Protein 2CQX (pdb70)

CATH classification: 1.10.10.60

Foldseek 3Di:
DPDDDDDDDDDDDPDDPDPLCVVVCCCVPVHLDDDPVVLVVSCVVVVHDSVVVNVVSVVSVVVCDDDDSDDD

Organism: Mus musculus (NCBI:txid10090)

Radius of gyration: 16.2 Å; Cα contacts (8 Å, |Δi|>4): 37; chains: 1; bounding box: 59×30×16 Å

Solvent-accessible surface area: 6325 Å² total; per-residue (Å²): 133,120,114,70,120,123,75,63,176,168,146,89,92,144,98,139,35,76,105,2,59,52,0,44,136,22,26,120,89,74,53,109,114,20,89,114,159,104,1,144,43,13,35,171,129,34,128,37,62,65,197,114,0,94,90,12,13,180,90,14,98,73,54,106,134,135,76,54,132,108,108,108

Sequence (72 aa):
GSSGSSGGIKDSPVNKVEPNDTLEKVFVSVTKYPDEKRLKGLSKQLDWSVRKIQCWFRHRRNQDKPSGPSSGGSSGSSGGIKDSPVNKVEPNDTLEKVFVSVTKYPDEKRLKGLSKQLDWSVRKIQCWFRHRRNQDKPSGPSSGGSSGSSGGIKDSPVNKVEPNDTLEKVFVSVTKYPDEKRLKGLSKQLDWSVRKIQCWFRHRRNQDKPSGPSSGGSSGSSGGIKDSPVNKVEPNDTLEKVFVSVTKYPDEKRLKGLSKQLDWSVRKIQCWFRHRRNQDKPSGPSSGGSSGSSGGIKDSPVNKVEPNDTLEKVFVSVTKYPDEKRLKGLSKQLDWSVRKIQCWFRHRRNQDKPSGPSSGGSSGSSGGIKDSPVNKVEPNDTLEKVFVSVTKYPDEKRLKGLSKQLDWSVRKIQCWFRHRRNQDKPSGPSSGGSSGSSGGIKDSPVNKVEPNDTLEKVFVSVTKYPDEKRLKGLSKQLDWSVRKIQCWFRHRRNQDKPSGPSSGGSSGSSGGIKDSPVNKVEPNDTLEKVFVSVTKYPDEKRLKGLSKQLDWSVRKIQCWFRHRRNQDKPSGPSSGGSSGSSGGIKDSPVNKVEPNDTLEKVFVSVTKYPDEKRLKGLSKQLDWSVRKIQCWFRHRRNQDKPSGPSSGGSSGSSGGIKDSPVNKVEPNDTLEKVFVSVTKYPDEKRLKGLSKQLDWSVRKIQCWFRHRRNQDKPSGPSSGGSSGSSGGIKDSPVNKVEPNDTLEKVFVSVTKYPDEKRLKGLSKQLDWSVRKIQCWFRHRRNQDKPSGPSSGGSSGSSGGIKDSPVNKVEPNDTLEKVFVSVTKYPDEKRLKGLSKQLDWSVRKIQCWFRHRRNQDKPSGPSSGGSSGSSGGIKDSPVNKVEPNDTLEKVFVSVTKYPDEKRLKGLSKQLDWSVRKIQCWFRHRRNQDKPSGPSSGGSSGSSGGIKDSPVNKVEPNDTLEKVFVSVTKYPDEKRLKGLSKQLDWSVRKIQCWFRHRRNQDKPSGPSSGGSSGSSGGIKDSPVNKVEPNDTLEKVFVSVTKYPDEKRLKGLSKQLDWSVRKIQCWFRHRRNQDKPSGPSSGGSSGSSGGIKDSPVNKVEPNDTLEKVFVSVTKYPDEKRLKGLSKQLDWSVRKIQCWFRHRRNQDKPSGPSSGGSSGSSGGIKDSPVNKVEPNDTLEKVFVSVTKYPDEKRLKGLSKQLDWSVRKIQCWFRHRRNQDKPSGPSSGGSSGSSGGIKDSPVNKVEPNDTLEKVFVSVTKYPDEKRLKGLSKQLDWSVRKIQCWFRHRRNQDKPSGPSSGGSSGSSGGIKDSPVNKVEPNDTLEKVFVSVTKYPDEKRLKGLSKQLDWSVRKIQCWFRHRRNQDKPSGPSSGGSSGSSGGIKDSPVNKVEPNDTLEKVFVSVTKYPDEKRLKGLSKQLDWSVRKIQCWFRHRRNQDKPSGPSSG

InterPro domains:
  IPR001356 Homeodomain [PF00046] (91-134)
  IPR001356 Homeodomain [PS50071] (92-136)
  IPR001356 Homeodomain [cd00086] (87-136)
  IPR006634 TRAM/LAG1/CLN8 homology domain [PF03798] (140-333)
  IPR006634 TRAM/LAG1/CLN8 homology domain [PS50922] (139-340)
  IPR006634 TRAM/LAG1/CLN8 homology domain [SM00724] (139-340)
  IPR009057 Homedomain-like superfamily [SSF46689] (84-134)
  IPR016439 Sphingosine N-acyltransferase Lag1/Lac1-like [PIRSF005225] (8-377)
  IPR016439 Sphingosine N-acyltransferase Lag1/Lac1-like [PTHR12560] (16-361)

Nearest PDB structures (foldseek):
  2cqx-assembly1_A  TM=7.408E-01  e=4.006E-10  Mus musculus
  2da2-assembly1_A  TM=5.456E-01  e=1.417E-03  Homo sapiens
  2e1o-assembly1_A  TM=5.573E-01  e=1.673E-02  Homo sapiens
  2da1-assembly1_A  TM=5.795E-01  e=2.669E-02  Homo sapiens
  5zjr-assembly1_A  TM=6.931E-01  e=1.848E-01  Drosophila melanogaster

Secondary structure (DSSP, 8-state):
--------------S-S-STTHHHHHHHHT-SS--HHHHHHHHHHTT--HHHHHHHHHHHHHHHSS------

GO terms:
  GO:0046513 ceramide biosynthetic process (P, IDA)
  GO:0050291 sphingosine N-acyltransferase activity (F, IDA)
  GO:0005789 endoplasmic reticulum membrane (C, EXP)
  GO:0050291 sphingosine N-acyltransferase activity (F, EXP)
  GO:0005783 endoplasmic reticulum (C, IDA)
  GO:0030148 sphingolipid biosynthetic process (P, IDA)

Structure (mmCIF, N/CA/C/O backbone):
data_2CQX
#
_entry.id   2CQX
#
loop_
_atom_site.group_PDB
_atom_site.id
_atom_site.type_symbol
_atom_site.label_atom_id
_atom_site.label_alt_id
_atom_site.label_comp_id
_atom_site.label_asym_id
_atom_site.label_entity_id
_atom_site.label_seq_id
_atom_site.pdbx_PDB_ins_code
_atom_site.Cartn_x
_atom_site.Cartn_y
_atom_site.Cartn_z
_atom_site.occupancy
_atom_site.B_iso_or_equiv
_atom_site.auth_seq_id
_atom_site.auth_comp_id
_atom_site.auth_asym_id
_atom_site.auth_atom_id
_atom_site.pdbx_PDB_model_num
ATOM 1 N N . GLY A 1 1 ? -43.475 11.442 6.924 1.00 0.00 1 GLY A N 1
ATOM 2 C CA . GLY A 1 1 ? -42.733 11.443 5.676 1.00 0.00 1 GLY A CA 1
ATOM 3 C C . GLY A 1 1 ? -41.497 10.568 5.737 1.00 0.00 1 GLY A C 1
ATOM 4 O O . GLY A 1 1 ? -41.450 9.598 6.493 1.00 0.00 1 GLY A O 1
ATOM 8 N N . SER A 1 2 ? -40.492 10.911 4.937 1.00 0.00 2 SER A N 1
ATOM 9 C CA . SER A 1 2 ? -39.251 10.147 4.898 1.00 0.00 2 SER A CA 1
ATOM 10 C C . SER A 1 2 ? -38.218 10.832 4.008 1.00 0.00 2 SER A C 1
ATOM 11 O O . SER A 1 2 ? -38.494 11.868 3.403 1.00 0.00 2 SER A O 1
ATOM 19 N N . SER A 1 3 ? -37.027 10.246 3.935 1.00 0.00 3 SER A N 1
ATOM 20 C CA . SER A 1 3 ? -35.951 10.802 3.123 1.00 0.00 3 SER A CA 1
ATOM 21 C C . SER A 1 3 ? -34.784 9.823 3.024 1.00 0.00 3 SER A C 1
ATOM 22 O O . SER A 1 3 ? -34.780 8.778 3.673 1.00 0.00 3 SER A O 1
ATOM 30 N N . GLY A 1 4 ? -33.795 10.171 2.207 1.00 0.00 4 GLY A N 1
ATOM 31 C CA . GLY A 1 4 ? -32.637 9.314 2.037 1.00 0.00 4 GLY A CA 1
ATOM 32 C C . GLY A 1 4 ? -31.363 10.101 1.802 1.00 0.00 4 GLY A C 1
ATOM 33 O O . GLY A 1 4 ? -31.291 11.289 2.120 1.00 0.00 4 GLY A O 1
ATOM 37 N N . SER A 1 5 ? -30.353 9.439 1.246 1.00 0.00 5 SER A N 1
ATOM 38 C CA . SER A 1 5 ? -29.074 10.082 0.975 1.00 0.00 5 SER A CA 1
ATOM 39 C C . SER A 1 5 ? -28.383 9.436 -0.222 1.00 0.00 5 SER A C 1
ATOM 40 O O . SER A 1 5 ? -28.594 8.258 -0.513 1.00 0.00 5 SER A O 1
ATOM 48 N N . SER A 1 6 ? -27.558 10.215 -0.914 1.00 0.00 6 SER A N 1
ATOM 49 C CA . SER A 1 6 ? -26.839 9.721 -2.082 1.00 0.00 6 SER A CA 1
ATOM 50 C C . SER A 1 6 ? -25.468 10.381 -2.196 1.00 0.00 6 SER A C 1
ATOM 51 O O . SER A 1 6 ? -25.225 11.437 -1.613 1.00 0.00 6 SER A O 1
ATOM 59 N N . GLY A 1 7 ? -24.575 9.751 -2.953 1.00 0.00 7 GLY A N 1
ATOM 60 C CA . GLY A 1 7 ? -23.240 10.291 -3.131 1.00 0.00 7 GLY A CA 1
ATOM 61 C C . GLY A 1 7 ? -22.716 10.090 -4.539 1.00 0.00 7 GLY A C 1
ATOM 62 O O . GLY A 1 7 ? -23.464 10.202 -5.509 1.00 0.00 7 GLY A O 1
ATOM 66 N N . GLY A 1 8 ? -21.425 9.794 -4.652 1.00 0.00 8 GLY A N 1
ATOM 67 C CA . GLY A 1 8 ? -20.823 9.583 -5.956 1.00 0.00 8 GLY A CA 1
ATOM 68 C C . GLY A 1 8 ? -19.393 10.083 -6.022 1.00 0.00 8 GLY A C 1
ATOM 69 O O . GLY A 1 8 ? -18.457 9.348 -5.708 1.00 0.00 8 GLY A O 1
ATOM 73 N N . ILE A 1 9 ? -19.225 11.336 -6.433 1.00 0.00 9 ILE A N 1
ATOM 74 C CA . ILE A 1 9 ? -17.899 11.932 -6.540 1.00 0.00 9 ILE A CA 1
ATOM 75 C C . ILE A 1 9 ? -17.292 12.172 -5.162 1.00 0.00 9 ILE A C 1
ATOM 76 O O . ILE A 1 9 ? -17.929 12.752 -4.282 1.00 0.00 9 ILE A O 1
ATOM 92 N N . LYS A 1 10 ? -16.054 11.724 -4.980 1.00 0.00 10 LYS A N 1
ATOM 93 C CA . LYS A 1 10 ? -15.357 11.892 -3.711 1.00 0.00 10 LYS A CA 1
ATOM 94 C C . LYS A 1 10 ? -13.957 12.457 -3.929 1.00 0.00 10 LYS A C 1
ATOM 95 O O . LYS A 1 10 ? -13.479 12.536 -5.061 1.00 0.00 10 LYS A O 1
ATOM 114 N N . ASP A 1 11 ? -13.305 12.848 -2.840 1.00 0.00 11 ASP A N 1
ATOM 115 C CA . ASP A 1 11 ? -11.959 13.404 -2.912 1.00 0.00 11 ASP A CA 1
ATOM 116 C C . ASP A 1 11 ? -10.941 12.318 -3.248 1.00 0.00 11 ASP A C 1
ATOM 117 O O . ASP A 1 11 ? -11.240 11.127 -3.169 1.00 0.00 11 ASP A O 1
ATOM 126 N N . SER A 1 12 ? -9.737 12.739 -3.622 1.00 0.00 12 SER A N 1
ATOM 127 C CA . SER A 1 12 ? -8.675 11.803 -3.974 1.00 0.00 12 SER A CA 1
ATOM 128 C C . SER A 1 12 ? -7.338 12.256 -3.397 1.00 0.00 12 SER A C 1
ATOM 129 O O . SER A 1 12 ? -7.064 13.449 -3.260 1.00 0.00 12 SER A O 1
ATOM 137 N N . PRO A 1 13 ? -6.484 11.282 -3.049 1.00 0.00 13 PRO A N 1
ATOM 138 C CA . PRO A 1 13 ? -5.161 11.555 -2.481 1.00 0.00 13 PRO A CA 1
ATOM 139 C C . PRO A 1 13 ? -4.205 12.162 -3.502 1.00 0.00 13 PRO A C 1
ATOM 140 O O . PRO A 1 13 ? -3.952 11.576 -4.555 1.00 0.00 13 PRO A O 1
ATOM 151 N N . VAL A 1 14 ? -3.676 13.339 -3.185 1.00 0.00 14 VAL A N 1
ATOM 152 C CA . VAL A 1 14 ? -2.747 14.025 -4.074 1.00 0.00 14 VAL A CA 1
ATOM 153 C C . VAL A 1 14 ? -1.316 13.554 -3.843 1.00 0.00 14 VAL A C 1
ATOM 154 O O . VAL A 1 14 ? -0.688 12.984 -4.734 1.00 0.00 14 VAL A O 1
ATOM 167 N N . ASN A 1 15 ? -0.806 13.795 -2.640 1.00 0.00 15 ASN A N 1
ATOM 168 C CA . ASN A 1 15 ? 0.552 13.396 -2.290 1.00 0.00 15 ASN A CA 1
ATOM 169 C C . ASN A 1 15 ? 0.664 11.877 -2.192 1.00 0.00 15 ASN A C 1
ATOM 170 O O . ASN A 1 15 ? -0.244 11.207 -1.698 1.00 0.00 15 ASN A O 1
ATOM 181 N N . LYS A 1 16 ? 1.784 11.340 -2.664 1.00 0.00 16 LYS A N 1
ATOM 182 C CA . LYS A 1 16 ? 2.017 9.901 -2.628 1.00 0.00 16 LYS A CA 1
ATOM 183 C C . LYS A 1 16 ? 2.720 9.496 -1.336 1.00 0.00 16 LYS A C 1
ATOM 184 O O . LYS A 1 16 ? 3.671 10.148 -0.904 1.00 0.00 16 LYS A O 1
ATOM 203 N N . VAL A 1 17 ? 2.248 8.414 -0.724 1.00 0.00 17 VAL A N 1
ATOM 204 C CA . VAL A 1 17 ? 2.833 7.921 0.516 1.00 0.00 17 VAL A CA 1
ATOM 205 C C . VAL A 1 17 ? 4.342 7.753 0.383 1.00 0.00 17 VAL A C 1
ATOM 206 O O . VAL A 1 17 ? 5.107 8.243 1.213 1.00 0.00 17 VAL A O 1
ATOM 219 N N . GLU A 1 18 ? 4.764 7.056 -0.668 1.00 0.00 18 GLU A N 1
ATOM 220 C CA . GLU A 1 18 ? 6.183 6.823 -0.910 1.00 0.00 18 GLU A CA 1
ATOM 221 C C . GLU A 1 18 ? 6.425 6.390 -2.353 1.00 0.00 18 GLU A C 1
ATOM 222 O O . GLU A 1 18 ? 5.516 5.951 -3.057 1.00 0.00 18 GLU A O 1
ATOM 234 N N . PRO A 1 19 ? 7.682 6.516 -2.805 1.00 0.00 19 PRO A N 1
ATOM 235 C CA . PRO A 1 19 ? 8.074 6.144 -4.167 1.00 0.00 19 PRO A CA 1
ATOM 236 C C . PRO A 1 19 ? 8.043 4.635 -4.388 1.00 0.00 19 PRO A C 1
ATOM 237 O O . PRO A 1 19 ? 8.401 4.147 -5.459 1.00 0.00 19 PRO A O 1
ATOM 248 N N . ASN A 1 20 ? 7.612 3.902 -3.366 1.00 0.00 20 ASN A N 1
ATOM 249 C CA . ASN A 1 20 ? 7.533 2.448 -3.449 1.00 0.00 20 ASN A CA 1
ATOM 250 C C . ASN A 1 20 ? 6.229 2.009 -4.108 1.00 0.00 20 ASN A C 1
ATOM 251 O O . ASN A 1 20 ? 5.759 0.892 -3.894 1.00 0.00 20 ASN A O 1
ATOM 262 N N . ASP A 1 21 ? 5.650 2.897 -4.909 1.00 0.00 21 ASP A N 1
ATOM 263 C CA . ASP A 1 21 ? 4.401 2.602 -5.601 1.00 0.00 21 ASP A CA 1
ATOM 264 C C . ASP A 1 21 ? 4.418 1.188 -6.174 1.00 0.00 21 ASP A C 1
ATOM 265 O O . ASP A 1 21 ? 3.398 0.499 -6.187 1.00 0.00 21 ASP A O 1
ATOM 274 N N . THR A 1 22 ? 5.584 0.762 -6.650 1.00 0.00 22 THR A N 1
ATOM 275 C CA . THR A 1 22 ? 5.734 -0.568 -7.227 1.00 0.00 22 THR A CA 1
ATOM 276 C C . THR A 1 22 ? 4.916 -1.597 -6.456 1.00 0.00 22 THR A C 1
ATOM 277 O O . THR A 1 22 ? 4.501 -2.617 -7.009 1.00 0.00 22 THR A O 1
ATOM 288 N N . LEU A 1 23 ? 4.685 -1.325 -5.177 1.00 0.00 23 LEU A N 1
ATOM 289 C CA . LEU A 1 23 ? 3.915 -2.228 -4.329 1.00 0.00 23 LEU A CA 1
ATOM 290 C C . LEU A 1 23 ? 2.424 -2.122 -4.634 1.00 0.00 23 LEU A C 1
ATOM 291 O O . LEU A 1 23 ? 1.749 -3.132 -4.834 1.00 0.00 23 LEU A O 1
ATOM 307 N N . GLU A 1 24 ? 1.918 -0.894 -4.670 1.00 0.00 24 GLU A N 1
ATOM 308 C CA . GLU A 1 24 ? 0.507 -0.657 -4.953 1.00 0.00 24 GLU A CA 1
ATOM 309 C C . GLU A 1 24 ? -0.014 -1.650 -5.988 1.00 0.00 24 GLU A C 1
ATOM 310 O O . GLU A 1 24 ? -1.171 -2.069 -5.936 1.00 0.00 24 GLU A O 1
ATOM 322 N N . LYS A 1 25 ? 0.847 -2.023 -6.928 1.00 0.00 25 LYS A N 1
ATOM 323 C CA . LYS A 1 25 ? 0.477 -2.966 -7.976 1.00 0.00 25 LYS A CA 1
ATOM 324 C C . LYS A 1 25 ? 0.383 -4.385 -7.422 1.00 0.00 25 LYS A C 1
ATOM 325 O O . LYS A 1 25 ? -0.702 -4.961 -7.345 1.00 0.00 25 LYS A O 1
ATOM 344 N N . VAL A 1 26 ? 1.527 -4.941 -7.036 1.00 0.00 26 VAL A N 1
ATOM 345 C CA . VAL A 1 26 ? 1.573 -6.291 -6.487 1.00 0.00 26 VAL A CA 1
ATOM 346 C C . VAL A 1 26 ? 0.456 -6.511 -5.473 1.00 0.00 26 VAL A C 1
ATOM 347 O O . VAL A 1 26 ? -0.127 -7.593 -5.400 1.00 0.00 26 VAL A O 1
ATOM 360 N N . PHE A 1 27 ? 0.161 -5.476 -4.693 1.00 0.00 27 PHE A N 1
ATOM 361 C CA . PHE A 1 27 ? -0.887 -5.556 -3.682 1.00 0.00 27 PHE A CA 1
ATOM 362 C C . PHE A 1 27 ? -2.187 -6.077 -4.286 1.00 0.00 27 PHE A C 1
ATOM 363 O O . PHE A 1 27 ? -2.839 -6.957 -3.722 1.00 0.00 27 PHE A O 1
ATOM 380 N N . VAL A 1 28 ? -2.560 -5.528 -5.438 1.00 0.00 28 VAL A N 1
ATOM 381 C CA . VAL A 1 28 ? -3.782 -5.936 -6.120 1.00 0.00 28 VAL A CA 1
ATOM 382 C C . VAL A 1 28 ? -3.468 -6.774 -7.355 1.00 0.00 28 VAL A C 1
ATOM 383 O O . VAL A 1 28 ? -4.360 -7.111 -8.133 1.00 0.00 28 VAL A O 1
ATOM 396 N N . SER A 1 29 ? -2.193 -7.108 -7.528 1.00 0.00 29 SER A N 1
ATOM 397 C CA . SER A 1 29 ? -1.759 -7.904 -8.670 1.00 0.00 29 SER A CA 1
ATOM 398 C C . SER A 1 29 ? -1.520 -9.354 -8.262 1.00 0.00 29 SER A C 1
ATOM 399 O O . SER A 1 29 ? -1.995 -10.282 -8.917 1.00 0.00 29 SER A O 1
ATOM 407 N N . VAL A 1 30 ? -0.780 -9.542 -7.174 1.00 0.00 30 VAL A N 1
ATOM 408 C CA . VAL A 1 30 ? -0.478 -10.879 -6.677 1.00 0.00 30 VAL A CA 1
ATOM 409 C C . VAL A 1 30 ? -1.230 -11.166 -5.382 1.00 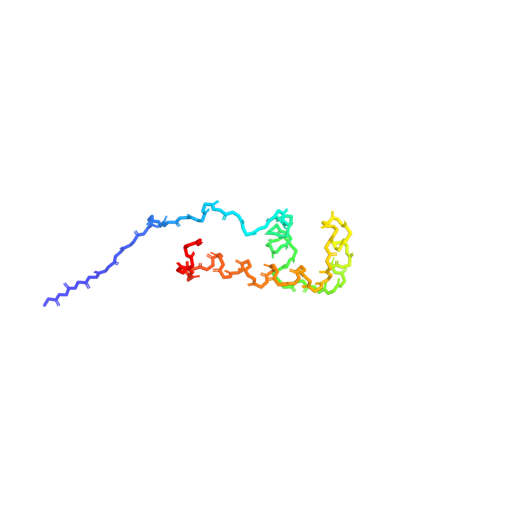0.00 30 VAL A C 1
ATOM 410 O O . VAL A 1 30 ? -1.811 -12.239 -5.213 1.00 0.00 30 VAL A O 1
ATOM 423 N N . THR A 1 31 ? -1.216 -10.201 -4.469 1.00 0.00 31 THR A N 1
ATOM 424 C CA . THR A 1 31 ? -1.896 -10.349 -3.188 1.00 0.00 31 THR A CA 1
ATOM 425 C C . THR A 1 31 ? -1.826 -9.061 -2.376 1.00 0.00 31 THR A C 1
ATOM 426 O O . THR A 1 31 ? -0.817 -8.357 -2.395 1.00 0.00 31 THR A O 1
ATOM 437 N N . LYS A 1 32 ? -2.905 -8.759 -1.661 1.00 0.00 32 LYS A N 1
ATOM 438 C CA . LYS A 1 32 ? -2.967 -7.556 -0.840 1.00 0.00 32 LYS A CA 1
ATOM 439 C C . LYS A 1 32 ? -2.080 -7.694 0.394 1.00 0.00 32 LYS A C 1
ATOM 440 O O . LYS A 1 32 ? -1.617 -6.699 0.952 1.00 0.00 32 LYS A O 1
ATOM 459 N N . TYR A 1 33 ? -1.848 -8.933 0.814 1.00 0.00 33 TYR A N 1
ATOM 460 C CA . TYR A 1 33 ? -1.018 -9.200 1.983 1.00 0.00 33 TYR A CA 1
ATOM 461 C C . TYR A 1 33 ? 0.054 -10.239 1.663 1.00 0.00 33 TYR A C 1
ATOM 462 O O . TYR A 1 33 ? -0.087 -11.425 1.961 1.00 0.00 33 TYR A O 1
ATOM 480 N N . PRO A 1 34 ? 1.152 -9.783 1.043 1.00 0.00 34 PRO A N 1
ATOM 481 C CA . PRO A 1 34 ? 2.270 -10.654 0.670 1.00 0.00 34 PRO A CA 1
ATOM 482 C C . PRO A 1 34 ? 3.045 -11.155 1.885 1.00 0.00 34 PRO A C 1
ATOM 483 O O . PRO A 1 34 ? 2.747 -10.782 3.020 1.00 0.00 34 PRO A O 1
ATOM 494 N N . ASP A 1 35 ? 4.039 -12.000 1.639 1.00 0.00 35 ASP A N 1
ATOM 495 C CA . ASP A 1 35 ? 4.858 -12.551 2.713 1.00 0.00 35 ASP A CA 1
ATOM 496 C C . ASP A 1 35 ? 6.337 -12.273 2.465 1.00 0.00 35 ASP A C 1
ATOM 497 O O . ASP A 1 35 ? 6.733 -11.912 1.358 1.00 0.00 35 ASP A O 1
ATOM 506 N N . GLU A 1 36 ? 7.148 -12.443 3.505 1.00 0.00 36 GLU A N 1
ATOM 507 C CA . GLU A 1 36 ? 8.584 -12.209 3.400 1.00 0.00 36 GLU A CA 1
ATOM 508 C C . GLU A 1 36 ? 9.103 -12.621 2.025 1.00 0.00 36 GLU A C 1
ATOM 509 O O . GLU A 1 36 ? 9.757 -11.839 1.335 1.00 0.00 36 GLU A O 1
ATOM 521 N N . LYS A 1 37 ? 8.808 -13.856 1.634 1.00 0.00 37 LYS A N 1
ATOM 522 C CA . LYS A 1 37 ? 9.243 -14.375 0.343 1.00 0.00 37 LYS A CA 1
ATOM 523 C C . LYS A 1 37 ? 9.251 -13.273 -0.711 1.00 0.00 37 LYS A C 1
ATOM 524 O O . LYS A 1 37 ? 10.211 -13.134 -1.470 1.00 0.00 37 LYS A O 1
ATOM 543 N N . ARG A 1 38 ? 8.177 -12.492 -0.752 1.00 0.00 38 ARG A N 1
ATOM 544 C CA . ARG A 1 38 ? 8.061 -11.402 -1.714 1.00 0.00 38 ARG A CA 1
ATOM 545 C C . ARG A 1 38 ? 8.935 -10.220 -1.304 1.00 0.00 38 ARG A C 1
ATOM 546 O O . ARG A 1 38 ? 9.671 -9.666 -2.121 1.00 0.00 38 ARG A O 1
ATOM 567 N N . LEU A 1 39 ? 8.848 -9.839 -0.034 1.00 0.00 39 LEU A N 1
ATOM 568 C CA . LEU A 1 39 ? 9.631 -8.723 0.485 1.00 0.00 39 LEU A CA 1
ATOM 569 C C . LEU A 1 39 ? 11.108 -8.887 0.141 1.00 0.00 39 LEU A C 1
ATOM 570 O O . LEU A 1 39 ? 11.821 -7.905 -0.066 1.00 0.00 39 LEU A O 1
ATOM 586 N N . LYS A 1 40 ? 11.561 -10.134 0.079 1.00 0.00 40 LYS A N 1
ATOM 587 C CA . LYS A 1 40 ? 12.952 -10.429 -0.244 1.00 0.00 40 LYS A CA 1
ATOM 588 C C . LYS A 1 40 ? 13.394 -9.669 -1.490 1.00 0.00 40 LYS A C 1
ATOM 589 O O . LYS A 1 40 ? 14.465 -9.063 -1.513 1.00 0.00 40 LYS A O 1
ATOM 608 N N . GLY A 1 41 ? 12.561 -9.703 -2.526 1.00 0.00 41 GLY A N 1
ATOM 609 C CA . GLY A 1 41 ? 12.883 -9.013 -3.761 1.00 0.00 41 GLY A CA 1
ATOM 610 C C . GLY A 1 41 ? 12.846 -7.505 -3.609 1.00 0.00 41 GLY A C 1
ATOM 611 O O . GLY A 1 41 ? 13.876 -6.837 -3.717 1.00 0.00 41 GLY A O 1
ATOM 615 N N . LEU A 1 42 ? 11.658 -6.966 -3.359 1.00 0.00 42 LEU A N 1
ATOM 616 C CA . LEU A 1 42 ? 11.490 -5.526 -3.194 1.00 0.00 42 LEU A CA 1
ATOM 617 C C . LEU A 1 42 ? 12.625 -4.938 -2.362 1.00 0.00 42 LEU A C 1
ATOM 618 O O . LEU A 1 42 ? 13.157 -3.875 -2.682 1.00 0.00 42 LEU A O 1
ATOM 634 N N . SER A 1 43 ? 12.993 -5.638 -1.293 1.00 0.00 43 SER A N 1
ATOM 635 C CA . SER A 1 43 ? 14.064 -5.184 -0.414 1.00 0.00 43 SER A CA 1
ATOM 636 C C . SER A 1 43 ? 15.204 -4.569 -1.220 1.00 0.00 43 SER A C 1
ATOM 637 O O . SER A 1 43 ? 15.738 -3.519 -0.861 1.00 0.00 43 SER A O 1
ATOM 645 N N . LYS A 1 44 ? 15.573 -5.230 -2.312 1.00 0.00 44 LYS A N 1
ATOM 646 C CA . LYS A 1 44 ? 16.648 -4.750 -3.171 1.00 0.00 44 LYS A CA 1
ATOM 647 C C . LYS A 1 44 ? 16.110 -3.804 -4.240 1.00 0.00 44 LYS A C 1
ATOM 648 O O . LYS A 1 44 ? 16.666 -2.731 -4.468 1.00 0.00 44 LYS A O 1
ATOM 667 N N . GLN A 1 45 ? 15.023 -4.210 -4.890 1.00 0.00 45 GLN A N 1
ATOM 668 C CA . GLN A 1 45 ? 14.410 -3.397 -5.933 1.00 0.00 45 GLN A CA 1
ATOM 669 C C . GLN A 1 45 ? 14.302 -1.940 -5.496 1.00 0.00 45 GLN A C 1
ATOM 670 O O . GLN A 1 45 ? 14.804 -1.039 -6.169 1.00 0.00 45 GLN A O 1
ATOM 684 N N . LEU A 1 46 ? 13.644 -1.715 -4.364 1.00 0.00 46 LEU A N 1
ATOM 685 C CA . LEU A 1 46 ? 13.469 -0.366 -3.836 1.00 0.00 46 LEU A CA 1
ATOM 686 C C . LEU A 1 46 ? 14.472 -0.083 -2.722 1.00 0.00 46 LEU A C 1
ATOM 687 O O . LEU A 1 46 ? 14.260 0.800 -1.891 1.00 0.00 46 LEU A O 1
ATOM 703 N N . ASP A 1 47 ? 15.566 -0.837 -2.713 1.00 0.00 47 ASP A N 1
ATOM 704 C CA . ASP A 1 47 ? 16.605 -0.665 -1.704 1.00 0.00 47 ASP A CA 1
ATOM 705 C C . ASP A 1 47 ? 15.992 -0.435 -0.327 1.00 0.00 47 ASP A C 1
ATOM 706 O O . ASP A 1 47 ? 16.494 0.366 0.461 1.00 0.00 47 ASP A O 1
ATOM 715 N N . TRP A 1 48 ? 14.903 -1.141 -0.044 1.00 0.00 48 TRP A N 1
ATOM 716 C CA . TRP A 1 48 ? 14.220 -1.013 1.238 1.00 0.00 48 TRP A CA 1
ATOM 717 C C . TRP A 1 48 ? 14.442 -2.251 2.099 1.00 0.00 48 TRP A C 1
ATOM 718 O O . TRP A 1 48 ? 15.145 -3.179 1.699 1.00 0.00 48 TRP A O 1
ATOM 739 N N . SER A 1 49 ? 13.839 -2.259 3.284 1.00 0.00 49 SER A N 1
ATOM 740 C CA . SER A 1 49 ? 13.975 -3.382 4.204 1.00 0.00 49 SER A CA 1
ATOM 741 C C . SER A 1 49 ? 12.652 -4.129 4.348 1.00 0.00 49 SER A C 1
ATOM 742 O O . SER A 1 49 ? 11.585 -3.518 4.413 1.00 0.00 49 SER A O 1
ATOM 750 N N . VAL A 1 50 ? 12.731 -5.455 4.397 1.00 0.00 50 VAL A N 1
ATOM 751 C CA . VAL A 1 50 ? 11.541 -6.286 4.535 1.00 0.00 50 VAL A CA 1
ATOM 752 C C . VAL A 1 50 ? 10.538 -5.656 5.494 1.00 0.00 50 VAL A C 1
ATOM 753 O O . VAL A 1 50 ? 9.336 -5.636 5.228 1.00 0.00 50 VAL A O 1
ATOM 766 N N . ARG A 1 51 ? 11.039 -5.141 6.612 1.00 0.00 51 ARG A N 1
ATOM 767 C CA . ARG A 1 51 ? 10.187 -4.510 7.612 1.00 0.00 51 ARG A CA 1
ATOM 768 C C . ARG A 1 51 ? 9.659 -3.170 7.109 1.00 0.00 51 ARG A C 1
ATOM 769 O O . ARG A 1 51 ? 8.449 -2.949 7.050 1.00 0.00 51 ARG A O 1
ATOM 790 N N . LYS A 1 52 ? 10.575 -2.277 6.748 1.00 0.00 52 LYS A N 1
ATOM 791 C CA . LYS A 1 52 ? 10.203 -0.958 6.250 1.00 0.00 52 LYS A CA 1
ATOM 792 C C . LYS A 1 52 ? 9.091 -1.063 5.211 1.00 0.00 52 LYS A C 1
ATOM 793 O O . LYS A 1 52 ? 8.104 -0.328 5.269 1.00 0.00 52 LYS A O 1
ATOM 812 N N . ILE A 1 53 ? 9.257 -1.980 4.264 1.00 0.00 53 ILE A N 1
ATOM 813 C CA . ILE A 1 53 ? 8.265 -2.181 3.214 1.00 0.00 53 ILE A CA 1
ATOM 814 C C . ILE A 1 53 ? 6.910 -2.555 3.804 1.00 0.00 53 ILE A C 1
ATOM 815 O O . ILE A 1 53 ? 5.911 -1.877 3.565 1.00 0.00 53 ILE A O 1
ATOM 831 N N . GLN A 1 54 ? 6.884 -3.637 4.575 1.00 0.00 54 GLN A N 1
ATOM 832 C CA . GLN A 1 54 ? 5.650 -4.099 5.200 1.00 0.00 54 GLN A CA 1
ATOM 833 C C . GLN A 1 54 ? 4.765 -2.922 5.596 1.00 0.00 54 GLN A C 1
ATOM 834 O O . GLN A 1 54 ? 3.602 -2.847 5.200 1.00 0.00 54 GLN A O 1
ATOM 848 N N . CYS A 1 55 ? 5.324 -2.006 6.379 1.00 0.00 55 CYS A N 1
ATOM 849 C CA . CYS A 1 55 ? 4.585 -0.832 6.830 1.00 0.00 55 CYS A CA 1
ATOM 850 C C . CYS A 1 55 ? 3.847 -0.175 5.669 1.00 0.00 55 CYS A C 1
ATOM 851 O O . CYS A 1 55 ? 2.671 0.171 5.784 1.00 0.00 55 CYS A O 1
ATOM 859 N N . TRP A 1 56 ? 4.545 -0.005 4.552 1.00 0.00 56 TRP A N 1
ATOM 860 C CA . TRP A 1 56 ? 3.955 0.613 3.369 1.00 0.00 56 TRP A CA 1
ATOM 861 C C . TRP A 1 56 ? 2.683 -0.116 2.951 1.00 0.00 56 TRP A C 1
ATOM 862 O O . TRP A 1 56 ? 1.657 0.510 2.685 1.00 0.00 56 TRP A O 1
ATOM 883 N N . PHE A 1 57 ? 2.756 -1.442 2.896 1.00 0.00 57 PHE A N 1
ATOM 884 C CA . PHE A 1 57 ? 1.610 -2.256 2.510 1.00 0.00 57 PHE A CA 1
ATOM 885 C C . PHE A 1 57 ? 0.421 -1.991 3.429 1.00 0.00 57 PHE A C 1
ATOM 886 O O . PHE A 1 57 ? -0.675 -1.672 2.967 1.00 0.00 57 PHE A O 1
ATOM 903 N N . ARG A 1 58 ? 0.646 -2.126 4.732 1.00 0.00 58 ARG A N 1
ATOM 904 C CA . ARG A 1 58 ? -0.406 -1.904 5.716 1.00 0.00 58 ARG A CA 1
ATOM 905 C C . ARG A 1 58 ? -1.057 -0.538 5.518 1.00 0.00 58 ARG A C 1
ATOM 906 O O . ARG A 1 58 ? -2.277 -0.399 5.612 1.00 0.00 58 ARG A O 1
ATOM 927 N N . HIS A 1 59 ? -0.234 0.469 5.242 1.00 0.00 59 HIS A N 1
ATOM 928 C CA . HIS A 1 59 ? -0.728 1.825 5.030 1.00 0.00 59 HIS A CA 1
ATOM 929 C C . HIS A 1 59 ? -1.546 1.910 3.745 1.00 0.00 59 HIS A C 1
ATOM 930 O O . HIS A 1 59 ? -2.565 2.599 3.691 1.00 0.00 59 HIS A O 1
ATOM 945 N N . ARG A 1 60 ? -1.092 1.207 2.713 1.00 0.00 60 ARG A N 1
ATOM 946 C CA . ARG A 1 60 ? -1.780 1.205 1.427 1.00 0.00 60 ARG A CA 1
ATOM 947 C C . ARG A 1 60 ? -3.289 1.085 1.619 1.00 0.00 60 ARG A C 1
ATOM 948 O O . ARG A 1 60 ? -4.046 1.979 1.240 1.00 0.00 60 ARG A O 1
ATOM 969 N N . ARG A 1 61 ? -3.718 -0.026 2.208 1.00 0.00 61 ARG A N 1
ATOM 970 C CA . ARG A 1 61 ? -5.136 -0.264 2.448 1.00 0.00 61 ARG A CA 1
ATOM 971 C C . ARG A 1 61 ? -5.807 0.979 3.025 1.00 0.00 61 ARG A C 1
ATOM 972 O O . ARG A 1 61 ? -6.810 1.457 2.497 1.00 0.00 61 ARG A O 1
ATOM 993 N N . ASN A 1 62 ? -5.245 1.497 4.113 1.00 0.00 62 ASN A N 1
ATOM 994 C CA . ASN A 1 62 ? -5.789 2.684 4.762 1.00 0.00 62 ASN A CA 1
ATOM 995 C C . ASN A 1 62 ? -6.121 3.762 3.735 1.00 0.00 62 ASN A C 1
ATOM 996 O O . ASN A 1 62 ? -7.236 4.282 3.706 1.00 0.00 62 ASN A O 1
ATOM 1007 N N . GLN A 1 63 ? -5.145 4.092 2.896 1.00 0.00 63 GLN A N 1
ATOM 1008 C CA . GLN A 1 63 ? -5.334 5.109 1.867 1.00 0.00 63 GLN A CA 1
ATOM 1009 C C . GLN A 1 63 ? -6.471 4.726 0.926 1.00 0.00 63 GLN A C 1
ATOM 1010 O O . GLN A 1 63 ? -7.330 5.548 0.607 1.00 0.00 63 GLN A O 1
ATOM 1024 N N . ASP A 1 64 ? -6.470 3.473 0.484 1.00 0.00 64 ASP A N 1
ATOM 1025 C CA . ASP A 1 64 ? -7.502 2.980 -0.421 1.00 0.00 64 ASP A CA 1
ATOM 1026 C C . ASP A 1 64 ? -8.889 3.154 0.191 1.00 0.00 64 ASP A C 1
ATOM 1027 O O . ASP A 1 64 ? -9.752 3.822 -0.379 1.00 0.00 64 ASP A O 1
ATOM 1036 N N . LYS A 1 65 ? -9.097 2.548 1.354 1.00 0.00 65 LYS A N 1
ATOM 1037 C CA . LYS A 1 65 ? -10.379 2.635 2.045 1.00 0.00 65 LYS A CA 1
ATOM 1038 C C . LYS A 1 65 ? -10.869 4.078 2.101 1.00 0.00 65 LYS A C 1
ATOM 1039 O O . LYS A 1 65 ? -10.096 5.027 1.972 1.00 0.00 65 LYS A O 1
ATOM 1058 N N . PRO A 1 66 ? -12.185 4.249 2.300 1.00 0.00 66 PRO A N 1
ATOM 1059 C CA . PRO A 1 66 ? -12.807 5.574 2.380 1.00 0.00 66 PRO A CA 1
ATOM 1060 C C . PRO A 1 66 ? -12.418 6.321 3.651 1.00 0.00 66 PRO A C 1
ATOM 1061 O O . PRO A 1 66 ? -12.711 7.508 3.799 1.00 0.00 66 PRO A O 1
ATOM 1072 N N . SER A 1 67 ? -11.756 5.620 4.566 1.00 0.00 67 SER A N 1
ATOM 1073 C CA . SER A 1 67 ? -11.330 6.217 5.826 1.00 0.00 67 SER A CA 1
ATOM 1074 C C . SER A 1 67 ? -9.884 6.695 5.739 1.00 0.00 67 SER A C 1
ATOM 1075 O O . SER A 1 67 ? -8.984 5.929 5.396 1.00 0.00 67 SER A O 1
ATOM 1083 N N . GLY A 1 68 ? -9.669 7.970 6.051 1.00 0.00 68 GLY A N 1
ATOM 1084 C CA . GLY A 1 68 ? -8.331 8.530 6.002 1.00 0.00 68 GLY A CA 1
ATOM 1085 C C . GLY A 1 68 ? -8.337 10.046 5.999 1.00 0.00 68 GLY A C 1
ATOM 1086 O O . GLY A 1 68 ? -8.058 10.686 4.985 1.00 0.00 68 GLY A O 1
ATOM 1090 N N . PRO A 1 69 ? -8.663 10.643 7.155 1.00 0.00 69 PRO A N 1
ATOM 1091 C CA . PRO A 1 69 ? -8.714 12.100 7.306 1.00 0.00 69 PRO A CA 1
ATOM 1092 C C . PRO A 1 69 ? -7.329 12.736 7.255 1.00 0.00 69 PRO A C 1
ATOM 1093 O O . PRO A 1 69 ? -7.198 13.947 7.076 1.00 0.00 69 PRO A O 1
ATOM 1104 N N . SER A 1 70 ? -6.298 11.912 7.413 1.00 0.00 70 SER A N 1
ATOM 1105 C CA . SER A 1 70 ? -4.922 12.396 7.388 1.00 0.00 70 SER A CA 1
ATOM 1106 C C . SER A 1 70 ? -4.701 13.343 6.213 1.00 0.00 70 SER A C 1
ATOM 1107 O O . SER A 1 70 ? -4.626 12.915 5.061 1.00 0.00 70 SER A O 1
ATOM 1115 N N . SER A 1 71 ? -4.596 14.634 6.513 1.00 0.00 71 SER A N 1
ATOM 1116 C CA . SER A 1 71 ? -4.387 15.644 5.482 1.00 0.00 71 SER A CA 1
ATOM 1117 C C . SER A 1 71 ? -2.992 16.252 5.592 1.00 0.00 71 SER A C 1
ATOM 1118 O O . SER A 1 71 ? -2.809 17.309 6.194 1.00 0.00 71 SER A O 1
ATOM 1126 N N . GLY A 1 72 ? -2.010 15.574 5.006 1.00 0.00 72 GLY A N 1
ATOM 1127 C CA . GLY A 1 72 ? -0.644 16.061 5.049 1.00 0.00 72 GLY A CA 1
ATOM 1128 C C . GLY A 1 72 ? -0.309 16.734 6.365 1.00 0.00 72 GLY A C 1
ATOM 1129 O O . GLY A 1 72 ? 0.834 17.128 6.596 1.00 0.00 72 GLY A O 1
ATOM 1133 N N . GLY A 1 1 ? -7.526 5.205 21.598 1.00 0.00 1 GLY A N 2
ATOM 1134 C CA . GLY A 1 1 ? -6.232 5.821 21.825 1.00 0.00 1 GLY A CA 2
ATOM 1135 C C . GLY A 1 1 ? -5.967 6.089 23.293 1.00 0.00 1 GLY A C 2
ATOM 1136 O O . GLY A 1 1 ? -6.878 6.443 24.041 1.00 0.00 1 GLY A O 2
ATOM 1140 N N . SER A 1 2 ? -4.716 5.919 23.707 1.00 0.00 2 SER A N 2
ATOM 1141 C CA . SER A 1 2 ? -4.334 6.141 25.097 1.00 0.00 2 SER A CA 2
ATOM 1142 C C . SER A 1 2 ? -4.130 7.627 25.374 1.00 0.00 2 SER A C 2
ATOM 1143 O O . SER A 1 2 ? -4.715 8.182 26.305 1.00 0.00 2 SER A O 2
ATOM 1151 N N . SER A 1 3 ? -3.296 8.266 24.560 1.00 0.00 3 SER A N 2
ATOM 1152 C CA . SER A 1 3 ? -3.011 9.687 24.719 1.00 0.00 3 SER A CA 2
ATOM 1153 C C . SER A 1 3 ? -3.941 10.528 23.850 1.00 0.00 3 SER A C 2
ATOM 1154 O O . SER A 1 3 ? -4.507 10.039 22.873 1.00 0.00 3 SER A O 2
ATOM 1162 N N . GLY A 1 4 ? -4.093 11.798 24.214 1.00 0.00 4 GLY A N 2
ATOM 1163 C CA . GLY A 1 4 ? -4.955 12.688 23.459 1.00 0.00 4 GLY A CA 2
ATOM 1164 C C . GLY A 1 4 ? -5.376 13.905 24.258 1.00 0.00 4 GLY A C 2
ATOM 1165 O O . GLY A 1 4 ? -5.648 13.806 25.455 1.00 0.00 4 GLY A O 2
ATOM 1169 N N . SER A 1 5 ? -5.428 15.056 23.597 1.00 0.00 5 SER A N 2
ATOM 1170 C CA . SER A 1 5 ? -5.813 16.299 24.256 1.00 0.00 5 SER A CA 2
ATOM 1171 C C . SER A 1 5 ? -6.901 17.019 23.464 1.00 0.00 5 SER A C 2
ATOM 1172 O O . SER A 1 5 ? -7.974 17.315 23.990 1.00 0.00 5 SER A O 2
ATOM 1180 N N . SER A 1 6 ? -6.615 17.298 22.196 1.00 0.00 6 SER A N 2
ATOM 1181 C CA . SER A 1 6 ? -7.566 17.986 21.332 1.00 0.00 6 SER A CA 2
ATOM 1182 C C . SER A 1 6 ? -8.774 17.101 21.040 1.00 0.00 6 SER A C 2
ATOM 1183 O O . SER A 1 6 ? -8.660 16.078 20.366 1.00 0.00 6 SER A O 2
ATOM 1191 N N . GLY A 1 7 ? -9.933 17.504 21.554 1.00 0.00 7 GLY A N 2
ATOM 1192 C CA . GLY A 1 7 ? -11.146 16.737 21.338 1.00 0.00 7 GLY A CA 2
ATOM 1193 C C . GLY A 1 7 ? -11.465 16.557 19.867 1.00 0.00 7 GLY A C 2
ATOM 1194 O O . GLY A 1 7 ? -11.627 17.534 19.136 1.00 0.00 7 GLY A O 2
ATOM 1198 N N . GLY A 1 8 ? -11.553 15.304 19.431 1.00 0.00 8 GLY A N 2
ATOM 1199 C CA . GLY A 1 8 ? -11.852 15.023 18.039 1.00 0.00 8 GLY A CA 2
ATOM 1200 C C . GLY A 1 8 ? -10.789 15.555 17.098 1.00 0.00 8 GLY A C 2
ATOM 1201 O O . GLY A 1 8 ? -10.768 16.746 16.785 1.00 0.00 8 GLY A O 2
ATOM 1205 N N . ILE A 1 9 ? -9.905 14.672 16.648 1.00 0.00 9 ILE A N 2
ATOM 1206 C CA . ILE A 1 9 ? -8.834 15.060 15.739 1.00 0.00 9 ILE A CA 2
ATOM 1207 C C . ILE A 1 9 ? -8.798 14.154 14.513 1.00 0.00 9 ILE A C 2
ATOM 1208 O O . ILE A 1 9 ? -9.178 12.985 14.580 1.00 0.00 9 ILE A O 2
ATOM 1224 N N . LYS A 1 10 ? -8.338 14.701 13.392 1.00 0.00 10 LYS A N 2
ATOM 1225 C CA . LYS A 1 10 ? -8.250 13.943 12.150 1.00 0.00 10 LYS A CA 2
ATOM 1226 C C . LYS A 1 10 ? -7.032 14.371 11.337 1.00 0.00 10 LYS A C 2
ATOM 1227 O O . LYS A 1 10 ? -6.837 15.558 11.073 1.00 0.00 10 LYS A O 2
ATOM 1246 N N . ASP A 1 11 ? -6.218 13.399 10.942 1.00 0.00 11 ASP A N 2
ATOM 1247 C CA . ASP A 1 11 ? -5.022 13.676 10.156 1.00 0.00 11 ASP A CA 2
ATOM 1248 C C . ASP A 1 11 ? -4.851 12.645 9.044 1.00 0.00 11 ASP A C 2
ATOM 1249 O O . ASP A 1 11 ? -5.179 11.472 9.216 1.00 0.00 11 ASP A O 2
ATOM 1258 N N . SER A 1 12 ? -4.337 13.093 7.903 1.00 0.00 12 SER A N 2
ATOM 1259 C CA . SER A 1 12 ? -4.128 12.211 6.760 1.00 0.00 12 SER A CA 2
ATOM 1260 C C . SER A 1 12 ? -3.008 12.735 5.867 1.00 0.00 12 SER A C 2
ATOM 1261 O O . SER A 1 12 ? -2.766 13.939 5.773 1.00 0.00 12 SER A O 2
ATOM 1269 N N . PRO A 1 13 ? -2.306 11.811 5.196 1.00 0.00 13 PRO A N 2
ATOM 1270 C CA . PRO A 1 13 ? -1.199 12.154 4.298 1.00 0.00 13 PRO A CA 2
ATOM 1271 C C . PRO A 1 13 ? -1.678 12.854 3.030 1.00 0.00 13 PRO A C 2
ATOM 1272 O O . PRO A 1 13 ? -2.423 12.279 2.236 1.00 0.00 13 PRO A O 2
ATOM 1283 N N . VAL A 1 14 ? -1.244 14.097 2.845 1.00 0.00 14 VAL A N 2
ATOM 1284 C CA . VAL A 1 14 ? -1.627 14.874 1.673 1.00 0.00 14 VAL A CA 2
ATOM 1285 C C . VAL A 1 14 ? -0.937 14.351 0.418 1.00 0.00 14 VAL A C 2
ATOM 1286 O O . VAL A 1 14 ? -1.592 14.005 -0.564 1.00 0.00 14 VAL A O 2
ATOM 1299 N N . ASN A 1 15 ? 0.390 14.296 0.458 1.00 0.00 15 ASN A N 2
ATOM 1300 C CA . ASN A 1 15 ? 1.170 13.815 -0.676 1.00 0.00 15 ASN A CA 2
ATOM 1301 C C . ASN A 1 15 ? 1.351 12.302 -0.610 1.00 0.00 15 ASN A C 2
ATOM 1302 O O . ASN A 1 15 ? 1.195 11.692 0.448 1.00 0.00 15 ASN A O 2
ATOM 1313 N N . LYS A 1 16 ? 1.680 11.700 -1.748 1.00 0.00 16 LYS A N 2
ATOM 1314 C CA . LYS A 1 16 ? 1.884 10.258 -1.821 1.00 0.00 16 LYS A CA 2
ATOM 1315 C C . LYS A 1 16 ? 2.580 9.743 -0.565 1.00 0.00 16 LYS A C 2
ATOM 1316 O O . LYS A 1 16 ? 3.465 10.401 -0.019 1.00 0.00 16 LYS A O 2
ATOM 1335 N N . VAL A 1 17 ? 2.174 8.561 -0.113 1.00 0.00 17 VAL A N 2
ATOM 1336 C CA . VAL A 1 17 ? 2.760 7.956 1.077 1.00 0.00 17 VAL A CA 2
ATOM 1337 C C . VAL A 1 17 ? 4.263 7.762 0.912 1.00 0.00 17 VAL A C 2
ATOM 1338 O O . VAL A 1 17 ? 5.049 8.171 1.766 1.00 0.00 17 VAL A O 2
ATOM 1351 N N . GLU A 1 18 ? 4.656 7.136 -0.193 1.00 0.00 18 GLU A N 2
ATOM 1352 C CA . GLU A 1 18 ? 6.066 6.888 -0.470 1.00 0.00 18 GLU A CA 2
ATOM 1353 C C . GLU A 1 18 ? 6.276 6.519 -1.935 1.00 0.00 18 GLU A C 2
ATOM 1354 O O . GLU A 1 18 ? 5.346 6.133 -2.644 1.00 0.00 18 GLU A O 2
ATOM 1366 N N . PRO A 1 19 ? 7.528 6.640 -2.402 1.00 0.00 19 PRO A N 2
ATOM 1367 C CA . PRO A 1 19 ? 7.890 6.325 -3.787 1.00 0.00 19 PRO A CA 2
ATOM 1368 C C . PRO A 1 19 ? 7.823 4.830 -4.077 1.00 0.00 19 PRO A C 2
ATOM 1369 O O . PRO A 1 19 ? 8.160 4.385 -5.174 1.00 0.00 19 PRO A O 2
ATOM 1380 N N . ASN A 1 20 ? 7.384 4.058 -3.088 1.00 0.00 20 ASN A N 2
ATOM 1381 C CA . ASN A 1 20 ? 7.273 2.612 -3.238 1.00 0.00 20 ASN A CA 2
ATOM 1382 C C . ASN A 1 20 ? 5.955 2.235 -3.909 1.00 0.00 20 ASN A C 2
ATOM 1383 O O . ASN A 1 20 ? 5.456 1.123 -3.737 1.00 0.00 20 ASN A O 2
ATOM 1394 N N . ASP A 1 21 ? 5.398 3.168 -4.672 1.00 0.00 21 ASP A N 2
ATOM 1395 C CA . ASP A 1 21 ? 4.139 2.934 -5.371 1.00 0.00 21 ASP A CA 2
ATOM 1396 C C . ASP A 1 21 ? 4.144 1.571 -6.057 1.00 0.00 21 ASP A C 2
ATOM 1397 O O . ASP A 1 21 ? 3.120 0.890 -6.117 1.00 0.00 21 ASP A O 2
ATOM 1406 N N . THR A 1 22 ? 5.304 1.180 -6.577 1.00 0.00 22 THR A N 2
ATOM 1407 C CA . THR A 1 22 ? 5.442 -0.099 -7.261 1.00 0.00 22 THR A CA 2
ATOM 1408 C C . THR A 1 22 ? 4.669 -1.196 -6.538 1.00 0.00 22 THR A C 2
ATOM 1409 O O . THR A 1 22 ? 4.131 -2.108 -7.167 1.00 0.00 22 THR A O 2
ATOM 1420 N N . LEU A 1 23 ? 4.616 -1.101 -5.214 1.00 0.00 23 LEU A N 2
ATOM 1421 C CA . LEU A 1 23 ? 3.907 -2.086 -4.405 1.00 0.00 23 LEU A CA 2
ATOM 1422 C C . LEU A 1 23 ? 2.405 -2.027 -4.667 1.00 0.00 23 LEU A C 2
ATOM 1423 O O . LEU A 1 23 ? 1.744 -3.059 -4.776 1.00 0.00 23 LEU A O 2
ATOM 1439 N N . GLU A 1 24 ? 1.875 -0.812 -4.768 1.00 0.00 24 GLU A N 2
ATOM 1440 C CA . GLU A 1 24 ? 0.451 -0.619 -5.019 1.00 0.00 24 GLU A CA 2
ATOM 1441 C C . GLU A 1 24 ? -0.055 -1.606 -6.068 1.00 0.00 24 GLU A C 2
ATOM 1442 O O . GLU A 1 24 ? -1.203 -2.048 -6.018 1.00 0.00 24 GLU A O 2
ATOM 1454 N N . LYS A 1 25 ? 0.810 -1.946 -7.017 1.00 0.00 25 LYS A N 2
ATOM 1455 C CA . LYS A 1 25 ? 0.453 -2.881 -8.078 1.00 0.00 25 LYS A CA 2
ATOM 1456 C C . LYS A 1 25 ? 0.452 -4.316 -7.562 1.00 0.00 25 LYS A C 2
ATOM 1457 O O . LYS A 1 25 ? -0.599 -4.949 -7.461 1.00 0.00 25 LYS A O 2
ATOM 1476 N N . VAL A 1 26 ? 1.636 -4.823 -7.235 1.00 0.00 26 VAL A N 2
ATOM 1477 C CA . VAL A 1 26 ? 1.771 -6.183 -6.726 1.00 0.00 26 VAL A CA 2
ATOM 1478 C C . VAL A 1 26 ? 0.720 -6.478 -5.662 1.00 0.00 26 VAL A C 2
ATOM 1479 O O . VAL A 1 26 ? 0.199 -7.591 -5.580 1.00 0.00 26 VAL A O 2
ATOM 1492 N N . PHE A 1 27 ? 0.413 -5.474 -4.847 1.00 0.00 27 PHE A N 2
ATOM 1493 C CA . PHE A 1 27 ? -0.577 -5.626 -3.786 1.00 0.00 27 PHE A CA 2
ATOM 1494 C C . PHE A 1 27 ? -1.906 -6.122 -4.349 1.00 0.00 27 PHE A C 2
ATOM 1495 O O . PHE A 1 27 ? -2.525 -7.032 -3.798 1.00 0.00 27 PHE A O 2
ATOM 1512 N N . VAL A 1 28 ? -2.339 -5.516 -5.450 1.00 0.00 28 VAL A N 2
ATOM 1513 C CA . VAL A 1 28 ? -3.593 -5.895 -6.088 1.00 0.00 28 VAL A CA 2
ATOM 1514 C C . VAL A 1 28 ? -3.342 -6.678 -7.372 1.00 0.00 28 VAL A C 2
ATOM 1515 O O . VAL A 1 28 ? -4.275 -6.998 -8.109 1.00 0.00 28 VAL A O 2
ATOM 1528 N N . SER A 1 29 ? -2.076 -6.986 -7.632 1.00 0.00 29 SER A N 2
ATOM 1529 C CA . SER A 1 29 ? -1.701 -7.730 -8.829 1.00 0.00 29 SER A CA 2
ATOM 1530 C C . SER A 1 29 ? -1.394 -9.186 -8.490 1.00 0.00 29 SER A C 2
ATOM 1531 O O . SER A 1 29 ? -1.879 -10.105 -9.149 1.00 0.00 29 SER A O 2
ATOM 1539 N N . VAL A 1 30 ? -0.584 -9.388 -7.455 1.00 0.00 30 VAL A N 2
ATOM 1540 C CA . VAL A 1 30 ? -0.212 -10.731 -7.026 1.00 0.00 30 VAL A CA 2
ATOM 1541 C C . VAL A 1 30 ? -0.952 -11.125 -5.753 1.00 0.00 30 VAL A C 2
ATOM 1542 O O . VAL A 1 30 ? -1.476 -12.235 -5.644 1.00 0.00 30 VAL A O 2
ATOM 1555 N N . THR A 1 31 ? -0.992 -10.209 -4.790 1.00 0.00 31 THR A N 2
ATOM 1556 C CA . THR A 1 31 ? -1.668 -10.461 -3.523 1.00 0.00 31 THR A CA 2
ATOM 1557 C C . THR A 1 31 ? -1.671 -9.216 -2.645 1.00 0.00 31 THR A C 2
ATOM 1558 O O . THR A 1 31 ? -0.706 -8.451 -2.630 1.00 0.00 31 THR A O 2
ATOM 1569 N N . LYS A 1 32 ? -2.761 -9.017 -1.912 1.00 0.00 32 LYS A N 2
ATOM 1570 C CA . LYS A 1 32 ? -2.890 -7.865 -1.028 1.00 0.00 32 LYS A CA 2
ATOM 1571 C C . LYS A 1 32 ? -2.092 -8.071 0.255 1.00 0.00 32 LYS A C 2
ATOM 1572 O O . LYS A 1 32 ? -1.534 -7.124 0.810 1.00 0.00 32 LYS A O 2
ATOM 1591 N N . TYR A 1 33 ? -2.041 -9.314 0.721 1.00 0.00 33 TYR A N 2
ATOM 1592 C CA . TYR A 1 33 ? -1.311 -9.644 1.939 1.00 0.00 33 TYR A CA 2
ATOM 1593 C C . TYR A 1 33 ? -0.077 -10.485 1.625 1.00 0.00 33 TYR A C 2
ATOM 1594 O O . TYR A 1 33 ? -0.085 -11.711 1.736 1.00 0.00 33 TYR A O 2
ATOM 1612 N N . PRO A 1 34 ? 1.010 -9.811 1.223 1.00 0.00 34 PRO A N 2
ATOM 1613 C CA . PRO A 1 34 ? 2.273 -10.474 0.884 1.00 0.00 34 PRO A CA 2
ATOM 1614 C C . PRO A 1 34 ? 2.967 -11.058 2.110 1.00 0.00 34 PRO A C 2
ATOM 1615 O O . PRO A 1 34 ? 2.547 -10.825 3.243 1.00 0.00 34 PRO A O 2
ATOM 1626 N N . ASP A 1 35 ? 4.033 -11.816 1.876 1.00 0.00 35 ASP A N 2
ATOM 1627 C CA . ASP A 1 35 ? 4.787 -12.432 2.961 1.00 0.00 35 ASP A CA 2
ATOM 1628 C C . ASP A 1 35 ? 6.273 -12.108 2.842 1.00 0.00 35 ASP A C 2
ATOM 1629 O O . ASP A 1 35 ? 6.766 -11.805 1.757 1.00 0.00 35 ASP A O 2
ATOM 1638 N N . GLU A 1 36 ? 6.979 -12.174 3.967 1.00 0.00 36 GLU A N 2
ATOM 1639 C CA . GLU A 1 36 ? 8.409 -11.886 3.988 1.00 0.00 36 GLU A CA 2
ATOM 1640 C C . GLU A 1 36 ? 9.080 -12.367 2.704 1.00 0.00 36 GLU A C 2
ATOM 1641 O O . GLU A 1 36 ? 9.924 -11.676 2.134 1.00 0.00 36 GLU A O 2
ATOM 1653 N N . LYS A 1 37 ? 8.698 -13.558 2.255 1.00 0.00 37 LYS A N 2
ATOM 1654 C CA . LYS A 1 37 ? 9.261 -14.133 1.039 1.00 0.00 37 LYS A CA 2
ATOM 1655 C C . LYS A 1 37 ? 9.278 -13.109 -0.091 1.00 0.00 37 LYS A C 2
ATOM 1656 O O . LYS A 1 37 ? 10.328 -12.819 -0.663 1.00 0.00 37 LYS A O 2
ATOM 1675 N N . ARG A 1 38 ? 8.108 -12.562 -0.406 1.00 0.00 38 ARG A N 2
ATOM 1676 C CA . ARG A 1 38 ? 7.989 -11.570 -1.467 1.00 0.00 38 ARG A CA 2
ATOM 1677 C C . ARG A 1 38 ? 8.753 -10.298 -1.110 1.00 0.00 38 ARG A C 2
ATOM 1678 O O . ARG A 1 38 ? 9.334 -9.645 -1.978 1.00 0.00 38 ARG A O 2
ATOM 1699 N N . LEU A 1 39 ? 8.749 -9.952 0.173 1.00 0.00 39 LEU A N 2
ATOM 1700 C CA . LEU A 1 39 ? 9.442 -8.758 0.645 1.00 0.00 39 LEU A CA 2
ATOM 1701 C C . LEU A 1 39 ? 10.918 -8.799 0.265 1.00 0.00 39 LEU A C 2
ATOM 1702 O O . LEU A 1 39 ? 11.494 -7.789 -0.142 1.00 0.00 39 LEU A O 2
ATOM 1718 N N . LYS A 1 40 ? 11.526 -9.973 0.397 1.00 0.00 40 LYS A N 2
ATOM 1719 C CA . LYS A 1 40 ? 12.935 -10.148 0.064 1.00 0.00 40 LYS A CA 2
ATOM 1720 C C . LYS A 1 40 ? 13.242 -9.581 -1.318 1.00 0.00 40 LYS A C 2
ATOM 1721 O O . LYS A 1 40 ? 14.316 -9.026 -1.548 1.00 0.00 40 LYS A O 2
ATOM 1740 N N . GLY A 1 41 ? 12.290 -9.723 -2.236 1.00 0.00 41 GLY A N 2
ATOM 1741 C CA . GLY A 1 41 ? 12.478 -9.218 -3.584 1.00 0.00 41 GLY A CA 2
ATOM 1742 C C . GLY A 1 41 ? 12.438 -7.704 -3.647 1.00 0.00 41 GLY A C 2
ATOM 1743 O O . GLY A 1 41 ? 13.374 -7.071 -4.136 1.00 0.00 41 GLY A O 2
ATOM 1747 N N . LEU A 1 42 ? 11.351 -7.122 -3.153 1.00 0.00 42 LEU A N 2
ATOM 1748 C CA . LEU A 1 42 ? 11.191 -5.672 -3.157 1.00 0.00 42 LEU A CA 2
ATOM 1749 C C . LEU A 1 42 ? 12.339 -4.996 -2.414 1.00 0.00 42 LEU A C 2
ATOM 1750 O O . LEU A 1 42 ? 12.937 -4.042 -2.911 1.00 0.00 42 LEU A O 2
ATOM 1766 N N . SER A 1 43 ? 12.642 -5.498 -1.221 1.00 0.00 43 SER A N 2
ATOM 1767 C CA . SER A 1 43 ? 13.718 -4.941 -0.408 1.00 0.00 43 SER A CA 2
ATOM 1768 C C . SER A 1 43 ? 14.876 -4.476 -1.285 1.00 0.00 43 SER A C 2
ATOM 1769 O O . SER A 1 43 ? 15.369 -3.357 -1.141 1.00 0.00 43 SER A O 2
ATOM 1777 N N . LYS A 1 44 ? 15.306 -5.342 -2.196 1.00 0.00 44 LYS A N 2
ATOM 1778 C CA . LYS A 1 44 ? 16.405 -5.022 -3.098 1.00 0.00 44 LYS A CA 2
ATOM 1779 C C . LYS A 1 44 ? 15.928 -4.136 -4.245 1.00 0.00 44 LYS A C 2
ATOM 1780 O O . LYS A 1 44 ? 16.655 -3.257 -4.705 1.00 0.00 44 LYS A O 2
ATOM 1799 N N . GLN A 1 45 ? 14.701 -4.373 -4.699 1.00 0.00 45 GLN A N 2
ATOM 1800 C CA . GLN A 1 45 ? 14.127 -3.596 -5.790 1.00 0.00 45 GLN A CA 2
ATOM 1801 C C . GLN A 1 45 ? 14.124 -2.108 -5.455 1.00 0.00 45 GLN A C 2
ATOM 1802 O O . GLN A 1 45 ? 14.724 -1.299 -6.165 1.00 0.00 45 GLN A O 2
ATOM 1816 N N . LEU A 1 46 ? 13.444 -1.753 -4.371 1.00 0.00 46 LEU A N 2
ATOM 1817 C CA . LEU A 1 46 ? 13.361 -0.361 -3.942 1.00 0.00 46 LEU A CA 2
ATOM 1818 C C . LEU A 1 46 ? 14.409 -0.057 -2.875 1.00 0.00 46 LEU A C 2
ATOM 1819 O O . LEU A 1 46 ? 14.226 0.836 -2.048 1.00 0.00 46 LEU A O 2
ATOM 1835 N N . ASP A 1 47 ? 15.507 -0.804 -2.902 1.00 0.00 47 ASP A N 2
ATOM 1836 C CA . ASP A 1 47 ? 16.586 -0.613 -1.940 1.00 0.00 47 ASP A CA 2
ATOM 1837 C C . ASP A 1 47 ? 16.029 -0.363 -0.542 1.00 0.00 47 ASP A C 2
ATOM 1838 O O . ASP A 1 47 ? 16.579 0.429 0.224 1.00 0.00 47 ASP A O 2
ATOM 1847 N N . TRP A 1 48 ? 14.935 -1.042 -0.216 1.00 0.00 48 TRP A N 2
ATOM 1848 C CA . TRP A 1 48 ? 14.303 -0.892 1.090 1.00 0.00 48 TRP A CA 2
ATOM 1849 C C . TRP A 1 48 ? 14.571 -2.110 1.967 1.00 0.00 48 TRP A C 2
ATOM 1850 O O . TRP A 1 48 ? 15.314 -3.013 1.581 1.00 0.00 48 TRP A O 2
ATOM 1871 N N . SER A 1 49 ? 13.961 -2.129 3.148 1.00 0.00 49 SER A N 2
ATOM 1872 C CA . SER A 1 49 ? 14.138 -3.236 4.081 1.00 0.00 49 SER A CA 2
ATOM 1873 C C . SER A 1 49 ? 12.881 -4.099 4.145 1.00 0.00 49 SER A C 2
ATOM 1874 O O . SER A 1 49 ? 11.762 -3.593 4.056 1.00 0.00 49 SER A O 2
ATOM 1882 N N . VAL A 1 50 ? 13.074 -5.405 4.300 1.00 0.00 50 VAL A N 2
ATOM 1883 C CA . VAL A 1 50 ? 11.958 -6.339 4.376 1.00 0.00 50 VAL A CA 2
ATOM 1884 C C . VAL A 1 50 ? 10.898 -5.850 5.357 1.00 0.00 50 VAL A C 2
ATOM 1885 O O . VAL A 1 50 ? 9.704 -6.080 5.163 1.00 0.00 50 VAL A O 2
ATOM 1898 N N . ARG A 1 51 ? 11.342 -5.172 6.410 1.00 0.00 51 ARG A N 2
ATOM 1899 C CA . ARG A 1 51 ? 10.432 -4.650 7.423 1.00 0.00 51 ARG A CA 2
ATOM 1900 C C . ARG A 1 51 ? 9.840 -3.314 6.984 1.00 0.00 51 ARG A C 2
ATOM 1901 O O . ARG A 1 51 ? 8.632 -3.097 7.077 1.00 0.00 51 ARG A O 2
ATOM 1922 N N . LYS A 1 52 ? 10.700 -2.420 6.507 1.00 0.00 52 LYS A N 2
ATOM 1923 C CA . LYS A 1 52 ? 10.264 -1.105 6.053 1.00 0.00 52 LYS A CA 2
ATOM 1924 C C . LYS A 1 52 ? 9.134 -1.227 5.035 1.00 0.00 52 LYS A C 2
ATOM 1925 O O . LYS A 1 52 ? 8.120 -0.536 5.134 1.00 0.00 52 LYS A O 2
ATOM 1944 N N . ILE A 1 53 ? 9.316 -2.111 4.060 1.00 0.00 53 ILE A N 2
ATOM 1945 C CA . ILE A 1 53 ? 8.311 -2.325 3.026 1.00 0.00 53 ILE A CA 2
ATOM 1946 C C . ILE A 1 53 ? 6.981 -2.757 3.634 1.00 0.00 53 ILE A C 2
ATOM 1947 O O . ILE A 1 53 ? 5.957 -2.105 3.436 1.00 0.00 53 ILE A O 2
ATOM 1963 N N . GLN A 1 54 ? 7.006 -3.861 4.374 1.00 0.00 54 GLN A N 2
ATOM 1964 C CA . GLN A 1 54 ? 5.802 -4.379 5.012 1.00 0.00 54 GLN A CA 2
ATOM 1965 C C . GLN A 1 54 ? 4.923 -3.242 5.522 1.00 0.00 54 GLN A C 2
ATOM 1966 O O . GLN A 1 54 ? 3.719 -3.213 5.267 1.00 0.00 54 GLN A O 2
ATOM 1980 N N . CYS A 1 55 ? 5.532 -2.308 6.244 1.00 0.00 55 CYS A N 2
ATOM 1981 C CA . CYS A 1 55 ? 4.805 -1.169 6.791 1.00 0.00 55 CYS A CA 2
ATOM 1982 C C . CYS A 1 55 ? 4.003 -0.462 5.703 1.00 0.00 55 CYS A C 2
ATOM 1983 O O . CYS A 1 55 ? 2.824 -0.160 5.885 1.00 0.00 55 CYS A O 2
ATOM 1991 N N . TRP A 1 56 ? 4.651 -0.200 4.574 1.00 0.00 56 TRP A N 2
ATOM 1992 C CA . TRP A 1 56 ? 3.999 0.473 3.457 1.00 0.00 56 TRP A CA 2
ATOM 1993 C C . TRP A 1 56 ? 2.720 -0.254 3.055 1.00 0.00 56 TRP A C 2
ATOM 1994 O O . TRP A 1 56 ? 1.649 0.348 2.984 1.00 0.00 56 TRP A O 2
ATOM 2015 N N . PHE A 1 57 ? 2.840 -1.551 2.792 1.00 0.00 57 PHE A N 2
ATOM 2016 C CA . PHE A 1 57 ? 1.693 -2.360 2.396 1.00 0.00 57 PHE A CA 2
ATOM 2017 C C . PHE A 1 57 ? 0.512 -2.124 3.333 1.00 0.00 57 PHE A C 2
ATOM 2018 O O . PHE A 1 57 ? -0.573 -1.739 2.896 1.00 0.00 57 PHE A O 2
ATOM 2035 N N . ARG A 1 58 ? 0.731 -2.358 4.623 1.00 0.00 58 ARG A N 2
ATOM 2036 C CA . ARG A 1 58 ? -0.314 -2.173 5.621 1.00 0.00 58 ARG A CA 2
ATOM 2037 C C . ARG A 1 58 ? -0.876 -0.756 5.564 1.00 0.00 58 ARG A C 2
ATOM 2038 O O . ARG A 1 58 ? -2.039 -0.524 5.896 1.00 0.00 58 ARG A O 2
ATOM 2059 N N . HIS A 1 59 ? -0.043 0.189 5.141 1.00 0.00 59 HIS A N 2
ATOM 2060 C CA . HIS A 1 59 ? -0.456 1.584 5.041 1.00 0.00 59 HIS A CA 2
ATOM 2061 C C . HIS A 1 59 ? -1.383 1.791 3.846 1.00 0.00 59 HIS A C 2
ATOM 2062 O O . HIS A 1 59 ? -2.561 2.110 4.010 1.00 0.00 59 HIS A O 2
ATOM 2077 N N . ARG A 1 60 ? -0.843 1.608 2.646 1.00 0.00 60 ARG A N 2
ATOM 2078 C CA . ARG A 1 60 ? -1.621 1.777 1.424 1.00 0.00 60 ARG A CA 2
ATOM 2079 C C . ARG A 1 60 ? -3.060 1.312 1.628 1.00 0.00 60 ARG A C 2
ATOM 2080 O O . ARG A 1 60 ? -4.006 2.039 1.324 1.00 0.00 60 ARG A O 2
ATOM 2101 N N . ARG A 1 61 ? -3.216 0.097 2.143 1.00 0.00 61 ARG A N 2
ATOM 2102 C CA . ARG A 1 61 ? -4.539 -0.465 2.385 1.00 0.00 61 ARG A CA 2
ATOM 2103 C C . ARG A 1 61 ? -5.519 0.619 2.824 1.00 0.00 61 ARG A C 2
ATOM 2104 O O . ARG A 1 61 ? -6.577 0.794 2.222 1.00 0.00 61 ARG A O 2
ATOM 2125 N N . ASN A 1 62 ? -5.158 1.343 3.879 1.00 0.00 62 ASN A N 2
ATOM 2126 C CA . ASN A 1 62 ? -6.006 2.409 4.400 1.00 0.00 62 ASN A CA 2
ATOM 2127 C C . ASN A 1 62 ? -6.324 3.431 3.312 1.00 0.00 62 ASN A C 2
ATOM 2128 O O . ASN A 1 62 ? -7.489 3.729 3.049 1.00 0.00 62 ASN A O 2
ATOM 2139 N N . GLN A 1 63 ? -5.281 3.964 2.685 1.00 0.00 63 GLN A N 2
ATOM 2140 C CA . GLN A 1 63 ? -5.450 4.953 1.626 1.00 0.00 63 GLN A CA 2
ATOM 2141 C C . GLN A 1 63 ? -6.464 4.475 0.592 1.00 0.00 63 GLN A C 2
ATOM 2142 O O . GLN A 1 63 ? -7.358 5.221 0.194 1.00 0.00 63 GLN A O 2
ATOM 2156 N N . ASP A 1 64 ? -6.318 3.227 0.160 1.00 0.00 64 ASP A N 2
ATOM 2157 C CA . ASP A 1 64 ? -7.222 2.649 -0.827 1.00 0.00 64 ASP A CA 2
ATOM 2158 C C . ASP A 1 64 ? -8.675 2.796 -0.387 1.00 0.00 64 ASP A C 2
ATOM 2159 O O . ASP A 1 64 ? -9.504 3.339 -1.117 1.00 0.00 64 ASP A O 2
ATOM 2168 N N . LYS A 1 65 ? -8.977 2.308 0.812 1.00 0.00 65 LYS A N 2
ATOM 2169 C CA . LYS A 1 65 ? -10.329 2.385 1.351 1.00 0.00 65 LYS A CA 2
ATOM 2170 C C . LYS A 1 65 ? -10.683 3.820 1.729 1.00 0.00 65 LYS A C 2
ATOM 2171 O O . LYS A 1 65 ? -9.827 4.615 2.117 1.00 0.00 65 LYS A O 2
ATOM 2190 N N . PRO A 1 66 ? -11.975 4.161 1.614 1.00 0.00 66 PRO A N 2
ATOM 2191 C CA . PRO A 1 66 ? -12.472 5.501 1.941 1.00 0.00 66 PRO A CA 2
ATOM 2192 C C . PRO A 1 66 ? -12.429 5.787 3.438 1.00 0.00 66 PRO A C 2
ATOM 2193 O O . PRO A 1 66 ? -13.287 5.328 4.192 1.00 0.00 66 PRO A O 2
ATOM 2204 N N . SER A 1 67 ? -11.424 6.547 3.862 1.00 0.00 67 SER A N 2
ATOM 2205 C CA . SER A 1 67 ? -11.267 6.891 5.270 1.00 0.00 67 SER A CA 2
ATOM 2206 C C . SER A 1 67 ? -11.758 8.310 5.541 1.00 0.00 67 SER A C 2
ATOM 2207 O O . SER A 1 67 ? -11.579 9.208 4.719 1.00 0.00 67 SER A O 2
ATOM 2215 N N . GLY A 1 68 ? -12.379 8.503 6.701 1.00 0.00 68 GLY A N 2
ATOM 2216 C CA . GLY A 1 68 ? -12.887 9.814 7.060 1.00 0.00 68 GLY A CA 2
ATOM 2217 C C . GLY A 1 68 ? -14.003 9.742 8.085 1.00 0.00 68 GLY A C 2
ATOM 2218 O O . GLY A 1 68 ? -14.498 8.666 8.420 1.00 0.00 68 GLY A O 2
ATOM 2222 N N . PRO A 1 69 ? -14.413 10.910 8.601 1.00 0.00 69 PRO A N 2
ATOM 2223 C CA . PRO A 1 69 ? -15.481 11.002 9.601 1.00 0.00 69 PRO A CA 2
ATOM 2224 C C . PRO A 1 69 ? -16.850 10.664 9.021 1.00 0.00 69 PRO A C 2
ATOM 2225 O O . PRO A 1 69 ? -17.651 9.978 9.654 1.00 0.00 69 PRO A O 2
ATOM 2236 N N . SER A 1 70 ? -17.112 11.152 7.812 1.00 0.00 70 SER A N 2
ATOM 2237 C CA . SER A 1 70 ? -18.386 10.904 7.147 1.00 0.00 70 SER A CA 2
ATOM 2238 C C . SER A 1 70 ? -18.175 10.177 5.823 1.00 0.00 70 SER A C 2
ATOM 2239 O O . SER A 1 70 ? -17.882 10.797 4.801 1.00 0.00 70 SER A O 2
ATOM 2247 N N . SER A 1 71 ? -18.327 8.857 5.849 1.00 0.00 71 SER A N 2
ATOM 2248 C CA . SER A 1 71 ? -18.150 8.043 4.652 1.00 0.00 71 SER A CA 2
ATOM 2249 C C . SER A 1 71 ? -19.499 7.646 4.061 1.00 0.00 71 SER A C 2
ATOM 2250 O O . SER A 1 71 ? -20.492 7.524 4.777 1.00 0.00 71 SER A O 2
ATOM 2258 N N . GLY A 1 72 ? -19.527 7.447 2.746 1.00 0.00 72 GLY A N 2
ATOM 2259 C CA . GLY A 1 72 ? -20.758 7.067 2.079 1.00 0.00 72 GLY A CA 2
ATOM 2260 C C . GLY A 1 72 ? -21.437 5.886 2.744 1.00 0.00 72 GLY A C 2
ATOM 2261 O O . GLY A 1 72 ? -22.665 5.806 2.778 1.00 0.00 72 GLY A O 2
ATOM 2265 N N . GLY A 1 1 ? 16.198 -11.566 16.881 1.00 0.00 1 GLY A N 3
ATOM 2266 C CA . GLY A 1 1 ? 15.730 -10.373 16.200 1.00 0.00 1 GLY A CA 3
ATOM 2267 C C . GLY A 1 1 ? 15.926 -10.449 14.698 1.00 0.00 1 GLY A C 3
ATOM 2268 O O . GLY A 1 1 ? 14.968 -10.641 13.950 1.00 0.00 1 GLY A O 3
ATOM 2272 N N . SER A 1 2 ? 17.170 -10.297 14.257 1.00 0.00 2 SER A N 3
ATOM 2273 C CA . SER A 1 2 ? 17.488 -10.344 12.834 1.00 0.00 2 SER A CA 3
ATOM 2274 C C . SER A 1 2 ? 16.439 -9.593 12.019 1.00 0.00 2 SER A C 3
ATOM 2275 O O . SER A 1 2 ? 16.015 -10.053 10.959 1.00 0.00 2 SER A O 3
ATOM 2283 N N . SER A 1 3 ? 16.025 -8.434 12.522 1.00 0.00 3 SER A N 3
ATOM 2284 C CA . SER A 1 3 ? 15.024 -7.621 11.843 1.00 0.00 3 SER A CA 3
ATOM 2285 C C . SER A 1 3 ? 15.684 -6.632 10.887 1.00 0.00 3 SER A C 3
ATOM 2286 O O . SER A 1 3 ? 15.352 -6.580 9.703 1.00 0.00 3 SER A O 3
ATOM 2294 N N . GLY A 1 4 ? 16.622 -5.848 11.410 1.00 0.00 4 GLY A N 3
ATOM 2295 C CA . GLY A 1 4 ? 17.314 -4.871 10.591 1.00 0.00 4 GLY A CA 3
ATOM 2296 C C . GLY A 1 4 ? 16.361 -3.939 9.869 1.00 0.00 4 GLY A C 3
ATOM 2297 O O . GLY A 1 4 ? 16.364 -3.868 8.640 1.00 0.00 4 GLY A O 3
ATOM 2301 N N . SER A 1 5 ? 15.541 -3.225 10.634 1.00 0.00 5 SER A N 3
ATOM 2302 C CA . SER A 1 5 ? 14.574 -2.298 10.059 1.00 0.00 5 SER A CA 3
ATOM 2303 C C . SER A 1 5 ? 15.090 -0.864 10.125 1.00 0.00 5 SER A C 3
ATOM 2304 O O . SER A 1 5 ? 14.969 -0.195 11.152 1.00 0.00 5 SER A O 3
ATOM 2312 N N . SER A 1 6 ? 15.668 -0.398 9.022 1.00 0.00 6 SER A N 3
ATOM 2313 C CA . SER A 1 6 ? 16.207 0.955 8.955 1.00 0.00 6 SER A CA 3
ATOM 2314 C C . SER A 1 6 ? 15.195 1.913 8.332 1.00 0.00 6 SER A C 3
ATOM 2315 O O . SER A 1 6 ? 14.979 1.904 7.121 1.00 0.00 6 SER A O 3
ATOM 2323 N N . GLY A 1 7 ? 14.578 2.739 9.172 1.00 0.00 7 GLY A N 3
ATOM 2324 C CA . GLY A 1 7 ? 13.596 3.691 8.687 1.00 0.00 7 GLY A CA 3
ATOM 2325 C C . GLY A 1 7 ? 14.013 5.128 8.929 1.00 0.00 7 GLY A C 3
ATOM 2326 O O . GLY A 1 7 ? 14.879 5.399 9.761 1.00 0.00 7 GLY A O 3
ATOM 2330 N N . GLY A 1 8 ? 13.397 6.053 8.200 1.00 0.00 8 GLY A N 3
ATOM 2331 C CA . GLY A 1 8 ? 13.724 7.459 8.354 1.00 0.00 8 GLY A CA 3
ATOM 2332 C C . GLY A 1 8 ? 13.038 8.330 7.320 1.00 0.00 8 GLY A C 3
ATOM 2333 O O . GLY A 1 8 ? 13.140 8.077 6.120 1.00 0.00 8 GLY A O 3
ATOM 2337 N N . ILE A 1 9 ? 12.337 9.358 7.787 1.00 0.00 9 ILE A N 3
ATOM 2338 C CA . ILE A 1 9 ? 11.632 10.269 6.894 1.00 0.00 9 ILE A CA 3
ATOM 2339 C C . ILE A 1 9 ? 11.641 11.692 7.441 1.00 0.00 9 ILE A C 3
ATOM 2340 O O . ILE A 1 9 ? 11.892 11.912 8.626 1.00 0.00 9 ILE A O 3
ATOM 2356 N N . LYS A 1 10 ? 11.365 12.657 6.570 1.00 0.00 10 LYS A N 3
ATOM 2357 C CA . LYS A 1 10 ? 11.338 14.060 6.964 1.00 0.00 10 LYS A CA 3
ATOM 2358 C C . LYS A 1 10 ? 9.981 14.686 6.658 1.00 0.00 10 LYS A C 3
ATOM 2359 O O . LYS A 1 10 ? 9.342 15.266 7.536 1.00 0.00 10 LYS A O 3
ATOM 2378 N N . ASP A 1 11 ? 9.547 14.563 5.409 1.00 0.00 11 ASP A N 3
ATOM 2379 C CA . ASP A 1 11 ? 8.265 15.114 4.987 1.00 0.00 11 ASP A CA 3
ATOM 2380 C C . ASP A 1 11 ? 7.737 14.384 3.756 1.00 0.00 11 ASP A C 3
ATOM 2381 O O . ASP A 1 11 ? 8.468 14.168 2.790 1.00 0.00 11 ASP A O 3
ATOM 2390 N N . SER A 1 12 ? 6.464 14.005 3.799 1.00 0.00 12 SER A N 3
ATOM 2391 C CA . SER A 1 12 ? 5.840 13.295 2.689 1.00 0.00 12 SER A CA 3
ATOM 2392 C C . SER A 1 12 ? 4.338 13.558 2.651 1.00 0.00 12 SER A C 3
ATOM 2393 O O . SER A 1 12 ? 3.654 13.552 3.675 1.00 0.00 12 SER A O 3
ATOM 2401 N N . PRO A 1 13 ? 3.810 13.796 1.441 1.00 0.00 13 PRO A N 3
ATOM 2402 C CA . PRO A 1 13 ? 2.383 14.066 1.239 1.00 0.00 13 PRO A CA 3
ATOM 2403 C C . PRO A 1 13 ? 1.520 12.833 1.482 1.00 0.00 13 PRO A C 3
ATOM 2404 O O . PRO A 1 13 ? 2.024 11.711 1.541 1.00 0.00 13 PRO A O 3
ATOM 2415 N N . VAL A 1 14 ? 0.215 13.048 1.622 1.00 0.00 14 VAL A N 3
ATOM 2416 C CA . VAL A 1 14 ? -0.719 11.953 1.857 1.00 0.00 14 VAL A CA 3
ATOM 2417 C C . VAL A 1 14 ? -1.036 11.214 0.562 1.00 0.00 14 VAL A C 3
ATOM 2418 O O . VAL A 1 14 ? -1.345 10.023 0.575 1.00 0.00 14 VAL A O 3
ATOM 2431 N N . ASN A 1 15 ? -0.957 11.929 -0.556 1.00 0.00 15 ASN A N 3
ATOM 2432 C CA . ASN A 1 15 ? -1.236 11.341 -1.861 1.00 0.00 15 ASN A CA 3
ATOM 2433 C C . ASN A 1 15 ? -0.124 10.381 -2.274 1.00 0.00 15 ASN A C 3
ATOM 2434 O O . ASN A 1 15 ? -0.387 9.273 -2.743 1.00 0.00 15 ASN A O 3
ATOM 2445 N N . LYS A 1 16 ? 1.119 10.813 -2.096 1.00 0.00 16 LYS A N 3
ATOM 2446 C CA . LYS A 1 16 ? 2.273 9.993 -2.447 1.00 0.00 16 LYS A CA 3
ATOM 2447 C C . LYS A 1 16 ? 2.984 9.490 -1.196 1.00 0.00 16 LYS A C 3
ATOM 2448 O O . LYS A 1 16 ? 4.085 9.936 -0.873 1.00 0.00 16 LYS A O 3
ATOM 2467 N N . VAL A 1 17 ? 2.348 8.557 -0.494 1.00 0.00 17 VAL A N 3
ATOM 2468 C CA . VAL A 1 17 ? 2.922 7.991 0.721 1.00 0.00 17 VAL A CA 3
ATOM 2469 C C . VAL A 1 17 ? 4.424 7.775 0.571 1.00 0.00 17 VAL A C 3
ATOM 2470 O O . VAL A 1 17 ? 5.210 8.215 1.409 1.00 0.00 17 VAL A O 3
ATOM 2483 N N . GLU A 1 18 ? 4.814 7.095 -0.502 1.00 0.00 18 GLU A N 3
ATOM 2484 C CA . GLU A 1 18 ? 6.222 6.820 -0.761 1.00 0.00 18 GLU A CA 3
ATOM 2485 C C . GLU A 1 18 ? 6.439 6.416 -2.217 1.00 0.00 18 GLU A C 3
ATOM 2486 O O . GLU A 1 18 ? 5.510 6.027 -2.924 1.00 0.00 18 GLU A O 3
ATOM 2498 N N . PRO A 1 19 ? 7.696 6.511 -2.676 1.00 0.00 19 PRO A N 3
ATOM 2499 C CA . PRO A 1 19 ? 8.065 6.160 -4.051 1.00 0.00 19 PRO A CA 3
ATOM 2500 C C . PRO A 1 19 ? 7.980 4.660 -4.309 1.00 0.00 19 PRO A C 3
ATOM 2501 O O . PRO A 1 19 ? 8.311 4.188 -5.396 1.00 0.00 19 PRO A O 3
ATOM 2512 N N . ASN A 1 20 ? 7.533 3.915 -3.303 1.00 0.00 20 ASN A N 3
ATOM 2513 C CA . ASN A 1 20 ? 7.405 2.468 -3.422 1.00 0.00 20 ASN A CA 3
ATOM 2514 C C . ASN A 1 20 ? 6.078 2.091 -4.074 1.00 0.00 20 ASN A C 3
ATOM 2515 O O . ASN A 1 20 ? 5.562 0.992 -3.867 1.00 0.00 20 ASN A O 3
ATOM 2526 N N . ASP A 1 21 ? 5.530 3.010 -4.862 1.00 0.00 21 ASP A N 3
ATOM 2527 C CA . ASP A 1 21 ? 4.264 2.774 -5.546 1.00 0.00 21 ASP A CA 3
ATOM 2528 C C . ASP A 1 21 ? 4.236 1.384 -6.174 1.00 0.00 21 ASP A C 3
ATOM 2529 O O . ASP A 1 21 ? 3.217 0.694 -6.136 1.00 0.00 21 ASP A O 3
ATOM 2538 N N . THR A 1 22 ? 5.362 0.980 -6.754 1.00 0.00 22 THR A N 3
ATOM 2539 C CA . THR A 1 22 ? 5.467 -0.326 -7.392 1.00 0.00 22 THR A CA 3
ATOM 2540 C C . THR A 1 22 ? 4.653 -1.373 -6.639 1.00 0.00 22 THR A C 3
ATOM 2541 O O . THR A 1 22 ? 4.117 -2.306 -7.238 1.00 0.00 22 THR A O 3
ATOM 2552 N N . LEU A 1 23 ? 4.565 -1.213 -5.324 1.00 0.00 23 LEU A N 3
ATOM 2553 C CA . LEU A 1 23 ? 3.815 -2.144 -4.488 1.00 0.00 23 LEU A CA 3
ATOM 2554 C C . LEU A 1 23 ? 2.317 -2.025 -4.748 1.00 0.00 23 LEU A C 3
ATOM 2555 O O . LEU A 1 23 ? 1.627 -3.028 -4.926 1.00 0.00 23 LEU A O 3
ATOM 2571 N N . GLU A 1 24 ? 1.822 -0.792 -4.772 1.00 0.00 24 GLU A N 3
ATOM 2572 C CA . GLU A 1 24 ? 0.405 -0.542 -5.012 1.00 0.00 24 GLU A CA 3
ATOM 2573 C C . GLU A 1 24 ? -0.148 -1.509 -6.056 1.00 0.00 24 GLU A C 3
ATOM 2574 O O . GLU A 1 24 ? -1.318 -1.890 -6.008 1.00 0.00 24 GLU A O 3
ATOM 2586 N N . LYS A 1 25 ? 0.702 -1.902 -6.999 1.00 0.00 25 LYS A N 3
ATOM 2587 C CA . LYS A 1 25 ? 0.301 -2.824 -8.055 1.00 0.00 25 LYS A CA 3
ATOM 2588 C C . LYS A 1 25 ? 0.296 -4.262 -7.547 1.00 0.00 25 LYS A C 3
ATOM 2589 O O . LYS A 1 25 ? -0.760 -4.883 -7.422 1.00 0.00 25 LYS A O 3
ATOM 2608 N N . VAL A 1 26 ? 1.482 -4.787 -7.255 1.00 0.00 26 VAL A N 3
ATOM 2609 C CA . VAL A 1 26 ? 1.613 -6.151 -6.759 1.00 0.00 26 VAL A CA 3
ATOM 2610 C C . VAL A 1 26 ? 0.568 -6.450 -5.690 1.00 0.00 26 VAL A C 3
ATOM 2611 O O . VAL A 1 26 ? 0.026 -7.554 -5.628 1.00 0.00 26 VAL A O 3
ATOM 2624 N N . PHE A 1 27 ? 0.291 -5.460 -4.849 1.00 0.00 27 PHE A N 3
ATOM 2625 C CA . PHE A 1 27 ? -0.690 -5.616 -3.780 1.00 0.00 27 PHE A CA 3
ATOM 2626 C C . PHE A 1 27 ? -1.999 -6.182 -4.322 1.00 0.00 27 PHE A C 3
ATOM 2627 O O . PHE A 1 27 ? -2.571 -7.111 -3.752 1.00 0.00 27 PHE A O 3
ATOM 2644 N N . VAL A 1 28 ? -2.470 -5.614 -5.428 1.00 0.00 28 VAL A N 3
ATOM 2645 C CA . VAL A 1 28 ? -3.711 -6.060 -6.049 1.00 0.00 28 VAL A CA 3
ATOM 2646 C C . VAL A 1 28 ? -3.436 -6.840 -7.329 1.00 0.00 28 VAL A C 3
ATOM 2647 O O . VAL A 1 28 ? -4.358 -7.189 -8.066 1.00 0.00 28 VAL A O 3
ATOM 2660 N N . SER A 1 29 ? -2.160 -7.110 -7.589 1.00 0.00 29 SER A N 3
ATOM 2661 C CA . SER A 1 29 ? -1.763 -7.846 -8.783 1.00 0.00 29 SER A CA 3
ATOM 2662 C C . SER A 1 29 ? -1.448 -9.300 -8.446 1.00 0.00 29 SER A C 3
ATOM 2663 O O . SER A 1 29 ? -1.924 -10.221 -9.110 1.00 0.00 29 SER A O 3
ATOM 2671 N N . VAL A 1 30 ? -0.641 -9.498 -7.408 1.00 0.00 30 VAL A N 3
ATOM 2672 C CA . VAL A 1 30 ? -0.262 -10.840 -6.980 1.00 0.00 30 VAL A CA 3
ATOM 2673 C C . VAL A 1 30 ? -0.943 -11.211 -5.668 1.00 0.00 30 VAL A C 3
ATOM 2674 O O . VAL A 1 30 ? -1.464 -12.316 -5.516 1.00 0.00 30 VAL A O 3
ATOM 2687 N N . THR A 1 31 ? -0.937 -10.279 -4.719 1.00 0.00 31 THR A N 3
ATOM 2688 C CA . THR A 1 31 ? -1.553 -10.508 -3.419 1.00 0.00 31 THR A CA 3
ATOM 2689 C C . THR A 1 31 ? -1.574 -9.230 -2.588 1.00 0.00 31 THR A C 3
ATOM 2690 O O . THR A 1 31 ? -0.640 -8.429 -2.638 1.00 0.00 31 THR A O 3
ATOM 2701 N N . LYS A 1 32 ? -2.643 -9.045 -1.822 1.00 0.00 32 LYS A N 3
ATOM 2702 C CA . LYS A 1 32 ? -2.785 -7.865 -0.977 1.00 0.00 32 LYS A CA 3
ATOM 2703 C C . LYS A 1 32 ? -1.950 -8.001 0.292 1.00 0.00 32 LYS A C 3
ATOM 2704 O O . LYS A 1 32 ? -1.430 -7.014 0.814 1.00 0.00 32 LYS A O 3
ATOM 2723 N N . TYR A 1 33 ? -1.825 -9.228 0.784 1.00 0.00 33 TYR A N 3
ATOM 2724 C CA . TYR A 1 33 ? -1.053 -9.493 1.992 1.00 0.00 33 TYR A CA 3
ATOM 2725 C C . TYR A 1 33 ? 0.160 -10.365 1.684 1.00 0.00 33 TYR A C 3
ATOM 2726 O O . TYR A 1 33 ? 0.156 -11.577 1.896 1.00 0.00 33 TYR A O 3
ATOM 2744 N N . PRO A 1 34 ? 1.227 -9.732 1.173 1.00 0.00 34 PRO A N 3
ATOM 2745 C CA . PRO A 1 34 ? 2.469 -10.429 0.825 1.00 0.00 34 PRO A CA 3
ATOM 2746 C C . PRO A 1 34 ? 3.225 -10.915 2.057 1.00 0.00 34 PRO A C 3
ATOM 2747 O O . PRO A 1 34 ? 2.983 -10.447 3.170 1.00 0.00 34 PRO A O 3
ATOM 2758 N N . ASP A 1 35 ? 4.141 -11.855 1.850 1.00 0.00 35 ASP A N 3
ATOM 2759 C CA . ASP A 1 35 ? 4.934 -12.403 2.945 1.00 0.00 35 ASP A CA 3
ATOM 2760 C C . ASP A 1 35 ? 6.422 -12.166 2.709 1.00 0.00 35 ASP A C 3
ATOM 2761 O O . ASP A 1 35 ? 6.835 -11.802 1.608 1.00 0.00 35 ASP A O 3
ATOM 2770 N N . GLU A 1 36 ? 7.222 -12.373 3.751 1.00 0.00 36 GLU A N 3
ATOM 2771 C CA . GLU A 1 36 ? 8.664 -12.179 3.657 1.00 0.00 36 GLU A CA 3
ATOM 2772 C C . GLU A 1 36 ? 9.176 -12.571 2.274 1.00 0.00 36 GLU A C 3
ATOM 2773 O O . GLU A 1 36 ? 9.996 -11.869 1.680 1.00 0.00 36 GLU A O 3
ATOM 2785 N N . LYS A 1 37 ? 8.688 -13.698 1.766 1.00 0.00 37 LYS A N 3
ATOM 2786 C CA . LYS A 1 37 ? 9.095 -14.185 0.453 1.00 0.00 37 LYS A CA 3
ATOM 2787 C C . LYS A 1 37 ? 9.125 -13.048 -0.564 1.00 0.00 37 LYS A C 3
ATOM 2788 O O . LYS A 1 37 ? 10.176 -12.728 -1.119 1.00 0.00 37 LYS A O 3
ATOM 2807 N N . ARG A 1 38 ? 7.966 -12.442 -0.801 1.00 0.00 38 ARG A N 3
ATOM 2808 C CA . ARG A 1 38 ? 7.861 -11.341 -1.751 1.00 0.00 38 ARG A CA 3
ATOM 2809 C C . ARG A 1 38 ? 8.710 -10.155 -1.305 1.00 0.00 38 ARG A C 3
ATOM 2810 O O . ARG A 1 38 ? 9.363 -9.503 -2.121 1.00 0.00 38 ARG A O 3
ATOM 2831 N N . LEU A 1 39 ? 8.697 -9.881 -0.005 1.00 0.00 39 LEU A N 3
ATOM 2832 C CA . LEU A 1 39 ? 9.466 -8.772 0.551 1.00 0.00 39 LEU A CA 3
ATOM 2833 C C . LEU A 1 39 ? 10.928 -8.855 0.122 1.00 0.00 39 LEU A C 3
ATOM 2834 O O . LEU A 1 39 ? 11.554 -7.840 -0.188 1.00 0.00 39 LEU A O 3
ATOM 2850 N N . LYS A 1 40 ? 11.466 -10.069 0.104 1.00 0.00 40 LYS A N 3
ATOM 2851 C CA . LYS A 1 40 ? 12.853 -10.286 -0.290 1.00 0.00 40 LYS A CA 3
ATOM 2852 C C . LYS A 1 40 ? 13.190 -9.496 -1.551 1.00 0.00 40 LYS A C 3
ATOM 2853 O O . LYS A 1 40 ? 14.211 -8.812 -1.612 1.00 0.00 40 LYS A O 3
ATOM 2872 N N . GLY A 1 41 ? 12.325 -9.595 -2.555 1.00 0.00 41 GLY A N 3
ATOM 2873 C CA . GLY A 1 41 ? 12.549 -8.884 -3.800 1.00 0.00 41 GLY A CA 3
ATOM 2874 C C . GLY A 1 41 ? 12.486 -7.379 -3.627 1.00 0.00 41 GLY A C 3
ATOM 2875 O O . GLY A 1 41 ? 13.486 -6.684 -3.808 1.00 0.00 41 GLY A O 3
ATOM 2879 N N . LEU A 1 42 ? 11.308 -6.874 -3.278 1.00 0.00 42 LEU A N 3
ATOM 2880 C CA . LEU A 1 42 ? 11.117 -5.441 -3.083 1.00 0.00 42 LEU A CA 3
ATOM 2881 C C . LEU A 1 42 ? 12.261 -4.846 -2.267 1.00 0.00 42 LEU A C 3
ATOM 2882 O O . LEU A 1 42 ? 12.702 -3.726 -2.525 1.00 0.00 42 LEU A O 3
ATOM 2898 N N . SER A 1 43 ? 12.737 -5.604 -1.285 1.00 0.00 43 SER A N 3
ATOM 2899 C CA . SER A 1 43 ? 13.829 -5.151 -0.431 1.00 0.00 43 SER A CA 3
ATOM 2900 C C . SER A 1 43 ? 15.009 -4.668 -1.268 1.00 0.00 43 SER A C 3
ATOM 2901 O O . SER A 1 43 ? 15.622 -3.644 -0.967 1.00 0.00 43 SER A O 3
ATOM 2909 N N . LYS A 1 44 ? 15.323 -5.413 -2.323 1.00 0.00 44 LYS A N 3
ATOM 2910 C CA . LYS A 1 44 ? 16.428 -5.063 -3.207 1.00 0.00 44 LYS A CA 3
ATOM 2911 C C . LYS A 1 44 ? 15.976 -4.077 -4.279 1.00 0.00 44 LYS A C 3
ATOM 2912 O O . LYS A 1 44 ? 16.633 -3.065 -4.521 1.00 0.00 44 LYS A O 3
ATOM 2931 N N . GLN A 1 45 ? 14.849 -4.379 -4.917 1.00 0.00 45 GLN A N 3
ATOM 2932 C CA . GLN A 1 45 ? 14.310 -3.519 -5.963 1.00 0.00 45 GLN A CA 3
ATOM 2933 C C . GLN A 1 45 ? 14.303 -2.060 -5.518 1.00 0.00 45 GLN A C 3
ATOM 2934 O O . GLN A 1 45 ? 14.873 -1.194 -6.184 1.00 0.00 45 GLN A O 3
ATOM 2948 N N . LEU A 1 46 ? 13.655 -1.794 -4.390 1.00 0.00 46 LEU A N 3
ATOM 2949 C CA . LEU A 1 46 ? 13.573 -0.439 -3.856 1.00 0.00 46 LEU A CA 3
ATOM 2950 C C . LEU A 1 46 ? 14.587 -0.233 -2.735 1.00 0.00 46 LEU A C 3
ATOM 2951 O O . LEU A 1 46 ? 14.435 0.660 -1.902 1.00 0.00 46 LEU A O 3
ATOM 2967 N N . ASP A 1 47 ? 15.623 -1.065 -2.722 1.00 0.00 47 ASP A N 3
ATOM 2968 C CA . ASP A 1 47 ? 16.665 -0.973 -1.706 1.00 0.00 47 ASP A CA 3
ATOM 2969 C C . ASP A 1 47 ? 16.063 -0.674 -0.337 1.00 0.00 47 ASP A C 3
ATOM 2970 O O . ASP A 1 47 ? 16.574 0.164 0.407 1.00 0.00 47 ASP A O 3
ATOM 2979 N N . TRP A 1 48 ? 14.976 -1.364 -0.011 1.00 0.00 48 TRP A N 3
ATOM 2980 C CA . TRP A 1 48 ? 14.304 -1.171 1.269 1.00 0.00 48 TRP A CA 3
ATOM 2981 C C . TRP A 1 48 ? 14.522 -2.371 2.184 1.00 0.00 48 TRP A C 3
ATOM 2982 O O . TRP A 1 48 ? 15.224 -3.317 1.826 1.00 0.00 48 TRP A O 3
ATOM 3003 N N . SER A 1 49 ? 13.916 -2.326 3.367 1.00 0.00 49 SER A N 3
ATOM 3004 C CA . SER A 1 49 ? 14.047 -3.409 4.334 1.00 0.00 49 SER A CA 3
ATOM 3005 C C . SER A 1 49 ? 12.735 -4.173 4.476 1.00 0.00 49 SER A C 3
ATOM 3006 O O . SER A 1 49 ? 11.656 -3.580 4.485 1.00 0.00 49 SER A O 3
ATOM 3014 N N . VAL A 1 50 ? 12.835 -5.494 4.588 1.00 0.00 50 VAL A N 3
ATOM 3015 C CA . VAL A 1 50 ? 11.656 -6.341 4.730 1.00 0.00 50 VAL A CA 3
ATOM 3016 C C . VAL A 1 50 ? 10.676 -5.752 5.738 1.00 0.00 50 VAL A C 3
ATOM 3017 O O . VAL A 1 50 ? 9.465 -5.947 5.628 1.00 0.00 50 VAL A O 3
ATOM 3030 N N . ARG A 1 51 ? 11.207 -5.032 6.721 1.00 0.00 51 ARG A N 3
ATOM 3031 C CA . ARG A 1 51 ? 10.378 -4.415 7.750 1.00 0.00 51 ARG A CA 3
ATOM 3032 C C . ARG A 1 51 ? 9.819 -3.079 7.269 1.00 0.00 51 ARG A C 3
ATOM 3033 O O . ARG A 1 51 ? 8.620 -2.820 7.378 1.00 0.00 51 ARG A O 3
ATOM 3054 N N . LYS A 1 52 ? 10.696 -2.233 6.738 1.00 0.00 52 LYS A N 3
ATOM 3055 C CA . LYS A 1 52 ? 10.291 -0.924 6.240 1.00 0.00 52 LYS A CA 3
ATOM 3056 C C . LYS A 1 52 ? 9.141 -1.052 5.246 1.00 0.00 52 LYS A C 3
ATOM 3057 O O . LYS A 1 52 ? 8.148 -0.329 5.337 1.00 0.00 52 LYS A O 3
ATOM 3076 N N . ILE A 1 53 ? 9.281 -1.975 4.301 1.00 0.00 53 ILE A N 3
ATOM 3077 C CA . ILE A 1 53 ? 8.251 -2.198 3.294 1.00 0.00 53 ILE A CA 3
ATOM 3078 C C . ILE A 1 53 ? 6.926 -2.588 3.939 1.00 0.00 53 ILE A C 3
ATOM 3079 O O . ILE A 1 53 ? 5.895 -1.963 3.688 1.00 0.00 53 ILE A O 3
ATOM 3095 N N . GLN A 1 54 ? 6.961 -3.624 4.771 1.00 0.00 54 GLN A N 3
ATOM 3096 C CA . GLN A 1 54 ? 5.762 -4.096 5.454 1.00 0.00 54 GLN A CA 3
ATOM 3097 C C . GLN A 1 54 ? 4.872 -2.927 5.863 1.00 0.00 54 GLN A C 3
ATOM 3098 O O . GLN A 1 54 ? 3.655 -2.966 5.677 1.00 0.00 54 GLN A O 3
ATOM 3112 N N . CYS A 1 55 ? 5.486 -1.889 6.419 1.00 0.00 55 CYS A N 3
ATOM 3113 C CA . CYS A 1 55 ? 4.749 -0.708 6.856 1.00 0.00 55 CYS A CA 3
ATOM 3114 C C . CYS A 1 55 ? 3.972 -0.093 5.697 1.00 0.00 55 CYS A C 3
ATOM 3115 O O . CYS A 1 55 ? 2.805 0.271 5.843 1.00 0.00 55 CYS A O 3
ATOM 3123 N N . TRP A 1 56 ? 4.627 0.021 4.547 1.00 0.00 56 TRP A N 3
ATOM 3124 C CA . TRP A 1 56 ? 3.998 0.595 3.363 1.00 0.00 56 TRP A CA 3
ATOM 3125 C C . TRP A 1 56 ? 2.731 -0.169 2.996 1.00 0.00 56 TRP A C 3
ATOM 3126 O O . TRP A 1 56 ? 1.649 0.411 2.903 1.00 0.00 56 TRP A O 3
ATOM 3147 N N . PHE A 1 57 ? 2.871 -1.475 2.789 1.00 0.00 57 PHE A N 3
ATOM 3148 C CA . PHE A 1 57 ? 1.736 -2.318 2.431 1.00 0.00 57 PHE A CA 3
ATOM 3149 C C . PHE A 1 57 ? 0.570 -2.095 3.389 1.00 0.00 57 PHE A C 3
ATOM 3150 O O . PHE A 1 57 ? -0.575 -1.937 2.964 1.00 0.00 57 PHE A O 3
ATOM 3167 N N . ARG A 1 58 ? 0.869 -2.085 4.684 1.00 0.00 58 ARG A N 3
ATOM 3168 C CA . ARG A 1 58 ? -0.155 -1.884 5.703 1.00 0.00 58 ARG A CA 3
ATOM 3169 C C . ARG A 1 58 ? -0.850 -0.538 5.517 1.00 0.00 58 ARG A C 3
ATOM 3170 O O . ARG A 1 58 ? -2.062 -0.423 5.700 1.00 0.00 58 ARG A O 3
ATOM 3191 N N . HIS A 1 59 ? -0.073 0.477 5.153 1.00 0.00 59 HIS A N 3
ATOM 3192 C CA . HIS A 1 59 ? -0.614 1.816 4.942 1.00 0.00 59 HIS A CA 3
ATOM 3193 C C . HIS A 1 59 ? -1.546 1.841 3.735 1.00 0.00 59 HIS A C 3
ATOM 3194 O O . HIS A 1 59 ? -2.624 2.434 3.783 1.00 0.00 59 HIS A O 3
ATOM 3209 N N . ARG A 1 60 ? -1.124 1.194 2.653 1.00 0.00 60 ARG A N 3
ATOM 3210 C CA . ARG A 1 60 ? -1.920 1.145 1.433 1.00 0.00 60 ARG A CA 3
ATOM 3211 C C . ARG A 1 60 ? -3.352 0.713 1.735 1.00 0.00 60 ARG A C 3
ATOM 3212 O O . ARG A 1 60 ? -4.308 1.394 1.364 1.00 0.00 60 ARG A O 3
ATOM 3233 N N . ARG A 1 61 ? -3.492 -0.423 2.411 1.00 0.00 61 ARG A N 3
ATOM 3234 C CA . ARG A 1 61 ? -4.807 -0.947 2.762 1.00 0.00 61 ARG A CA 3
ATOM 3235 C C . ARG A 1 61 ? -5.705 0.160 3.306 1.00 0.00 61 ARG A C 3
ATOM 3236 O O . ARG A 1 61 ? -6.777 0.426 2.763 1.00 0.00 61 ARG A O 3
ATOM 3257 N N . ASN A 1 62 ? -5.260 0.801 4.382 1.00 0.00 62 ASN A N 3
ATOM 3258 C CA . ASN A 1 62 ? -6.024 1.878 5.001 1.00 0.00 62 ASN A CA 3
ATOM 3259 C C . ASN A 1 62 ? -6.499 2.880 3.952 1.00 0.00 62 ASN A C 3
ATOM 3260 O O . ASN A 1 62 ? -7.661 3.284 3.948 1.00 0.00 62 ASN A O 3
ATOM 3271 N N . GLN A 1 63 ? -5.591 3.275 3.066 1.00 0.00 63 GLN A N 3
ATOM 3272 C CA . GLN A 1 63 ? -5.917 4.230 2.013 1.00 0.00 63 GLN A CA 3
ATOM 3273 C C . GLN A 1 63 ? -7.149 3.781 1.234 1.00 0.00 63 GLN A C 3
ATOM 3274 O O . GLN A 1 63 ? -8.012 4.592 0.897 1.00 0.00 63 GLN A O 3
ATOM 3288 N N . ASP A 1 64 ? -7.224 2.485 0.950 1.00 0.00 64 ASP A N 3
ATOM 3289 C CA . ASP A 1 64 ? -8.351 1.928 0.211 1.00 0.00 64 ASP A CA 3
ATOM 3290 C C . ASP A 1 64 ? -9.657 2.596 0.628 1.00 0.00 64 ASP A C 3
ATOM 3291 O O . ASP A 1 64 ? -10.574 2.748 -0.179 1.00 0.00 64 ASP A O 3
ATOM 3300 N N . LYS A 1 65 ? -9.736 2.993 1.894 1.00 0.00 65 LYS A N 3
ATOM 3301 C CA . LYS A 1 65 ? -10.930 3.645 2.419 1.00 0.00 65 LYS A CA 3
ATOM 3302 C C . LYS A 1 65 ? -10.597 5.030 2.963 1.00 0.00 65 LYS A C 3
ATOM 3303 O O . LYS A 1 65 ? -10.396 5.220 4.163 1.00 0.00 65 LYS A O 3
ATOM 3322 N N . PRO A 1 66 ? -10.540 6.023 2.063 1.00 0.00 66 PRO A N 3
ATOM 3323 C CA . PRO A 1 66 ? -10.235 7.409 2.431 1.00 0.00 66 PRO A CA 3
ATOM 3324 C C . PRO A 1 66 ? -11.363 8.060 3.223 1.00 0.00 66 PRO A C 3
ATOM 3325 O O . PRO A 1 66 ? -12.540 7.868 2.917 1.00 0.00 66 PRO A O 3
ATOM 3336 N N . SER A 1 67 ? -10.997 8.832 4.241 1.00 0.00 67 SER A N 3
ATOM 3337 C CA . SER A 1 67 ? -11.979 9.510 5.079 1.00 0.00 67 SER A CA 3
ATOM 3338 C C . SER A 1 67 ? -11.748 11.018 5.076 1.00 0.00 67 SER A C 3
ATOM 3339 O O . SER A 1 67 ? -10.620 11.484 4.921 1.00 0.00 67 SER A O 3
ATOM 3347 N N . GLY A 1 68 ? -12.826 11.776 5.249 1.00 0.00 68 GLY A N 3
ATOM 3348 C CA . GLY A 1 68 ? -12.721 13.224 5.263 1.00 0.00 68 GLY A CA 3
ATOM 3349 C C . GLY A 1 68 ? -13.354 13.839 6.495 1.00 0.00 68 GLY A C 3
ATOM 3350 O O . GLY A 1 68 ? -14.401 14.482 6.425 1.00 0.00 68 GLY A O 3
ATOM 3354 N N . PRO A 1 69 ? -12.712 13.641 7.656 1.00 0.00 69 PRO A N 3
ATOM 3355 C CA . PRO A 1 69 ? -13.202 14.173 8.932 1.00 0.00 69 PRO A CA 3
ATOM 3356 C C . PRO A 1 69 ? -13.083 15.691 9.011 1.00 0.00 69 PRO A C 3
ATOM 3357 O O . PRO A 1 69 ? -13.447 16.300 10.017 1.00 0.00 69 PRO A O 3
ATOM 3368 N N . SER A 1 70 ? -12.571 16.297 7.944 1.00 0.00 70 SER A N 3
ATOM 3369 C CA . SER A 1 70 ? -12.400 17.744 7.895 1.00 0.00 70 SER A CA 3
ATOM 3370 C C . SER A 1 70 ? -13.603 18.454 8.509 1.00 0.00 70 SER A C 3
ATOM 3371 O O . SER A 1 70 ? -14.739 18.265 8.073 1.00 0.00 70 SER A O 3
ATOM 3379 N N . SER A 1 71 ? -13.344 19.271 9.525 1.00 0.00 71 SER A N 3
ATOM 3380 C CA . SER A 1 71 ? -14.405 20.007 10.203 1.00 0.00 71 SER A CA 3
ATOM 3381 C C . SER A 1 71 ? -15.493 20.422 9.218 1.00 0.00 71 SER A C 3
ATOM 3382 O O . SER A 1 71 ? -15.232 20.614 8.031 1.00 0.00 71 SER A O 3
ATOM 3390 N N . GLY A 1 72 ? -16.717 20.560 9.721 1.00 0.00 72 GLY A N 3
ATOM 3391 C CA . GLY A 1 72 ? -17.828 20.951 8.873 1.00 0.00 72 GLY A CA 3
ATOM 3392 C C . GLY A 1 72 ? -18.868 21.763 9.618 1.00 0.00 72 GLY A C 3
ATOM 3393 O O . GLY A 1 72 ? -19.688 21.210 10.352 1.00 0.00 72 GLY A O 3
ATOM 3397 N N . GLY A 1 1 ? 14.991 12.939 15.579 1.00 0.00 1 GLY A N 4
ATOM 3398 C CA . GLY A 1 1 ? 15.142 14.368 15.382 1.00 0.00 1 GLY A CA 4
ATOM 3399 C C . GLY A 1 1 ? 14.138 15.173 16.184 1.00 0.00 1 GLY A C 4
ATOM 3400 O O . GLY A 1 1 ? 13.475 14.641 17.074 1.00 0.00 1 GLY A O 4
ATOM 3404 N N . SER A 1 2 ? 14.027 16.460 15.869 1.00 0.00 2 SER A N 4
ATOM 3405 C CA . SER A 1 2 ? 13.101 17.341 16.571 1.00 0.00 2 SER A CA 4
ATOM 3406 C C . SER A 1 2 ? 11.889 17.659 15.701 1.00 0.00 2 SER A C 4
ATOM 3407 O O . SER A 1 2 ? 11.965 18.481 14.788 1.00 0.00 2 SER A O 4
ATOM 3415 N N . SER A 1 3 ? 10.771 17.001 15.991 1.00 0.00 3 SER A N 4
ATOM 3416 C CA . SER A 1 3 ? 9.542 17.210 15.234 1.00 0.00 3 SER A CA 4
ATOM 3417 C C . SER A 1 3 ? 8.783 18.427 15.755 1.00 0.00 3 SER A C 4
ATOM 3418 O O . SER A 1 3 ? 9.119 18.982 16.800 1.00 0.00 3 SER A O 4
ATOM 3426 N N . GLY A 1 4 ? 7.755 18.836 15.017 1.00 0.00 4 GLY A N 4
ATOM 3427 C CA . GLY A 1 4 ? 6.963 19.984 15.419 1.00 0.00 4 GLY A CA 4
ATOM 3428 C C . GLY A 1 4 ? 5.473 19.714 15.348 1.00 0.00 4 GLY A C 4
ATOM 3429 O O . GLY A 1 4 ? 4.823 19.510 16.373 1.00 0.00 4 GLY A O 4
ATOM 3433 N N . SER A 1 5 ? 4.931 19.715 14.135 1.00 0.00 5 SER A N 4
ATOM 3434 C CA . SER A 1 5 ? 3.507 19.474 13.934 1.00 0.00 5 SER A CA 4
ATOM 3435 C C . SER A 1 5 ? 3.221 17.981 13.807 1.00 0.00 5 SER A C 4
ATOM 3436 O O . SER A 1 5 ? 3.647 17.335 12.850 1.00 0.00 5 SER A O 4
ATOM 3444 N N . SER A 1 6 ? 2.496 17.438 14.781 1.00 0.00 6 SER A N 4
ATOM 3445 C CA . SER A 1 6 ? 2.156 16.021 14.781 1.00 0.00 6 SER A CA 4
ATOM 3446 C C . SER A 1 6 ? 0.661 15.821 14.551 1.00 0.00 6 SER A C 4
ATOM 3447 O O . SER A 1 6 ? -0.169 16.469 15.187 1.00 0.00 6 SER A O 4
ATOM 3455 N N . GLY A 1 7 ? 0.325 14.917 13.636 1.00 0.00 7 GLY A N 4
ATOM 3456 C CA . GLY A 1 7 ? -1.069 14.646 13.337 1.00 0.00 7 GLY A CA 4
ATOM 3457 C C . GLY A 1 7 ? -1.546 15.369 12.092 1.00 0.00 7 GLY A C 4
ATOM 3458 O O . GLY A 1 7 ? -0.742 15.908 11.333 1.00 0.00 7 GLY A O 4
ATOM 3462 N N . GLY A 1 8 ? -2.859 15.379 11.882 1.00 0.00 8 GLY A N 4
ATOM 3463 C CA . GLY A 1 8 ? -3.418 16.042 10.718 1.00 0.00 8 GLY A CA 4
ATOM 3464 C C . GLY A 1 8 ? -4.591 16.936 11.069 1.00 0.00 8 GLY A C 4
ATOM 3465 O O . GLY A 1 8 ? -5.745 16.511 11.007 1.00 0.00 8 GLY A O 4
ATOM 3469 N N . ILE A 1 9 ? -4.296 18.178 11.439 1.00 0.00 9 ILE A N 4
ATOM 3470 C CA . ILE A 1 9 ? -5.335 19.134 11.801 1.00 0.00 9 ILE A CA 4
ATOM 3471 C C . ILE A 1 9 ? -6.061 19.651 10.564 1.00 0.00 9 ILE A C 4
ATOM 3472 O O . ILE A 1 9 ? -7.141 20.234 10.662 1.00 0.00 9 ILE A O 4
ATOM 3488 N N . LYS A 1 10 ? -5.461 19.434 9.398 1.00 0.00 10 LYS A N 4
ATOM 3489 C CA . LYS A 1 10 ? -6.051 19.874 8.140 1.00 0.00 10 LYS A CA 4
ATOM 3490 C C . LYS A 1 10 ? -6.017 18.757 7.102 1.00 0.00 10 LYS A C 4
ATOM 3491 O O . LYS A 1 10 ? -5.069 17.974 7.050 1.00 0.00 10 LYS A O 4
ATOM 3510 N N . ASP A 1 11 ? -7.056 18.690 6.277 1.00 0.00 11 ASP A N 4
ATOM 3511 C CA . ASP A 1 11 ? -7.144 17.670 5.239 1.00 0.00 11 ASP A CA 4
ATOM 3512 C C . ASP A 1 11 ? -5.964 17.771 4.277 1.00 0.00 11 ASP A C 4
ATOM 3513 O O . ASP A 1 11 ? -6.027 18.480 3.273 1.00 0.00 11 ASP A O 4
ATOM 3522 N N . SER A 1 12 ? -4.887 17.057 4.593 1.00 0.00 12 SER A N 4
ATOM 3523 C CA . SER A 1 12 ? -3.691 17.070 3.760 1.00 0.00 12 SER A CA 4
ATOM 3524 C C . SER A 1 12 ? -4.049 16.863 2.291 1.00 0.00 12 SER A C 4
ATOM 3525 O O . SER A 1 12 ? -4.968 16.119 1.948 1.00 0.00 12 SER A O 4
ATOM 3533 N N . PRO A 1 13 ? -3.307 17.539 1.401 1.00 0.00 13 PRO A N 4
ATOM 3534 C CA . PRO A 1 13 ? -3.526 17.446 -0.045 1.00 0.00 13 PRO A CA 4
ATOM 3535 C C . PRO A 1 13 ? -3.133 16.083 -0.605 1.00 0.00 13 PRO A C 4
ATOM 3536 O O . PRO A 1 13 ? -2.468 15.293 0.066 1.00 0.00 13 PRO A O 4
ATOM 3547 N N . VAL A 1 14 ? -3.548 15.813 -1.839 1.00 0.00 14 VAL A N 4
ATOM 3548 C CA . VAL A 1 14 ? -3.238 14.546 -2.489 1.00 0.00 14 VAL A CA 4
ATOM 3549 C C . VAL A 1 14 ? -1.733 14.368 -2.657 1.00 0.00 14 VAL A C 4
ATOM 3550 O O . VAL A 1 14 ? -1.080 15.143 -3.354 1.00 0.00 14 VAL A O 4
ATOM 3563 N N . ASN A 1 15 ? -1.189 13.340 -2.014 1.00 0.00 15 ASN A N 4
ATOM 3564 C CA . ASN A 1 15 ? 0.240 13.059 -2.092 1.00 0.00 15 ASN A CA 4
ATOM 3565 C C . ASN A 1 15 ? 0.493 11.562 -2.243 1.00 0.00 15 ASN A C 4
ATOM 3566 O O . ASN A 1 15 ? -0.443 10.763 -2.271 1.00 0.00 15 ASN A O 4
ATOM 3577 N N . LYS A 1 16 ? 1.764 11.189 -2.340 1.00 0.00 16 LYS A N 4
ATOM 3578 C CA . LYS A 1 16 ? 2.143 9.789 -2.487 1.00 0.00 16 LYS A CA 4
ATOM 3579 C C . LYS A 1 16 ? 2.825 9.275 -1.224 1.00 0.00 16 LYS A C 4
ATOM 3580 O O . LYS A 1 16 ? 3.927 9.705 -0.882 1.00 0.00 16 LYS A O 4
ATOM 3599 N N . VAL A 1 17 ? 2.164 8.351 -0.533 1.00 0.00 17 VAL A N 4
ATOM 3600 C CA . VAL A 1 17 ? 2.709 7.776 0.691 1.00 0.00 17 VAL A CA 4
ATOM 3601 C C . VAL A 1 17 ? 4.221 7.607 0.593 1.00 0.00 17 VAL A C 4
ATOM 3602 O O . VAL A 1 17 ? 4.962 8.051 1.469 1.00 0.00 17 VAL A O 4
ATOM 3615 N N . GLU A 1 18 ? 4.671 6.961 -0.478 1.00 0.00 18 GLU A N 4
ATOM 3616 C CA . GLU A 1 18 ? 6.096 6.734 -0.690 1.00 0.00 18 GLU A CA 4
ATOM 3617 C C . GLU A 1 18 ? 6.378 6.365 -2.143 1.00 0.00 18 GLU A C 4
ATOM 3618 O O . GLU A 1 18 ? 5.488 5.960 -2.892 1.00 0.00 18 GLU A O 4
ATOM 3630 N N . PRO A 1 19 ? 7.647 6.509 -2.554 1.00 0.00 19 PRO A N 4
ATOM 3631 C CA . PRO A 1 19 ? 8.077 6.197 -3.920 1.00 0.00 19 PRO A CA 4
ATOM 3632 C C . PRO A 1 19 ? 8.050 4.700 -4.209 1.00 0.00 19 PRO A C 4
ATOM 3633 O O . PRO A 1 19 ? 8.434 4.261 -5.292 1.00 0.00 19 PRO A O 4
ATOM 3644 N N . ASN A 1 20 ? 7.593 3.922 -3.233 1.00 0.00 20 ASN A N 4
ATOM 3645 C CA . ASN A 1 20 ? 7.516 2.473 -3.383 1.00 0.00 20 ASN A CA 4
ATOM 3646 C C . ASN A 1 20 ? 6.222 2.067 -4.082 1.00 0.00 20 ASN A C 4
ATOM 3647 O O . ASN A 1 20 ? 5.718 0.961 -3.883 1.00 0.00 20 ASN A O 4
ATOM 3658 N N . ASP A 1 21 ? 5.691 2.968 -4.901 1.00 0.00 21 ASP A N 4
ATOM 3659 C CA . ASP A 1 21 ? 4.457 2.703 -5.632 1.00 0.00 21 ASP A CA 4
ATOM 3660 C C . ASP A 1 21 ? 4.465 1.295 -6.219 1.00 0.00 21 ASP A C 4
ATOM 3661 O O . ASP A 1 21 ? 3.440 0.612 -6.239 1.00 0.00 21 ASP A O 4
ATOM 3670 N N . THR A 1 22 ? 5.628 0.865 -6.699 1.00 0.00 22 THR A N 4
ATOM 3671 C CA . THR A 1 22 ? 5.769 -0.460 -7.289 1.00 0.00 22 THR A CA 4
ATOM 3672 C C . THR A 1 22 ? 4.926 -1.487 -6.541 1.00 0.00 22 THR A C 4
ATOM 3673 O O . THR A 1 22 ? 4.424 -2.443 -7.134 1.00 0.00 22 THR A O 4
ATOM 3684 N N . LEU A 1 23 ? 4.774 -1.284 -5.238 1.00 0.00 23 LEU A N 4
ATOM 3685 C CA . LEU A 1 23 ? 3.990 -2.193 -4.408 1.00 0.00 23 LEU A CA 4
ATOM 3686 C C . LEU A 1 23 ? 2.506 -2.098 -4.748 1.00 0.00 23 LEU A C 4
ATOM 3687 O O . LEU A 1 23 ? 1.834 -3.113 -4.923 1.00 0.00 23 LEU A O 4
ATOM 3703 N N . GLU A 1 24 ? 2.003 -0.871 -4.842 1.00 0.00 24 GLU A N 4
ATOM 3704 C CA . GLU A 1 24 ? 0.599 -0.644 -5.163 1.00 0.00 24 GLU A CA 4
ATOM 3705 C C . GLU A 1 24 ? 0.098 -1.673 -6.173 1.00 0.00 24 GLU A C 4
ATOM 3706 O O . GLU A 1 24 ? -1.012 -2.189 -6.052 1.00 0.00 24 GLU A O 4
ATOM 3718 N N . LYS A 1 25 ? 0.926 -1.965 -7.170 1.00 0.00 25 LYS A N 4
ATOM 3719 C CA . LYS A 1 25 ? 0.571 -2.932 -8.202 1.00 0.00 25 LYS A CA 4
ATOM 3720 C C . LYS A 1 25 ? 0.492 -4.341 -7.623 1.00 0.00 25 LYS A C 4
ATOM 3721 O O . LYS A 1 25 ? -0.587 -4.928 -7.535 1.00 0.00 25 LYS A O 4
ATOM 3740 N N . VAL A 1 26 ? 1.642 -4.879 -7.228 1.00 0.00 26 VAL A N 4
ATOM 3741 C CA . VAL A 1 26 ? 1.703 -6.218 -6.655 1.00 0.00 26 VAL A CA 4
ATOM 3742 C C . VAL A 1 26 ? 0.583 -6.434 -5.643 1.00 0.00 26 VAL A C 4
ATOM 3743 O O . VAL A 1 26 ? 0.023 -7.526 -5.544 1.00 0.00 26 VAL A O 4
ATOM 3756 N N . PHE A 1 27 ? 0.261 -5.386 -4.893 1.00 0.00 27 PHE A N 4
ATOM 3757 C CA . PHE A 1 27 ? -0.793 -5.460 -3.887 1.00 0.00 27 PHE A CA 4
ATOM 3758 C C . PHE A 1 27 ? -2.082 -6.009 -4.490 1.00 0.00 27 PHE A C 4
ATOM 3759 O O . PHE A 1 27 ? -2.718 -6.898 -3.922 1.00 0.00 27 PHE A O 4
ATOM 3776 N N . VAL A 1 28 ? -2.464 -5.473 -5.645 1.00 0.00 28 VAL A N 4
ATOM 3777 C CA . VAL A 1 28 ? -3.677 -5.908 -6.326 1.00 0.00 28 VAL A CA 4
ATOM 3778 C C . VAL A 1 28 ? -3.347 -6.750 -7.553 1.00 0.00 28 VAL A C 4
ATOM 3779 O O . VAL A 1 28 ? -4.231 -7.102 -8.334 1.00 0.00 28 VAL A O 4
ATOM 3792 N N . SER A 1 29 ? -2.067 -7.068 -7.718 1.00 0.00 29 SER A N 4
ATOM 3793 C CA . SER A 1 29 ? -1.618 -7.866 -8.853 1.00 0.00 29 SER A CA 4
ATOM 3794 C C . SER A 1 29 ? -1.361 -9.311 -8.435 1.00 0.00 29 SER A C 4
ATOM 3795 O O . SER A 1 29 ? -1.817 -10.249 -9.088 1.00 0.00 29 SER A O 4
ATOM 3803 N N . VAL A 1 30 ? -0.628 -9.481 -7.339 1.00 0.00 30 VAL A N 4
ATOM 3804 C CA . VAL A 1 30 ? -0.311 -10.810 -6.831 1.00 0.00 30 VAL A CA 4
ATOM 3805 C C . VAL A 1 30 ? -1.059 -11.096 -5.534 1.00 0.00 30 VAL A C 4
ATOM 3806 O O . VAL A 1 30 ? -1.644 -12.166 -5.364 1.00 0.00 30 VAL A O 4
ATOM 3819 N N . THR A 1 31 ? -1.038 -10.131 -4.620 1.00 0.00 31 THR A N 4
ATOM 3820 C CA . THR A 1 31 ? -1.713 -10.278 -3.337 1.00 0.00 31 THR A CA 4
ATOM 3821 C C . THR A 1 31 ? -1.635 -8.992 -2.523 1.00 0.00 31 THR A C 4
ATOM 3822 O O . THR A 1 31 ? -0.648 -8.258 -2.595 1.00 0.00 31 THR A O 4
ATOM 3833 N N . LYS A 1 32 ? -2.679 -8.723 -1.747 1.00 0.00 32 LYS A N 4
ATOM 3834 C CA . LYS A 1 32 ? -2.728 -7.525 -0.917 1.00 0.00 32 LYS A CA 4
ATOM 3835 C C . LYS A 1 32 ? -1.832 -7.675 0.308 1.00 0.00 32 LYS A C 4
ATOM 3836 O O . LYS A 1 32 ? -1.248 -6.702 0.785 1.00 0.00 32 LYS A O 4
ATOM 3855 N N . TYR A 1 33 ? -1.726 -8.900 0.811 1.00 0.00 33 TYR A N 4
ATOM 3856 C CA . TYR A 1 33 ? -0.900 -9.177 1.981 1.00 0.00 33 TYR A CA 4
ATOM 3857 C C . TYR A 1 33 ? 0.191 -10.190 1.650 1.00 0.00 33 TYR A C 4
ATOM 3858 O O . TYR A 1 33 ? 0.056 -11.389 1.894 1.00 0.00 33 TYR A O 4
ATOM 3876 N N . PRO A 1 34 ? 1.302 -9.697 1.081 1.00 0.00 34 PRO A N 4
ATOM 3877 C CA . PRO A 1 34 ? 2.440 -10.541 0.705 1.00 0.00 34 PRO A CA 4
ATOM 3878 C C . PRO A 1 34 ? 3.185 -11.084 1.920 1.00 0.00 34 PRO A C 4
ATOM 3879 O O . PRO A 1 34 ? 2.934 -10.667 3.051 1.00 0.00 34 PRO A O 4
ATOM 3890 N N . ASP A 1 35 ? 4.101 -12.015 1.679 1.00 0.00 35 ASP A N 4
ATOM 3891 C CA . ASP A 1 35 ? 4.885 -12.614 2.753 1.00 0.00 35 ASP A CA 4
ATOM 3892 C C . ASP A 1 35 ? 6.374 -12.351 2.552 1.00 0.00 35 ASP A C 4
ATOM 3893 O O . ASP A 1 35 ? 6.813 -12.034 1.447 1.00 0.00 35 ASP A O 4
ATOM 3902 N N . GLU A 1 36 ? 7.143 -12.483 3.628 1.00 0.00 36 GLU A N 4
ATOM 3903 C CA . GLU A 1 36 ? 8.583 -12.258 3.568 1.00 0.00 36 GLU A CA 4
ATOM 3904 C C . GLU A 1 36 ? 9.155 -12.737 2.237 1.00 0.00 36 GLU A C 4
ATOM 3905 O O . GLU A 1 36 ? 9.804 -11.978 1.518 1.00 0.00 36 GLU A O 4
ATOM 3917 N N . LYS A 1 37 ? 8.908 -14.002 1.915 1.00 0.00 37 LYS A N 4
ATOM 3918 C CA . LYS A 1 37 ? 9.396 -14.585 0.671 1.00 0.00 37 LYS A CA 4
ATOM 3919 C C . LYS A 1 37 ? 9.407 -13.548 -0.448 1.00 0.00 37 LYS A C 4
ATOM 3920 O O . LYS A 1 37 ? 10.390 -13.418 -1.177 1.00 0.00 37 LYS A O 4
ATOM 3939 N N . ARG A 1 38 ? 8.307 -12.813 -0.577 1.00 0.00 38 ARG A N 4
ATOM 3940 C CA . ARG A 1 38 ? 8.191 -11.787 -1.607 1.00 0.00 38 ARG A CA 4
ATOM 3941 C C . ARG A 1 38 ? 8.992 -10.545 -1.230 1.00 0.00 38 ARG A C 4
ATOM 3942 O O . ARG A 1 38 ? 9.727 -9.994 -2.052 1.00 0.00 38 ARG A O 4
ATOM 3963 N N . LEU A 1 39 ? 8.847 -10.108 0.016 1.00 0.00 39 LEU A N 4
ATOM 3964 C CA . LEU A 1 39 ? 9.557 -8.930 0.501 1.00 0.00 39 LEU A CA 4
ATOM 3965 C C . LEU A 1 39 ? 11.033 -8.989 0.123 1.00 0.00 39 LEU A C 4
ATOM 3966 O O . LEU A 1 39 ? 11.645 -7.970 -0.198 1.00 0.00 39 LEU A O 4
ATOM 3982 N N . LYS A 1 40 ? 11.600 -10.190 0.159 1.00 0.00 40 LYS A N 4
ATOM 3983 C CA . LYS A 1 40 ? 13.004 -10.385 -0.183 1.00 0.00 40 LYS A CA 4
ATOM 3984 C C . LYS A 1 40 ? 13.352 -9.663 -1.481 1.00 0.00 40 LYS A C 4
ATOM 3985 O O . LYS A 1 40 ? 14.404 -9.034 -1.590 1.00 0.00 40 LYS A O 4
ATOM 4004 N N . GLY A 1 41 ? 12.461 -9.757 -2.463 1.00 0.00 41 GLY A N 4
ATOM 4005 C CA . GLY A 1 41 ? 12.692 -9.106 -3.740 1.00 0.00 41 GLY A CA 4
ATOM 4006 C C . GLY A 1 41 ? 12.618 -7.595 -3.643 1.00 0.00 41 GLY A C 4
ATOM 4007 O O . GLY A 1 41 ? 13.617 -6.903 -3.842 1.00 0.00 41 GLY A O 4
ATOM 4011 N N . LEU A 1 42 ? 11.432 -7.081 -3.337 1.00 0.00 42 LEU A N 4
ATOM 4012 C CA . LEU A 1 42 ? 11.230 -5.642 -3.215 1.00 0.00 42 LEU A CA 4
ATOM 4013 C C . LEU A 1 42 ? 12.347 -5.003 -2.396 1.00 0.00 42 LEU A C 4
ATOM 4014 O O . LEU A 1 42 ? 12.865 -3.945 -2.754 1.00 0.00 42 LEU A O 4
ATOM 4030 N N . SER A 1 43 ? 12.715 -5.653 -1.297 1.00 0.00 43 SER A N 4
ATO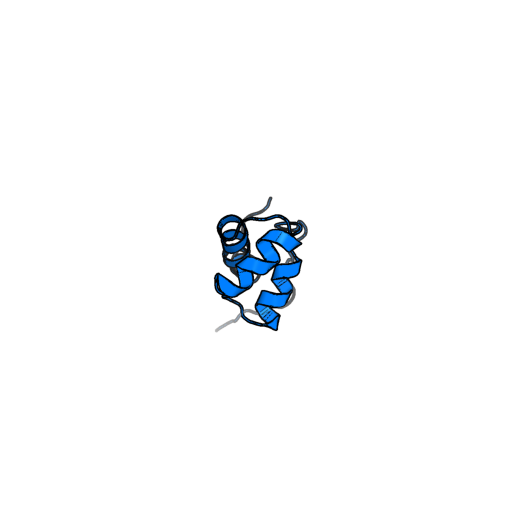M 4031 C CA . SER A 1 43 ? 13.770 -5.148 -0.426 1.00 0.00 43 SER A CA 4
ATOM 4032 C C . SER A 1 43 ? 14.934 -4.599 -1.246 1.00 0.00 43 SER A C 4
ATOM 4033 O O . SER A 1 43 ? 15.467 -3.529 -0.950 1.00 0.00 43 SER A O 4
ATOM 4041 N N . LYS A 1 44 ? 15.324 -5.339 -2.277 1.00 0.00 44 LYS A N 4
ATOM 4042 C CA . LYS A 1 44 ? 16.424 -4.929 -3.142 1.00 0.00 44 LYS A CA 4
ATOM 4043 C C . LYS A 1 44 ? 15.937 -3.970 -4.224 1.00 0.00 44 LYS A C 4
ATOM 4044 O O . LYS A 1 44 ? 16.545 -2.927 -4.460 1.00 0.00 44 LYS A O 4
ATOM 4063 N N . GLN A 1 45 ? 14.836 -4.332 -4.876 1.00 0.00 45 GLN A N 4
ATOM 4064 C CA . GLN A 1 45 ? 14.268 -3.502 -5.933 1.00 0.00 45 GLN A CA 4
ATOM 4065 C C . GLN A 1 45 ? 14.257 -2.033 -5.525 1.00 0.00 45 GLN A C 4
ATOM 4066 O O . GLN A 1 45 ? 14.867 -1.190 -6.184 1.00 0.00 45 GLN A O 4
ATOM 4080 N N . LEU A 1 46 ? 13.560 -1.732 -4.434 1.00 0.00 46 LEU A N 4
ATOM 4081 C CA . LEU A 1 46 ? 13.470 -0.363 -3.938 1.00 0.00 46 LEU A CA 4
ATOM 4082 C C . LEU A 1 46 ? 14.462 -0.128 -2.804 1.00 0.00 46 LEU A C 4
ATOM 4083 O O . LEU A 1 46 ? 14.231 0.703 -1.925 1.00 0.00 46 LEU A O 4
ATOM 4099 N N . ASP A 1 47 ? 15.568 -0.864 -2.831 1.00 0.00 47 ASP A N 4
ATOM 4100 C CA . ASP A 1 47 ? 16.598 -0.734 -1.806 1.00 0.00 47 ASP A CA 4
ATOM 4101 C C . ASP A 1 47 ? 15.975 -0.475 -0.438 1.00 0.00 47 ASP A C 4
ATOM 4102 O O . ASP A 1 47 ? 16.467 0.348 0.333 1.00 0.00 47 ASP A O 4
ATOM 4111 N N . TRP A 1 48 ? 14.889 -1.183 -0.146 1.00 0.00 48 TRP A N 4
ATOM 4112 C CA . TRP A 1 48 ? 14.198 -1.029 1.129 1.00 0.00 48 TRP A CA 4
ATOM 4113 C C . TRP A 1 48 ? 14.425 -2.244 2.022 1.00 0.00 48 TRP A C 4
ATOM 4114 O O . TRP A 1 48 ? 15.174 -3.155 1.668 1.00 0.00 48 TRP A O 4
ATOM 4135 N N . SER A 1 49 ? 13.775 -2.251 3.181 1.00 0.00 49 SER A N 4
ATOM 4136 C CA . SER A 1 49 ? 13.909 -3.354 4.126 1.00 0.00 49 SER A CA 4
ATOM 4137 C C . SER A 1 49 ? 12.572 -4.060 4.331 1.00 0.00 49 SER A C 4
ATOM 4138 O O . SER A 1 49 ? 11.525 -3.419 4.414 1.00 0.00 49 SER A O 4
ATOM 4146 N N . VAL A 1 50 ? 12.617 -5.386 4.413 1.00 0.00 50 VAL A N 4
ATOM 4147 C CA . VAL A 1 50 ? 11.411 -6.181 4.610 1.00 0.00 50 VAL A CA 4
ATOM 4148 C C . VAL A 1 50 ? 10.461 -5.504 5.592 1.00 0.00 50 VAL A C 4
ATOM 4149 O O . VAL A 1 50 ? 9.241 -5.588 5.449 1.00 0.00 50 VAL A O 4
ATOM 4162 N N . ARG A 1 51 ? 11.029 -4.834 6.589 1.00 0.00 51 ARG A N 4
ATOM 4163 C CA . ARG A 1 51 ? 10.232 -4.143 7.596 1.00 0.00 51 ARG A CA 4
ATOM 4164 C C . ARG A 1 51 ? 9.592 -2.886 7.015 1.00 0.00 51 ARG A C 4
ATOM 4165 O O . ARG A 1 51 ? 8.372 -2.725 7.048 1.00 0.00 51 ARG A O 4
ATOM 4186 N N . LYS A 1 52 ? 10.423 -1.997 6.482 1.00 0.00 52 LYS A N 4
ATOM 4187 C CA . LYS A 1 52 ? 9.940 -0.754 5.892 1.00 0.00 52 LYS A CA 4
ATOM 4188 C C . LYS A 1 52 ? 8.844 -1.029 4.867 1.00 0.00 52 LYS A C 4
ATOM 4189 O O . LYS A 1 52 ? 7.781 -0.408 4.899 1.00 0.00 52 LYS A O 4
ATOM 4208 N N . ILE A 1 53 ? 9.109 -1.963 3.960 1.00 0.00 53 ILE A N 4
ATOM 4209 C CA . ILE A 1 53 ? 8.144 -2.321 2.928 1.00 0.00 53 ILE A CA 4
ATOM 4210 C C . ILE A 1 53 ? 6.811 -2.733 3.541 1.00 0.00 53 ILE A C 4
ATOM 4211 O O . ILE A 1 53 ? 5.753 -2.267 3.120 1.00 0.00 53 ILE A O 4
ATOM 4227 N N . GLN A 1 54 ? 6.870 -3.609 4.539 1.00 0.00 54 GLN A N 4
ATOM 4228 C CA . GLN A 1 54 ? 5.666 -4.083 5.212 1.00 0.00 54 GLN A CA 4
ATOM 4229 C C . GLN A 1 54 ? 4.809 -2.912 5.683 1.00 0.00 54 GLN A C 4
ATOM 4230 O O . GLN A 1 54 ? 3.589 -2.917 5.516 1.00 0.00 54 GLN A O 4
ATOM 4244 N N . CYS A 1 55 ? 5.455 -1.912 6.271 1.00 0.00 55 CYS A N 4
ATOM 4245 C CA . CYS A 1 55 ? 4.751 -0.734 6.767 1.00 0.00 55 CYS A CA 4
ATOM 4246 C C . CYS A 1 55 ? 4.037 -0.009 5.632 1.00 0.00 55 CYS A C 4
ATOM 4247 O O . CYS A 1 55 ? 3.082 0.733 5.860 1.00 0.00 55 CYS A O 4
ATOM 4255 N N . TRP A 1 56 ? 4.508 -0.227 4.409 1.00 0.00 56 TRP A N 4
ATOM 4256 C CA . TRP A 1 56 ? 3.915 0.408 3.238 1.00 0.00 56 TRP A CA 4
ATOM 4257 C C . TRP A 1 56 ? 2.628 -0.298 2.828 1.00 0.00 56 TRP A C 4
ATOM 4258 O O . TRP A 1 56 ? 1.717 0.320 2.278 1.00 0.00 56 TRP A O 4
ATOM 4279 N N . PHE A 1 57 ? 2.559 -1.598 3.099 1.00 0.00 57 PHE A N 4
ATOM 4280 C CA . PHE A 1 57 ? 1.383 -2.389 2.758 1.00 0.00 57 PHE A CA 4
ATOM 4281 C C . PHE A 1 57 ? 0.255 -2.145 3.756 1.00 0.00 57 PHE A C 4
ATOM 4282 O O . PHE A 1 57 ? -0.915 -2.067 3.381 1.00 0.00 57 PHE A O 4
ATOM 4299 N N . ARG A 1 58 ? 0.616 -2.026 5.030 1.00 0.00 58 ARG A N 4
ATOM 4300 C CA . ARG A 1 58 ? -0.365 -1.793 6.083 1.00 0.00 58 ARG A CA 4
ATOM 4301 C C . ARG A 1 58 ? -0.993 -0.409 5.944 1.00 0.00 58 ARG A C 4
ATOM 4302 O O . ARG A 1 58 ? -2.215 -0.263 5.990 1.00 0.00 58 ARG A O 4
ATOM 4323 N N . HIS A 1 59 ? -0.149 0.604 5.776 1.00 0.00 59 HIS A N 4
ATOM 4324 C CA . HIS A 1 59 ? -0.622 1.977 5.630 1.00 0.00 59 HIS A CA 4
ATOM 4325 C C . HIS A 1 59 ? -1.528 2.113 4.410 1.00 0.00 59 HIS A C 4
ATOM 4326 O O . HIS A 1 59 ? -2.356 3.021 4.339 1.00 0.00 59 HIS A O 4
ATOM 4341 N N . ARG A 1 60 ? -1.364 1.206 3.453 1.00 0.00 60 ARG A N 4
ATOM 4342 C CA . ARG A 1 60 ? -2.165 1.226 2.235 1.00 0.00 60 ARG A CA 4
ATOM 4343 C C . ARG A 1 60 ? -3.629 0.923 2.543 1.00 0.00 60 ARG A C 4
ATOM 4344 O O . ARG A 1 60 ? -4.493 1.790 2.414 1.00 0.00 60 ARG A O 4
ATOM 4365 N N . ARG A 1 61 ? -3.898 -0.314 2.949 1.00 0.00 61 ARG A N 4
ATOM 4366 C CA . ARG A 1 61 ? -5.257 -0.732 3.273 1.00 0.00 61 ARG A CA 4
ATOM 4367 C C . ARG A 1 61 ? -6.030 0.400 3.942 1.00 0.00 61 ARG A C 4
ATOM 4368 O O . ARG A 1 61 ? -7.212 0.604 3.669 1.00 0.00 61 ARG A O 4
ATOM 4389 N N . ASN A 1 62 ? -5.353 1.135 4.819 1.00 0.00 62 ASN A N 4
ATOM 4390 C CA . ASN A 1 62 ? -5.977 2.246 5.528 1.00 0.00 62 ASN A CA 4
ATOM 4391 C C . ASN A 1 62 ? -6.195 3.433 4.594 1.00 0.00 62 ASN A C 4
ATOM 4392 O O . ASN A 1 62 ? -7.250 4.067 4.617 1.00 0.00 62 ASN A O 4
ATOM 4403 N N . GLN A 1 63 ? -5.192 3.726 3.773 1.00 0.00 63 GLN A N 4
ATOM 4404 C CA . GLN A 1 63 ? -5.274 4.836 2.832 1.00 0.00 63 GLN A CA 4
ATOM 4405 C C . GLN A 1 63 ? -6.314 4.557 1.751 1.00 0.00 63 GLN A C 4
ATOM 4406 O O . GLN A 1 63 ? -7.247 5.337 1.558 1.00 0.00 63 GLN A O 4
ATOM 4420 N N . ASP A 1 64 ? -6.147 3.441 1.050 1.00 0.00 64 ASP A N 4
ATOM 4421 C CA . ASP A 1 64 ? -7.071 3.059 -0.011 1.00 0.00 64 ASP A CA 4
ATOM 4422 C C . ASP A 1 64 ? -8.502 3.448 0.349 1.00 0.00 64 ASP A C 4
ATOM 4423 O O . ASP A 1 64 ? -9.243 3.971 -0.484 1.00 0.00 64 ASP A O 4
ATOM 4432 N N . LYS A 1 65 ? -8.885 3.189 1.594 1.00 0.00 65 LYS A N 4
ATOM 4433 C CA . LYS A 1 65 ? -10.226 3.512 2.066 1.00 0.00 65 LYS A CA 4
ATOM 4434 C C . LYS A 1 65 ? -10.294 4.949 2.573 1.00 0.00 65 LYS A C 4
ATOM 4435 O O . LYS A 1 65 ? -9.360 5.457 3.194 1.00 0.00 65 LYS A O 4
ATOM 4454 N N . PRO A 1 66 ? -11.424 5.619 2.305 1.00 0.00 66 PRO A N 4
ATOM 4455 C CA . PRO A 1 66 ? -11.640 7.006 2.728 1.00 0.00 66 PRO A CA 4
ATOM 4456 C C . PRO A 1 66 ? -11.808 7.132 4.239 1.00 0.00 66 PRO A C 4
ATOM 4457 O O . PRO A 1 66 ? -12.228 6.188 4.907 1.00 0.00 66 PRO A O 4
ATOM 4468 N N . SER A 1 67 ? -11.476 8.305 4.770 1.00 0.00 67 SER A N 4
ATOM 4469 C CA . SER A 1 67 ? -11.586 8.553 6.203 1.00 0.00 67 SER A CA 4
ATOM 4470 C C . SER A 1 67 ? -12.971 9.086 6.557 1.00 0.00 67 SER A C 4
ATOM 4471 O O . SER A 1 67 ? -13.669 9.643 5.711 1.00 0.00 67 SER A O 4
ATOM 4479 N N . GLY A 1 68 ? -13.362 8.910 7.815 1.00 0.00 68 GLY A N 4
ATOM 4480 C CA . GLY A 1 68 ? -14.662 9.378 8.261 1.00 0.00 68 GLY A CA 4
ATOM 4481 C C . GLY A 1 68 ? -14.923 9.062 9.720 1.00 0.00 68 GLY A C 4
ATOM 4482 O O . GLY A 1 68 ? -14.786 9.916 10.596 1.00 0.00 68 GLY A O 4
ATOM 4486 N N . PRO A 1 69 ? -15.312 7.808 9.997 1.00 0.00 69 PRO A N 4
ATOM 4487 C CA . PRO A 1 69 ? -15.603 7.353 11.360 1.00 0.00 69 PRO A CA 4
ATOM 4488 C C . PRO A 1 69 ? -14.347 7.259 12.220 1.00 0.00 69 PRO A C 4
ATOM 4489 O O . PRO A 1 69 ? -13.229 7.365 11.716 1.00 0.00 69 PRO A O 4
ATOM 4500 N N . SER A 1 70 ? -14.540 7.060 13.520 1.00 0.00 70 SER A N 4
ATOM 4501 C CA . SER A 1 70 ? -13.422 6.955 14.451 1.00 0.00 70 SER A CA 4
ATOM 4502 C C . SER A 1 70 ? -13.349 5.556 15.056 1.00 0.00 70 SER A C 4
ATOM 4503 O O . SER A 1 70 ? -14.358 5.005 15.498 1.00 0.00 70 SER A O 4
ATOM 4511 N N . SER A 1 71 ? -12.148 4.988 15.074 1.00 0.00 71 SER A N 4
ATOM 4512 C CA . SER A 1 71 ? -11.942 3.652 15.621 1.00 0.00 71 SER A CA 4
ATOM 4513 C C . SER A 1 71 ? -11.734 3.710 17.132 1.00 0.00 71 SER A C 4
ATOM 4514 O O . SER A 1 71 ? -10.929 4.496 17.629 1.00 0.00 71 SER A O 4
ATOM 4522 N N . GLY A 1 72 ? -12.467 2.870 17.857 1.00 0.00 72 GLY A N 4
ATOM 4523 C CA . GLY A 1 72 ? -12.349 2.841 19.303 1.00 0.00 72 GLY A CA 4
ATOM 4524 C C . GLY A 1 72 ? -12.033 1.456 19.831 1.00 0.00 72 GLY A C 4
ATOM 4525 O O . GLY A 1 72 ? -11.428 1.313 20.893 1.00 0.00 72 GLY A O 4
ATOM 4529 N N . GLY A 1 1 ? -32.608 13.653 7.847 1.00 0.00 1 GLY A N 5
ATOM 4530 C CA . GLY A 1 1 ? -32.397 15.083 7.721 1.00 0.00 1 GLY A CA 5
ATOM 4531 C C . GLY A 1 1 ? -31.491 15.435 6.558 1.00 0.00 1 GLY A C 5
ATOM 4532 O O . GLY A 1 1 ? -31.959 15.880 5.510 1.00 0.00 1 GLY A O 5
ATOM 4536 N N . SER A 1 2 ? -30.189 15.238 6.743 1.00 0.00 2 SER A N 5
ATOM 4537 C CA . SER A 1 2 ? -29.214 15.543 5.703 1.00 0.00 2 SER A CA 5
ATOM 4538 C C . SER A 1 2 ? -28.782 14.275 4.975 1.00 0.00 2 SER A C 5
ATOM 4539 O O . SER A 1 2 ? -28.420 13.279 5.602 1.00 0.00 2 SER A O 5
ATOM 4547 N N . SER A 1 3 ? -28.822 14.319 3.647 1.00 0.00 3 SER A N 5
ATOM 4548 C CA . SER A 1 3 ? -28.438 13.172 2.832 1.00 0.00 3 SER A CA 5
ATOM 4549 C C . SER A 1 3 ? -27.319 13.544 1.864 1.00 0.00 3 SER A C 5
ATOM 4550 O O . SER A 1 3 ? -27.562 14.150 0.821 1.00 0.00 3 SER A O 5
ATOM 4558 N N . GLY A 1 4 ? -26.091 13.177 2.217 1.00 0.00 4 GLY A N 5
ATOM 4559 C CA . GLY A 1 4 ? -24.953 13.480 1.370 1.00 0.00 4 GLY A CA 5
ATOM 4560 C C . GLY A 1 4 ? -24.600 14.954 1.380 1.00 0.00 4 GLY A C 5
ATOM 4561 O O . GLY A 1 4 ? -25.477 15.809 1.496 1.00 0.00 4 GLY A O 5
ATOM 4565 N N . SER A 1 5 ? -23.310 15.253 1.258 1.00 0.00 5 SER A N 5
ATOM 4566 C CA . SER A 1 5 ? -22.842 16.634 1.259 1.00 0.00 5 SER A CA 5
ATOM 4567 C C . SER A 1 5 ? -22.136 16.968 -0.052 1.00 0.00 5 SER A C 5
ATOM 4568 O O . SER A 1 5 ? -22.518 17.905 -0.754 1.00 0.00 5 SER A O 5
ATOM 4576 N N . SER A 1 6 ? -21.103 16.196 -0.375 1.00 0.00 6 SER A N 5
ATOM 4577 C CA . SER A 1 6 ? -20.341 16.412 -1.599 1.00 0.00 6 SER A CA 5
ATOM 4578 C C . SER A 1 6 ? -19.895 15.084 -2.202 1.00 0.00 6 SER A C 5
ATOM 4579 O O . SER A 1 6 ? -19.236 14.280 -1.544 1.00 0.00 6 SER A O 5
ATOM 4587 N N . GLY A 1 7 ? -20.259 14.861 -3.461 1.00 0.00 7 GLY A N 5
ATOM 4588 C CA . GLY A 1 7 ? -19.889 13.629 -4.134 1.00 0.00 7 GLY A CA 5
ATOM 4589 C C . GLY A 1 7 ? -18.398 13.534 -4.389 1.00 0.00 7 GLY A C 5
ATOM 4590 O O . GLY A 1 7 ? -17.698 12.756 -3.742 1.00 0.00 7 GLY A O 5
ATOM 4594 N N . GLY A 1 8 ? -17.909 14.328 -5.337 1.00 0.00 8 GLY A N 5
ATOM 4595 C CA . GLY A 1 8 ? -16.494 14.313 -5.661 1.00 0.00 8 GLY A CA 5
ATOM 4596 C C . GLY A 1 8 ? -16.171 13.369 -6.802 1.00 0.00 8 GLY A C 5
ATOM 4597 O O . GLY A 1 8 ? -17.039 12.634 -7.273 1.00 0.00 8 GLY A O 5
ATOM 4601 N N . ILE A 1 9 ? -14.920 13.389 -7.249 1.00 0.00 9 ILE A N 5
ATOM 4602 C CA . ILE A 1 9 ? -14.485 12.529 -8.342 1.00 0.00 9 ILE A CA 5
ATOM 4603 C C . ILE A 1 9 ? -13.437 11.526 -7.869 1.00 0.00 9 ILE A C 5
ATOM 4604 O O . ILE A 1 9 ? -13.370 10.402 -8.365 1.00 0.00 9 ILE A O 5
ATOM 4620 N N . LYS A 1 10 ? -12.622 11.941 -6.905 1.00 0.00 10 LYS A N 5
ATOM 4621 C CA . LYS A 1 10 ? -11.579 11.080 -6.362 1.00 0.00 10 LYS A CA 5
ATOM 4622 C C . LYS A 1 10 ? -10.905 10.276 -7.469 1.00 0.00 10 LYS A C 5
ATOM 4623 O O . LYS A 1 10 ? -10.554 9.111 -7.278 1.00 0.00 10 LYS A O 5
ATOM 4642 N N . ASP A 1 11 ? -10.727 10.904 -8.626 1.00 0.00 11 ASP A N 5
ATOM 4643 C CA . ASP A 1 11 ? -10.093 10.248 -9.763 1.00 0.00 11 ASP A CA 5
ATOM 4644 C C . ASP A 1 11 ? -8.755 9.635 -9.360 1.00 0.00 11 ASP A C 5
ATOM 4645 O O . ASP A 1 11 ? -8.537 8.435 -9.524 1.00 0.00 11 ASP A O 5
ATOM 4654 N N . SER A 1 12 ? -7.863 10.467 -8.832 1.00 0.00 12 SER A N 5
ATOM 4655 C CA . SER A 1 12 ? -6.545 10.008 -8.411 1.00 0.00 12 SER A CA 5
ATOM 4656 C C . SER A 1 12 ? -6.032 10.835 -7.236 1.00 0.00 12 SER A C 5
ATOM 4657 O O . SER A 1 12 ? -6.262 12.041 -7.145 1.00 0.00 12 SER A O 5
ATOM 4665 N N . PRO A 1 13 ? -5.320 10.172 -6.313 1.00 0.00 13 PRO A N 5
ATOM 4666 C CA . PRO A 1 13 ? -4.758 10.825 -5.126 1.00 0.00 13 PRO A CA 5
ATOM 4667 C C . PRO A 1 13 ? -3.613 11.771 -5.473 1.00 0.00 13 PRO A C 5
ATOM 4668 O O . PRO A 1 13 ? -2.621 11.365 -6.077 1.00 0.00 13 PRO A O 5
ATOM 4679 N N . VAL A 1 14 ? -3.758 13.035 -5.085 1.00 0.00 14 VAL A N 5
ATOM 4680 C CA . VAL A 1 14 ? -2.735 14.038 -5.353 1.00 0.00 14 VAL A CA 5
ATOM 4681 C C . VAL A 1 14 ? -1.494 13.799 -4.501 1.00 0.00 14 VAL A C 5
ATOM 4682 O O . VAL A 1 14 ? -0.367 13.944 -4.973 1.00 0.00 14 VAL A O 5
ATOM 4695 N N . ASN A 1 15 ? -1.709 13.430 -3.242 1.00 0.00 15 ASN A N 5
ATOM 4696 C CA . ASN A 1 15 ? -0.607 13.170 -2.323 1.00 0.00 15 ASN A CA 5
ATOM 4697 C C . ASN A 1 15 ? 0.015 11.803 -2.592 1.00 0.00 15 ASN A C 5
ATOM 4698 O O . ASN A 1 15 ? -0.533 10.996 -3.344 1.00 0.00 15 ASN A O 5
ATOM 4709 N N . LYS A 1 16 ? 1.162 11.549 -1.972 1.00 0.00 16 LYS A N 5
ATOM 4710 C CA . LYS A 1 16 ? 1.859 10.279 -2.141 1.00 0.00 16 LYS A CA 5
ATOM 4711 C C . LYS A 1 16 ? 2.539 9.855 -0.844 1.00 0.00 16 LYS A C 5
ATOM 4712 O O . LYS A 1 16 ? 3.116 10.679 -0.135 1.00 0.00 16 LYS A O 5
ATOM 4731 N N . VAL A 1 17 ? 2.469 8.562 -0.539 1.00 0.00 17 VAL A N 5
ATOM 4732 C CA . VAL A 1 17 ? 3.081 8.028 0.672 1.00 0.00 17 VAL A CA 5
ATOM 4733 C C . VAL A 1 17 ? 4.578 7.811 0.482 1.00 0.00 17 VAL A C 5
ATOM 4734 O O . VAL A 1 17 ? 5.387 8.260 1.292 1.00 0.00 17 VAL A O 5
ATOM 4747 N N . GLU A 1 18 ? 4.938 7.119 -0.595 1.00 0.00 18 GLU A N 5
ATOM 4748 C CA . GLU A 1 18 ? 6.338 6.842 -0.891 1.00 0.00 18 GLU A CA 5
ATOM 4749 C C . GLU A 1 18 ? 6.515 6.426 -2.348 1.00 0.00 18 GLU A C 5
ATOM 4750 O O . GLU A 1 18 ? 5.566 6.031 -3.026 1.00 0.00 18 GLU A O 5
ATOM 4762 N N . PRO A 1 19 ? 7.758 6.519 -2.843 1.00 0.00 19 PRO A N 5
ATOM 4763 C CA . PRO A 1 19 ? 8.089 6.157 -4.225 1.00 0.00 19 PRO A CA 5
ATOM 4764 C C . PRO A 1 19 ? 7.998 4.655 -4.469 1.00 0.00 19 PRO A C 5
ATOM 4765 O O . PRO A 1 19 ? 8.299 4.175 -5.561 1.00 0.00 19 PRO A O 5
ATOM 4776 N N . ASN A 1 20 ? 7.580 3.918 -3.445 1.00 0.00 20 ASN A N 5
ATOM 4777 C CA . ASN A 1 20 ? 7.450 2.469 -3.548 1.00 0.00 20 ASN A CA 5
ATOM 4778 C C . ASN A 1 20 ? 6.105 2.086 -4.159 1.00 0.00 20 ASN A C 5
ATOM 4779 O O . ASN A 1 20 ? 5.597 0.989 -3.928 1.00 0.00 20 ASN A O 5
ATOM 4790 N N . ASP A 1 21 ? 5.534 2.998 -4.938 1.00 0.00 21 ASP A N 5
ATOM 4791 C CA . ASP A 1 21 ? 4.249 2.756 -5.583 1.00 0.00 21 ASP A CA 5
ATOM 4792 C C . ASP A 1 21 ? 4.209 1.365 -6.209 1.00 0.00 21 ASP A C 5
ATOM 4793 O O . ASP A 1 21 ? 3.166 0.711 -6.229 1.00 0.00 21 ASP A O 5
ATOM 4802 N N . THR A 1 22 ? 5.352 0.919 -6.722 1.00 0.00 22 THR A N 5
ATOM 4803 C CA . THR A 1 22 ? 5.447 -0.392 -7.350 1.00 0.00 22 THR A CA 5
ATOM 4804 C C . THR A 1 22 ? 4.639 -1.431 -6.581 1.00 0.00 22 THR A C 5
ATOM 4805 O O . THR A 1 22 ? 4.049 -2.336 -7.172 1.00 0.00 22 THR A O 5
ATOM 4816 N N . LEU A 1 23 ? 4.616 -1.295 -5.259 1.00 0.00 23 LEU A N 5
ATOM 4817 C CA . LEU A 1 23 ? 3.879 -2.222 -4.408 1.00 0.00 23 LEU A CA 5
ATOM 4818 C C . LEU A 1 23 ? 2.379 -2.126 -4.668 1.00 0.00 23 LEU A C 5
ATOM 4819 O O . LEU A 1 23 ? 1.682 -3.139 -4.717 1.00 0.00 23 LEU A O 5
ATOM 4835 N N . GLU A 1 24 ? 1.890 -0.901 -4.837 1.00 0.00 24 GLU A N 5
ATOM 4836 C CA . GLU A 1 24 ? 0.473 -0.674 -5.094 1.00 0.00 24 GLU A CA 5
ATOM 4837 C C . GLU A 1 24 ? -0.070 -1.694 -6.090 1.00 0.00 24 GLU A C 5
ATOM 4838 O O . GLU A 1 24 ? -1.187 -2.189 -5.943 1.00 0.00 24 GLU A O 5
ATOM 4850 N N . LYS A 1 25 ? 0.730 -2.004 -7.105 1.00 0.00 25 LYS A N 5
ATOM 4851 C CA . LYS A 1 25 ? 0.332 -2.965 -8.127 1.00 0.00 25 LYS A CA 5
ATOM 4852 C C . LYS A 1 25 ? 0.286 -4.378 -7.556 1.00 0.00 25 LYS A C 5
ATOM 4853 O O . LYS A 1 25 ? -0.786 -4.971 -7.426 1.00 0.00 25 LYS A O 5
ATOM 4872 N N . VAL A 1 26 ? 1.454 -4.913 -7.214 1.00 0.00 26 VAL A N 5
ATOM 4873 C CA . VAL A 1 26 ? 1.546 -6.256 -6.654 1.00 0.00 26 VAL A CA 5
ATOM 4874 C C . VAL A 1 26 ? 0.469 -6.486 -5.601 1.00 0.00 26 VAL A C 5
ATOM 4875 O O . VAL A 1 26 ? -0.102 -7.573 -5.508 1.00 0.00 26 VAL A O 5
ATOM 4888 N N . PHE A 1 27 ? 0.194 -5.456 -4.807 1.00 0.00 27 PHE A N 5
ATOM 4889 C CA . PHE A 1 27 ? -0.815 -5.546 -3.758 1.00 0.00 27 PHE A CA 5
ATOM 4890 C C . PHE A 1 27 ? -2.122 -6.110 -4.308 1.00 0.00 27 PHE A C 5
ATOM 4891 O O . PHE A 1 27 ? -2.726 -7.001 -3.711 1.00 0.00 27 PHE A O 5
ATOM 4908 N N . VAL A 1 28 ? -2.552 -5.584 -5.450 1.00 0.00 28 VAL A N 5
ATOM 4909 C CA . VAL A 1 28 ? -3.787 -6.034 -6.082 1.00 0.00 28 VAL A CA 5
ATOM 4910 C C . VAL A 1 28 ? -3.496 -6.868 -7.324 1.00 0.00 28 VAL A C 5
ATOM 4911 O O . VAL A 1 28 ? -4.408 -7.236 -8.065 1.00 0.00 28 VAL A O 5
ATOM 4924 N N . SER A 1 29 ? -2.220 -7.165 -7.546 1.00 0.00 29 SER A N 5
ATOM 4925 C CA . SER A 1 29 ? -1.807 -7.954 -8.701 1.00 0.00 29 SER A CA 5
ATOM 4926 C C . SER A 1 29 ? -1.526 -9.398 -8.299 1.00 0.00 29 SER A C 5
ATOM 4927 O O . SER A 1 29 ? -2.005 -10.337 -8.936 1.00 0.00 29 SER A O 5
ATOM 4935 N N . VAL A 1 30 ? -0.744 -9.569 -7.238 1.00 0.00 30 VAL A N 5
ATOM 4936 C CA . VAL A 1 30 ? -0.398 -10.899 -6.749 1.00 0.00 30 VAL A CA 5
ATOM 4937 C C . VAL A 1 30 ? -1.114 -11.206 -5.438 1.00 0.00 30 VAL A C 5
ATOM 4938 O O . VAL A 1 30 ? -1.655 -12.297 -5.254 1.00 0.00 30 VAL A O 5
ATOM 4951 N N . THR A 1 31 ? -1.113 -10.237 -4.529 1.00 0.00 31 THR A N 5
ATOM 4952 C CA . THR A 1 31 ? -1.761 -10.403 -3.234 1.00 0.00 31 THR A CA 5
ATOM 4953 C C . THR A 1 31 ? -1.743 -9.102 -2.439 1.00 0.00 31 THR A C 5
ATOM 4954 O O . THR A 1 31 ? -0.792 -8.325 -2.522 1.00 0.00 31 THR A O 5
ATOM 4965 N N . LYS A 1 32 ? -2.800 -8.871 -1.667 1.00 0.00 32 LYS A N 5
ATOM 4966 C CA . LYS A 1 32 ? -2.905 -7.665 -0.854 1.00 0.00 32 LYS A CA 5
ATOM 4967 C C . LYS A 1 32 ? -1.888 -7.685 0.282 1.00 0.00 32 LYS A C 5
ATOM 4968 O O . LYS A 1 32 ? -1.420 -6.637 0.728 1.00 0.00 32 LYS A O 5
ATOM 4987 N N . TYR A 1 33 ? -1.549 -8.883 0.746 1.00 0.00 33 TYR A N 5
ATOM 4988 C CA . TYR A 1 33 ? -0.588 -9.038 1.831 1.00 0.00 33 TYR A CA 5
ATOM 4989 C C . TYR A 1 33 ? 0.449 -10.105 1.492 1.00 0.00 33 TYR A C 5
ATOM 4990 O O . TYR A 1 33 ? 0.296 -11.282 1.820 1.00 0.00 33 TYR A O 5
ATOM 5008 N N . PRO A 1 34 ? 1.531 -9.685 0.820 1.00 0.00 34 PRO A N 5
ATOM 5009 C CA . PRO A 1 34 ? 2.616 -10.587 0.423 1.00 0.00 34 PRO A CA 5
ATOM 5010 C C . PRO A 1 34 ? 3.427 -11.079 1.616 1.00 0.00 34 PRO A C 5
ATOM 5011 O O . PRO A 1 34 ? 3.554 -10.381 2.622 1.00 0.00 34 PRO A O 5
ATOM 5022 N N . ASP A 1 35 ? 3.974 -12.284 1.497 1.00 0.00 35 ASP A N 5
ATOM 5023 C CA . ASP A 1 35 ? 4.775 -12.869 2.566 1.00 0.00 35 ASP A CA 5
ATOM 5024 C C . ASP A 1 35 ? 6.243 -12.481 2.419 1.00 0.00 35 ASP A C 5
ATOM 5025 O O . ASP A 1 35 ? 6.681 -12.067 1.346 1.00 0.00 35 ASP A O 5
ATOM 5034 N N . GLU A 1 36 ? 6.998 -12.618 3.505 1.00 0.00 36 GLU A N 5
ATOM 5035 C CA . GLU A 1 36 ? 8.416 -12.281 3.497 1.00 0.00 36 GLU A CA 5
ATOM 5036 C C . GLU A 1 36 ? 9.073 -12.723 2.192 1.00 0.00 36 GLU A C 5
ATOM 5037 O O . GLU A 1 36 ? 9.971 -12.056 1.678 1.00 0.00 36 GLU A O 5
ATOM 5049 N N . LYS A 1 37 ? 8.619 -13.853 1.662 1.00 0.00 37 LYS A N 5
ATOM 5050 C CA . LYS A 1 37 ? 9.160 -14.387 0.417 1.00 0.00 37 LYS A CA 5
ATOM 5051 C C . LYS A 1 37 ? 9.331 -13.281 -0.620 1.00 0.00 37 LYS A C 5
ATOM 5052 O O . LYS A 1 37 ? 10.426 -13.070 -1.142 1.00 0.00 37 LYS A O 5
ATOM 5071 N N . ARG A 1 38 ? 8.242 -12.577 -0.913 1.00 0.00 38 ARG A N 5
ATOM 5072 C CA . ARG A 1 38 ? 8.272 -11.493 -1.887 1.00 0.00 38 ARG A CA 5
ATOM 5073 C C . ARG A 1 38 ? 9.125 -10.332 -1.382 1.00 0.00 38 ARG A C 5
ATOM 5074 O O . ARG A 1 38 ? 9.926 -9.767 -2.127 1.00 0.00 38 ARG A O 5
ATOM 5095 N N . LEU A 1 39 ? 8.946 -9.982 -0.113 1.00 0.00 39 LEU A N 5
ATOM 5096 C CA . LEU A 1 39 ? 9.698 -8.888 0.492 1.00 0.00 39 LEU A CA 5
ATOM 5097 C C . LEU A 1 39 ? 11.168 -8.951 0.090 1.00 0.00 39 LEU A C 5
ATOM 5098 O O . LEU A 1 39 ? 11.752 -7.951 -0.327 1.00 0.00 39 LEU A O 5
ATOM 5114 N N . LYS A 1 40 ? 11.761 -10.133 0.218 1.00 0.00 40 LYS A N 5
ATOM 5115 C CA . LYS A 1 40 ? 13.162 -10.329 -0.135 1.00 0.00 40 LYS A CA 5
ATOM 5116 C C . LYS A 1 40 ? 13.507 -9.591 -1.425 1.00 0.00 40 LYS A C 5
ATOM 5117 O O . LYS A 1 40 ? 14.568 -8.978 -1.536 1.00 0.00 40 LYS A O 5
ATOM 5136 N N . GLY A 1 41 ? 12.603 -9.655 -2.398 1.00 0.00 41 GLY A N 5
ATOM 5137 C CA . GLY A 1 41 ? 12.829 -8.988 -3.666 1.00 0.00 41 GLY A CA 5
ATOM 5138 C C . GLY A 1 41 ? 12.684 -7.482 -3.564 1.00 0.00 41 GLY A C 5
ATOM 5139 O O . GLY A 1 41 ? 13.657 -6.745 -3.729 1.00 0.00 41 GLY A O 5
ATOM 5143 N N . LEU A 1 42 ? 11.467 -7.024 -3.292 1.00 0.00 42 LEU A N 5
ATOM 5144 C CA . LEU A 1 42 ? 11.197 -5.596 -3.170 1.00 0.00 42 LEU A CA 5
ATOM 5145 C C . LEU A 1 42 ? 12.265 -4.910 -2.324 1.00 0.00 42 LEU A C 5
ATOM 5146 O O . LEU A 1 42 ? 12.611 -3.753 -2.562 1.00 0.00 42 LEU A O 5
ATOM 5162 N N . SER A 1 43 ? 12.786 -5.633 -1.338 1.00 0.00 43 SER A N 5
ATOM 5163 C CA . SER A 1 43 ? 13.814 -5.094 -0.456 1.00 0.00 43 SER A CA 5
ATOM 5164 C C . SER A 1 43 ? 15.015 -4.601 -1.258 1.00 0.00 43 SER A C 5
ATOM 5165 O O . SER A 1 43 ? 15.596 -3.560 -0.952 1.00 0.00 43 SER A O 5
ATOM 5173 N N . LYS A 1 44 ? 15.381 -5.358 -2.287 1.00 0.00 44 LYS A N 5
ATOM 5174 C CA . LYS A 1 44 ? 16.511 -5.000 -3.136 1.00 0.00 44 LYS A CA 5
ATOM 5175 C C . LYS A 1 44 ? 16.091 -3.998 -4.207 1.00 0.00 44 LYS A C 5
ATOM 5176 O O . LYS A 1 44 ? 16.760 -2.987 -4.420 1.00 0.00 44 LYS A O 5
ATOM 5195 N N . GLN A 1 45 ? 14.980 -4.285 -4.876 1.00 0.00 45 GLN A N 5
ATOM 5196 C CA . GLN A 1 45 ? 14.471 -3.408 -5.924 1.00 0.00 45 GLN A CA 5
ATOM 5197 C C . GLN A 1 45 ? 14.430 -1.959 -5.449 1.00 0.00 45 GLN A C 5
ATOM 5198 O O . GLN A 1 45 ? 14.995 -1.069 -6.086 1.00 0.00 45 GLN A O 5
ATOM 5212 N N . LEU A 1 46 ? 13.758 -1.729 -4.326 1.00 0.00 46 LEU A N 5
ATOM 5213 C CA . LEU A 1 46 ? 13.642 -0.388 -3.765 1.00 0.00 46 LEU A CA 5
ATOM 5214 C C . LEU A 1 46 ? 14.628 -0.190 -2.618 1.00 0.00 46 LEU A C 5
ATOM 5215 O O . LEU A 1 46 ? 14.427 0.662 -1.753 1.00 0.00 46 LEU A O 5
ATOM 5231 N N . ASP A 1 47 ? 15.695 -0.982 -2.620 1.00 0.00 47 ASP A N 5
ATOM 5232 C CA . ASP A 1 47 ? 16.715 -0.892 -1.581 1.00 0.00 47 ASP A CA 5
ATOM 5233 C C . ASP A 1 47 ? 16.083 -0.612 -0.221 1.00 0.00 47 ASP A C 5
ATOM 5234 O O . ASP A 1 47 ? 16.561 0.235 0.533 1.00 0.00 47 ASP A O 5
ATOM 5243 N N . TRP A 1 48 ? 15.006 -1.327 0.083 1.00 0.00 48 TRP A N 5
ATOM 5244 C CA . TRP A 1 48 ? 14.308 -1.153 1.352 1.00 0.00 48 TRP A CA 5
ATOM 5245 C C . TRP A 1 48 ? 14.509 -2.366 2.254 1.00 0.00 48 TRP A C 5
ATOM 5246 O O . TRP A 1 48 ? 15.247 -3.290 1.912 1.00 0.00 48 TRP A O 5
ATOM 5267 N N . SER A 1 49 ? 13.847 -2.357 3.406 1.00 0.00 49 SER A N 5
ATOM 5268 C CA . SER A 1 49 ? 13.956 -3.456 4.359 1.00 0.00 49 SER A CA 5
ATOM 5269 C C . SER A 1 49 ? 12.637 -4.215 4.467 1.00 0.00 49 SER A C 5
ATOM 5270 O O . SER A 1 49 ? 11.561 -3.637 4.311 1.00 0.00 49 SER A O 5
ATOM 5278 N N . VAL A 1 50 ? 12.729 -5.513 4.735 1.00 0.00 50 VAL A N 5
ATOM 5279 C CA . VAL A 1 50 ? 11.543 -6.353 4.865 1.00 0.00 50 VAL A CA 5
ATOM 5280 C C . VAL A 1 50 ? 10.537 -5.737 5.831 1.00 0.00 50 VAL A C 5
ATOM 5281 O O . VAL A 1 50 ? 9.336 -5.989 5.736 1.00 0.00 50 VAL A O 5
ATOM 5294 N N . ARG A 1 51 ? 11.036 -4.928 6.760 1.00 0.00 51 ARG A N 5
ATOM 5295 C CA . ARG A 1 51 ? 10.181 -4.276 7.744 1.00 0.00 51 ARG A CA 5
ATOM 5296 C C . ARG A 1 51 ? 9.675 -2.935 7.222 1.00 0.00 51 ARG A C 5
ATOM 5297 O O . ARG A 1 51 ? 8.536 -2.545 7.479 1.00 0.00 51 ARG A O 5
ATOM 5318 N N . LYS A 1 52 ? 10.530 -2.232 6.486 1.00 0.00 52 LYS A N 5
ATOM 5319 C CA . LYS A 1 52 ? 10.171 -0.934 5.926 1.00 0.00 52 LYS A CA 5
ATOM 5320 C C . LYS A 1 52 ? 9.090 -1.082 4.860 1.00 0.00 52 LYS A C 5
ATOM 5321 O O . LYS A 1 52 ? 8.163 -0.275 4.788 1.00 0.00 52 LYS A O 5
ATOM 5340 N N . ILE A 1 53 ? 9.215 -2.117 4.037 1.00 0.00 53 ILE A N 5
ATOM 5341 C CA . ILE A 1 53 ? 8.247 -2.371 2.977 1.00 0.00 53 ILE A CA 5
ATOM 5342 C C . ILE A 1 53 ? 6.863 -2.652 3.553 1.00 0.00 53 ILE A C 5
ATOM 5343 O O . ILE A 1 53 ? 5.865 -2.096 3.095 1.00 0.00 53 ILE A O 5
ATOM 5359 N N . GLN A 1 54 ? 6.812 -3.517 4.560 1.00 0.00 54 GLN A N 5
ATOM 5360 C CA . GLN A 1 54 ? 5.550 -3.871 5.199 1.00 0.00 54 GLN A CA 5
ATOM 5361 C C . GLN A 1 54 ? 4.786 -2.622 5.624 1.00 0.00 54 GLN A C 5
ATOM 5362 O O . GLN A 1 54 ? 3.596 -2.483 5.338 1.00 0.00 54 GLN A O 5
ATOM 5376 N N . CYS A 1 55 ? 5.476 -1.716 6.308 1.00 0.00 55 CYS A N 5
ATOM 5377 C CA . CYS A 1 55 ? 4.861 -0.478 6.774 1.00 0.00 55 CYS A CA 5
ATOM 5378 C C . CYS A 1 55 ? 4.162 0.246 5.628 1.00 0.00 55 CYS A C 5
ATOM 5379 O O . CYS A 1 55 ? 3.264 1.059 5.851 1.00 0.00 55 CYS A O 5
ATOM 5387 N N . TRP A 1 56 ? 4.580 -0.053 4.404 1.00 0.00 56 TRP A N 5
ATOM 5388 C CA . TRP A 1 56 ? 3.994 0.571 3.223 1.00 0.00 56 TRP A CA 5
ATOM 5389 C C . TRP A 1 56 ? 2.671 -0.092 2.856 1.00 0.00 56 TRP A C 5
ATOM 5390 O O . TRP A 1 56 ? 1.692 0.586 2.543 1.00 0.00 56 TRP A O 5
ATOM 5411 N N . PHE A 1 57 ? 2.647 -1.420 2.898 1.00 0.00 57 PHE A N 5
ATOM 5412 C CA . PHE A 1 57 ? 1.443 -2.174 2.569 1.00 0.00 57 PHE A CA 5
ATOM 5413 C C . PHE A 1 57 ? 0.349 -1.930 3.604 1.00 0.00 57 PHE A C 5
ATOM 5414 O O . PHE A 1 57 ? -0.809 -1.701 3.257 1.00 0.00 57 PHE A O 5
ATOM 5431 N N . ARG A 1 58 ? 0.726 -1.981 4.878 1.00 0.00 58 ARG A N 5
ATOM 5432 C CA . ARG A 1 58 ? -0.222 -1.767 5.964 1.00 0.00 58 ARG A CA 5
ATOM 5433 C C . ARG A 1 58 ? -0.956 -0.440 5.793 1.00 0.00 58 ARG A C 5
ATOM 5434 O O . ARG A 1 58 ? -2.180 -0.376 5.909 1.00 0.00 58 ARG A O 5
ATOM 5455 N N . HIS A 1 59 ? -0.199 0.617 5.515 1.00 0.00 59 HIS A N 5
ATOM 5456 C CA . HIS A 1 59 ? -0.778 1.943 5.327 1.00 0.00 59 HIS A CA 5
ATOM 5457 C C . HIS A 1 59 ? -1.737 1.954 4.141 1.00 0.00 59 HIS A C 5
ATOM 5458 O O . HIS A 1 59 ? -2.847 2.478 4.234 1.00 0.00 59 HIS A O 5
ATOM 5473 N N . ARG A 1 60 ? -1.301 1.373 3.028 1.00 0.00 60 ARG A N 5
ATOM 5474 C CA . ARG A 1 60 ? -2.121 1.319 1.824 1.00 0.00 60 ARG A CA 5
ATOM 5475 C C . ARG A 1 60 ? -3.571 0.989 2.167 1.00 0.00 60 ARG A C 5
ATOM 5476 O O . ARG A 1 60 ? -4.470 1.803 1.953 1.00 0.00 60 ARG A O 5
ATOM 5497 N N . ARG A 1 61 ? -3.790 -0.208 2.700 1.00 0.00 61 ARG A N 5
ATOM 5498 C CA . ARG A 1 61 ? -5.130 -0.646 3.071 1.00 0.00 61 ARG A CA 5
ATOM 5499 C C . ARG A 1 61 ? -5.956 0.522 3.603 1.00 0.00 61 ARG A C 5
ATOM 5500 O O . ARG A 1 61 ? -7.051 0.795 3.113 1.00 0.00 61 ARG A O 5
ATOM 5521 N N . ASN A 1 62 ? -5.422 1.208 4.608 1.00 0.00 62 ASN A N 5
ATOM 5522 C CA . ASN A 1 62 ? -6.109 2.346 5.207 1.00 0.00 62 ASN A CA 5
ATOM 5523 C C . ASN A 1 62 ? -6.336 3.449 4.178 1.00 0.00 62 ASN A C 5
ATOM 5524 O O . ASN A 1 62 ? -7.458 3.920 3.996 1.00 0.00 62 ASN A O 5
ATOM 5535 N N . GLN A 1 63 ? -5.262 3.853 3.506 1.00 0.00 63 GLN A N 5
ATOM 5536 C CA . GLN A 1 63 ? -5.344 4.900 2.495 1.00 0.00 63 GLN A CA 5
ATOM 5537 C C . GLN A 1 63 ? -6.495 4.636 1.530 1.00 0.00 63 GLN A C 5
ATOM 5538 O O . GLN A 1 63 ? -7.243 5.547 1.175 1.00 0.00 63 GLN A O 5
ATOM 5552 N N . ASP A 1 64 ? -6.630 3.383 1.107 1.00 0.00 64 ASP A N 5
ATOM 5553 C CA . ASP A 1 64 ? -7.690 2.999 0.183 1.00 0.00 64 ASP A CA 5
ATOM 5554 C C . ASP A 1 64 ? -9.064 3.222 0.808 1.00 0.00 64 ASP A C 5
ATOM 5555 O O . ASP A 1 64 ? -9.941 3.838 0.202 1.00 0.00 64 ASP A O 5
ATOM 5564 N N . LYS A 1 65 ? -9.244 2.717 2.024 1.00 0.00 65 LYS A N 5
ATOM 5565 C CA . LYS A 1 65 ? -10.510 2.860 2.732 1.00 0.00 65 LYS A CA 5
ATOM 5566 C C . LYS A 1 65 ? -10.294 3.467 4.115 1.00 0.00 65 LYS A C 5
ATOM 5567 O O . LYS A 1 65 ? -10.242 2.766 5.126 1.00 0.00 65 LYS A O 5
ATOM 5586 N N . PRO A 1 66 ? -10.166 4.801 4.163 1.00 0.00 66 PRO A N 5
ATOM 5587 C CA . PRO A 1 66 ? -9.956 5.531 5.417 1.00 0.00 66 PRO A CA 5
ATOM 5588 C C . PRO A 1 66 ? -11.192 5.520 6.309 1.00 0.00 66 PRO A C 5
ATOM 5589 O O . PRO A 1 66 ? -11.085 5.432 7.532 1.00 0.00 66 PRO A O 5
ATOM 5600 N N . SER A 1 67 ? -12.364 5.608 5.689 1.00 0.00 67 SER A N 5
ATOM 5601 C CA . SER A 1 67 ? -13.621 5.611 6.428 1.00 0.00 67 SER A CA 5
ATOM 5602 C C . SER A 1 67 ? -13.468 6.342 7.758 1.00 0.00 67 SER A C 5
ATOM 5603 O O . SER A 1 67 ? -13.938 5.875 8.795 1.00 0.00 67 SER A O 5
ATOM 5611 N N . GLY A 1 68 ? -12.806 7.495 7.720 1.00 0.00 68 GLY A N 5
ATOM 5612 C CA . GLY A 1 68 ? -12.601 8.273 8.927 1.00 0.00 68 GLY A CA 5
ATOM 5613 C C . GLY A 1 68 ? -12.425 9.751 8.641 1.00 0.00 68 GLY A C 5
ATOM 5614 O O . GLY A 1 68 ? -11.307 10.255 8.530 1.00 0.00 68 GLY A O 5
ATOM 5618 N N . PRO A 1 69 ? -13.549 10.472 8.515 1.00 0.00 69 PRO A N 5
ATOM 5619 C CA . PRO A 1 69 ? -13.540 11.911 8.236 1.00 0.00 69 PRO A CA 5
ATOM 5620 C C . PRO A 1 69 ? -13.034 12.727 9.420 1.00 0.00 69 PRO A C 5
ATOM 5621 O O . PRO A 1 69 ? -13.799 13.074 10.320 1.00 0.00 69 PRO A O 5
ATOM 5632 N N . SER A 1 70 ? -11.740 13.031 9.413 1.00 0.00 70 SER A N 5
ATOM 5633 C CA . SER A 1 70 ? -11.131 13.805 10.489 1.00 0.00 70 SER A CA 5
ATOM 5634 C C . SER A 1 70 ? -10.873 15.242 10.047 1.00 0.00 70 SER A C 5
ATOM 5635 O O . SER A 1 70 ? -9.958 15.509 9.269 1.00 0.00 70 SER A O 5
ATOM 5643 N N . SER A 1 71 ? -11.688 16.164 10.549 1.00 0.00 71 SER A N 5
ATOM 5644 C CA . SER A 1 71 ? -11.553 17.574 10.204 1.00 0.00 71 SER A CA 5
ATOM 5645 C C . SER A 1 71 ? -10.263 18.152 10.778 1.00 0.00 71 SER A C 5
ATOM 5646 O O . SER A 1 71 ? -10.067 18.176 11.992 1.00 0.00 71 SER A O 5
ATOM 5654 N N . GLY A 1 72 ? -9.385 18.618 9.894 1.00 0.00 72 GLY A N 5
ATOM 5655 C CA . GLY A 1 72 ? -8.125 19.190 10.331 1.00 0.00 72 GLY A CA 5
ATOM 5656 C C . GLY A 1 72 ? -8.076 20.694 10.147 1.00 0.00 72 GLY A C 5
ATOM 5657 O O . GLY A 1 72 ? -8.931 21.416 10.658 1.00 0.00 72 GLY A O 5
ATOM 5661 N N . GLY A 1 1 ? -26.785 1.927 -3.850 1.00 0.00 1 GLY A N 6
ATOM 5662 C CA . GLY A 1 1 ? -25.360 2.164 -3.984 1.00 0.00 1 GLY A CA 6
ATOM 5663 C C . GLY A 1 1 ? -25.045 3.234 -5.011 1.00 0.00 1 GLY A C 6
ATOM 5664 O O . GLY A 1 1 ? -25.185 3.010 -6.213 1.00 0.00 1 GLY A O 6
ATOM 5668 N N . SER A 1 2 ? -24.619 4.400 -4.537 1.00 0.00 2 SER A N 6
ATOM 5669 C CA . SER A 1 2 ? -24.289 5.510 -5.423 1.00 0.00 2 SER A CA 6
ATOM 5670 C C . SER A 1 2 ? -23.528 5.018 -6.650 1.00 0.00 2 SER A C 6
ATOM 5671 O O . SER A 1 2 ? -22.605 4.211 -6.539 1.00 0.00 2 SER A O 6
ATOM 5679 N N . SER A 1 3 ? -23.922 5.511 -7.820 1.00 0.00 3 SER A N 6
ATOM 5680 C CA . SER A 1 3 ? -23.281 5.119 -9.069 1.00 0.00 3 SER A CA 6
ATOM 5681 C C . SER A 1 3 ? -21.897 5.750 -9.191 1.00 0.00 3 SER A C 6
ATOM 5682 O O . SER A 1 3 ? -20.892 5.051 -9.307 1.00 0.00 3 SER A O 6
ATOM 5690 N N . GLY A 1 4 ? -21.855 7.078 -9.163 1.00 0.00 4 GLY A N 6
ATOM 5691 C CA . GLY A 1 4 ? -20.591 7.783 -9.272 1.00 0.00 4 GLY A CA 6
ATOM 5692 C C . GLY A 1 4 ? -19.977 7.664 -10.653 1.00 0.00 4 GLY A C 6
ATOM 5693 O O . GLY A 1 4 ? -19.295 6.685 -10.954 1.00 0.00 4 GLY A O 6
ATOM 5697 N N . SER A 1 5 ? -20.222 8.663 -11.495 1.00 0.00 5 SER A N 6
ATOM 5698 C CA . SER A 1 5 ? -19.693 8.664 -12.854 1.00 0.00 5 SER A CA 6
ATOM 5699 C C . SER A 1 5 ? -18.267 9.207 -12.882 1.00 0.00 5 SER A C 6
ATOM 5700 O O . SER A 1 5 ? -17.906 9.989 -13.761 1.00 0.00 5 SER A O 6
ATOM 5708 N N . SER A 1 6 ? -17.461 8.787 -11.912 1.00 0.00 6 SER A N 6
ATOM 5709 C CA . SER A 1 6 ? -16.076 9.233 -11.822 1.00 0.00 6 SER A CA 6
ATOM 5710 C C . SER A 1 6 ? -15.115 8.059 -11.985 1.00 0.00 6 SER A C 6
ATOM 5711 O O . SER A 1 6 ? -15.424 6.932 -11.601 1.00 0.00 6 SER A O 6
ATOM 5719 N N . GLY A 1 7 ? -13.947 8.334 -12.558 1.00 0.00 7 GLY A N 6
ATOM 5720 C CA . GLY A 1 7 ? -12.959 7.291 -12.763 1.00 0.00 7 GLY A CA 6
ATOM 5721 C C . GLY A 1 7 ? -11.654 7.830 -13.314 1.00 0.00 7 GLY A C 6
ATOM 5722 O O . GLY A 1 7 ? -11.574 8.989 -13.719 1.00 0.00 7 GLY A O 6
ATOM 5726 N N . GLY A 1 8 ? -10.626 6.987 -13.329 1.00 0.00 8 GLY A N 6
ATOM 5727 C CA . GLY A 1 8 ? -9.331 7.404 -13.835 1.00 0.00 8 GLY A CA 6
ATOM 5728 C C . GLY A 1 8 ? -8.239 6.396 -13.535 1.00 0.00 8 GLY A C 6
ATOM 5729 O O . GLY A 1 8 ? -8.520 5.224 -13.283 1.00 0.00 8 GLY A O 6
ATOM 5733 N N . ILE A 1 9 ? -6.991 6.852 -13.565 1.00 0.00 9 ILE A N 6
ATOM 5734 C CA . ILE A 1 9 ? -5.854 5.981 -13.295 1.00 0.00 9 ILE A CA 6
ATOM 5735 C C . ILE A 1 9 ? -5.605 5.851 -11.796 1.00 0.00 9 ILE A C 6
ATOM 5736 O O . ILE A 1 9 ? -5.565 4.746 -11.255 1.00 0.00 9 ILE A O 6
ATOM 5752 N N . LYS A 1 10 ? -5.439 6.988 -11.129 1.00 0.00 10 LYS A N 6
ATOM 5753 C CA . LYS A 1 10 ? -5.197 7.003 -9.691 1.00 0.00 10 LYS A CA 6
ATOM 5754 C C . LYS A 1 10 ? -6.450 7.428 -8.932 1.00 0.00 10 LYS A C 6
ATOM 5755 O O . LYS A 1 10 ? -7.050 8.460 -9.234 1.00 0.00 10 LYS A O 6
ATOM 5774 N N . ASP A 1 11 ? -6.839 6.627 -7.946 1.00 0.00 11 ASP A N 6
ATOM 5775 C CA . ASP A 1 11 ? -8.020 6.922 -7.143 1.00 0.00 11 ASP A CA 6
ATOM 5776 C C . ASP A 1 11 ? -7.626 7.533 -5.802 1.00 0.00 11 ASP A C 6
ATOM 5777 O O . ASP A 1 11 ? -8.153 7.153 -4.756 1.00 0.00 11 ASP A O 6
ATOM 5786 N N . SER A 1 12 ? -6.695 8.482 -5.840 1.00 0.00 12 SER A N 6
ATOM 5787 C CA . SER A 1 12 ? -6.227 9.142 -4.628 1.00 0.00 12 SER A CA 6
ATOM 5788 C C . SER A 1 12 ? -5.876 10.601 -4.905 1.00 0.00 12 SER A C 6
ATOM 5789 O O . SER A 1 12 ? -5.263 10.937 -5.919 1.00 0.00 12 SER A O 6
ATOM 5797 N N . PRO A 1 13 ? -6.273 11.490 -3.982 1.00 0.00 13 PRO A N 6
ATOM 5798 C CA . PRO A 1 13 ? -6.012 12.927 -4.104 1.00 0.00 13 PRO A CA 6
ATOM 5799 C C . PRO A 1 13 ? -4.534 13.264 -3.934 1.00 0.00 13 PRO A C 6
ATOM 5800 O O . PRO A 1 13 ? -4.091 13.623 -2.843 1.00 0.00 13 PRO A O 6
ATOM 5811 N N . VAL A 1 14 ? -3.777 13.147 -5.020 1.00 0.00 14 VAL A N 6
ATOM 5812 C CA . VAL A 1 14 ? -2.349 13.441 -4.991 1.00 0.00 14 VAL A CA 6
ATOM 5813 C C . VAL A 1 14 ? -1.704 12.907 -3.717 1.00 0.00 14 VAL A C 6
ATOM 5814 O O . VAL A 1 14 ? -0.765 13.501 -3.189 1.00 0.00 14 VAL A O 6
ATOM 5827 N N . ASN A 1 15 ? -2.214 11.781 -3.229 1.00 0.00 15 ASN A N 6
ATOM 5828 C CA . ASN A 1 15 ? -1.687 11.166 -2.016 1.00 0.00 15 ASN A CA 6
ATOM 5829 C C . ASN A 1 15 ? -0.577 10.173 -2.347 1.00 0.00 15 ASN A C 6
ATOM 5830 O O . ASN A 1 15 ? -0.841 9.019 -2.684 1.00 0.00 15 ASN A O 6
ATOM 5841 N N . LYS A 1 16 ? 0.667 10.630 -2.248 1.00 0.00 16 LYS A N 6
ATOM 5842 C CA . LYS A 1 16 ? 1.818 9.783 -2.535 1.00 0.00 16 LYS A CA 6
ATOM 5843 C C . LYS A 1 16 ? 2.485 9.316 -1.245 1.00 0.00 16 LYS A C 6
ATOM 5844 O O . LYS A 1 16 ? 3.507 9.864 -0.829 1.00 0.00 16 LYS A O 6
ATOM 5863 N N . VAL A 1 17 ? 1.902 8.301 -0.616 1.00 0.00 17 VAL A N 6
ATOM 5864 C CA . VAL A 1 17 ? 2.442 7.759 0.626 1.00 0.00 17 VAL A CA 6
ATOM 5865 C C . VAL A 1 17 ? 3.958 7.618 0.551 1.00 0.00 17 VAL A C 6
ATOM 5866 O O . VAL A 1 17 ? 4.678 8.078 1.436 1.00 0.00 17 VAL A O 6
ATOM 5879 N N . GLU A 1 18 ? 4.435 6.979 -0.513 1.00 0.00 18 GLU A N 6
ATOM 5880 C CA . GLU A 1 18 ? 5.867 6.777 -0.703 1.00 0.00 18 GLU A CA 6
ATOM 5881 C C . GLU A 1 18 ? 6.177 6.409 -2.151 1.00 0.00 18 GLU A C 6
ATOM 5882 O O . GLU A 1 18 ? 5.305 5.989 -2.912 1.00 0.00 18 GLU A O 6
ATOM 5894 N N . PRO A 1 19 ? 7.450 6.570 -2.542 1.00 0.00 19 PRO A N 6
ATOM 5895 C CA . PRO A 1 19 ? 7.906 6.261 -3.901 1.00 0.00 19 PRO A CA 6
ATOM 5896 C C . PRO A 1 19 ? 7.905 4.763 -4.186 1.00 0.00 19 PRO A C 6
ATOM 5897 O O . PRO A 1 19 ? 8.315 4.326 -5.260 1.00 0.00 19 PRO A O 6
ATOM 5908 N N . ASN A 1 20 ? 7.441 3.981 -3.216 1.00 0.00 20 ASN A N 6
ATOM 5909 C CA . ASN A 1 20 ? 7.387 2.531 -3.364 1.00 0.00 20 ASN A CA 6
ATOM 5910 C C . ASN A 1 20 ? 6.117 2.106 -4.094 1.00 0.00 20 ASN A C 6
ATOM 5911 O O . ASN A 1 20 ? 5.650 0.977 -3.942 1.00 0.00 20 ASN A O 6
ATOM 5922 N N . ASP A 1 21 ? 5.564 3.016 -4.888 1.00 0.00 21 ASP A N 6
ATOM 5923 C CA . ASP A 1 21 ? 4.349 2.735 -5.644 1.00 0.00 21 ASP A CA 6
ATOM 5924 C C . ASP A 1 21 ? 4.391 1.330 -6.236 1.00 0.00 21 ASP A C 6
ATOM 5925 O O . ASP A 1 21 ? 3.397 0.603 -6.209 1.00 0.00 21 ASP A O 6
ATOM 5934 N N . THR A 1 22 ? 5.547 0.954 -6.773 1.00 0.00 22 THR A N 6
ATOM 5935 C CA . THR A 1 22 ? 5.718 -0.363 -7.375 1.00 0.00 22 THR A CA 6
ATOM 5936 C C . THR A 1 22 ? 4.895 -1.414 -6.639 1.00 0.00 22 THR A C 6
ATOM 5937 O O . THR A 1 22 ? 4.382 -2.354 -7.249 1.00 0.00 22 THR A O 6
ATOM 5948 N N . LEU A 1 23 ? 4.773 -1.251 -5.327 1.00 0.00 23 LEU A N 6
ATOM 5949 C CA . LEU A 1 23 ? 4.010 -2.187 -4.507 1.00 0.00 23 LEU A CA 6
ATOM 5950 C C . LEU A 1 23 ? 2.524 -2.120 -4.844 1.00 0.00 23 LEU A C 6
ATOM 5951 O O . LEU A 1 23 ? 1.884 -3.145 -5.074 1.00 0.00 23 LEU A O 6
ATOM 5967 N N . GLU A 1 24 ? 1.983 -0.906 -4.874 1.00 0.00 24 GLU A N 6
ATOM 5968 C CA . GLU A 1 24 ? 0.572 -0.707 -5.184 1.00 0.00 24 GLU A CA 6
ATOM 5969 C C . GLU A 1 24 ? 0.090 -1.733 -6.205 1.00 0.00 24 GLU A C 6
ATOM 5970 O O . GLU A 1 24 ? -1.015 -2.266 -6.092 1.00 0.00 24 GLU A O 6
ATOM 5982 N N . LYS A 1 25 ? 0.925 -2.005 -7.202 1.00 0.00 25 LYS A N 6
ATOM 5983 C CA . LYS A 1 25 ? 0.586 -2.968 -8.243 1.00 0.00 25 LYS A CA 6
ATOM 5984 C C . LYS A 1 25 ? 0.565 -4.388 -7.686 1.00 0.00 25 LYS A C 6
ATOM 5985 O O . LYS A 1 25 ? -0.491 -5.013 -7.592 1.00 0.00 25 LYS A O 6
ATOM 6004 N N . VAL A 1 26 ? 1.739 -4.891 -7.317 1.00 0.00 26 VAL A N 6
ATOM 6005 C CA . VAL A 1 26 ? 1.855 -6.236 -6.766 1.00 0.00 26 VAL A CA 6
ATOM 6006 C C . VAL A 1 26 ? 0.758 -6.507 -5.742 1.00 0.00 26 VAL A C 6
ATOM 6007 O O . VAL A 1 26 ? 0.239 -7.619 -5.652 1.00 0.00 26 VAL A O 6
ATOM 6020 N N . PHE A 1 27 ? 0.410 -5.482 -4.971 1.00 0.00 27 PHE A N 6
ATOM 6021 C CA . PHE A 1 27 ? -0.625 -5.609 -3.952 1.00 0.00 27 PHE A CA 6
ATOM 6022 C C . PHE A 1 27 ? -1.916 -6.157 -4.553 1.00 0.00 27 PHE A C 6
ATOM 6023 O O . PHE A 1 27 ? -2.527 -7.076 -4.007 1.00 0.00 27 PHE A O 6
ATOM 6040 N N . VAL A 1 28 ? -2.325 -5.586 -5.681 1.00 0.00 28 VAL A N 6
ATOM 6041 C CA . VAL A 1 28 ? -3.543 -6.017 -6.358 1.00 0.00 28 VAL A CA 6
ATOM 6042 C C . VAL A 1 28 ? -3.219 -6.816 -7.615 1.00 0.00 28 VAL A C 6
ATOM 6043 O O . VAL A 1 28 ? -4.111 -7.158 -8.392 1.00 0.00 28 VAL A O 6
ATOM 6056 N N . SER A 1 29 ? -1.938 -7.110 -7.809 1.00 0.00 29 SER A N 6
ATOM 6057 C CA . SER A 1 29 ? -1.495 -7.867 -8.975 1.00 0.00 29 SER A CA 6
ATOM 6058 C C . SER A 1 29 ? -1.190 -9.313 -8.599 1.00 0.00 29 SER A C 6
ATOM 6059 O O . SER A 1 29 ? -1.628 -10.247 -9.271 1.00 0.00 29 SER A O 6
ATOM 6067 N N . VAL A 1 30 ? -0.434 -9.491 -7.520 1.00 0.00 30 VAL A N 6
ATOM 6068 C CA . VAL A 1 30 ? -0.070 -10.823 -7.053 1.00 0.00 30 VAL A CA 6
ATOM 6069 C C . VAL A 1 30 ? -0.861 -11.204 -5.807 1.00 0.00 30 VAL A C 6
ATOM 6070 O O . VAL A 1 30 ? -1.380 -12.316 -5.703 1.00 0.00 30 VAL A O 6
ATOM 6083 N N . THR A 1 31 ? -0.950 -10.274 -4.862 1.00 0.00 31 THR A N 6
ATOM 6084 C CA . THR A 1 31 ? -1.678 -10.512 -3.622 1.00 0.00 31 THR A CA 6
ATOM 6085 C C . THR A 1 31 ? -1.738 -9.250 -2.769 1.00 0.00 31 THR A C 6
ATOM 6086 O O . THR A 1 31 ? -0.864 -8.386 -2.856 1.00 0.00 31 THR A O 6
ATOM 6097 N N . LYS A 1 32 ? -2.774 -9.148 -1.943 1.00 0.00 32 LYS A N 6
ATOM 6098 C CA . LYS A 1 32 ? -2.947 -7.992 -1.071 1.00 0.00 32 LYS A CA 6
ATOM 6099 C C . LYS A 1 32 ? -2.108 -8.133 0.194 1.00 0.00 32 LYS A C 6
ATOM 6100 O O . LYS A 1 32 ? -1.549 -7.156 0.692 1.00 0.00 32 LYS A O 6
ATOM 6119 N N . TYR A 1 33 ? -2.022 -9.355 0.708 1.00 0.00 33 TYR A N 6
ATOM 6120 C CA . TYR A 1 33 ? -1.251 -9.624 1.916 1.00 0.00 33 TYR A CA 6
ATOM 6121 C C . TYR A 1 33 ? -0.043 -10.504 1.607 1.00 0.00 33 TYR A C 6
ATOM 6122 O O . TYR A 1 33 ? -0.066 -11.721 1.792 1.00 0.00 33 TYR A O 6
ATOM 6140 N N . PRO A 1 34 ? 1.038 -9.874 1.126 1.00 0.00 34 PRO A N 6
ATOM 6141 C CA . PRO A 1 34 ? 2.277 -10.578 0.781 1.00 0.00 34 PRO A CA 6
ATOM 6142 C C . PRO A 1 34 ? 3.008 -11.100 2.013 1.00 0.00 34 PRO A C 6
ATOM 6143 O O . PRO A 1 34 ? 2.663 -10.757 3.144 1.00 0.00 34 PRO A O 6
ATOM 6154 N N . ASP A 1 35 ? 4.020 -11.931 1.787 1.00 0.00 35 ASP A N 6
ATOM 6155 C CA . ASP A 1 35 ? 4.802 -12.499 2.879 1.00 0.00 35 ASP A CA 6
ATOM 6156 C C . ASP A 1 35 ? 6.292 -12.252 2.667 1.00 0.00 35 ASP A C 6
ATOM 6157 O O . ASP A 1 35 ? 6.708 -11.779 1.609 1.00 0.00 35 ASP A O 6
ATOM 6166 N N . GLU A 1 36 ? 7.091 -12.574 3.680 1.00 0.00 36 GLU A N 6
ATOM 6167 C CA . GLU A 1 36 ? 8.534 -12.385 3.604 1.00 0.00 36 GLU A CA 6
ATOM 6168 C C . GLU A 1 36 ? 9.056 -12.730 2.211 1.00 0.00 36 GLU A C 6
ATOM 6169 O O . GLU A 1 36 ? 9.872 -12.004 1.644 1.00 0.00 36 GLU A O 6
ATOM 6181 N N . LYS A 1 37 ? 8.579 -13.844 1.667 1.00 0.00 37 LYS A N 6
ATOM 6182 C CA . LYS A 1 37 ? 8.994 -14.287 0.342 1.00 0.00 37 LYS A CA 6
ATOM 6183 C C . LYS A 1 37 ? 9.033 -13.117 -0.636 1.00 0.00 37 LYS A C 6
ATOM 6184 O O . LYS A 1 37 ? 10.045 -12.881 -1.296 1.00 0.00 37 LYS A O 6
ATOM 6203 N N . ARG A 1 38 ? 7.925 -12.388 -0.723 1.00 0.00 38 ARG A N 6
ATOM 6204 C CA . ARG A 1 38 ? 7.833 -11.243 -1.620 1.00 0.00 38 ARG A CA 6
ATOM 6205 C C . ARG A 1 38 ? 8.679 -10.081 -1.108 1.00 0.00 38 ARG A C 6
ATOM 6206 O O . ARG A 1 38 ? 9.433 -9.468 -1.864 1.00 0.00 38 ARG A O 6
ATOM 6227 N N . LEU A 1 39 ? 8.549 -9.785 0.180 1.00 0.00 39 LEU A N 6
ATOM 6228 C CA . LEU A 1 39 ? 9.302 -8.696 0.795 1.00 0.00 39 LEU A CA 6
ATOM 6229 C C . LEU A 1 39 ? 10.775 -8.767 0.408 1.00 0.00 39 LEU A C 6
ATOM 6230 O O . LEU A 1 39 ? 11.434 -7.741 0.237 1.00 0.00 39 LEU A O 6
ATOM 6246 N N . LYS A 1 40 ? 11.287 -9.985 0.268 1.00 0.00 40 LYS A N 6
ATOM 6247 C CA . LYS A 1 40 ? 12.682 -10.191 -0.102 1.00 0.00 40 LYS A CA 6
ATOM 6248 C C . LYS A 1 40 ? 13.013 -9.466 -1.403 1.00 0.00 40 LYS A C 6
ATOM 6249 O O . LYS A 1 40 ? 13.934 -8.652 -1.454 1.00 0.00 40 LYS A O 6
ATOM 6268 N N . GLY A 1 41 ? 12.254 -9.767 -2.452 1.00 0.00 41 GLY A N 6
ATOM 6269 C CA . GLY A 1 41 ? 12.481 -9.134 -3.738 1.00 0.00 41 GLY A CA 6
ATOM 6270 C C . GLY A 1 41 ? 12.436 -7.621 -3.655 1.00 0.00 41 GLY A C 6
ATOM 6271 O O . GLY A 1 41 ? 13.455 -6.951 -3.831 1.00 0.00 41 GLY A O 6
ATOM 6275 N N . LEU A 1 42 ? 11.253 -7.079 -3.389 1.00 0.00 42 LEU A N 6
ATOM 6276 C CA . LEU A 1 42 ? 11.078 -5.635 -3.285 1.00 0.00 42 LEU A CA 6
ATOM 6277 C C . LEU A 1 42 ? 12.199 -5.009 -2.462 1.00 0.00 42 LEU A C 6
ATOM 6278 O O . LEU A 1 42 ? 12.807 -4.021 -2.873 1.00 0.00 42 LEU A O 6
ATOM 6294 N N . SER A 1 43 ? 12.469 -5.592 -1.298 1.00 0.00 43 SER A N 6
ATOM 6295 C CA . SER A 1 43 ? 13.516 -5.090 -0.416 1.00 0.00 43 SER A CA 6
ATOM 6296 C C . SER A 1 43 ? 14.744 -4.667 -1.217 1.00 0.00 43 SER A C 6
ATOM 6297 O O . SER A 1 43 ? 15.413 -3.690 -0.879 1.00 0.00 43 SER A O 6
ATOM 6305 N N . LYS A 1 44 ? 15.034 -5.409 -2.280 1.00 0.00 44 LYS A N 6
ATOM 6306 C CA . LYS A 1 44 ? 16.180 -5.112 -3.131 1.00 0.00 44 LYS A CA 6
ATOM 6307 C C . LYS A 1 44 ? 15.803 -4.116 -4.223 1.00 0.00 44 LYS A C 6
ATOM 6308 O O . LYS A 1 44 ? 16.521 -3.148 -4.467 1.00 0.00 44 LYS A O 6
ATOM 6327 N N . GLN A 1 45 ? 14.671 -4.361 -4.876 1.00 0.00 45 GLN A N 6
ATOM 6328 C CA . GLN A 1 45 ? 14.199 -3.485 -5.941 1.00 0.00 45 GLN A CA 6
ATOM 6329 C C . GLN A 1 45 ? 14.235 -2.025 -5.501 1.00 0.00 45 GLN A C 6
ATOM 6330 O O . GLN A 1 45 ? 14.936 -1.204 -6.095 1.00 0.00 45 GLN A O 6
ATOM 6344 N N . LEU A 1 46 ? 13.477 -1.708 -4.458 1.00 0.00 46 LEU A N 6
ATOM 6345 C CA . LEU A 1 46 ? 13.422 -0.346 -3.938 1.00 0.00 46 LEU A CA 6
ATOM 6346 C C . LEU A 1 46 ? 14.461 -0.139 -2.841 1.00 0.00 46 LEU A C 6
ATOM 6347 O O . LEU A 1 46 ? 14.292 0.707 -1.963 1.00 0.00 46 LEU A O 6
ATOM 6363 N N . ASP A 1 47 ? 15.536 -0.917 -2.897 1.00 0.00 47 ASP A N 6
ATOM 6364 C CA . ASP A 1 47 ? 16.605 -0.818 -1.910 1.00 0.00 47 ASP A CA 6
ATOM 6365 C C . ASP A 1 47 ? 16.038 -0.541 -0.521 1.00 0.00 47 ASP A C 6
ATOM 6366 O O . ASP A 1 47 ? 16.588 0.257 0.236 1.00 0.00 47 ASP A O 6
ATOM 6375 N N . TRP A 1 48 ? 14.935 -1.206 -0.196 1.00 0.00 48 TRP A N 6
ATOM 6376 C CA . TRP A 1 48 ? 14.293 -1.031 1.102 1.00 0.00 48 TRP A CA 6
ATOM 6377 C C . TRP A 1 48 ? 14.533 -2.242 1.997 1.00 0.00 48 TRP A C 6
ATOM 6378 O O . TRP A 1 48 ? 15.237 -3.177 1.615 1.00 0.00 48 TRP A O 6
ATOM 6399 N N . SER A 1 49 ? 13.944 -2.219 3.188 1.00 0.00 49 SER A N 6
ATOM 6400 C CA . SER A 1 49 ? 14.097 -3.314 4.138 1.00 0.00 49 SER A CA 6
ATOM 6401 C C . SER A 1 49 ? 12.777 -4.053 4.333 1.00 0.00 49 SER A C 6
ATOM 6402 O O . SER A 1 49 ? 11.701 -3.466 4.221 1.00 0.00 49 SER A O 6
ATOM 6410 N N . VAL A 1 50 ? 12.867 -5.346 4.627 1.00 0.00 50 VAL A N 6
ATOM 6411 C CA . VAL A 1 50 ? 11.681 -6.167 4.840 1.00 0.00 50 VAL A CA 6
ATOM 6412 C C . VAL A 1 50 ? 10.741 -5.522 5.852 1.00 0.00 50 VAL A C 6
ATOM 6413 O O . VAL A 1 50 ? 9.520 -5.625 5.734 1.00 0.00 50 VAL A O 6
ATOM 6426 N N . ARG A 1 51 ? 11.318 -4.856 6.847 1.00 0.00 51 ARG A N 6
ATOM 6427 C CA . ARG A 1 51 ? 10.532 -4.195 7.881 1.00 0.00 51 ARG A CA 6
ATOM 6428 C C . ARG A 1 51 ? 10.007 -2.849 7.388 1.00 0.00 51 ARG A C 6
ATOM 6429 O O . ARG A 1 51 ? 8.894 -2.444 7.722 1.00 0.00 51 ARG A O 6
ATOM 6450 N N . LYS A 1 52 ? 10.817 -2.161 6.591 1.00 0.00 52 LYS A N 6
ATOM 6451 C CA . LYS A 1 52 ? 10.436 -0.861 6.050 1.00 0.00 52 LYS A CA 6
ATOM 6452 C C . LYS A 1 52 ? 9.257 -0.996 5.091 1.00 0.00 52 LYS A C 6
ATOM 6453 O O . LYS A 1 52 ? 8.274 -0.261 5.195 1.00 0.00 52 LYS A O 6
ATOM 6472 N N . ILE A 1 53 ? 9.361 -1.938 4.161 1.00 0.00 53 ILE A N 6
ATOM 6473 C CA . ILE A 1 53 ? 8.302 -2.169 3.186 1.00 0.00 53 ILE A CA 6
ATOM 6474 C C . ILE A 1 53 ? 6.987 -2.515 3.875 1.00 0.00 53 ILE A C 6
ATOM 6475 O O . ILE A 1 53 ? 5.959 -1.888 3.621 1.00 0.00 53 ILE A O 6
ATOM 6491 N N . GLN A 1 54 ? 7.028 -3.514 4.750 1.00 0.00 54 GLN A N 6
ATOM 6492 C CA . GLN A 1 54 ? 5.839 -3.942 5.478 1.00 0.00 54 GLN A CA 6
ATOM 6493 C C . GLN A 1 54 ? 4.967 -2.746 5.846 1.00 0.00 54 GLN A C 6
ATOM 6494 O O . GLN A 1 54 ? 3.753 -2.762 5.635 1.00 0.00 54 GLN A O 6
ATOM 6508 N N . CYS A 1 55 ? 5.592 -1.712 6.397 1.00 0.00 55 CYS A N 6
ATOM 6509 C CA . CYS A 1 55 ? 4.872 -0.508 6.796 1.00 0.00 55 CYS A CA 6
ATOM 6510 C C . CYS A 1 55 ? 4.027 0.028 5.644 1.00 0.00 55 CYS A C 6
ATOM 6511 O O . CYS A 1 55 ? 2.869 0.399 5.832 1.00 0.00 55 CYS A O 6
ATOM 6519 N N . TRP A 1 56 ? 4.616 0.065 4.454 1.00 0.00 56 TRP A N 6
ATOM 6520 C CA . TRP A 1 56 ? 3.918 0.557 3.272 1.00 0.00 56 TRP A CA 6
ATOM 6521 C C . TRP A 1 56 ? 2.617 -0.207 3.050 1.00 0.00 56 TRP A C 6
ATOM 6522 O O . TRP A 1 56 ? 1.541 0.387 2.980 1.00 0.00 56 TRP A O 6
ATOM 6543 N N . PHE A 1 57 ? 2.723 -1.527 2.942 1.00 0.00 57 PHE A N 6
ATOM 6544 C CA . PHE A 1 57 ? 1.554 -2.372 2.727 1.00 0.00 57 PHE A CA 6
ATOM 6545 C C . PHE A 1 57 ? 0.521 -2.162 3.830 1.00 0.00 57 PHE A C 6
ATOM 6546 O O . PHE A 1 57 ? -0.685 -2.196 3.581 1.00 0.00 57 PHE A O 6
ATOM 6563 N N . ARG A 1 58 ? 1.002 -1.944 5.050 1.00 0.00 58 ARG A N 6
ATOM 6564 C CA . ARG A 1 58 ? 0.121 -1.730 6.192 1.00 0.00 58 ARG A CA 6
ATOM 6565 C C . ARG A 1 58 ? -0.597 -0.388 6.081 1.00 0.00 58 ARG A C 6
ATOM 6566 O O . ARG A 1 58 ? -1.767 -0.267 6.443 1.00 0.00 58 ARG A O 6
ATOM 6587 N N . HIS A 1 59 ? 0.113 0.617 5.578 1.00 0.00 59 HIS A N 6
ATOM 6588 C CA . HIS A 1 59 ? -0.456 1.950 5.419 1.00 0.00 59 HIS A CA 6
ATOM 6589 C C . HIS A 1 59 ? -1.492 1.969 4.298 1.00 0.00 59 HIS A C 6
ATOM 6590 O O . HIS A 1 59 ? -2.425 2.772 4.315 1.00 0.00 59 HIS A O 6
ATOM 6605 N N . ARG A 1 60 ? -1.319 1.080 3.325 1.00 0.00 60 ARG A N 6
ATOM 6606 C CA . ARG A 1 60 ? -2.238 0.996 2.196 1.00 0.00 60 ARG A CA 6
ATOM 6607 C C . ARG A 1 60 ? -3.615 0.520 2.649 1.00 0.00 60 ARG A C 6
ATOM 6608 O O . ARG A 1 60 ? -4.590 1.270 2.598 1.00 0.00 60 ARG A O 6
ATOM 6629 N N . ARG A 1 61 ? -3.686 -0.731 3.092 1.00 0.00 61 ARG A N 6
ATOM 6630 C CA . ARG A 1 61 ? -4.944 -1.308 3.552 1.00 0.00 61 ARG A CA 6
ATOM 6631 C C . ARG A 1 61 ? -5.765 -0.277 4.322 1.00 0.00 61 ARG A C 6
ATOM 6632 O O . ARG A 1 61 ? -6.981 -0.189 4.155 1.00 0.00 61 ARG A O 6
ATOM 6653 N N . ASN A 1 62 ? -5.092 0.499 5.164 1.00 0.00 62 ASN A N 6
ATOM 6654 C CA . ASN A 1 62 ? -5.759 1.523 5.960 1.00 0.00 62 ASN A CA 6
ATOM 6655 C C . ASN A 1 62 ? -6.212 2.685 5.082 1.00 0.00 62 ASN A C 6
ATOM 6656 O O . ASN A 1 62 ? -7.328 3.184 5.225 1.00 0.00 62 ASN A O 6
ATOM 6667 N N . GLN A 1 63 ? -5.339 3.109 4.174 1.00 0.00 63 GLN A N 6
ATOM 6668 C CA . GLN A 1 63 ? -5.651 4.212 3.273 1.00 0.00 63 GLN A CA 6
ATOM 6669 C C . GLN A 1 63 ? -6.835 3.865 2.377 1.00 0.00 63 GLN A C 6
ATOM 6670 O O . GLN A 1 63 ? -7.862 4.544 2.399 1.00 0.00 63 GLN A O 6
ATOM 6684 N N . ASP A 1 64 ? -6.684 2.806 1.589 1.00 0.00 64 ASP A N 6
ATOM 6685 C CA . ASP A 1 64 ? -7.742 2.369 0.685 1.00 0.00 64 ASP A CA 6
ATOM 6686 C C . ASP A 1 64 ? -9.114 2.546 1.328 1.00 0.00 64 ASP A C 6
ATOM 6687 O O . ASP A 1 64 ? -10.035 3.083 0.713 1.00 0.00 64 ASP A O 6
ATOM 6696 N N . LYS A 1 65 ? -9.243 2.089 2.569 1.00 0.00 65 LYS A N 6
ATOM 6697 C CA . LYS A 1 65 ? -10.502 2.196 3.297 1.00 0.00 65 LYS A CA 6
ATOM 6698 C C . LYS A 1 65 ? -10.928 3.654 3.437 1.00 0.00 65 LYS A C 6
ATOM 6699 O O . LYS A 1 65 ? -10.111 4.544 3.675 1.00 0.00 65 LYS A O 6
ATOM 6718 N N . PRO A 1 66 ? -12.236 3.906 3.286 1.00 0.00 66 PRO A N 6
ATOM 6719 C CA . PRO A 1 66 ? -12.800 5.255 3.393 1.00 0.00 66 PRO A CA 6
ATOM 6720 C C . PRO A 1 66 ? -12.762 5.787 4.822 1.00 0.00 66 PRO A C 6
ATOM 6721 O O . PRO A 1 66 ? -13.032 6.964 5.063 1.00 0.00 66 PRO A O 6
ATOM 6732 N N . SER A 1 67 ? -12.424 4.914 5.765 1.00 0.00 67 SER A N 6
ATOM 6733 C CA . SER A 1 67 ? -12.354 5.296 7.170 1.00 0.00 67 SER A CA 6
ATOM 6734 C C . SER A 1 67 ? -11.843 6.726 7.320 1.00 0.00 67 SER A C 6
ATOM 6735 O O . SER A 1 67 ? -10.757 7.061 6.851 1.00 0.00 67 SER A O 6
ATOM 6743 N N . GLY A 1 68 ? -12.637 7.566 7.977 1.00 0.00 68 GLY A N 6
ATOM 6744 C CA . GLY A 1 68 ? -12.250 8.950 8.178 1.00 0.00 68 GLY A CA 6
ATOM 6745 C C . GLY A 1 68 ? -13.439 9.853 8.437 1.00 0.00 68 GLY A C 6
ATOM 6746 O O . GLY A 1 68 ? -13.976 10.485 7.527 1.00 0.00 68 GLY A O 6
ATOM 6750 N N . PRO A 1 69 ? -13.869 9.922 9.705 1.00 0.00 69 PRO A N 6
ATOM 6751 C CA . PRO A 1 69 ? -15.008 10.751 10.111 1.00 0.00 69 PRO A CA 6
ATOM 6752 C C . PRO A 1 69 ? -14.697 12.242 10.032 1.00 0.00 69 PRO A C 6
ATOM 6753 O O . PRO A 1 69 ? -15.586 13.059 9.792 1.00 0.00 69 PRO A O 6
ATOM 6764 N N . SER A 1 70 ? -13.430 12.589 10.235 1.00 0.00 70 SER A N 6
ATOM 6765 C CA . SER A 1 70 ? -13.003 13.983 10.190 1.00 0.00 70 SER A CA 6
ATOM 6766 C C . SER A 1 70 ? -13.419 14.636 8.875 1.00 0.00 70 SER A C 6
ATOM 6767 O O . SER A 1 70 ? -13.794 13.954 7.922 1.00 0.00 70 SER A O 6
ATOM 6775 N N . SER A 1 71 ? -13.351 15.963 8.834 1.00 0.00 71 SER A N 6
ATOM 6776 C CA . SER A 1 71 ? -13.724 16.711 7.639 1.00 0.00 71 SER A CA 6
ATOM 6777 C C . SER A 1 71 ? -12.779 17.887 7.416 1.00 0.00 71 SER A C 6
ATOM 6778 O O . SER A 1 71 ? -11.838 18.095 8.181 1.00 0.00 71 SER A O 6
ATOM 6786 N N . GLY A 1 72 ? -13.037 18.655 6.362 1.00 0.00 72 GLY A N 6
ATOM 6787 C CA . GLY A 1 72 ? -12.201 19.801 6.056 1.00 0.00 72 GLY A CA 6
ATOM 6788 C C . GLY A 1 72 ? -12.314 20.232 4.607 1.00 0.00 72 GLY A C 6
ATOM 6789 O O . GLY A 1 72 ? -13.396 20.184 4.022 1.00 0.00 72 GLY A O 6
ATOM 6793 N N . GLY A 1 1 ? -28.243 5.772 16.335 1.00 0.00 1 GLY A N 7
ATOM 6794 C CA . GLY A 1 1 ? -27.539 6.821 15.620 1.00 0.00 1 GLY A CA 7
ATOM 6795 C C . GLY A 1 1 ? -27.268 6.455 14.174 1.00 0.00 1 GLY A C 7
ATOM 6796 O O . GLY A 1 1 ? -27.242 5.276 13.819 1.00 0.00 1 GLY A O 7
ATOM 6800 N N . SER A 1 2 ? -27.067 7.467 13.337 1.00 0.00 2 SER A N 7
ATOM 6801 C CA . SER A 1 2 ? -26.801 7.246 11.920 1.00 0.00 2 SER A CA 7
ATOM 6802 C C . SER A 1 2 ? -25.893 8.337 11.361 1.00 0.00 2 SER A C 7
ATOM 6803 O O . SER A 1 2 ? -26.299 9.492 11.232 1.00 0.00 2 SER A O 7
ATOM 6811 N N . SER A 1 3 ? -24.662 7.961 11.030 1.00 0.00 3 SER A N 7
ATOM 6812 C CA . SER A 1 3 ? -23.693 8.907 10.488 1.00 0.00 3 SER A CA 7
ATOM 6813 C C . SER A 1 3 ? -23.975 9.189 9.016 1.00 0.00 3 SER A C 7
ATOM 6814 O O . SER A 1 3 ? -24.765 8.494 8.379 1.00 0.00 3 SER A O 7
ATOM 6822 N N . GLY A 1 4 ? -23.323 10.218 8.481 1.00 0.00 4 GLY A N 7
ATOM 6823 C CA . GLY A 1 4 ? -23.517 10.575 7.088 1.00 0.00 4 GLY A CA 7
ATOM 6824 C C . GLY A 1 4 ? -22.525 11.620 6.615 1.00 0.00 4 GLY A C 7
ATOM 6825 O O . GLY A 1 4 ? -21.738 12.141 7.404 1.00 0.00 4 GLY A O 7
ATOM 6829 N N . SER A 1 5 ? -22.562 11.925 5.322 1.00 0.00 5 SER A N 7
ATOM 6830 C CA . SER A 1 5 ? -21.655 12.910 4.743 1.00 0.00 5 SER A CA 7
ATOM 6831 C C . SER A 1 5 ? -20.202 12.484 4.927 1.00 0.00 5 SER A C 7
ATOM 6832 O O . SER A 1 5 ? -19.343 13.299 5.265 1.00 0.00 5 SER A O 7
ATOM 6840 N N . SER A 1 6 ? -19.934 11.202 4.701 1.00 0.00 6 SER A N 7
ATOM 6841 C CA . SER A 1 6 ? -18.585 10.666 4.845 1.00 0.00 6 SER A CA 7
ATOM 6842 C C . SER A 1 6 ? -17.783 10.862 3.562 1.00 0.00 6 SER A C 7
ATOM 6843 O O . SER A 1 6 ? -16.631 11.292 3.597 1.00 0.00 6 SER A O 7
ATOM 6851 N N . GLY A 1 7 ? -18.402 10.541 2.430 1.00 0.00 7 GLY A N 7
ATOM 6852 C CA . GLY A 1 7 ? -17.732 10.688 1.151 1.00 0.00 7 GLY A CA 7
ATOM 6853 C C . GLY A 1 7 ? -18.198 11.912 0.389 1.00 0.00 7 GLY A C 7
ATOM 6854 O O . GLY A 1 7 ? -19.396 12.176 0.297 1.00 0.00 7 GLY A O 7
ATOM 6858 N N . GLY A 1 8 ? -17.248 12.664 -0.159 1.00 0.00 8 GLY A N 7
ATOM 6859 C CA . GLY A 1 8 ? -17.587 13.859 -0.908 1.00 0.00 8 GLY A CA 7
ATOM 6860 C C . GLY A 1 8 ? -16.607 14.138 -2.031 1.00 0.00 8 GLY A C 7
ATOM 6861 O O . GLY A 1 8 ? -15.544 13.521 -2.102 1.00 0.00 8 GLY A O 7
ATOM 6865 N N . ILE A 1 9 ? -16.966 15.068 -2.909 1.00 0.00 9 ILE A N 7
ATOM 6866 C CA . ILE A 1 9 ? -16.110 15.426 -4.034 1.00 0.00 9 ILE A CA 7
ATOM 6867 C C . ILE A 1 9 ? -14.684 15.703 -3.573 1.00 0.00 9 ILE A C 7
ATOM 6868 O O . ILE A 1 9 ? -14.460 16.471 -2.637 1.00 0.00 9 ILE A O 7
ATOM 6884 N N . LYS A 1 10 ? -13.720 15.074 -4.237 1.00 0.00 10 LYS A N 7
ATOM 6885 C CA . LYS A 1 10 ? -12.313 15.254 -3.898 1.00 0.00 10 LYS A CA 7
ATOM 6886 C C . LYS A 1 10 ? -11.856 16.676 -4.209 1.00 0.00 10 LYS A C 7
ATOM 6887 O O . LYS A 1 10 ? -12.134 17.205 -5.286 1.00 0.00 10 LYS A O 7
ATOM 6906 N N . ASP A 1 11 ? -11.154 17.287 -3.262 1.00 0.00 11 ASP A N 7
ATOM 6907 C CA . ASP A 1 11 ? -10.657 18.647 -3.437 1.00 0.00 11 ASP A CA 7
ATOM 6908 C C . ASP A 1 11 ? -9.139 18.655 -3.588 1.00 0.00 11 ASP A C 7
ATOM 6909 O O . ASP A 1 11 ? -8.611 19.066 -4.621 1.00 0.00 11 ASP A O 7
ATOM 6918 N N . SER A 1 12 ? -8.443 18.197 -2.552 1.00 0.00 12 SER A N 7
ATOM 6919 C CA . SER A 1 12 ? -6.986 18.156 -2.569 1.00 0.00 12 SER A CA 7
ATOM 6920 C C . SER A 1 12 ? -6.483 17.108 -3.556 1.00 0.00 12 SER A C 7
ATOM 6921 O O . SER A 1 12 ? -7.139 16.100 -3.819 1.00 0.00 12 SER A O 7
ATOM 6929 N N . PRO A 1 13 ? -5.289 17.350 -4.118 1.00 0.00 13 PRO A N 7
ATOM 6930 C CA . PRO A 1 13 ? -4.670 16.439 -5.085 1.00 0.00 13 PRO A CA 7
ATOM 6931 C C . PRO A 1 13 ? -4.212 15.134 -4.442 1.00 0.00 13 PRO A C 7
ATOM 6932 O O . PRO A 1 13 ? -4.064 15.050 -3.222 1.00 0.00 13 PRO A O 7
ATOM 6943 N N . VAL A 1 14 ? -3.990 14.117 -5.269 1.00 0.00 14 VAL A N 7
ATOM 6944 C CA . VAL A 1 14 ? -3.548 12.817 -4.781 1.00 0.00 14 VAL A CA 7
ATOM 6945 C C . VAL A 1 14 ? -2.248 12.938 -3.993 1.00 0.00 14 VAL A C 7
ATOM 6946 O O . VAL A 1 14 ? -1.378 13.739 -4.331 1.00 0.00 14 VAL A O 7
ATOM 6959 N N . ASN A 1 15 ? -2.124 12.138 -2.939 1.00 0.00 15 ASN A N 7
ATOM 6960 C CA . ASN A 1 15 ? -0.931 12.155 -2.102 1.00 0.00 15 ASN A CA 7
ATOM 6961 C C . ASN A 1 15 ? -0.093 10.899 -2.321 1.00 0.00 15 ASN A C 7
ATOM 6962 O O . ASN A 1 15 ? -0.629 9.799 -2.458 1.00 0.00 15 ASN A O 7
ATOM 6973 N N . LYS A 1 16 ? 1.224 11.070 -2.354 1.00 0.00 16 LYS A N 7
ATOM 6974 C CA . LYS A 1 16 ? 2.137 9.952 -2.554 1.00 0.00 16 LYS A CA 7
ATOM 6975 C C . LYS A 1 16 ? 2.849 9.591 -1.255 1.00 0.00 16 LYS A C 7
ATOM 6976 O O . LYS A 1 16 ? 3.820 10.240 -0.866 1.00 0.00 16 LYS A O 7
ATOM 6995 N N . VAL A 1 17 ? 2.362 8.549 -0.587 1.00 0.00 17 VAL A N 7
ATOM 6996 C CA . VAL A 1 17 ? 2.953 8.100 0.667 1.00 0.00 17 VAL A CA 7
ATOM 6997 C C . VAL A 1 17 ? 4.458 7.904 0.526 1.00 0.00 17 VAL A C 7
ATOM 6998 O O . VAL A 1 17 ? 5.241 8.448 1.304 1.00 0.00 17 VAL A O 7
ATOM 7011 N N . GLU A 1 18 ? 4.856 7.122 -0.474 1.00 0.00 18 GLU A N 7
ATOM 7012 C CA . GLU A 1 18 ? 6.269 6.854 -0.717 1.00 0.00 18 GLU A CA 7
ATOM 7013 C C . GLU A 1 18 ? 6.502 6.439 -2.167 1.00 0.00 18 GLU A C 7
ATOM 7014 O O . GLU A 1 18 ? 5.580 6.051 -2.884 1.00 0.00 18 GLU A O 7
ATOM 7026 N N . PRO A 1 19 ? 7.765 6.522 -2.610 1.00 0.00 19 PRO A N 7
ATOM 7027 C CA . PRO A 1 19 ? 8.150 6.160 -3.977 1.00 0.00 19 PRO A CA 7
ATOM 7028 C C . PRO A 1 19 ? 8.058 4.658 -4.226 1.00 0.00 19 PRO A C 7
ATOM 7029 O O . PRO A 1 19 ? 8.406 4.176 -5.303 1.00 0.00 19 PRO A O 7
ATOM 7040 N N . ASN A 1 20 ? 7.588 3.924 -3.223 1.00 0.00 20 ASN A N 7
ATOM 7041 C CA . ASN A 1 20 ? 7.450 2.477 -3.335 1.00 0.00 20 ASN A CA 7
ATOM 7042 C C . ASN A 1 20 ? 6.132 2.105 -4.007 1.00 0.00 20 ASN A C 7
ATOM 7043 O O . ASN A 1 20 ? 5.585 1.027 -3.772 1.00 0.00 20 ASN A O 7
ATOM 7054 N N . ASP A 1 21 ? 5.627 3.005 -4.844 1.00 0.00 21 ASP A N 7
ATOM 7055 C CA . ASP A 1 21 ? 4.374 2.772 -5.552 1.00 0.00 21 ASP A CA 7
ATOM 7056 C C . ASP A 1 21 ? 4.347 1.375 -6.164 1.00 0.00 21 ASP A C 7
ATOM 7057 O O . ASP A 1 21 ? 3.327 0.686 -6.122 1.00 0.00 21 ASP A O 7
ATOM 7066 N N . THR A 1 22 ? 5.475 0.962 -6.734 1.00 0.00 22 THR A N 7
ATOM 7067 C CA . THR A 1 22 ? 5.580 -0.351 -7.356 1.00 0.00 22 THR A CA 7
ATOM 7068 C C . THR A 1 22 ? 4.742 -1.383 -6.610 1.00 0.00 22 THR A C 7
ATOM 7069 O O . THR A 1 22 ? 4.201 -2.311 -7.211 1.00 0.00 22 THR A O 7
ATOM 7080 N N . LEU A 1 23 ? 4.637 -1.214 -5.296 1.00 0.00 23 LEU A N 7
ATOM 7081 C CA . LEU A 1 23 ? 3.863 -2.130 -4.467 1.00 0.00 23 LEU A CA 7
ATOM 7082 C C . LEU A 1 23 ? 2.370 -1.994 -4.751 1.00 0.00 23 LEU A C 7
ATOM 7083 O O . LEU A 1 23 ? 1.681 -2.986 -4.986 1.00 0.00 23 LEU A O 7
ATOM 7099 N N . GLU A 1 24 ? 1.879 -0.759 -4.731 1.00 0.00 24 GLU A N 7
ATOM 7100 C CA . GLU A 1 24 ? 0.469 -0.494 -4.989 1.00 0.00 24 GLU A CA 7
ATOM 7101 C C . GLU A 1 24 ? -0.087 -1.465 -6.027 1.00 0.00 24 GLU A C 7
ATOM 7102 O O . GLU A 1 24 ? -1.245 -1.877 -5.953 1.00 0.00 24 GLU A O 7
ATOM 7114 N N . LYS A 1 25 ? 0.748 -1.828 -6.995 1.00 0.00 25 LYS A N 7
ATOM 7115 C CA . LYS A 1 25 ? 0.343 -2.751 -8.049 1.00 0.00 25 LYS A CA 7
ATOM 7116 C C . LYS A 1 25 ? 0.333 -4.188 -7.538 1.00 0.00 25 LYS A C 7
ATOM 7117 O O . LYS A 1 25 ? -0.723 -4.813 -7.435 1.00 0.00 25 LYS A O 7
ATOM 7136 N N . VAL A 1 26 ? 1.514 -4.707 -7.219 1.00 0.00 26 VAL A N 7
ATOM 7137 C CA . VAL A 1 26 ? 1.640 -6.070 -6.717 1.00 0.00 26 VAL A CA 7
ATOM 7138 C C . VAL A 1 26 ? 0.573 -6.371 -5.671 1.00 0.00 26 VAL A C 7
ATOM 7139 O O . VAL A 1 26 ? 0.036 -7.478 -5.617 1.00 0.00 26 VAL A O 7
ATOM 7152 N N . PHE A 1 27 ? 0.269 -5.379 -4.841 1.00 0.00 27 PHE A N 7
ATOM 7153 C CA . PHE A 1 27 ? -0.734 -5.537 -3.795 1.00 0.00 27 PHE A CA 7
ATOM 7154 C C . PHE A 1 27 ? -2.028 -6.111 -4.365 1.00 0.00 27 PHE A C 7
ATOM 7155 O O . PHE A 1 27 ? -2.610 -7.038 -3.802 1.00 0.00 27 PHE A O 7
ATOM 7172 N N . VAL A 1 28 ? -2.474 -5.552 -5.485 1.00 0.00 28 VAL A N 7
ATOM 7173 C CA . VAL A 1 28 ? -3.698 -6.007 -6.133 1.00 0.00 28 VAL A CA 7
ATOM 7174 C C . VAL A 1 28 ? -3.389 -6.794 -7.402 1.00 0.00 28 VAL A C 7
ATOM 7175 O O . VAL A 1 28 ? -4.292 -7.152 -8.158 1.00 0.00 28 VAL A O 7
ATOM 7188 N N . SER A 1 29 ? -2.106 -7.060 -7.629 1.00 0.00 29 SER A N 7
ATOM 7189 C CA . SER A 1 29 ? -1.677 -7.801 -8.808 1.00 0.00 29 SER A CA 7
ATOM 7190 C C . SER A 1 29 ? -1.358 -9.250 -8.453 1.00 0.00 29 SER A C 7
ATOM 7191 O O . SER A 1 29 ? -1.813 -10.180 -9.119 1.00 0.00 29 SER A O 7
ATOM 7199 N N . VAL A 1 30 ? -0.572 -9.435 -7.397 1.00 0.00 30 VAL A N 7
ATOM 7200 C CA . VAL A 1 30 ? -0.192 -10.769 -6.950 1.00 0.00 30 VAL A CA 7
ATOM 7201 C C . VAL A 1 30 ? -0.893 -11.133 -5.646 1.00 0.00 30 VAL A C 7
ATOM 7202 O O . VAL A 1 30 ? -1.390 -12.249 -5.485 1.00 0.00 30 VAL A O 7
ATOM 7215 N N . THR A 1 31 ? -0.931 -10.184 -4.716 1.00 0.00 31 THR A N 7
ATOM 7216 C CA . THR A 1 31 ? -1.571 -10.404 -3.426 1.00 0.00 31 THR A CA 7
ATOM 7217 C C . THR A 1 31 ? -1.583 -9.128 -2.593 1.00 0.00 31 THR A C 7
ATOM 7218 O O . THR A 1 31 ? -0.627 -8.351 -2.614 1.00 0.00 31 THR A O 7
ATOM 7229 N N . LYS A 1 32 ? -2.670 -8.915 -1.859 1.00 0.00 32 LYS A N 7
ATOM 7230 C CA . LYS A 1 32 ? -2.806 -7.733 -1.016 1.00 0.00 32 LYS A CA 7
ATOM 7231 C C . LYS A 1 32 ? -1.963 -7.866 0.248 1.00 0.00 32 LYS A C 7
ATOM 7232 O O . LYS A 1 32 ? -1.382 -6.891 0.724 1.00 0.00 32 LYS A O 7
ATOM 7251 N N . TYR A 1 33 ? -1.900 -9.079 0.786 1.00 0.00 33 TYR A N 7
ATOM 7252 C CA . TYR A 1 33 ? -1.128 -9.339 1.996 1.00 0.00 33 TYR A CA 7
ATOM 7253 C C . TYR A 1 33 ? 0.024 -10.298 1.712 1.00 0.00 33 TYR A C 7
ATOM 7254 O O . TYR A 1 33 ? -0.053 -11.498 1.978 1.00 0.00 33 TYR A O 7
ATOM 7272 N N . PRO A 1 34 ? 1.119 -9.758 1.158 1.00 0.00 34 PRO A N 7
ATOM 7273 C CA . PRO A 1 34 ? 2.310 -10.546 0.826 1.00 0.00 34 PRO A CA 7
ATOM 7274 C C . PRO A 1 34 ? 3.054 -11.023 2.068 1.00 0.00 34 PRO A C 7
ATOM 7275 O O . PRO A 1 34 ? 2.741 -10.614 3.186 1.00 0.00 34 PRO A O 7
ATOM 7286 N N . ASP A 1 35 ? 4.040 -11.889 1.865 1.00 0.00 35 ASP A N 7
ATOM 7287 C CA . ASP A 1 35 ? 4.831 -12.421 2.969 1.00 0.00 35 ASP A CA 7
ATOM 7288 C C . ASP A 1 35 ? 6.318 -12.166 2.744 1.00 0.00 35 ASP A C 7
ATOM 7289 O O . ASP A 1 35 ? 6.738 -11.815 1.642 1.00 0.00 35 ASP A O 7
ATOM 7298 N N . GLU A 1 36 ? 7.110 -12.344 3.798 1.00 0.00 36 GLU A N 7
ATOM 7299 C CA . GLU A 1 36 ? 8.550 -12.131 3.715 1.00 0.00 36 GLU A CA 7
ATOM 7300 C C . GLU A 1 36 ? 9.091 -12.591 2.364 1.00 0.00 36 GLU A C 7
ATOM 7301 O O . GLU A 1 36 ? 9.859 -11.880 1.715 1.00 0.00 36 GLU A O 7
ATOM 7313 N N . LYS A 1 37 ? 8.685 -13.785 1.946 1.00 0.00 37 LYS A N 7
ATOM 7314 C CA . LYS A 1 37 ? 9.127 -14.341 0.673 1.00 0.00 37 LYS A CA 7
ATOM 7315 C C . LYS A 1 37 ? 9.154 -13.267 -0.410 1.00 0.00 37 LYS A C 7
ATOM 7316 O O . LYS A 1 37 ? 10.174 -13.059 -1.067 1.00 0.00 37 LYS A O 7
ATOM 7335 N N . ARG A 1 38 ? 8.026 -12.587 -0.591 1.00 0.00 38 ARG A N 7
ATOM 7336 C CA . ARG A 1 38 ? 7.921 -11.535 -1.594 1.00 0.00 38 ARG A CA 7
ATOM 7337 C C . ARG A 1 38 ? 8.798 -10.342 -1.225 1.00 0.00 38 ARG A C 7
ATOM 7338 O O . ARG A 1 38 ? 9.553 -9.833 -2.054 1.00 0.00 38 ARG A O 7
ATOM 7359 N N . LEU A 1 39 ? 8.693 -9.901 0.024 1.00 0.00 39 LEU A N 7
ATOM 7360 C CA . LEU A 1 39 ? 9.476 -8.768 0.504 1.00 0.00 39 LEU A CA 7
ATOM 7361 C C . LEU A 1 39 ? 10.942 -8.914 0.111 1.00 0.00 39 LEU A C 7
ATOM 7362 O O . LEU A 1 39 ? 11.617 -7.930 -0.193 1.00 0.00 39 LEU A O 7
ATOM 7378 N N . LYS A 1 40 ? 11.431 -10.150 0.117 1.00 0.00 40 LYS A N 7
ATOM 7379 C CA . LYS A 1 40 ? 12.816 -10.427 -0.242 1.00 0.00 40 LYS A CA 7
ATOM 7380 C C . LYS A 1 40 ? 13.192 -9.728 -1.544 1.00 0.00 40 LYS A C 7
ATOM 7381 O O . LYS A 1 40 ? 14.306 -9.229 -1.693 1.00 0.00 40 LYS A O 7
ATOM 7400 N N . GLY A 1 41 ? 12.253 -9.694 -2.485 1.00 0.00 41 GLY A N 7
ATOM 7401 C CA . GLY A 1 41 ? 12.504 -9.052 -3.762 1.00 0.00 41 GLY A CA 7
ATOM 7402 C C . GLY A 1 41 ? 12.467 -7.539 -3.667 1.00 0.00 41 GLY A C 7
ATOM 7403 O O . GLY A 1 41 ? 13.475 -6.870 -3.899 1.00 0.00 41 GLY A O 7
ATOM 7407 N N . LEU A 1 42 ? 11.302 -6.998 -3.328 1.00 0.00 42 LEU A N 7
ATOM 7408 C CA . LEU A 1 42 ? 11.136 -5.554 -3.205 1.00 0.00 42 LEU A CA 7
ATOM 7409 C C . LEU A 1 42 ? 12.282 -4.940 -2.407 1.00 0.00 42 LEU A C 7
ATOM 7410 O O . LEU A 1 42 ? 12.717 -3.823 -2.684 1.00 0.00 42 LEU A O 7
ATOM 7426 N N . SER A 1 43 ? 12.768 -5.680 -1.415 1.00 0.00 43 SER A N 7
ATOM 7427 C CA . SER A 1 43 ? 13.862 -5.208 -0.575 1.00 0.00 43 SER A CA 7
ATOM 7428 C C . SER A 1 43 ? 15.011 -4.676 -1.427 1.00 0.00 43 SER A C 7
ATOM 7429 O O . SER A 1 43 ? 15.555 -3.605 -1.157 1.00 0.00 43 SER A O 7
ATOM 7437 N N . LYS A 1 44 ? 15.374 -5.432 -2.457 1.00 0.00 44 LYS A N 7
ATOM 7438 C CA . LYS A 1 44 ? 16.456 -5.038 -3.352 1.00 0.00 44 LYS A CA 7
ATOM 7439 C C . LYS A 1 44 ? 15.967 -4.032 -4.388 1.00 0.00 44 LYS A C 7
ATOM 7440 O O . LYS A 1 44 ? 16.591 -2.993 -4.600 1.00 0.00 44 LYS A O 7
ATOM 7459 N N . GLN A 1 45 ? 14.846 -4.347 -5.029 1.00 0.00 45 GLN A N 7
ATOM 7460 C CA . GLN A 1 45 ? 14.274 -3.470 -6.043 1.00 0.00 45 GLN A CA 7
ATOM 7461 C C . GLN A 1 45 ? 14.280 -2.019 -5.573 1.00 0.00 45 GLN A C 7
ATOM 7462 O O . GLN A 1 45 ? 14.822 -1.140 -6.245 1.00 0.00 45 GLN A O 7
ATOM 7476 N N . LEU A 1 46 ? 13.674 -1.774 -4.416 1.00 0.00 46 LEU A N 7
ATOM 7477 C CA . LEU A 1 46 ? 13.609 -0.429 -3.856 1.00 0.00 46 LEU A CA 7
ATOM 7478 C C . LEU A 1 46 ? 14.627 -0.257 -2.733 1.00 0.00 46 LEU A C 7
ATOM 7479 O O . LEU A 1 46 ? 14.468 0.600 -1.864 1.00 0.00 46 LEU A O 7
ATOM 7495 N N . ASP A 1 47 ? 15.673 -1.076 -2.760 1.00 0.00 47 ASP A N 7
ATOM 7496 C CA . ASP A 1 47 ? 16.719 -1.012 -1.746 1.00 0.00 47 ASP A CA 7
ATOM 7497 C C . ASP A 1 47 ? 16.135 -0.652 -0.384 1.00 0.00 47 ASP A C 7
ATOM 7498 O O . ASP A 1 47 ? 16.650 0.225 0.311 1.00 0.00 47 ASP A O 7
ATOM 7507 N N . TRP A 1 48 ? 15.058 -1.332 -0.009 1.00 0.00 48 TRP A N 7
ATOM 7508 C CA . TRP A 1 48 ? 14.403 -1.082 1.270 1.00 0.00 48 TRP A CA 7
ATOM 7509 C C . TRP A 1 48 ? 14.591 -2.262 2.217 1.00 0.00 48 TRP A C 7
ATOM 7510 O O . TRP A 1 48 ? 15.238 -3.251 1.871 1.00 0.00 48 TRP A O 7
ATOM 7531 N N . SER A 1 49 ? 14.021 -2.152 3.413 1.00 0.00 49 SER A N 7
ATOM 7532 C CA . SER A 1 49 ? 14.129 -3.209 4.411 1.00 0.00 49 SER A CA 7
ATOM 7533 C C . SER A 1 49 ? 12.807 -3.956 4.557 1.00 0.00 49 SER A C 7
ATOM 7534 O O . SER A 1 49 ? 11.745 -3.344 4.680 1.00 0.00 49 SER A O 7
ATOM 7542 N N . VAL A 1 50 ? 12.879 -5.283 4.543 1.00 0.00 50 VAL A N 7
ATOM 7543 C CA . VAL A 1 50 ? 11.689 -6.115 4.674 1.00 0.00 50 VAL A CA 7
ATOM 7544 C C . VAL A 1 50 ? 10.689 -5.495 5.643 1.00 0.00 50 VAL A C 7
ATOM 7545 O O . VAL A 1 50 ? 9.477 -5.610 5.459 1.00 0.00 50 VAL A O 7
ATOM 7558 N N . ARG A 1 51 ? 11.205 -4.836 6.676 1.00 0.00 51 ARG A N 7
ATOM 7559 C CA . ARG A 1 51 ? 10.357 -4.197 7.676 1.00 0.00 51 ARG A CA 7
ATOM 7560 C C . ARG A 1 51 ? 9.775 -2.892 7.141 1.00 0.00 51 ARG A C 7
ATOM 7561 O O . ARG A 1 51 ? 8.558 -2.709 7.109 1.00 0.00 51 ARG A O 7
ATOM 7582 N N . LYS A 1 52 ? 10.653 -1.987 6.722 1.00 0.00 52 LYS A N 7
ATOM 7583 C CA . LYS A 1 52 ? 10.228 -0.699 6.187 1.00 0.00 52 LYS A CA 7
ATOM 7584 C C . LYS A 1 52 ? 9.105 -0.875 5.170 1.00 0.00 52 LYS A C 7
ATOM 7585 O O . LYS A 1 52 ? 8.094 -0.173 5.220 1.00 0.00 52 LYS A O 7
ATOM 7604 N N . ILE A 1 53 ? 9.288 -1.817 4.251 1.00 0.00 53 ILE A N 7
ATOM 7605 C CA . ILE A 1 53 ? 8.288 -2.086 3.225 1.00 0.00 53 ILE A CA 7
ATOM 7606 C C . ILE A 1 53 ? 6.974 -2.547 3.845 1.00 0.00 53 ILE A C 7
ATOM 7607 O O . ILE A 1 53 ? 5.929 -1.931 3.637 1.00 0.00 53 ILE A O 7
ATOM 7623 N N . GLN A 1 54 ? 7.035 -3.633 4.608 1.00 0.00 54 GLN A N 7
ATOM 7624 C CA . GLN A 1 54 ? 5.849 -4.176 5.260 1.00 0.00 54 GLN A CA 7
ATOM 7625 C C . GLN A 1 54 ? 4.925 -3.057 5.728 1.00 0.00 54 GLN A C 7
ATOM 7626 O O . GLN A 1 54 ? 3.704 -3.151 5.597 1.00 0.00 54 GLN A O 7
ATOM 7640 N N . CYS A 1 55 ? 5.514 -1.999 6.274 1.00 0.00 55 CYS A N 7
ATOM 7641 C CA . CYS A 1 55 ? 4.743 -0.861 6.762 1.00 0.00 55 CYS A CA 7
ATOM 7642 C C . CYS A 1 55 ? 3.969 -0.201 5.626 1.00 0.00 55 CYS A C 7
ATOM 7643 O O . CYS A 1 55 ? 2.796 0.141 5.777 1.00 0.00 55 CYS A O 7
ATOM 7651 N N . TRP A 1 56 ? 4.634 -0.022 4.490 1.00 0.00 56 TRP A N 7
ATOM 7652 C CA . TRP A 1 56 ? 4.009 0.600 3.329 1.00 0.00 56 TRP A CA 7
ATOM 7653 C C . TRP A 1 56 ? 2.742 -0.148 2.927 1.00 0.00 56 TRP A C 7
ATOM 7654 O O . TRP A 1 56 ? 1.704 0.463 2.672 1.00 0.00 56 TRP A O 7
ATOM 7675 N N . PHE A 1 57 ? 2.834 -1.472 2.872 1.00 0.00 57 PHE A N 7
ATOM 7676 C CA . PHE A 1 57 ? 1.694 -2.303 2.500 1.00 0.00 57 PHE A CA 7
ATOM 7677 C C . PHE A 1 57 ? 0.526 -2.083 3.457 1.00 0.00 57 PHE A C 7
ATOM 7678 O O . PHE A 1 57 ? -0.566 -1.696 3.041 1.00 0.00 57 PHE A O 7
ATOM 7695 N N . ARG A 1 58 ? 0.764 -2.333 4.740 1.00 0.00 58 ARG A N 7
ATOM 7696 C CA . ARG A 1 58 ? -0.268 -2.164 5.756 1.00 0.00 58 ARG A CA 7
ATOM 7697 C C . ARG A 1 58 ? -0.965 -0.815 5.604 1.00 0.00 58 ARG A C 7
ATOM 7698 O O . ARG A 1 58 ? -2.178 -0.707 5.785 1.00 0.00 58 ARG A O 7
ATOM 7719 N N . HIS A 1 59 ? -0.189 0.212 5.270 1.00 0.00 59 HIS A N 7
ATOM 7720 C CA . HIS A 1 59 ? -0.732 1.554 5.094 1.00 0.00 59 HIS A CA 7
ATOM 7721 C C . HIS A 1 59 ? -1.691 1.601 3.908 1.00 0.00 59 HIS A C 7
ATOM 7722 O O . HIS A 1 59 ? -2.741 2.241 3.971 1.00 0.00 59 HIS A O 7
ATOM 7737 N N . ARG A 1 60 ? -1.323 0.919 2.828 1.00 0.00 60 ARG A N 7
ATOM 7738 C CA . ARG A 1 60 ? -2.150 0.884 1.628 1.00 0.00 60 ARG A CA 7
ATOM 7739 C C . ARG A 1 60 ? -3.569 0.429 1.958 1.00 0.00 60 ARG A C 7
ATOM 7740 O O . ARG A 1 60 ? -4.544 1.047 1.531 1.00 0.00 60 ARG A O 7
ATOM 7761 N N . ARG A 1 61 ? -3.675 -0.655 2.719 1.00 0.00 61 ARG A N 7
ATOM 7762 C CA . ARG A 1 61 ? -4.973 -1.194 3.104 1.00 0.00 61 ARG A CA 7
ATOM 7763 C C . ARG A 1 61 ? -5.885 -0.091 3.633 1.00 0.00 61 ARG A C 7
ATOM 7764 O O . ARG A 1 61 ? -6.971 0.138 3.103 1.00 0.00 61 ARG A O 7
ATOM 7785 N N . ASN A 1 62 ? -5.434 0.589 4.683 1.00 0.00 62 ASN A N 7
ATOM 7786 C CA . ASN A 1 62 ? -6.209 1.668 5.285 1.00 0.00 62 ASN A CA 7
ATOM 7787 C C . ASN A 1 62 ? -6.544 2.740 4.251 1.00 0.00 62 ASN A C 7
ATOM 7788 O O . ASN A 1 62 ? -7.706 3.104 4.076 1.00 0.00 62 ASN A O 7
ATOM 7799 N N . GLN A 1 63 ? -5.517 3.239 3.571 1.00 0.00 63 GLN A N 7
ATOM 7800 C CA . GLN A 1 63 ? -5.702 4.269 2.556 1.00 0.00 63 GLN A CA 7
ATOM 7801 C C . GLN A 1 63 ? -6.814 3.883 1.586 1.00 0.00 63 GLN A C 7
ATOM 7802 O O . GLN A 1 63 ? -7.674 4.700 1.256 1.00 0.00 63 GLN A O 7
ATOM 7816 N N . ASP A 1 64 ? -6.791 2.634 1.133 1.00 0.00 64 ASP A N 7
ATOM 7817 C CA . ASP A 1 64 ? -7.798 2.140 0.201 1.00 0.00 64 ASP A CA 7
ATOM 7818 C C . ASP A 1 64 ? -9.172 2.090 0.862 1.00 0.00 64 ASP A C 7
ATOM 7819 O O . ASP A 1 64 ? -10.168 2.525 0.284 1.00 0.00 64 ASP A O 7
ATOM 7828 N N . LYS A 1 65 ? -9.219 1.556 2.078 1.00 0.00 65 LYS A N 7
ATOM 7829 C CA . LYS A 1 65 ? -10.469 1.448 2.819 1.00 0.00 65 LYS A CA 7
ATOM 7830 C C . LYS A 1 65 ? -10.394 2.225 4.130 1.00 0.00 65 LYS A C 7
ATOM 7831 O O . LYS A 1 65 ? -10.165 1.663 5.201 1.00 0.00 65 LYS A O 7
ATOM 7850 N N . PRO A 1 66 ? -10.592 3.549 4.046 1.00 0.00 66 PRO A N 7
ATOM 7851 C CA . PRO A 1 66 ? -10.553 4.431 5.216 1.00 0.00 66 PRO A CA 7
ATOM 7852 C C . PRO A 1 66 ? -11.742 4.214 6.145 1.00 0.00 66 PRO A C 7
ATOM 7853 O O . PRO A 1 66 ? -12.863 3.984 5.692 1.00 0.00 66 PRO A O 7
ATOM 7864 N N . SER A 1 67 ? -11.490 4.288 7.448 1.00 0.00 67 SER A N 7
ATOM 7865 C CA . SER A 1 67 ? -12.540 4.096 8.442 1.00 0.00 67 SER A CA 7
ATOM 7866 C C . SER A 1 67 ? -12.350 5.043 9.623 1.00 0.00 67 SER A C 7
ATOM 7867 O O . SER A 1 67 ? -11.248 5.181 10.151 1.00 0.00 67 SER A O 7
ATOM 7875 N N . GLY A 1 68 ? -13.435 5.694 10.032 1.00 0.00 68 GLY A N 7
ATOM 7876 C CA . GLY A 1 68 ? -13.368 6.620 11.147 1.00 0.00 68 GLY A CA 7
ATOM 7877 C C . GLY A 1 68 ? -14.249 7.837 10.944 1.00 0.00 68 GLY A C 7
ATOM 7878 O O . GLY A 1 68 ? -13.794 8.893 10.504 1.00 0.00 68 GLY A O 7
ATOM 7882 N N . PRO A 1 69 ? -15.543 7.696 11.268 1.00 0.00 69 PRO A N 7
ATOM 7883 C CA . PRO A 1 69 ? -16.518 8.782 11.126 1.00 0.00 69 PRO A CA 7
ATOM 7884 C C . PRO A 1 69 ? -16.287 9.903 12.133 1.00 0.00 69 PRO A C 7
ATOM 7885 O O . PRO A 1 69 ? -15.903 9.654 13.276 1.00 0.00 69 PRO A O 7
ATOM 7896 N N . SER A 1 70 ? -16.524 11.138 11.702 1.00 0.00 70 SER A N 7
ATOM 7897 C CA . SER A 1 70 ? -16.338 12.298 12.565 1.00 0.00 70 SER A CA 7
ATOM 7898 C C . SER A 1 70 ? -17.582 12.550 13.411 1.00 0.00 70 SER A C 7
ATOM 7899 O O . SER A 1 70 ? -18.707 12.489 12.915 1.00 0.00 70 SER A O 7
ATOM 7907 N N . SER A 1 71 ? -17.372 12.834 14.693 1.00 0.00 71 SER A N 7
ATOM 7908 C CA . SER A 1 71 ? -18.475 13.091 15.610 1.00 0.00 71 SER A CA 7
ATOM 7909 C C . SER A 1 71 ? -18.623 14.586 15.876 1.00 0.00 71 SER A C 7
ATOM 7910 O O . SER A 1 71 ? -18.848 15.008 17.009 1.00 0.00 71 SER A O 7
ATOM 7918 N N . GLY A 1 72 ? -18.495 15.384 14.820 1.00 0.00 72 GLY A N 7
ATOM 7919 C CA . GLY A 1 72 ? -18.617 16.824 14.958 1.00 0.00 72 GLY A CA 7
ATOM 7920 C C . GLY A 1 72 ? -19.995 17.247 15.428 1.00 0.00 72 GLY A C 7
ATOM 7921 O O . GLY A 1 72 ? -21.005 16.706 14.976 1.00 0.00 72 GLY A O 7
ATOM 7925 N N . GLY A 1 1 ? -35.879 21.574 -6.651 1.00 0.00 1 GLY A N 8
ATOM 7926 C CA . GLY A 1 1 ? -35.594 22.298 -5.426 1.00 0.00 1 GLY A CA 8
ATOM 7927 C C . GLY A 1 1 ? -34.431 23.258 -5.577 1.00 0.00 1 GLY A C 8
ATOM 7928 O O . GLY A 1 1 ? -34.536 24.432 -5.223 1.00 0.00 1 GLY A O 8
ATOM 7932 N N . SER A 1 2 ? -33.317 22.758 -6.104 1.00 0.00 2 SER A N 8
ATOM 7933 C CA . SER A 1 2 ? -32.128 23.579 -6.297 1.00 0.00 2 SER A CA 8
ATOM 7934 C C . SER A 1 2 ? -32.090 24.158 -7.708 1.00 0.00 2 SER A C 8
ATOM 7935 O O . SER A 1 2 ? -31.898 25.360 -7.892 1.00 0.00 2 SER A O 8
ATOM 7943 N N . SER A 1 3 ? -32.274 23.294 -8.701 1.00 0.00 3 SER A N 8
ATOM 7944 C CA . SER A 1 3 ? -32.257 23.718 -10.096 1.00 0.00 3 SER A CA 8
ATOM 7945 C C . SER A 1 3 ? -30.906 24.324 -10.463 1.00 0.00 3 SER A C 8
ATOM 7946 O O . SER A 1 3 ? -30.836 25.340 -11.153 1.00 0.00 3 SER A O 8
ATOM 7954 N N . GLY A 1 4 ? -29.834 23.692 -9.996 1.00 0.00 4 GLY A N 8
ATOM 7955 C CA . GLY A 1 4 ? -28.499 24.183 -10.285 1.00 0.00 4 GLY A CA 8
ATOM 7956 C C . GLY A 1 4 ? -27.418 23.330 -9.650 1.00 0.00 4 GLY A C 8
ATOM 7957 O O . GLY A 1 4 ? -27.369 23.185 -8.428 1.00 0.00 4 GLY A O 8
ATOM 7961 N N . SER A 1 5 ? -26.549 22.763 -10.481 1.00 0.00 5 SER A N 8
ATOM 7962 C CA . SER A 1 5 ? -25.467 21.916 -9.994 1.00 0.00 5 SER A CA 8
ATOM 7963 C C . SER A 1 5 ? -24.110 22.561 -10.260 1.00 0.00 5 SER A C 8
ATOM 7964 O O . SER A 1 5 ? -23.694 22.705 -11.410 1.00 0.00 5 SER A O 8
ATOM 7972 N N . SER A 1 6 ? -23.425 22.947 -9.189 1.00 0.00 6 SER A N 8
ATOM 7973 C CA . SER A 1 6 ? -22.117 23.581 -9.305 1.00 0.00 6 SER A CA 8
ATOM 7974 C C . SER A 1 6 ? -21.330 23.444 -8.006 1.00 0.00 6 SER A C 8
ATOM 7975 O O . SER A 1 6 ? -21.907 23.289 -6.930 1.00 0.00 6 SER A O 8
ATOM 7983 N N . GLY A 1 7 ? -20.006 23.503 -8.114 1.00 0.00 7 GLY A N 8
ATOM 7984 C CA . GLY A 1 7 ? -19.159 23.384 -6.941 1.00 0.00 7 GLY A CA 8
ATOM 7985 C C . GLY A 1 7 ? -17.694 23.610 -7.258 1.00 0.00 7 GLY A C 8
ATOM 7986 O O . GLY A 1 7 ? -17.005 22.702 -7.722 1.00 0.00 7 GLY A O 8
ATOM 7990 N N . GLY A 1 8 ? -17.217 24.826 -7.009 1.00 0.00 8 GLY A N 8
ATOM 7991 C CA . GLY A 1 8 ? -15.827 25.146 -7.279 1.00 0.00 8 GLY A CA 8
ATOM 7992 C C . GLY A 1 8 ? -14.928 24.875 -6.089 1.00 0.00 8 GLY A C 8
ATOM 7993 O O . GLY A 1 8 ? -14.225 25.769 -5.617 1.00 0.00 8 GLY A O 8
ATOM 7997 N N . ILE A 1 9 ? -14.951 23.639 -5.602 1.00 0.00 9 ILE A N 8
ATOM 7998 C CA . ILE A 1 9 ? -14.132 23.254 -4.459 1.00 0.00 9 ILE A CA 8
ATOM 7999 C C . ILE A 1 9 ? -13.539 21.862 -4.653 1.00 0.00 9 ILE A C 8
ATOM 8000 O O . ILE A 1 9 ? -14.116 21.018 -5.338 1.00 0.00 9 ILE A O 8
ATOM 8016 N N . LYS A 1 10 ? -12.382 21.629 -4.043 1.00 0.00 10 LYS A N 8
ATOM 8017 C CA . LYS A 1 10 ? -11.709 20.339 -4.144 1.00 0.00 10 LYS A CA 8
ATOM 8018 C C . LYS A 1 10 ? -11.761 19.592 -2.815 1.00 0.00 10 LYS A C 8
ATOM 8019 O O . LYS A 1 10 ? -12.223 20.130 -1.808 1.00 0.00 10 LYS A O 8
ATOM 8038 N N . ASP A 1 11 ? -11.284 18.353 -2.818 1.00 0.00 11 ASP A N 8
ATOM 8039 C CA . ASP A 1 11 ? -11.273 17.534 -1.612 1.00 0.00 11 ASP A CA 8
ATOM 8040 C C . ASP A 1 11 ? -9.958 17.696 -0.856 1.00 0.00 11 ASP A C 8
ATOM 8041 O O . ASP A 1 11 ? -9.949 18.016 0.332 1.00 0.00 11 ASP A O 8
ATOM 8050 N N . SER A 1 12 ? -8.849 17.471 -1.554 1.00 0.00 12 SER A N 8
ATOM 8051 C CA . SER A 1 12 ? -7.528 17.587 -0.948 1.00 0.00 12 SER A CA 8
ATOM 8052 C C . SER A 1 12 ? -6.433 17.467 -2.004 1.00 0.00 12 SER A C 8
ATOM 8053 O O . SER A 1 12 ? -6.612 16.847 -3.052 1.00 0.00 12 SER A O 8
ATOM 8061 N N . PRO A 1 13 ? -5.271 18.075 -1.722 1.00 0.00 13 PRO A N 8
ATOM 8062 C CA . PRO A 1 13 ? -4.124 18.051 -2.633 1.00 0.00 13 PRO A CA 8
ATOM 8063 C C . PRO A 1 13 ? -3.489 16.668 -2.731 1.00 0.00 13 PRO A C 8
ATOM 8064 O O . PRO A 1 13 ? -2.926 16.163 -1.760 1.00 0.00 13 PRO A O 8
ATOM 8075 N N . VAL A 1 14 ? -3.585 16.060 -3.909 1.00 0.00 14 VAL A N 8
ATOM 8076 C CA . VAL A 1 14 ? -3.018 14.735 -4.133 1.00 0.00 14 VAL A CA 8
ATOM 8077 C C . VAL A 1 14 ? -1.738 14.541 -3.329 1.00 0.00 14 VAL A C 8
ATOM 8078 O O . VAL A 1 14 ? -0.716 15.168 -3.609 1.00 0.00 14 VAL A O 8
ATOM 8091 N N . ASN A 1 15 ? -1.800 13.669 -2.329 1.00 0.00 15 ASN A N 8
ATOM 8092 C CA . ASN A 1 15 ? -0.645 13.392 -1.483 1.00 0.00 15 ASN A CA 8
ATOM 8093 C C . ASN A 1 15 ? -0.209 11.936 -1.617 1.00 0.00 15 ASN A C 8
ATOM 8094 O O . ASN A 1 15 ? -1.040 11.028 -1.656 1.00 0.00 15 ASN A O 8
ATOM 8105 N N . LYS A 1 16 ? 1.100 11.720 -1.686 1.00 0.00 16 LYS A N 8
ATOM 8106 C CA . LYS A 1 16 ? 1.649 10.375 -1.813 1.00 0.00 16 LYS A CA 8
ATOM 8107 C C . LYS A 1 16 ? 2.264 9.911 -0.497 1.00 0.00 16 LYS A C 8
ATOM 8108 O O . LYS A 1 16 ? 2.547 10.720 0.387 1.00 0.00 16 LYS A O 8
ATOM 8127 N N . VAL A 1 17 ? 2.469 8.604 -0.373 1.00 0.00 17 VAL A N 8
ATOM 8128 C CA . VAL A 1 17 ? 3.053 8.033 0.835 1.00 0.00 17 VAL A CA 8
ATOM 8129 C C . VAL A 1 17 ? 4.552 7.808 0.667 1.00 0.00 17 VAL A C 8
ATOM 8130 O O . VAL A 1 17 ? 5.350 8.236 1.500 1.00 0.00 17 VAL A O 8
ATOM 8143 N N . GLU A 1 18 ? 4.926 7.134 -0.416 1.00 0.00 18 GLU A N 8
ATOM 8144 C CA . GLU A 1 18 ? 6.330 6.852 -0.692 1.00 0.00 18 GLU A CA 8
ATOM 8145 C C . GLU A 1 18 ? 6.525 6.434 -2.146 1.00 0.00 18 GLU A C 8
ATOM 8146 O O . GLU A 1 18 ? 5.584 6.041 -2.837 1.00 0.00 18 GLU A O 8
ATOM 8158 N N . PRO A 1 19 ? 7.775 6.520 -2.624 1.00 0.00 19 PRO A N 8
ATOM 8159 C CA . PRO A 1 19 ? 8.124 6.155 -4.000 1.00 0.00 19 PRO A CA 8
ATOM 8160 C C . PRO A 1 19 ? 8.030 4.652 -4.243 1.00 0.00 19 PRO A C 8
ATOM 8161 O O . PRO A 1 19 ? 8.347 4.169 -5.329 1.00 0.00 19 PRO A O 8
ATOM 8172 N N . ASN A 1 20 ? 7.591 3.919 -3.225 1.00 0.00 20 ASN A N 8
ATOM 8173 C CA . ASN A 1 20 ? 7.455 2.471 -3.329 1.00 0.00 20 ASN A CA 8
ATOM 8174 C C . ASN A 1 20 ? 6.123 2.094 -3.969 1.00 0.00 20 ASN A C 8
ATOM 8175 O O . ASN A 1 20 ? 5.615 0.991 -3.766 1.00 0.00 20 ASN A O 8
ATOM 8186 N N . ASP A 1 21 ? 5.563 3.017 -4.743 1.00 0.00 21 ASP A N 8
ATOM 8187 C CA . ASP A 1 21 ? 4.290 2.781 -5.415 1.00 0.00 21 ASP A CA 8
ATOM 8188 C C . ASP A 1 21 ? 4.259 1.394 -6.048 1.00 0.00 21 ASP A C 8
ATOM 8189 O O . ASP A 1 21 ? 3.237 0.707 -6.016 1.00 0.00 21 ASP A O 8
ATOM 8198 N N . THR A 1 22 ? 5.385 0.986 -6.626 1.00 0.00 22 THR A N 8
ATOM 8199 C CA . THR A 1 22 ? 5.486 -0.318 -7.268 1.00 0.00 22 THR A CA 8
ATOM 8200 C C . THR A 1 22 ? 4.658 -1.362 -6.528 1.00 0.00 22 THR A C 8
ATOM 8201 O O . THR A 1 22 ? 4.066 -2.250 -7.142 1.00 0.00 22 THR A O 8
ATOM 8212 N N . LEU A 1 23 ? 4.620 -1.249 -5.204 1.00 0.00 23 LEU A N 8
ATOM 8213 C CA . LEU A 1 23 ? 3.863 -2.184 -4.379 1.00 0.00 23 LEU A CA 8
ATOM 8214 C C . LEU A 1 23 ? 2.367 -2.063 -4.652 1.00 0.00 23 LEU A C 8
ATOM 8215 O O . LEU A 1 23 ? 1.678 -3.066 -4.836 1.00 0.00 23 LEU A O 8
ATOM 8231 N N . GLU A 1 24 ? 1.873 -0.830 -4.678 1.00 0.00 24 GLU A N 8
ATOM 8232 C CA . GLU A 1 24 ? 0.459 -0.579 -4.930 1.00 0.00 24 GLU A CA 8
ATOM 8233 C C . GLU A 1 24 ? -0.088 -1.549 -5.973 1.00 0.00 24 GLU A C 8
ATOM 8234 O O . GLU A 1 24 ? -1.237 -1.985 -5.891 1.00 0.00 24 GLU A O 8
ATOM 8246 N N . LYS A 1 25 ? 0.743 -1.884 -6.954 1.00 0.00 25 LYS A N 8
ATOM 8247 C CA . LYS A 1 25 ? 0.345 -2.803 -8.014 1.00 0.00 25 LYS A CA 8
ATOM 8248 C C . LYS A 1 25 ? 0.306 -4.239 -7.502 1.00 0.00 25 LYS A C 8
ATOM 8249 O O . LYS A 1 25 ? -0.762 -4.841 -7.394 1.00 0.00 25 LYS A O 8
ATOM 8268 N N . VAL A 1 26 ? 1.477 -4.783 -7.187 1.00 0.00 26 VAL A N 8
ATOM 8269 C CA . VAL A 1 26 ? 1.576 -6.147 -6.684 1.00 0.00 26 VAL A CA 8
ATOM 8270 C C . VAL A 1 26 ? 0.503 -6.427 -5.639 1.00 0.00 26 VAL A C 8
ATOM 8271 O O . VAL A 1 26 ? -0.057 -7.522 -5.586 1.00 0.00 26 VAL A O 8
ATOM 8284 N N . PHE A 1 27 ? 0.220 -5.429 -4.808 1.00 0.00 27 PHE A N 8
ATOM 8285 C CA . PHE A 1 27 ? -0.787 -5.567 -3.762 1.00 0.00 27 PHE A CA 8
ATOM 8286 C C . PHE A 1 27 ? -2.093 -6.112 -4.333 1.00 0.00 27 PHE A C 8
ATOM 8287 O O . PHE A 1 27 ? -2.692 -7.031 -3.776 1.00 0.00 27 PHE A O 8
ATOM 8304 N N . VAL A 1 28 ? -2.529 -5.536 -5.449 1.00 0.00 28 VAL A N 8
ATOM 8305 C CA . VAL A 1 28 ? -3.764 -5.962 -6.097 1.00 0.00 28 VAL A CA 8
ATOM 8306 C C . VAL A 1 28 ? -3.473 -6.745 -7.373 1.00 0.00 28 VAL A C 8
ATOM 8307 O O . VAL A 1 28 ? -4.385 -7.080 -8.129 1.00 0.00 28 VAL A O 8
ATOM 8320 N N . SER A 1 29 ? -2.196 -7.032 -7.606 1.00 0.00 29 SER A N 8
ATOM 8321 C CA . SER A 1 29 ? -1.784 -7.772 -8.793 1.00 0.00 29 SER A CA 8
ATOM 8322 C C . SER A 1 29 ? -1.494 -9.230 -8.450 1.00 0.00 29 SER A C 8
ATOM 8323 O O . SER A 1 29 ? -1.969 -10.145 -9.123 1.00 0.00 29 SER A O 8
ATOM 8331 N N . VAL A 1 30 ? -0.710 -9.439 -7.397 1.00 0.00 30 VAL A N 8
ATOM 8332 C CA . VAL A 1 30 ? -0.356 -10.785 -6.962 1.00 0.00 30 VAL A CA 8
ATOM 8333 C C . VAL A 1 30 ? -1.068 -11.149 -5.664 1.00 0.00 30 VAL A C 8
ATOM 8334 O O . VAL A 1 30 ? -1.585 -12.256 -5.515 1.00 0.00 30 VAL A O 8
ATOM 8347 N N . THR A 1 31 ? -1.091 -10.208 -4.725 1.00 0.00 31 THR A N 8
ATOM 8348 C CA . THR A 1 31 ? -1.738 -10.428 -3.438 1.00 0.00 31 THR A CA 8
ATOM 8349 C C . THR A 1 31 ? -1.725 -9.161 -2.591 1.00 0.00 31 THR A C 8
ATOM 8350 O O . THR A 1 31 ? -0.765 -8.391 -2.622 1.00 0.00 31 THR A O 8
ATOM 8361 N N . LYS A 1 32 ? -2.797 -8.949 -1.835 1.00 0.00 32 LYS A N 8
ATOM 8362 C CA . LYS A 1 32 ? -2.909 -7.775 -0.978 1.00 0.00 32 LYS A CA 8
ATOM 8363 C C . LYS A 1 32 ? -2.128 -7.971 0.318 1.00 0.00 32 LYS A C 8
ATOM 8364 O O . LYS A 1 32 ? -1.815 -7.007 1.018 1.00 0.00 32 LYS A O 8
ATOM 8383 N N . TYR A 1 33 ? -1.816 -9.224 0.631 1.00 0.00 33 TYR A N 8
ATOM 8384 C CA . TYR A 1 33 ? -1.073 -9.546 1.844 1.00 0.00 33 TYR A CA 8
ATOM 8385 C C . TYR A 1 33 ? 0.124 -10.438 1.528 1.00 0.00 33 TYR A C 8
ATOM 8386 O O . TYR A 1 33 ? 0.078 -11.659 1.679 1.00 0.00 33 TYR A O 8
ATOM 8404 N N . PRO A 1 34 ? 1.223 -9.814 1.079 1.00 0.00 34 PRO A N 8
ATOM 8405 C CA . PRO A 1 34 ? 2.454 -10.530 0.733 1.00 0.00 34 PRO A CA 8
ATOM 8406 C C . PRO A 1 34 ? 3.159 -11.097 1.960 1.00 0.00 34 PRO A C 8
ATOM 8407 O O . PRO A 1 34 ? 2.871 -10.704 3.091 1.00 0.00 34 PRO A O 8
ATOM 8418 N N . ASP A 1 35 ? 4.084 -12.023 1.731 1.00 0.00 35 ASP A N 8
ATOM 8419 C CA . ASP A 1 35 ? 4.831 -12.644 2.818 1.00 0.00 35 ASP A CA 8
ATOM 8420 C C . ASP A 1 35 ? 6.319 -12.326 2.706 1.00 0.00 35 ASP A C 8
ATOM 8421 O O . ASP A 1 35 ? 6.824 -12.055 1.617 1.00 0.00 35 ASP A O 8
ATOM 8430 N N . GLU A 1 36 ? 7.014 -12.362 3.839 1.00 0.00 36 GLU A N 8
ATOM 8431 C CA . GLU A 1 36 ? 8.443 -12.076 3.866 1.00 0.00 36 GLU A CA 8
ATOM 8432 C C . GLU A 1 36 ? 9.135 -12.640 2.629 1.00 0.00 36 GLU A C 8
ATOM 8433 O O . GLU A 1 36 ? 10.158 -12.120 2.184 1.00 0.00 36 GLU A O 8
ATOM 8445 N N . LYS A 1 37 ? 8.570 -13.709 2.078 1.00 0.00 37 LYS A N 8
ATOM 8446 C CA . LYS A 1 37 ? 9.130 -14.345 0.892 1.00 0.00 37 LYS A CA 8
ATOM 8447 C C . LYS A 1 37 ? 9.304 -13.335 -0.237 1.00 0.00 37 LYS A C 8
ATOM 8448 O O . LYS A 1 37 ? 10.410 -13.136 -0.740 1.00 0.00 37 LYS A O 8
ATOM 8467 N N . ARG A 1 38 ? 8.205 -12.698 -0.629 1.00 0.00 38 ARG A N 8
ATOM 8468 C CA . ARG A 1 38 ? 8.237 -11.707 -1.699 1.00 0.00 38 ARG A CA 8
ATOM 8469 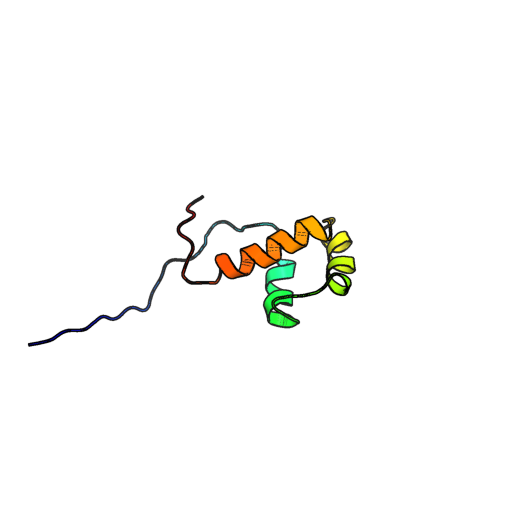C C . ARG A 1 38 ? 9.023 -10.471 -1.272 1.00 0.00 38 ARG A C 8
ATOM 8470 O O . ARG A 1 38 ? 9.715 -9.852 -2.081 1.00 0.00 38 ARG A O 8
ATOM 8491 N N . LEU A 1 39 ? 8.910 -10.117 0.004 1.00 0.00 39 LEU A N 8
ATOM 8492 C CA . LEU A 1 39 ? 9.610 -8.954 0.539 1.00 0.00 39 LEU A CA 8
ATOM 8493 C C . LEU A 1 39 ? 11.096 -9.010 0.202 1.00 0.00 39 LEU A C 8
ATOM 8494 O O . LEU A 1 39 ? 11.747 -7.977 0.044 1.00 0.00 39 LEU A O 8
ATOM 8510 N N . LYS A 1 40 ? 11.628 -10.222 0.092 1.00 0.00 40 LYS A N 8
ATOM 8511 C CA . LYS A 1 40 ? 13.037 -10.415 -0.231 1.00 0.00 40 LYS A CA 8
ATOM 8512 C C . LYS A 1 40 ? 13.416 -9.648 -1.493 1.00 0.00 40 LYS A C 8
ATOM 8513 O O . LYS A 1 40 ? 14.419 -8.937 -1.522 1.00 0.00 40 LYS A O 8
ATOM 8532 N N . GLY A 1 41 ? 12.604 -9.795 -2.536 1.00 0.00 41 GLY A N 8
ATOM 8533 C CA . GLY A 1 41 ? 12.871 -9.109 -3.787 1.00 0.00 41 GLY A CA 8
ATOM 8534 C C . GLY A 1 41 ? 12.777 -7.602 -3.653 1.00 0.00 41 GLY A C 8
ATOM 8535 O O . GLY A 1 41 ? 13.773 -6.895 -3.803 1.00 0.00 41 GLY A O 8
ATOM 8539 N N . LEU A 1 42 ? 11.576 -7.109 -3.372 1.00 0.00 42 LEU A N 8
ATOM 8540 C CA . LEU A 1 42 ? 11.354 -5.675 -3.220 1.00 0.00 42 LEU A CA 8
ATOM 8541 C C . LEU A 1 42 ? 12.476 -5.034 -2.410 1.00 0.00 42 LEU A C 8
ATOM 8542 O O . LEU A 1 42 ? 12.980 -3.969 -2.765 1.00 0.00 42 LEU A O 8
ATOM 8558 N N . SER A 1 43 ? 12.863 -5.691 -1.321 1.00 0.00 43 SER A N 8
ATOM 8559 C CA . SER A 1 43 ? 13.925 -5.184 -0.459 1.00 0.00 43 SER A CA 8
ATOM 8560 C C . SER A 1 43 ? 15.061 -4.592 -1.288 1.00 0.00 43 SER A C 8
ATOM 8561 O O . SER A 1 43 ? 15.615 -3.547 -0.947 1.00 0.00 43 SER A O 8
ATOM 8569 N N . LYS A 1 44 ? 15.403 -5.268 -2.379 1.00 0.00 44 LYS A N 8
ATOM 8570 C CA . LYS A 1 44 ? 16.472 -4.811 -3.260 1.00 0.00 44 LYS A CA 8
ATOM 8571 C C . LYS A 1 44 ? 15.928 -3.879 -4.337 1.00 0.00 44 LYS A C 8
ATOM 8572 O O . LYS A 1 44 ? 16.523 -2.843 -4.632 1.00 0.00 44 LYS A O 8
ATOM 8591 N N . GLN A 1 45 ? 14.794 -4.255 -4.921 1.00 0.00 45 GLN A N 8
ATOM 8592 C CA . GLN A 1 45 ? 14.170 -3.451 -5.965 1.00 0.00 45 GLN A CA 8
ATOM 8593 C C . GLN A 1 45 ? 14.119 -1.980 -5.563 1.00 0.00 45 GLN A C 8
ATOM 8594 O O . GLN A 1 45 ? 14.564 -1.106 -6.308 1.00 0.00 45 GLN A O 8
ATOM 8608 N N . LEU A 1 46 ? 13.574 -1.714 -4.381 1.00 0.00 46 LEU A N 8
ATOM 8609 C CA . LEU A 1 46 ? 13.464 -0.349 -3.880 1.00 0.00 46 LEU A CA 8
ATOM 8610 C C . LEU A 1 46 ? 14.469 -0.098 -2.760 1.00 0.00 46 LEU A C 8
ATOM 8611 O O . LEU A 1 46 ? 14.254 0.757 -1.900 1.00 0.00 46 LEU A O 8
ATOM 8627 N N . ASP A 1 47 ? 15.566 -0.846 -2.778 1.00 0.00 47 ASP A N 8
ATOM 8628 C CA . ASP A 1 47 ? 16.606 -0.703 -1.766 1.00 0.00 47 ASP A CA 8
ATOM 8629 C C . ASP A 1 47 ? 15.996 -0.426 -0.395 1.00 0.00 47 ASP A C 8
ATOM 8630 O O . ASP A 1 47 ? 16.467 0.441 0.341 1.00 0.00 47 ASP A O 8
ATOM 8639 N N . TRP A 1 48 ? 14.947 -1.168 -0.060 1.00 0.00 48 TRP A N 8
ATOM 8640 C CA . TRP A 1 48 ? 14.271 -1.002 1.222 1.00 0.00 48 TRP A CA 8
ATOM 8641 C C . TRP A 1 48 ? 14.497 -2.215 2.117 1.00 0.00 48 TRP A C 8
ATOM 8642 O O . TRP A 1 48 ? 15.186 -3.161 1.734 1.00 0.00 48 TRP A O 8
ATOM 8663 N N . SER A 1 49 ? 13.912 -2.182 3.310 1.00 0.00 49 SER A N 8
ATOM 8664 C CA . SER A 1 49 ? 14.052 -3.279 4.261 1.00 0.00 49 SER A CA 8
ATOM 8665 C C . SER A 1 49 ? 12.745 -4.053 4.394 1.00 0.00 49 SER A C 8
ATOM 8666 O O . SER A 1 49 ? 11.660 -3.471 4.376 1.00 0.00 49 SER A O 8
ATOM 8674 N N . VAL A 1 50 ? 12.856 -5.371 4.529 1.00 0.00 50 VAL A N 8
ATOM 8675 C CA . VAL A 1 50 ? 11.683 -6.227 4.667 1.00 0.00 50 VAL A CA 8
ATOM 8676 C C . VAL A 1 50 ? 10.659 -5.608 5.612 1.00 0.00 50 VAL A C 8
ATOM 8677 O O . VAL A 1 50 ? 9.455 -5.672 5.366 1.00 0.00 50 VAL A O 8
ATOM 8690 N N . ARG A 1 51 ? 11.147 -5.010 6.694 1.00 0.00 51 ARG A N 8
ATOM 8691 C CA . ARG A 1 51 ? 10.274 -4.380 7.677 1.00 0.00 51 ARG A CA 8
ATOM 8692 C C . ARG A 1 51 ? 9.680 -3.086 7.127 1.00 0.00 51 ARG A C 8
ATOM 8693 O O . ARG A 1 51 ? 8.461 -2.922 7.078 1.00 0.00 51 ARG A O 8
ATOM 8714 N N . LYS A 1 52 ? 10.550 -2.170 6.715 1.00 0.00 52 LYS A N 8
ATOM 8715 C CA . LYS A 1 52 ? 10.113 -0.891 6.168 1.00 0.00 52 LYS A CA 8
ATOM 8716 C C . LYS A 1 52 ? 9.019 -1.091 5.124 1.00 0.00 52 LYS A C 8
ATOM 8717 O O . LYS A 1 52 ? 7.958 -0.471 5.197 1.00 0.00 52 LYS A O 8
ATOM 8736 N N . ILE A 1 53 ? 9.284 -1.960 4.154 1.00 0.00 53 ILE A N 8
ATOM 8737 C CA . ILE A 1 53 ? 8.321 -2.243 3.098 1.00 0.00 53 ILE A CA 8
ATOM 8738 C C . ILE A 1 53 ? 6.971 -2.651 3.679 1.00 0.00 53 ILE A C 8
ATOM 8739 O O . ILE A 1 53 ? 5.960 -1.990 3.446 1.00 0.00 53 ILE A O 8
ATOM 8755 N N . GLN A 1 54 ? 6.965 -3.742 4.437 1.00 0.00 54 GLN A N 8
ATOM 8756 C CA . GLN A 1 54 ? 5.740 -4.237 5.053 1.00 0.00 54 GLN A CA 8
ATOM 8757 C C . GLN A 1 54 ? 4.867 -3.082 5.533 1.00 0.00 54 GLN A C 8
ATOM 8758 O O . GLN A 1 54 ? 3.670 -3.035 5.246 1.00 0.00 54 GLN A O 8
ATOM 8772 N N . CYS A 1 55 ? 5.473 -2.154 6.265 1.00 0.00 55 CYS A N 8
ATOM 8773 C CA . CYS A 1 55 ? 4.750 -0.999 6.786 1.00 0.00 55 CYS A CA 8
ATOM 8774 C C . CYS A 1 55 ? 3.997 -0.281 5.672 1.00 0.00 55 CYS A C 8
ATOM 8775 O O . CYS A 1 55 ? 2.835 0.092 5.835 1.00 0.00 55 CYS A O 8
ATOM 8783 N N . TRP A 1 56 ? 4.666 -0.089 4.541 1.00 0.00 56 TRP A N 8
ATOM 8784 C CA . TRP A 1 56 ? 4.060 0.587 3.400 1.00 0.00 56 TRP A CA 8
ATOM 8785 C C . TRP A 1 56 ? 2.775 -0.112 2.972 1.00 0.00 56 TRP A C 8
ATOM 8786 O O . TRP A 1 56 ? 1.764 0.536 2.703 1.00 0.00 56 TRP A O 8
ATOM 8807 N N . PHE A 1 57 ? 2.820 -1.439 2.912 1.00 0.00 57 PHE A N 8
ATOM 8808 C CA . PHE A 1 57 ? 1.658 -2.227 2.517 1.00 0.00 57 PHE A CA 8
ATOM 8809 C C . PHE A 1 57 ? 0.478 -1.958 3.445 1.00 0.00 57 PHE A C 8
ATOM 8810 O O . PHE A 1 57 ? -0.636 -1.696 2.991 1.00 0.00 57 PHE A O 8
ATOM 8827 N N . ARG A 1 58 ? 0.730 -2.026 4.748 1.00 0.00 58 ARG A N 8
ATOM 8828 C CA . ARG A 1 58 ? -0.311 -1.793 5.742 1.00 0.00 58 ARG A CA 8
ATOM 8829 C C . ARG A 1 58 ? -0.985 -0.443 5.515 1.00 0.00 58 ARG A C 8
ATOM 8830 O O . ARG A 1 58 ? -2.212 -0.338 5.537 1.00 0.00 58 ARG A O 8
ATOM 8851 N N . HIS A 1 59 ? -0.175 0.589 5.298 1.00 0.00 59 HIS A N 8
ATOM 8852 C CA . HIS A 1 59 ? -0.693 1.933 5.068 1.00 0.00 59 HIS A CA 8
ATOM 8853 C C . HIS A 1 59 ? -1.569 1.970 3.819 1.00 0.00 59 HIS A C 8
ATOM 8854 O O . HIS A 1 59 ? -2.666 2.529 3.835 1.00 0.00 59 HIS A O 8
ATOM 8869 N N . ARG A 1 60 ? -1.077 1.373 2.738 1.00 0.00 60 ARG A N 8
ATOM 8870 C CA . ARG A 1 60 ? -1.814 1.341 1.481 1.00 0.00 60 ARG A CA 8
ATOM 8871 C C . ARG A 1 60 ? -3.295 1.062 1.726 1.00 0.00 60 ARG A C 8
ATOM 8872 O O . ARG A 1 60 ? -4.147 1.914 1.471 1.00 0.00 60 ARG A O 8
ATOM 8893 N N . ARG A 1 61 ? -3.593 -0.135 2.220 1.00 0.00 61 ARG A N 8
ATOM 8894 C CA . ARG A 1 61 ? -4.969 -0.526 2.497 1.00 0.00 61 ARG A CA 8
ATOM 8895 C C . ARG A 1 61 ? -5.785 0.667 2.988 1.00 0.00 61 ARG A C 8
ATOM 8896 O O . ARG A 1 61 ? -6.740 1.088 2.338 1.00 0.00 61 ARG A O 8
ATOM 8917 N N . ASN A 1 62 ? -5.400 1.205 4.141 1.00 0.00 62 ASN A N 8
ATOM 8918 C CA . ASN A 1 62 ? -6.097 2.349 4.720 1.00 0.00 62 ASN A CA 8
ATOM 8919 C C . ASN A 1 62 ? -6.246 3.470 3.697 1.00 0.00 62 ASN A C 8
ATOM 8920 O O . ASN A 1 62 ? -7.300 4.097 3.600 1.00 0.00 62 ASN A O 8
ATOM 8931 N N . GLN A 1 63 ? -5.184 3.715 2.936 1.00 0.00 63 GLN A N 8
ATOM 8932 C CA . GLN A 1 63 ? -5.198 4.761 1.920 1.00 0.00 63 GLN A CA 8
ATOM 8933 C C . GLN A 1 63 ? -6.242 4.466 0.849 1.00 0.00 63 GLN A C 8
ATOM 8934 O O . GLN A 1 63 ? -6.973 5.358 0.418 1.00 0.00 63 GLN A O 8
ATOM 8948 N N . ASP A 1 64 ? -6.306 3.209 0.423 1.00 0.00 64 ASP A N 8
ATOM 8949 C CA . ASP A 1 64 ? -7.262 2.796 -0.598 1.00 0.00 64 ASP A CA 8
ATOM 8950 C C . ASP A 1 64 ? -8.674 3.240 -0.232 1.00 0.00 64 ASP A C 8
ATOM 8951 O O . ASP A 1 64 ? -9.437 3.689 -1.088 1.00 0.00 64 ASP A O 8
ATOM 8960 N N . LYS A 1 65 ? -9.017 3.111 1.045 1.00 0.00 65 LYS A N 8
ATOM 8961 C CA . LYS A 1 65 ? -10.338 3.500 1.526 1.00 0.00 65 LYS A CA 8
ATOM 8962 C C . LYS A 1 65 ? -10.868 4.701 0.750 1.00 0.00 65 LYS A C 8
ATOM 8963 O O . LYS A 1 65 ? -10.549 5.852 1.048 1.00 0.00 65 LYS A O 8
ATOM 8982 N N . PRO A 1 66 ? -11.698 4.430 -0.268 1.00 0.00 66 PRO A N 8
ATOM 8983 C CA . PRO A 1 66 ? -12.292 5.476 -1.106 1.00 0.00 66 PRO A CA 8
ATOM 8984 C C . PRO A 1 66 ? -13.328 6.304 -0.353 1.00 0.00 66 PRO A C 8
ATOM 8985 O O . PRO A 1 66 ? -13.960 7.192 -0.923 1.00 0.00 66 PRO A O 8
ATOM 8996 N N . SER A 1 67 ? -13.496 6.006 0.932 1.00 0.00 67 SER A N 8
ATOM 8997 C CA . SER A 1 67 ? -14.458 6.721 1.762 1.00 0.00 67 SER A CA 8
ATOM 8998 C C . SER A 1 67 ? -14.549 8.187 1.349 1.00 0.00 67 SER A C 8
ATOM 8999 O O . SER A 1 67 ? -13.590 8.944 1.488 1.00 0.00 67 SER A O 8
ATOM 9007 N N . GLY A 1 68 ? -15.713 8.580 0.839 1.00 0.00 68 GLY A N 8
ATOM 9008 C CA . GLY A 1 68 ? -15.909 9.953 0.412 1.00 0.00 68 GLY A CA 8
ATOM 9009 C C . GLY A 1 68 ? -17.367 10.368 0.447 1.00 0.00 68 GLY A C 8
ATOM 9010 O O . GLY A 1 68 ? -18.074 10.312 -0.559 1.00 0.00 68 GLY A O 8
ATOM 9014 N N . PRO A 1 69 ? -17.837 10.794 1.628 1.00 0.00 69 PRO A N 8
ATOM 9015 C CA . PRO A 1 69 ? -19.225 11.227 1.819 1.00 0.00 69 PRO A CA 8
ATOM 9016 C C . PRO A 1 69 ? -19.522 12.546 1.114 1.00 0.00 69 PRO A C 8
ATOM 9017 O O . PRO A 1 69 ? -19.401 13.618 1.706 1.00 0.00 69 PRO A O 8
ATOM 9028 N N . SER A 1 70 ? -19.913 12.459 -0.154 1.00 0.00 70 SER A N 8
ATOM 9029 C CA . SER A 1 70 ? -20.224 13.647 -0.941 1.00 0.00 70 SER A CA 8
ATOM 9030 C C . SER A 1 70 ? -21.699 13.668 -1.331 1.00 0.00 70 SER A C 8
ATOM 9031 O O . SER A 1 70 ? -22.156 12.840 -2.119 1.00 0.00 70 SER A O 8
ATOM 9039 N N . SER A 1 71 ? -22.439 14.621 -0.773 1.00 0.00 71 SER A N 8
ATOM 9040 C CA . SER A 1 71 ? -23.863 14.749 -1.059 1.00 0.00 71 SER A CA 8
ATOM 9041 C C . SER A 1 71 ? -24.094 15.090 -2.529 1.00 0.00 71 SER A C 8
ATOM 9042 O O . SER A 1 71 ? -24.917 14.469 -3.200 1.00 0.00 71 SER A O 8
ATOM 9050 N N . GLY A 1 72 ? -23.360 16.083 -3.022 1.00 0.00 72 GLY A N 8
ATOM 9051 C CA . GLY A 1 72 ? -23.498 16.490 -4.408 1.00 0.00 72 GLY A CA 8
ATOM 9052 C C . GLY A 1 72 ? -23.365 17.989 -4.587 1.00 0.00 72 GLY A C 8
ATOM 9053 O O . GLY A 1 72 ? -23.991 18.766 -3.866 1.00 0.00 72 GLY A O 8
ATOM 9057 N N . GLY A 1 1 ? -34.216 0.981 10.648 1.00 0.00 1 GLY A N 9
ATOM 9058 C CA . GLY A 1 1 ? -33.352 1.010 9.482 1.00 0.00 1 GLY A CA 9
ATOM 9059 C C . GLY A 1 1 ? -32.400 2.189 9.496 1.00 0.00 1 GLY A C 9
ATOM 9060 O O . GLY A 1 1 ? -32.362 2.954 10.460 1.00 0.00 1 GLY A O 9
ATOM 9064 N N . SER A 1 2 ? -31.627 2.336 8.424 1.00 0.00 2 SER A N 9
ATOM 9065 C CA . SER A 1 2 ? -30.666 3.428 8.319 1.00 0.00 2 SER A CA 9
ATOM 9066 C C . SER A 1 2 ? -30.166 3.575 6.885 1.00 0.00 2 SER A C 9
ATOM 9067 O O . SER A 1 2 ? -30.434 2.729 6.033 1.00 0.00 2 SER A O 9
ATOM 9075 N N . SER A 1 3 ? -29.437 4.656 6.628 1.00 0.00 3 SER A N 9
ATOM 9076 C CA . SER A 1 3 ? -28.902 4.918 5.297 1.00 0.00 3 SER A CA 9
ATOM 9077 C C . SER A 1 3 ? -27.939 6.101 5.321 1.00 0.00 3 SER A C 9
ATOM 9078 O O . SER A 1 3 ? -27.780 6.765 6.344 1.00 0.00 3 SER A O 9
ATOM 9086 N N . GLY A 1 4 ? -27.300 6.360 4.184 1.00 0.00 4 GLY A N 9
ATOM 9087 C CA . GLY A 1 4 ? -26.361 7.463 4.095 1.00 0.00 4 GLY A CA 9
ATOM 9088 C C . GLY A 1 4 ? -25.111 7.100 3.318 1.00 0.00 4 GLY A C 9
ATOM 9089 O O . GLY A 1 4 ? -25.030 7.339 2.114 1.00 0.00 4 GLY A O 9
ATOM 9093 N N . SER A 1 5 ? -24.134 6.521 4.009 1.00 0.00 5 SER A N 9
ATOM 9094 C CA . SER A 1 5 ? -22.880 6.129 3.377 1.00 0.00 5 SER A CA 9
ATOM 9095 C C . SER A 1 5 ? -22.491 7.118 2.282 1.00 0.00 5 SER A C 9
ATOM 9096 O O . SER A 1 5 ? -22.034 6.725 1.209 1.00 0.00 5 SER A O 9
ATOM 9104 N N . SER A 1 6 ? -22.676 8.404 2.562 1.00 0.00 6 SER A N 9
ATOM 9105 C CA . SER A 1 6 ? -22.349 9.450 1.600 1.00 0.00 6 SER A CA 9
ATOM 9106 C C . SER A 1 6 ? -21.579 10.584 2.272 1.00 0.00 6 SER A C 9
ATOM 9107 O O . SER A 1 6 ? -21.455 10.626 3.495 1.00 0.00 6 SER A O 9
ATOM 9115 N N . GLY A 1 7 ? -21.064 11.503 1.460 1.00 0.00 7 GLY A N 9
ATOM 9116 C CA . GLY A 1 7 ? -20.312 12.625 1.993 1.00 0.00 7 GLY A CA 9
ATOM 9117 C C . GLY A 1 7 ? -19.072 12.931 1.177 1.00 0.00 7 GLY A C 9
ATOM 9118 O O . GLY A 1 7 ? -18.737 12.200 0.246 1.00 0.00 7 GLY A O 9
ATOM 9122 N N . GLY A 1 8 ? -18.389 14.017 1.526 1.00 0.00 8 GLY A N 9
ATOM 9123 C CA . GLY A 1 8 ? -17.188 14.401 0.808 1.00 0.00 8 GLY A CA 9
ATOM 9124 C C . GLY A 1 8 ? -16.353 15.410 1.572 1.00 0.00 8 GLY A C 9
ATOM 9125 O O . GLY A 1 8 ? -15.318 15.063 2.143 1.00 0.00 8 GLY A O 9
ATOM 9129 N N . ILE A 1 9 ? -16.802 16.660 1.581 1.00 0.00 9 ILE A N 9
ATOM 9130 C CA . ILE A 1 9 ? -16.088 17.722 2.280 1.00 0.00 9 ILE A CA 9
ATOM 9131 C C . ILE A 1 9 ? -14.585 17.466 2.281 1.00 0.00 9 ILE A C 9
ATOM 9132 O O . ILE A 1 9 ? -13.916 17.630 3.301 1.00 0.00 9 ILE A O 9
ATOM 9148 N N . LYS A 1 10 ? -14.058 17.064 1.129 1.00 0.00 10 LYS A N 9
ATOM 9149 C CA . LYS A 1 10 ? -12.633 16.787 0.994 1.00 0.00 10 LYS A CA 9
ATOM 9150 C C . LYS A 1 10 ? -12.050 17.512 -0.215 1.00 0.00 10 LYS A C 9
ATOM 9151 O O . LYS A 1 10 ? -12.296 17.128 -1.359 1.00 0.00 10 LYS A O 9
ATOM 9170 N N . ASP A 1 11 ? -11.277 18.560 0.046 1.00 0.00 11 ASP A N 9
ATOM 9171 C CA . ASP A 1 11 ? -10.657 19.337 -1.021 1.00 0.00 11 ASP A CA 9
ATOM 9172 C C . ASP A 1 11 ? -9.151 19.452 -0.806 1.00 0.00 11 ASP A C 9
ATOM 9173 O O . ASP A 1 11 ? -8.692 20.230 0.030 1.00 0.00 11 ASP A O 9
ATOM 9182 N N . SER A 1 12 ? -8.388 18.672 -1.564 1.00 0.00 12 SER A N 9
ATOM 9183 C CA . SER A 1 12 ? -6.934 18.682 -1.453 1.00 0.00 12 SER A CA 9
ATOM 9184 C C . SER A 1 12 ? -6.295 17.931 -2.617 1.00 0.00 12 SER A C 9
ATOM 9185 O O . SER A 1 12 ? -6.891 17.034 -3.212 1.00 0.00 12 SER A O 9
ATOM 9193 N N . PRO A 1 13 ? -5.051 18.306 -2.949 1.00 0.00 13 PRO A N 9
ATOM 9194 C CA . PRO A 1 13 ? -4.302 17.682 -4.043 1.00 0.00 13 PRO A CA 9
ATOM 9195 C C . PRO A 1 13 ? -3.889 16.250 -3.720 1.00 0.00 13 PRO A C 9
ATOM 9196 O O . PRO A 1 13 ? -3.836 15.856 -2.555 1.00 0.00 13 PRO A O 9
ATOM 9207 N N . VAL A 1 14 ? -3.596 15.474 -4.759 1.00 0.00 14 VAL A N 9
ATOM 9208 C CA . VAL A 1 14 ? -3.186 14.086 -4.585 1.00 0.00 14 VAL A CA 9
ATOM 9209 C C . VAL A 1 14 ? -1.765 13.996 -4.039 1.00 0.00 14 VAL A C 9
ATOM 9210 O O . VAL A 1 14 ? -0.850 14.636 -4.556 1.00 0.00 14 VAL A O 9
ATOM 9223 N N . ASN A 1 15 ? -1.589 13.198 -2.991 1.00 0.00 15 ASN A N 9
ATOM 9224 C CA . ASN A 1 15 ? -0.278 13.025 -2.375 1.00 0.00 15 ASN A CA 9
ATOM 9225 C C . ASN A 1 15 ? 0.094 11.547 -2.295 1.00 0.00 15 ASN A C 9
ATOM 9226 O O . ASN A 1 15 ? -0.737 10.703 -1.961 1.00 0.00 15 ASN A O 9
ATOM 9237 N N . LYS A 1 16 ? 1.350 11.242 -2.604 1.00 0.00 16 LYS A N 9
ATOM 9238 C CA . LYS A 1 16 ? 1.836 9.868 -2.566 1.00 0.00 16 LYS A CA 9
ATOM 9239 C C . LYS A 1 16 ? 2.543 9.577 -1.247 1.00 0.00 16 LYS A C 9
ATOM 9240 O O . LYS A 1 16 ? 3.337 10.385 -0.765 1.00 0.00 16 LYS A O 9
ATOM 9259 N N . VAL A 1 17 ? 2.251 8.417 -0.667 1.00 0.00 17 VAL A N 9
ATOM 9260 C CA . VAL A 1 17 ? 2.861 8.018 0.596 1.00 0.00 17 VAL A CA 9
ATOM 9261 C C . VAL A 1 17 ? 4.369 7.848 0.448 1.00 0.00 17 VAL A C 9
ATOM 9262 O O . VAL A 1 17 ? 5.145 8.434 1.202 1.00 0.00 17 VAL A O 9
ATOM 9275 N N . GLU A 1 18 ? 4.775 7.043 -0.529 1.00 0.00 18 GLU A N 9
ATOM 9276 C CA . GLU A 1 18 ? 6.191 6.797 -0.774 1.00 0.00 18 GLU A CA 9
ATOM 9277 C C . GLU A 1 18 ? 6.425 6.361 -2.218 1.00 0.00 18 GLU A C 9
ATOM 9278 O O . GLU A 1 18 ? 5.504 5.959 -2.929 1.00 0.00 18 GLU A O 9
ATOM 9290 N N . PRO A 1 19 ? 7.688 6.443 -2.663 1.00 0.00 19 PRO A N 9
ATOM 9291 C CA . PRO A 1 19 ? 8.073 6.062 -4.025 1.00 0.00 19 PRO A CA 9
ATOM 9292 C C . PRO A 1 19 ? 7.987 4.557 -4.253 1.00 0.00 19 PRO A C 9
ATOM 9293 O O . PRO A 1 19 ? 8.333 4.061 -5.324 1.00 0.00 19 PRO A O 9
ATOM 9304 N N . ASN A 1 20 ? 7.523 3.835 -3.237 1.00 0.00 20 ASN A N 9
ATOM 9305 C CA . ASN A 1 20 ? 7.392 2.385 -3.327 1.00 0.00 20 ASN A CA 9
ATOM 9306 C C . ASN A 1 20 ? 6.077 1.999 -3.996 1.00 0.00 20 ASN A C 9
ATOM 9307 O O . ASN A 1 20 ? 5.568 0.896 -3.797 1.00 0.00 20 ASN A O 9
ATOM 9318 N N . ASP A 1 21 ? 5.533 2.914 -4.791 1.00 0.00 21 ASP A N 9
ATOM 9319 C CA . ASP A 1 21 ? 4.277 2.669 -5.492 1.00 0.00 21 ASP A CA 9
ATOM 9320 C C . ASP A 1 21 ? 4.267 1.277 -6.118 1.00 0.00 21 ASP A C 9
ATOM 9321 O O . ASP A 1 21 ? 3.254 0.578 -6.088 1.00 0.00 21 ASP A O 9
ATOM 9330 N N . THR A 1 22 ? 5.402 0.881 -6.686 1.00 0.00 22 THR A N 9
ATOM 9331 C CA . THR A 1 22 ? 5.523 -0.425 -7.321 1.00 0.00 22 THR A CA 9
ATOM 9332 C C . THR A 1 22 ? 4.692 -1.472 -6.589 1.00 0.00 22 THR A C 9
ATOM 9333 O O . THR A 1 22 ? 4.164 -2.401 -7.202 1.00 0.00 22 THR A O 9
ATOM 9344 N N . LEU A 1 23 ? 4.578 -1.316 -5.275 1.00 0.00 23 LEU A N 9
ATOM 9345 C CA . LEU A 1 23 ? 3.809 -2.249 -4.458 1.00 0.00 23 LEU A CA 9
ATOM 9346 C C . LEU A 1 23 ? 2.317 -2.128 -4.751 1.00 0.00 23 LEU A C 9
ATOM 9347 O O . LEU A 1 23 ? 1.639 -3.127 -4.988 1.00 0.00 23 LEU A O 9
ATOM 9363 N N . GLU A 1 24 ? 1.814 -0.897 -4.735 1.00 0.00 24 GLU A N 9
ATOM 9364 C CA . GLU A 1 24 ? 0.403 -0.646 -5.001 1.00 0.00 24 GLU A CA 9
ATOM 9365 C C . GLU A 1 24 ? -0.137 -1.623 -6.043 1.00 0.00 24 GLU A C 9
ATOM 9366 O O . GLU A 1 24 ? -1.296 -2.034 -5.984 1.00 0.00 24 GLU A O 9
ATOM 9378 N N . LYS A 1 25 ? 0.713 -1.990 -6.997 1.00 0.00 25 LYS A N 9
ATOM 9379 C CA . LYS A 1 25 ? 0.324 -2.918 -8.052 1.00 0.00 25 LYS A CA 9
ATOM 9380 C C . LYS A 1 25 ? 0.261 -4.347 -7.523 1.00 0.00 25 LYS A C 9
ATOM 9381 O O . LYS A 1 25 ? -0.815 -4.938 -7.428 1.00 0.00 25 LYS A O 9
ATOM 9400 N N . VAL A 1 26 ? 1.421 -4.898 -7.180 1.00 0.00 26 VAL A N 9
ATOM 9401 C CA . VAL A 1 26 ? 1.497 -6.257 -6.658 1.00 0.00 26 VAL A CA 9
ATOM 9402 C C . VAL A 1 26 ? 0.396 -6.516 -5.636 1.00 0.00 26 VAL A C 9
ATOM 9403 O O . VAL A 1 26 ? -0.177 -7.605 -5.587 1.00 0.00 26 VAL A O 9
ATOM 9416 N N . PHE A 1 27 ? 0.104 -5.508 -4.821 1.00 0.00 27 PHE A N 9
ATOM 9417 C CA . PHE A 1 27 ? -0.929 -5.626 -3.799 1.00 0.00 27 PHE A CA 9
ATOM 9418 C C . PHE A 1 27 ? -2.224 -6.173 -4.394 1.00 0.00 27 PHE A C 9
ATOM 9419 O O . PHE A 1 27 ? -2.838 -7.085 -3.841 1.00 0.00 27 PHE A O 9
ATOM 9436 N N . VAL A 1 28 ? -2.633 -5.607 -5.525 1.00 0.00 28 VAL A N 9
ATOM 9437 C CA . VAL A 1 28 ? -3.854 -6.037 -6.197 1.00 0.00 28 VAL A CA 9
ATOM 9438 C C . VAL A 1 28 ? -3.536 -6.832 -7.458 1.00 0.00 28 VAL A C 9
ATOM 9439 O O . VAL A 1 28 ? -4.432 -7.179 -8.229 1.00 0.00 28 VAL A O 9
ATOM 9452 N N . SER A 1 29 ? -2.254 -7.119 -7.663 1.00 0.00 29 SER A N 9
ATOM 9453 C CA . SER A 1 29 ? -1.817 -7.871 -8.834 1.00 0.00 29 SER A CA 9
ATOM 9454 C C . SER A 1 29 ? -1.545 -9.329 -8.473 1.00 0.00 29 SER A C 9
ATOM 9455 O O . SER A 1 29 ? -2.009 -10.245 -9.151 1.00 0.00 29 SER A O 9
ATOM 9463 N N . VAL A 1 30 ? -0.790 -9.535 -7.399 1.00 0.00 30 VAL A N 9
ATOM 9464 C CA . VAL A 1 30 ? -0.456 -10.880 -6.945 1.00 0.00 30 VAL A CA 9
ATOM 9465 C C . VAL A 1 30 ? -1.190 -11.222 -5.653 1.00 0.00 30 VAL A C 9
ATOM 9466 O O . VAL A 1 30 ? -1.737 -12.316 -5.507 1.00 0.00 30 VAL A O 9
ATOM 9479 N N . THR A 1 31 ? -1.199 -10.279 -4.716 1.00 0.00 31 THR A N 9
ATOM 9480 C CA . THR A 1 31 ? -1.866 -10.480 -3.436 1.00 0.00 31 THR A CA 9
ATOM 9481 C C . THR A 1 31 ? -1.845 -9.206 -2.600 1.00 0.00 31 THR A C 9
ATOM 9482 O O . THR A 1 31 ? -0.879 -8.444 -2.633 1.00 0.00 31 THR A O 9
ATOM 9493 N N . LYS A 1 32 ? -2.918 -8.980 -1.849 1.00 0.00 32 LYS A N 9
ATOM 9494 C CA . LYS A 1 32 ? -3.023 -7.798 -1.001 1.00 0.00 32 LYS A CA 9
ATOM 9495 C C . LYS A 1 32 ? -2.171 -7.952 0.255 1.00 0.00 32 LYS A C 9
ATOM 9496 O O . LYS A 1 32 ? -1.683 -6.967 0.810 1.00 0.00 32 LYS A O 9
ATOM 9515 N N . TYR A 1 33 ? -1.996 -9.192 0.697 1.00 0.00 33 TYR A N 9
ATOM 9516 C CA . TYR A 1 33 ? -1.204 -9.474 1.888 1.00 0.00 33 TYR A CA 9
ATOM 9517 C C . TYR A 1 33 ? -0.008 -10.360 1.550 1.00 0.00 33 TYR A C 9
ATOM 9518 O O . TYR A 1 33 ? -0.030 -11.576 1.743 1.00 0.00 33 TYR A O 9
ATOM 9536 N N . PRO A 1 34 ? 1.061 -9.737 1.033 1.00 0.00 34 PRO A N 9
ATOM 9537 C CA . PRO A 1 34 ? 2.287 -10.448 0.658 1.00 0.00 34 PRO A CA 9
ATOM 9538 C C . PRO A 1 34 ? 3.052 -10.965 1.872 1.00 0.00 34 PRO A C 9
ATOM 9539 O O . PRO A 1 34 ? 2.849 -10.495 2.992 1.00 0.00 34 PRO A O 9
ATOM 9550 N N . ASP A 1 35 ? 3.932 -11.933 1.642 1.00 0.00 35 ASP A N 9
ATOM 9551 C CA . ASP A 1 35 ? 4.729 -12.512 2.717 1.00 0.00 35 ASP A CA 9
ATOM 9552 C C . ASP A 1 35 ? 6.211 -12.209 2.519 1.00 0.00 35 ASP A C 9
ATOM 9553 O O . ASP A 1 35 ? 6.651 -11.918 1.408 1.00 0.00 35 ASP A O 9
ATOM 9562 N N . GLU A 1 36 ? 6.974 -12.279 3.605 1.00 0.00 36 GLU A N 9
ATOM 9563 C CA . GLU A 1 36 ? 8.406 -12.009 3.550 1.00 0.00 36 GLU A CA 9
ATOM 9564 C C . GLU A 1 36 ? 9.011 -12.546 2.256 1.00 0.00 36 GLU A C 9
ATOM 9565 O O . GLU A 1 36 ? 9.858 -11.900 1.638 1.00 0.00 36 GLU A O 9
ATOM 9577 N N . LYS A 1 37 ? 8.571 -13.732 1.851 1.00 0.00 37 LYS A N 9
ATOM 9578 C CA . LYS A 1 37 ? 9.066 -14.357 0.630 1.00 0.00 37 LYS A CA 9
ATOM 9579 C C . LYS A 1 37 ? 9.226 -13.326 -0.483 1.00 0.00 37 LYS A C 9
ATOM 9580 O O . LYS A 1 37 ? 10.263 -13.267 -1.142 1.00 0.00 37 LYS A O 9
ATOM 9599 N N . ARG A 1 38 ? 8.192 -12.516 -0.685 1.00 0.00 38 ARG A N 9
ATOM 9600 C CA . ARG A 1 38 ? 8.218 -11.487 -1.718 1.00 0.00 38 ARG A CA 9
ATOM 9601 C C . ARG A 1 38 ? 9.092 -10.311 -1.292 1.00 0.00 38 ARG A C 9
ATOM 9602 O O . ARG A 1 38 ? 9.897 -9.806 -2.076 1.00 0.00 38 ARG A O 9
ATOM 9623 N N . LEU A 1 39 ? 8.927 -9.879 -0.047 1.00 0.00 39 LEU A N 9
ATOM 9624 C CA . LEU A 1 39 ? 9.700 -8.762 0.484 1.00 0.00 39 LEU A CA 9
ATOM 9625 C C . LEU A 1 39 ? 11.178 -8.906 0.133 1.00 0.00 39 LEU A C 9
ATOM 9626 O O . LEU A 1 39 ? 11.864 -7.919 -0.134 1.00 0.00 39 LEU A O 9
ATOM 9642 N N . LYS A 1 40 ? 11.662 -10.144 0.133 1.00 0.00 40 LYS A N 9
ATOM 9643 C CA . LYS A 1 40 ? 13.057 -10.420 -0.189 1.00 0.00 40 LYS A CA 9
ATOM 9644 C C . LYS A 1 40 ? 13.474 -9.699 -1.467 1.00 0.00 40 LYS A C 9
ATOM 9645 O O . LYS A 1 40 ? 14.559 -9.124 -1.541 1.00 0.00 40 LYS A O 9
ATOM 9664 N N . GLY A 1 41 ? 12.603 -9.732 -2.471 1.00 0.00 41 GLY A N 9
ATOM 9665 C CA . GLY A 1 41 ? 12.899 -9.076 -3.731 1.00 0.00 41 GLY A CA 9
ATOM 9666 C C . GLY A 1 41 ? 12.815 -7.566 -3.633 1.00 0.00 41 GLY A C 9
ATOM 9667 O O . GLY A 1 41 ? 13.816 -6.868 -3.807 1.00 0.00 41 GLY A O 9
ATOM 9671 N N . LEU A 1 42 ? 11.620 -7.058 -3.355 1.00 0.00 42 LEU A N 9
ATOM 9672 C CA . LEU A 1 42 ? 11.408 -5.620 -3.236 1.00 0.00 42 LEU A CA 9
ATOM 9673 C C . LEU A 1 42 ? 12.521 -4.972 -2.418 1.00 0.00 42 LEU A C 9
ATOM 9674 O O . LEU A 1 42 ? 13.000 -3.888 -2.751 1.00 0.00 42 LEU A O 9
ATOM 9690 N N . SER A 1 43 ? 12.929 -5.644 -1.346 1.00 0.00 43 SER A N 9
ATOM 9691 C CA . SER A 1 43 ? 13.985 -5.134 -0.480 1.00 0.00 43 SER A CA 9
ATOM 9692 C C . SER A 1 43 ? 15.133 -4.558 -1.303 1.00 0.00 43 SER A C 9
ATOM 9693 O O . SER A 1 43 ? 15.649 -3.481 -1.003 1.00 0.00 43 SER A O 9
ATOM 9701 N N . LYS A 1 44 ? 15.528 -5.283 -2.343 1.00 0.00 44 LYS A N 9
ATOM 9702 C CA . LYS A 1 44 ? 16.614 -4.846 -3.213 1.00 0.00 44 LYS A CA 9
ATOM 9703 C C . LYS A 1 44 ? 16.105 -3.875 -4.273 1.00 0.00 44 LYS A C 9
ATOM 9704 O O . LYS A 1 44 ? 16.707 -2.828 -4.508 1.00 0.00 44 LYS A O 9
ATOM 9723 N N . GLN A 1 45 ? 14.993 -4.230 -4.909 1.00 0.00 45 GLN A N 9
ATOM 9724 C CA . GLN A 1 45 ? 14.404 -3.389 -5.944 1.00 0.00 45 GLN A CA 9
ATOM 9725 C C . GLN A 1 45 ? 14.324 -1.936 -5.484 1.00 0.00 45 GLN A C 9
ATOM 9726 O O . GLN A 1 45 ? 14.848 -1.036 -6.142 1.00 0.00 45 GLN A O 9
ATOM 9740 N N . LEU A 1 46 ? 13.666 -1.714 -4.352 1.00 0.00 46 LEU A N 9
ATOM 9741 C CA . LEU A 1 46 ? 13.517 -0.371 -3.804 1.00 0.00 46 LEU A CA 9
ATOM 9742 C C . LEU A 1 46 ? 14.526 -0.123 -2.688 1.00 0.00 46 LEU A C 9
ATOM 9743 O O . LEU A 1 46 ? 14.319 0.735 -1.829 1.00 0.00 46 LEU A O 9
ATOM 9759 N N . ASP A 1 47 ? 15.619 -0.878 -2.707 1.00 0.00 47 ASP A N 9
ATOM 9760 C CA . ASP A 1 47 ? 16.663 -0.739 -1.698 1.00 0.00 47 ASP A CA 9
ATOM 9761 C C . ASP A 1 47 ? 16.058 -0.459 -0.326 1.00 0.00 47 ASP A C 9
ATOM 9762 O O . ASP A 1 47 ? 16.541 0.399 0.413 1.00 0.00 47 ASP A O 9
ATOM 9771 N N . TRP A 1 48 ? 14.999 -1.188 0.008 1.00 0.00 48 TRP A N 9
ATOM 9772 C CA . TRP A 1 48 ? 14.328 -1.017 1.291 1.00 0.00 48 TRP A CA 9
ATOM 9773 C C . TRP A 1 48 ? 14.535 -2.238 2.181 1.00 0.00 48 TRP A C 9
ATOM 9774 O O . TRP A 1 48 ? 15.225 -3.184 1.801 1.00 0.00 48 TRP A O 9
ATOM 9795 N N . SER A 1 49 ? 13.934 -2.210 3.366 1.00 0.00 49 SER A N 9
ATOM 9796 C CA . SER A 1 49 ? 14.057 -3.314 4.311 1.00 0.00 49 SER A CA 9
ATOM 9797 C C . SER A 1 49 ? 12.737 -4.068 4.439 1.00 0.00 49 SER A C 9
ATOM 9798 O O . SER A 1 49 ? 11.661 -3.472 4.395 1.00 0.00 49 SER A O 9
ATOM 9806 N N . VAL A 1 50 ? 12.828 -5.385 4.599 1.00 0.00 50 VAL A N 9
ATOM 9807 C CA . VAL A 1 50 ? 11.643 -6.222 4.735 1.00 0.00 50 VAL A CA 9
ATOM 9808 C C . VAL A 1 50 ? 10.673 -5.640 5.758 1.00 0.00 50 VAL A C 9
ATOM 9809 O O . VAL A 1 50 ? 9.459 -5.802 5.639 1.00 0.00 50 VAL A O 9
ATOM 9822 N N . ARG A 1 51 ? 11.219 -4.963 6.763 1.00 0.00 51 ARG A N 9
ATOM 9823 C CA . ARG A 1 51 ? 10.402 -4.357 7.807 1.00 0.00 51 ARG A CA 9
ATOM 9824 C C . ARG A 1 51 ? 9.828 -3.022 7.343 1.00 0.00 51 ARG A C 9
ATOM 9825 O O . ARG A 1 51 ? 8.644 -2.741 7.536 1.00 0.00 51 ARG A O 9
ATOM 9846 N N . LYS A 1 52 ? 10.674 -2.201 6.730 1.00 0.00 52 LYS A N 9
ATOM 9847 C CA . LYS A 1 52 ? 10.252 -0.895 6.237 1.00 0.00 52 LYS A CA 9
ATOM 9848 C C . LYS A 1 52 ? 9.118 -1.035 5.227 1.00 0.00 52 LYS A C 9
ATOM 9849 O O . LYS A 1 52 ? 8.095 -0.358 5.330 1.00 0.00 52 LYS A O 9
ATOM 9868 N N . ILE A 1 53 ? 9.305 -1.919 4.253 1.00 0.00 53 ILE A N 9
ATOM 9869 C CA . ILE A 1 53 ? 8.296 -2.150 3.226 1.00 0.00 53 ILE A CA 9
ATOM 9870 C C . ILE A 1 53 ? 6.965 -2.560 3.846 1.00 0.00 53 ILE A C 9
ATOM 9871 O O . ILE A 1 53 ? 5.931 -1.947 3.581 1.00 0.00 53 ILE A O 9
ATOM 9887 N N . GLN A 1 54 ? 6.999 -3.599 4.674 1.00 0.00 54 GLN A N 9
ATOM 9888 C CA . GLN A 1 54 ? 5.795 -4.090 5.333 1.00 0.00 54 GLN A CA 9
ATOM 9889 C C . GLN A 1 54 ? 4.903 -2.933 5.769 1.00 0.00 54 GLN A C 9
ATOM 9890 O O . GLN A 1 54 ? 3.685 -2.971 5.585 1.00 0.00 54 GLN A O 9
ATOM 9904 N N . CYS A 1 55 ? 5.515 -1.907 6.349 1.00 0.00 55 CYS A N 9
ATOM 9905 C CA . CYS A 1 55 ? 4.776 -0.738 6.814 1.00 0.00 55 CYS A CA 9
ATOM 9906 C C . CYS A 1 55 ? 4.000 -0.095 5.669 1.00 0.00 55 CYS A C 9
ATOM 9907 O O . CYS A 1 55 ? 2.848 0.304 5.835 1.00 0.00 55 CYS A O 9
ATOM 9915 N N . TRP A 1 56 ? 4.639 0.002 4.509 1.00 0.00 56 TRP A N 9
ATOM 9916 C CA . TRP A 1 56 ? 4.009 0.598 3.337 1.00 0.00 56 TRP A CA 9
ATOM 9917 C C . TRP A 1 56 ? 2.732 -0.148 2.966 1.00 0.00 56 TRP A C 9
ATOM 9918 O O . TRP A 1 56 ? 1.677 0.460 2.783 1.00 0.00 56 TRP A O 9
ATOM 9939 N N . PHE A 1 57 ? 2.834 -1.469 2.858 1.00 0.00 57 PHE A N 9
ATOM 9940 C CA . PHE A 1 57 ? 1.686 -2.298 2.509 1.00 0.00 57 PHE A CA 9
ATOM 9941 C C . PHE A 1 57 ? 0.527 -2.055 3.471 1.00 0.00 57 PHE A C 9
ATOM 9942 O O . PHE A 1 57 ? -0.604 -1.814 3.049 1.00 0.00 57 PHE A O 9
ATOM 9959 N N . ARG A 1 58 ? 0.818 -2.121 4.766 1.00 0.00 58 ARG A N 9
ATOM 9960 C CA . ARG A 1 58 ? -0.200 -1.911 5.789 1.00 0.00 58 ARG A CA 9
ATOM 9961 C C . ARG A 1 58 ? -0.886 -0.561 5.604 1.00 0.00 58 ARG A C 9
ATOM 9962 O O . ARG A 1 58 ? -2.111 -0.461 5.667 1.00 0.00 58 ARG A O 9
ATOM 9983 N N . HIS A 1 59 ? -0.086 0.477 5.377 1.00 0.00 59 HIS A N 9
ATOM 9984 C CA . HIS A 1 59 ? -0.616 1.822 5.183 1.00 0.00 59 HIS A CA 9
ATOM 9985 C C . HIS A 1 59 ? -1.493 1.886 3.936 1.00 0.00 59 HIS A C 9
ATOM 9986 O O . HIS A 1 59 ? -2.624 2.370 3.985 1.00 0.00 59 HIS A O 9
ATOM 10001 N N . ARG A 1 60 ? -0.963 1.395 2.820 1.00 0.00 60 ARG A N 9
ATOM 10002 C CA . ARG A 1 60 ? -1.697 1.399 1.561 1.00 0.00 60 ARG A CA 9
ATOM 10003 C C . ARG A 1 60 ? -3.164 1.044 1.785 1.00 0.00 60 ARG A C 9
ATOM 10004 O O . ARG A 1 60 ? -4.058 1.828 1.466 1.00 0.00 60 ARG A O 9
ATOM 10025 N N . ARG A 1 61 ? -3.403 -0.142 2.335 1.00 0.00 61 ARG A N 9
ATOM 10026 C CA . ARG A 1 61 ? -4.761 -0.601 2.600 1.00 0.00 61 ARG A CA 9
ATOM 10027 C C . ARG A 1 61 ? -5.621 0.533 3.150 1.00 0.00 61 ARG A C 9
ATOM 10028 O O . ARG A 1 61 ? -6.688 0.831 2.616 1.00 0.00 61 ARG A O 9
ATOM 10049 N N . ASN A 1 62 ? -5.148 1.160 4.223 1.00 0.00 62 ASN A N 9
ATOM 10050 C CA . ASN A 1 62 ? -5.874 2.261 4.846 1.00 0.00 62 ASN A CA 9
ATOM 10051 C C . ASN A 1 62 ? -6.179 3.357 3.830 1.00 0.00 62 ASN A C 9
ATOM 10052 O O . ASN A 1 62 ? -7.298 3.866 3.768 1.00 0.00 62 ASN A O 9
ATOM 10063 N N . GLN A 1 63 ? -5.176 3.714 3.034 1.00 0.00 63 GLN A N 9
ATOM 10064 C CA . GLN A 1 63 ? -5.337 4.749 2.020 1.00 0.00 63 GLN A CA 9
ATOM 10065 C C . GLN A 1 63 ? -6.371 4.335 0.979 1.00 0.00 63 GLN A C 9
ATOM 10066 O O . GLN A 1 63 ? -7.161 5.157 0.514 1.00 0.00 63 GLN A O 9
ATOM 10080 N N .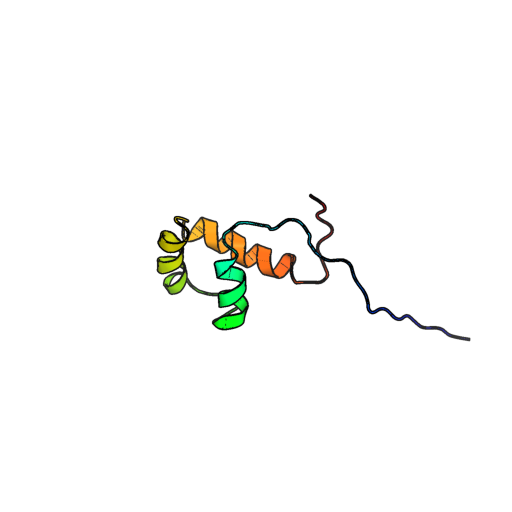 ASP A 1 64 ? -6.360 3.057 0.617 1.00 0.00 64 ASP A N 9
ATOM 10081 C CA . ASP A 1 64 ? -7.297 2.534 -0.370 1.00 0.00 64 ASP A CA 9
ATOM 10082 C C . ASP A 1 64 ? -8.736 2.687 0.113 1.00 0.00 64 ASP A C 9
ATOM 10083 O O . ASP A 1 64 ? -9.628 3.037 -0.659 1.00 0.00 64 ASP A O 9
ATOM 10092 N N . LYS A 1 65 ? -8.955 2.420 1.396 1.00 0.00 65 LYS A N 9
ATOM 10093 C CA . LYS A 1 65 ? -10.285 2.528 1.984 1.00 0.00 65 LYS A CA 9
ATOM 10094 C C . LYS A 1 65 ? -10.645 3.986 2.253 1.00 0.00 65 LYS A C 9
ATOM 10095 O O . LYS A 1 65 ? -9.800 4.801 2.622 1.00 0.00 65 LYS A O 9
ATOM 10114 N N . PRO A 1 66 ? -11.930 4.323 2.065 1.00 0.00 66 PRO A N 9
ATOM 10115 C CA . PRO A 1 66 ? -12.431 5.683 2.283 1.00 0.00 66 PRO A CA 9
ATOM 10116 C C . PRO A 1 66 ? -12.444 6.067 3.759 1.00 0.00 66 PRO A C 9
ATOM 10117 O O . PRO A 1 66 ? -12.324 7.242 4.106 1.00 0.00 66 PRO A O 9
ATOM 10128 N N . SER A 1 67 ? -12.590 5.068 4.624 1.00 0.00 67 SER A N 9
ATOM 10129 C CA . SER A 1 67 ? -12.622 5.301 6.063 1.00 0.00 67 SER A CA 9
ATOM 10130 C C . SER A 1 67 ? -11.225 5.608 6.595 1.00 0.00 67 SER A C 9
ATOM 10131 O O . SER A 1 67 ? -10.284 4.847 6.374 1.00 0.00 67 SER A O 9
ATOM 10139 N N . GLY A 1 68 ? -11.099 6.729 7.298 1.00 0.00 68 GLY A N 9
ATOM 10140 C CA . GLY A 1 68 ? -9.814 7.118 7.850 1.00 0.00 68 GLY A CA 9
ATOM 10141 C C . GLY A 1 68 ? -9.900 8.383 8.681 1.00 0.00 68 GLY A C 9
ATOM 10142 O O . GLY A 1 68 ? -9.600 9.481 8.212 1.00 0.00 68 GLY A O 9
ATOM 10146 N N . PRO A 1 69 ? -10.318 8.237 9.947 1.00 0.00 69 PRO A N 9
ATOM 10147 C CA . PRO A 1 69 ? -10.453 9.366 10.872 1.00 0.00 69 PRO A CA 9
ATOM 10148 C C . PRO A 1 69 ? -9.103 9.944 11.282 1.00 0.00 69 PRO A C 9
ATOM 10149 O O . PRO A 1 69 ? -8.381 9.352 12.084 1.00 0.00 69 PRO A O 9
ATOM 10160 N N . SER A 1 70 ? -8.767 11.104 10.726 1.00 0.00 70 SER A N 9
ATOM 10161 C CA . SER A 1 70 ? -7.501 11.760 11.032 1.00 0.00 70 SER A CA 9
ATOM 10162 C C . SER A 1 70 ? -6.382 10.735 11.188 1.00 0.00 70 SER A C 9
ATOM 10163 O O . SER A 1 70 ? -5.534 10.856 12.071 1.00 0.00 70 SER A O 9
ATOM 10171 N N . SER A 1 71 ? -6.387 9.726 10.322 1.00 0.00 71 SER A N 9
ATOM 10172 C CA . SER A 1 71 ? -5.375 8.677 10.365 1.00 0.00 71 SER A CA 9
ATOM 10173 C C . SER A 1 71 ? -4.497 8.719 9.118 1.00 0.00 71 SER A C 9
ATOM 10174 O O . SER A 1 71 ? -3.271 8.750 9.210 1.00 0.00 71 SER A O 9
ATOM 10182 N N . GLY A 1 72 ? -5.135 8.719 7.952 1.00 0.00 72 GLY A N 9
ATOM 10183 C CA . GLY A 1 72 ? -4.398 8.756 6.702 1.00 0.00 72 GLY A CA 9
ATOM 10184 C C . GLY A 1 72 ? -5.282 9.090 5.517 1.00 0.00 72 GLY A C 9
ATOM 10185 O O . GLY A 1 72 ? -6.083 8.265 5.079 1.00 0.00 72 GLY A O 9
ATOM 10189 N N . GLY A 1 1 ? 2.072 11.757 4.921 1.00 0.00 1 GLY A N 10
ATOM 10190 C CA . GLY A 1 1 ? 2.985 11.620 6.040 1.00 0.00 1 GLY A CA 10
ATOM 10191 C C . GLY A 1 1 ? 3.202 12.928 6.775 1.00 0.00 1 GLY A C 10
ATOM 10192 O O . GLY A 1 1 ? 3.163 12.971 8.004 1.00 0.00 1 GLY A O 10
ATOM 10196 N N . SER A 1 2 ? 3.432 13.997 6.020 1.00 0.00 2 SER A N 10
ATOM 10197 C CA . SER A 1 2 ? 3.661 15.312 6.608 1.00 0.00 2 SER A CA 10
ATOM 10198 C C . SER A 1 2 ? 2.397 15.833 7.285 1.00 0.00 2 SER A C 10
ATOM 10199 O O . SER A 1 2 ? 1.303 15.750 6.728 1.00 0.00 2 SER A O 10
ATOM 10207 N N . SER A 1 3 ? 2.558 16.369 8.490 1.00 0.00 3 SER A N 10
ATOM 10208 C CA . SER A 1 3 ? 1.430 16.901 9.247 1.00 0.00 3 SER A CA 10
ATOM 10209 C C . SER A 1 3 ? 0.475 17.664 8.334 1.00 0.00 3 SER A C 10
ATOM 10210 O O . SER A 1 3 ? 0.901 18.453 7.492 1.00 0.00 3 SER A O 10
ATOM 10218 N N . GLY A 1 4 ? -0.821 17.422 8.509 1.00 0.00 4 GLY A N 10
ATOM 10219 C CA . GLY A 1 4 ? -1.817 18.093 7.695 1.00 0.00 4 GLY A CA 10
ATOM 10220 C C . GLY A 1 4 ? -1.738 17.692 6.235 1.00 0.00 4 GLY A C 10
ATOM 10221 O O . GLY A 1 4 ? -1.829 16.511 5.903 1.00 0.00 4 GLY A O 10
ATOM 10225 N N . SER A 1 5 ? -1.571 18.679 5.360 1.00 0.00 5 SER A N 10
ATOM 10226 C CA . SER A 1 5 ? -1.486 18.424 3.927 1.00 0.00 5 SER A CA 10
ATOM 10227 C C . SER A 1 5 ? -2.778 17.798 3.409 1.00 0.00 5 SER A C 10
ATOM 10228 O O . SER A 1 5 ? -2.750 16.863 2.609 1.00 0.00 5 SER A O 10
ATOM 10236 N N . SER A 1 6 ? -3.909 18.320 3.873 1.00 0.00 6 SER A N 10
ATOM 10237 C CA . SER A 1 6 ? -5.211 17.810 3.460 1.00 0.00 6 SER A CA 10
ATOM 10238 C C . SER A 1 6 ? -5.996 18.876 2.701 1.00 0.00 6 SER A C 10
ATOM 10239 O O . SER A 1 6 ? -6.050 20.034 3.112 1.00 0.00 6 SER A O 10
ATOM 10247 N N . GLY A 1 7 ? -6.603 18.474 1.588 1.00 0.00 7 GLY A N 10
ATOM 10248 C CA . GLY A 1 7 ? -7.377 19.405 0.788 1.00 0.00 7 GLY A CA 10
ATOM 10249 C C . GLY A 1 7 ? -8.845 19.032 0.721 1.00 0.00 7 GLY A C 10
ATOM 10250 O O . GLY A 1 7 ? -9.338 18.272 1.554 1.00 0.00 7 GLY A O 10
ATOM 10254 N N . GLY A 1 8 ? -9.546 19.569 -0.273 1.00 0.00 8 GLY A N 10
ATOM 10255 C CA . GLY A 1 8 ? -10.959 19.277 -0.426 1.00 0.00 8 GLY A CA 10
ATOM 10256 C C . GLY A 1 8 ? -11.389 19.238 -1.879 1.00 0.00 8 GLY A C 10
ATOM 10257 O O . GLY A 1 8 ? -10.840 19.956 -2.715 1.00 0.00 8 GLY A O 10
ATOM 10261 N N . ILE A 1 9 ? -12.373 18.397 -2.180 1.00 0.00 9 ILE A N 10
ATOM 10262 C CA . ILE A 1 9 ? -12.875 18.267 -3.543 1.00 0.00 9 ILE A CA 10
ATOM 10263 C C . ILE A 1 9 ? -11.777 17.796 -4.491 1.00 0.00 9 ILE A C 10
ATOM 10264 O O . ILE A 1 9 ? -11.552 18.394 -5.543 1.00 0.00 9 ILE A O 10
ATOM 10280 N N . LYS A 1 10 ? -11.098 16.719 -4.112 1.00 0.00 10 LYS A N 10
ATOM 10281 C CA . LYS A 1 10 ? -10.025 16.164 -4.929 1.00 0.00 10 LYS A CA 10
ATOM 10282 C C . LYS A 1 10 ? -10.423 14.807 -5.501 1.00 0.00 10 LYS A C 10
ATOM 10283 O O . LYS A 1 10 ? -10.716 13.871 -4.757 1.00 0.00 10 LYS A O 10
ATOM 10302 N N . ASP A 1 11 ? -10.430 14.708 -6.826 1.00 0.00 11 ASP A N 10
ATOM 10303 C CA . ASP A 1 11 ? -10.789 13.464 -7.497 1.00 0.00 11 ASP A CA 10
ATOM 10304 C C . ASP A 1 11 ? -9.628 12.476 -7.468 1.00 0.00 11 ASP A C 10
ATOM 10305 O O . ASP A 1 11 ? -9.809 11.300 -7.153 1.00 0.00 11 ASP A O 10
ATOM 10314 N N . SER A 1 12 ? -8.435 12.961 -7.799 1.00 0.00 12 SER A N 10
ATOM 10315 C CA . SER A 1 12 ? -7.245 12.119 -7.816 1.00 0.00 12 SER A CA 10
ATOM 10316 C C . SER A 1 12 ? -6.321 12.462 -6.651 1.00 0.00 12 SER A C 10
ATOM 10317 O O . SER A 1 12 ? -6.226 13.610 -6.218 1.00 0.00 12 SER A O 10
ATOM 10325 N N . PRO A 1 13 ? -5.622 11.442 -6.131 1.00 0.00 13 PRO A N 10
ATOM 10326 C CA . PRO A 1 13 ? -4.693 11.609 -5.010 1.00 0.00 13 PRO A CA 10
ATOM 10327 C C . PRO A 1 13 ? -3.444 12.391 -5.404 1.00 0.00 13 PRO A C 10
ATOM 10328 O O . PRO A 1 13 ? -2.571 11.876 -6.101 1.00 0.00 13 PRO A O 10
ATOM 10339 N N . VAL A 1 14 ? -3.366 13.639 -4.952 1.00 0.00 14 VAL A N 10
ATOM 10340 C CA . VAL A 1 14 ? -2.224 14.492 -5.256 1.00 0.00 14 VAL A CA 10
ATOM 10341 C C . VAL A 1 14 ? -0.999 14.080 -4.447 1.00 0.00 14 VAL A C 10
ATOM 10342 O O . VAL A 1 14 ? 0.062 13.804 -5.006 1.00 0.00 14 VAL A O 10
ATOM 10355 N N . ASN A 1 15 ? -1.154 14.040 -3.128 1.00 0.00 15 ASN A N 10
ATOM 10356 C CA . ASN A 1 15 ? -0.061 13.660 -2.241 1.00 0.00 15 ASN A CA 10
ATOM 10357 C C . ASN A 1 15 ? 0.268 12.178 -2.385 1.00 0.00 15 ASN A C 10
ATOM 10358 O O . ASN A 1 15 ? -0.595 11.369 -2.729 1.00 0.00 15 ASN A O 10
ATOM 10369 N N . LYS A 1 16 ? 1.521 11.826 -2.120 1.00 0.00 16 LYS A N 10
ATOM 10370 C CA . LYS A 1 16 ? 1.965 10.441 -2.218 1.00 0.00 16 LYS A CA 10
ATOM 10371 C C . LYS A 1 16 ? 2.571 9.969 -0.900 1.00 0.00 16 LYS A C 10
ATOM 10372 O O . LYS A 1 16 ? 3.159 10.757 -0.158 1.00 0.00 16 LYS A O 10
ATOM 10391 N N . VAL A 1 17 ? 2.425 8.679 -0.615 1.00 0.00 17 VAL A N 10
ATOM 10392 C CA . VAL A 1 17 ? 2.961 8.102 0.613 1.00 0.00 17 VAL A CA 10
ATOM 10393 C C . VAL A 1 17 ? 4.461 7.860 0.498 1.00 0.00 17 VAL A C 10
ATOM 10394 O O . VAL A 1 17 ? 5.235 8.282 1.357 1.00 0.00 17 VAL A O 10
ATOM 10407 N N . GLU A 1 18 ? 4.865 7.180 -0.570 1.00 0.00 18 GLU A N 10
ATOM 10408 C CA . GLU A 1 18 ? 6.275 6.882 -0.797 1.00 0.00 18 GLU A CA 10
ATOM 10409 C C . GLU A 1 18 ? 6.513 6.448 -2.241 1.00 0.00 18 GLU A C 10
ATOM 10410 O O . GLU A 1 18 ? 5.592 6.058 -2.959 1.00 0.00 18 GLU A O 10
ATOM 10422 N N . PRO A 1 19 ? 7.780 6.517 -2.677 1.00 0.00 19 PRO A N 10
ATOM 10423 C CA . PRO A 1 19 ? 8.170 6.136 -4.038 1.00 0.00 19 PRO A CA 10
ATOM 10424 C C . PRO A 1 19 ? 8.069 4.632 -4.270 1.00 0.00 19 PRO A C 10
ATOM 10425 O O . PRO A 1 19 ? 8.418 4.135 -5.340 1.00 0.00 19 PRO A O 10
ATOM 10436 N N . ASN A 1 20 ? 7.588 3.913 -3.261 1.00 0.00 20 ASN A N 10
ATOM 10437 C CA . ASN A 1 20 ? 7.441 2.465 -3.356 1.00 0.00 20 ASN A CA 10
ATOM 10438 C C . ASN A 1 20 ? 6.127 2.095 -4.037 1.00 0.00 20 ASN A C 10
ATOM 10439 O O . ASN A 1 20 ? 5.601 1.000 -3.840 1.00 0.00 20 ASN A O 10
ATOM 10450 N N . ASP A 1 21 ? 5.603 3.016 -4.839 1.00 0.00 21 ASP A N 10
ATOM 10451 C CA . ASP A 1 21 ? 4.351 2.787 -5.551 1.00 0.00 21 ASP A CA 10
ATOM 10452 C C . ASP A 1 21 ? 4.310 1.379 -6.138 1.00 0.00 21 ASP A C 10
ATOM 10453 O O . ASP A 1 21 ? 3.278 0.709 -6.101 1.00 0.00 21 ASP A O 10
ATOM 10462 N N . THR A 1 22 ? 5.440 0.937 -6.682 1.00 0.00 22 THR A N 10
ATOM 10463 C CA . THR A 1 22 ? 5.532 -0.389 -7.279 1.00 0.00 22 THR A CA 10
ATOM 10464 C C . THR A 1 22 ? 4.674 -1.395 -6.521 1.00 0.00 22 THR A C 10
ATOM 10465 O O . THR A 1 22 ? 4.088 -2.300 -7.116 1.00 0.00 22 THR A O 10
ATOM 10476 N N . LEU A 1 23 ? 4.603 -1.231 -5.204 1.00 0.00 23 LEU A N 10
ATOM 10477 C CA . LEU A 1 23 ? 3.815 -2.126 -4.364 1.00 0.00 23 LEU A CA 10
ATOM 10478 C C . LEU A 1 23 ? 2.327 -1.992 -4.672 1.00 0.00 23 LEU A C 10
ATOM 10479 O O . LEU A 1 23 ? 1.627 -2.990 -4.839 1.00 0.00 23 LEU A O 10
ATOM 10495 N N . GLU A 1 24 ? 1.852 -0.753 -4.748 1.00 0.00 24 GLU A N 10
ATOM 10496 C CA . GLU A 1 24 ? 0.448 -0.490 -5.039 1.00 0.00 24 GLU A CA 10
ATOM 10497 C C . GLU A 1 24 ? -0.096 -1.494 -6.051 1.00 0.00 24 GLU A C 10
ATOM 10498 O O . GLU A 1 24 ? -1.244 -1.930 -5.956 1.00 0.00 24 GLU A O 10
ATOM 10510 N N . LYS A 1 25 ? 0.737 -1.858 -7.020 1.00 0.00 25 LYS A N 10
ATOM 10511 C CA . LYS A 1 25 ? 0.342 -2.812 -8.050 1.00 0.00 25 LYS A CA 10
ATOM 10512 C C . LYS A 1 25 ? 0.310 -4.232 -7.494 1.00 0.00 25 LYS A C 10
ATOM 10513 O O . LYS A 1 25 ? -0.753 -4.841 -7.380 1.00 0.00 25 LYS A O 10
ATOM 10532 N N . VAL A 1 26 ? 1.483 -4.754 -7.148 1.00 0.00 26 VAL A N 10
ATOM 10533 C CA . VAL A 1 26 ? 1.589 -6.101 -6.602 1.00 0.00 26 VAL A CA 10
ATOM 10534 C C . VAL A 1 26 ? 0.488 -6.368 -5.581 1.00 0.00 26 VAL A C 10
ATOM 10535 O O . VAL A 1 26 ? -0.049 -7.473 -5.505 1.00 0.00 26 VAL A O 10
ATOM 10548 N N . PHE A 1 27 ? 0.156 -5.348 -4.797 1.00 0.00 27 PHE A N 10
ATOM 10549 C CA . PHE A 1 27 ? -0.880 -5.471 -3.779 1.00 0.00 27 PHE A CA 10
ATOM 10550 C C . PHE A 1 27 ? -2.159 -6.055 -4.373 1.00 0.00 27 PHE A C 10
ATOM 10551 O O . PHE A 1 27 ? -2.760 -6.968 -3.807 1.00 0.00 27 PHE A O 10
ATOM 10568 N N . VAL A 1 28 ? -2.570 -5.520 -5.519 1.00 0.00 28 VAL A N 10
ATOM 10569 C CA . VAL A 1 28 ? -3.776 -5.987 -6.191 1.00 0.00 28 VAL A CA 10
ATOM 10570 C C . VAL A 1 28 ? -3.432 -6.801 -7.434 1.00 0.00 28 VAL A C 10
ATOM 10571 O O . VAL A 1 28 ? -4.314 -7.173 -8.208 1.00 0.00 28 VAL A O 10
ATOM 10584 N N . SER A 1 29 ? -2.145 -7.074 -7.619 1.00 0.00 29 SER A N 10
ATOM 10585 C CA . SER A 1 29 ? -1.683 -7.841 -8.770 1.00 0.00 29 SER A CA 10
ATOM 10586 C C . SER A 1 29 ? -1.362 -9.278 -8.371 1.00 0.00 29 SER A C 10
ATOM 10587 O O . SER A 1 29 ? -1.797 -10.227 -9.023 1.00 0.00 29 SER A O 10
ATOM 10595 N N . VAL A 1 30 ? -0.597 -9.430 -7.295 1.00 0.00 30 VAL A N 10
ATOM 10596 C CA . VAL A 1 30 ? -0.217 -10.750 -6.807 1.00 0.00 30 VAL A CA 10
ATOM 10597 C C . VAL A 1 30 ? -0.905 -11.066 -5.483 1.00 0.00 30 VAL A C 10
ATOM 10598 O O . VAL A 1 30 ? -1.461 -12.150 -5.302 1.00 0.00 30 VAL A O 10
ATOM 10611 N N . THR A 1 31 ? -0.864 -10.112 -4.559 1.00 0.00 31 THR A N 10
ATOM 10612 C CA . THR A 1 31 ? -1.482 -10.287 -3.251 1.00 0.00 31 THR A CA 10
ATOM 10613 C C . THR A 1 31 ? -1.397 -9.008 -2.426 1.00 0.00 31 THR A C 10
ATOM 10614 O O . THR A 1 31 ? -0.414 -8.271 -2.504 1.00 0.00 31 THR A O 10
ATOM 10625 N N . LYS A 1 32 ? -2.434 -8.750 -1.636 1.00 0.00 32 LYS A N 10
ATOM 10626 C CA . LYS A 1 32 ? -2.476 -7.560 -0.794 1.00 0.00 32 LYS A CA 10
ATOM 10627 C C . LYS A 1 32 ? -1.563 -7.717 0.417 1.00 0.00 32 LYS A C 10
ATOM 10628 O O . LYS A 1 32 ? -0.909 -6.764 0.842 1.00 0.00 32 LYS A O 10
ATOM 10647 N N . TYR A 1 33 ? -1.521 -8.925 0.968 1.00 0.00 33 TYR A N 10
ATOM 10648 C CA . TYR A 1 33 ? -0.687 -9.207 2.131 1.00 0.00 33 TYR A CA 10
ATOM 10649 C C . TYR A 1 33 ? 0.413 -10.205 1.784 1.00 0.00 33 TYR A C 10
ATOM 10650 O O . TYR A 1 33 ? 0.300 -11.405 2.035 1.00 0.00 33 TYR A O 10
ATOM 10668 N N . PRO A 1 34 ? 1.505 -9.699 1.192 1.00 0.00 34 PRO A N 10
ATOM 10669 C CA . PRO A 1 34 ? 2.648 -10.527 0.798 1.00 0.00 34 PRO A CA 10
ATOM 10670 C C . PRO A 1 34 ? 3.424 -11.054 2.001 1.00 0.00 34 PRO A C 10
ATOM 10671 O O . PRO A 1 34 ? 3.246 -10.579 3.123 1.00 0.00 34 PRO A O 10
ATOM 10682 N N . ASP A 1 35 ? 4.285 -12.036 1.760 1.00 0.00 35 ASP A N 10
ATOM 10683 C CA . ASP A 1 35 ? 5.090 -12.626 2.824 1.00 0.00 35 ASP A CA 10
ATOM 10684 C C . ASP A 1 35 ? 6.576 -12.393 2.573 1.00 0.00 35 ASP A C 10
ATOM 10685 O O . ASP A 1 35 ? 6.979 -12.023 1.471 1.00 0.00 35 ASP A O 10
ATOM 10694 N N . GLU A 1 36 ? 7.387 -12.612 3.604 1.00 0.00 36 GLU A N 10
ATOM 10695 C CA . GLU A 1 36 ? 8.828 -12.423 3.495 1.00 0.00 36 GLU A CA 10
ATOM 10696 C C . GLU A 1 36 ? 9.335 -12.880 2.130 1.00 0.00 36 GLU A C 10
ATOM 10697 O O . GLU A 1 36 ? 9.994 -12.124 1.415 1.00 0.00 36 GLU A O 10
ATOM 10709 N N . LYS A 1 37 ? 9.024 -14.121 1.775 1.00 0.00 37 LYS A N 10
ATOM 10710 C CA . LYS A 1 37 ? 9.445 -14.681 0.496 1.00 0.00 37 LYS A CA 10
ATOM 10711 C C . LYS A 1 37 ? 9.449 -13.611 -0.591 1.00 0.00 37 LYS A C 10
ATOM 10712 O O . LYS A 1 37 ? 10.451 -13.415 -1.279 1.00 0.00 37 LYS A O 10
ATOM 10731 N N . ARG A 1 38 ? 8.323 -12.920 -0.739 1.00 0.00 38 ARG A N 10
ATOM 10732 C CA . ARG A 1 38 ? 8.197 -11.870 -1.743 1.00 0.00 38 ARG A CA 10
ATOM 10733 C C . ARG A 1 38 ? 9.014 -10.642 -1.350 1.00 0.00 38 ARG A C 10
ATOM 10734 O O . ARG A 1 38 ? 9.802 -10.127 -2.145 1.00 0.00 38 ARG A O 10
ATOM 10755 N N . LEU A 1 39 ? 8.822 -10.179 -0.120 1.00 0.00 39 LEU A N 10
ATOM 10756 C CA . LEU A 1 39 ? 9.541 -9.011 0.379 1.00 0.00 39 LEU A CA 10
ATOM 10757 C C . LEU A 1 39 ? 11.020 -9.086 0.015 1.00 0.00 39 LEU A C 10
ATOM 10758 O O . LEU A 1 39 ? 11.635 -8.080 -0.338 1.00 0.00 39 LEU A O 10
ATOM 10774 N N . LYS A 1 40 ? 11.585 -10.285 0.101 1.00 0.00 40 LYS A N 10
ATOM 10775 C CA . LYS A 1 40 ? 12.992 -10.494 -0.223 1.00 0.00 40 LYS A CA 10
ATOM 10776 C C . LYS A 1 40 ? 13.373 -9.747 -1.497 1.00 0.00 40 LYS A C 10
ATOM 10777 O O . LYS A 1 40 ? 14.399 -9.070 -1.548 1.00 0.00 40 LYS A O 10
ATOM 10796 N N . GLY A 1 41 ? 12.539 -9.875 -2.525 1.00 0.00 41 GLY A N 10
ATOM 10797 C CA . GLY A 1 41 ? 12.806 -9.206 -3.785 1.00 0.00 41 GLY A CA 10
ATOM 10798 C C . GLY A 1 41 ? 12.729 -7.696 -3.667 1.00 0.00 41 GLY A C 10
ATOM 10799 O O . GLY A 1 41 ? 13.741 -7.004 -3.792 1.00 0.00 41 GLY A O 10
ATOM 10803 N N . LEU A 1 42 ? 11.527 -7.184 -3.429 1.00 0.00 42 LEU A N 10
ATOM 10804 C CA . LEU A 1 42 ? 11.321 -5.746 -3.296 1.00 0.00 42 LEU A CA 10
ATOM 10805 C C . LEU A 1 42 ? 12.433 -5.111 -2.466 1.00 0.00 42 LEU A C 10
ATOM 10806 O O . LEU A 1 42 ? 12.901 -4.015 -2.772 1.00 0.00 42 LEU A O 10
ATOM 10822 N N . SER A 1 43 ? 12.851 -5.808 -1.414 1.00 0.00 43 SER A N 10
ATOM 10823 C CA . SER A 1 43 ? 13.906 -5.312 -0.539 1.00 0.00 43 SER A CA 10
ATOM 10824 C C . SER A 1 43 ? 15.044 -4.703 -1.351 1.00 0.00 43 SER A C 10
ATOM 10825 O O . SER A 1 43 ? 15.574 -3.647 -1.005 1.00 0.00 43 SER A O 10
ATOM 10833 N N . LYS A 1 44 ? 15.416 -5.377 -2.435 1.00 0.00 44 LYS A N 10
ATOM 10834 C CA . LYS A 1 44 ? 16.491 -4.903 -3.299 1.00 0.00 44 LYS A CA 10
ATOM 10835 C C . LYS A 1 44 ? 15.959 -3.923 -4.340 1.00 0.00 44 LYS A C 10
ATOM 10836 O O . LYS A 1 44 ? 16.536 -2.857 -4.552 1.00 0.00 44 LYS A O 10
ATOM 10855 N N . GLN A 1 45 ? 14.858 -4.292 -4.986 1.00 0.00 45 GLN A N 10
ATOM 10856 C CA . GLN A 1 45 ? 14.249 -3.444 -6.004 1.00 0.00 45 GLN A CA 10
ATOM 10857 C C . GLN A 1 45 ? 14.197 -1.991 -5.543 1.00 0.00 45 GLN A C 10
ATOM 10858 O O . GLN A 1 45 ? 14.707 -1.096 -6.217 1.00 0.00 45 GLN A O 10
ATOM 10872 N N . LEU A 1 46 ? 13.578 -1.764 -4.390 1.00 0.00 46 LEU A N 10
ATOM 10873 C CA . LEU A 1 46 ? 13.458 -0.419 -3.837 1.00 0.00 46 LEU A CA 10
ATOM 10874 C C . LEU A 1 46 ? 14.457 -0.205 -2.705 1.00 0.00 46 LEU A C 10
ATOM 10875 O O . LEU A 1 46 ? 14.256 0.647 -1.839 1.00 0.00 46 LEU A O 10
ATOM 10891 N N . ASP A 1 47 ? 15.534 -0.982 -2.718 1.00 0.00 47 ASP A N 10
ATOM 10892 C CA . ASP A 1 47 ? 16.567 -0.876 -1.694 1.00 0.00 47 ASP A CA 10
ATOM 10893 C C . ASP A 1 47 ? 15.951 -0.586 -0.329 1.00 0.00 47 ASP A C 10
ATOM 10894 O O . ASP A 1 47 ? 16.434 0.270 0.412 1.00 0.00 47 ASP A O 10
ATOM 10903 N N . TRP A 1 48 ? 14.882 -1.304 -0.004 1.00 0.00 48 TRP A N 10
ATOM 10904 C CA . TRP A 1 48 ? 14.199 -1.123 1.272 1.00 0.00 48 TRP A CA 10
ATOM 10905 C C . TRP A 1 48 ? 14.396 -2.338 2.172 1.00 0.00 48 TRP A C 10
ATOM 10906 O O . TRP A 1 48 ? 15.107 -3.278 1.815 1.00 0.00 48 TRP A O 10
ATOM 10927 N N . SER A 1 49 ? 13.762 -2.313 3.340 1.00 0.00 49 SER A N 10
ATOM 10928 C CA . SER A 1 49 ? 13.870 -3.412 4.292 1.00 0.00 49 SER A CA 10
ATOM 10929 C C . SER A 1 49 ? 12.545 -4.158 4.415 1.00 0.00 49 SER A C 10
ATOM 10930 O O . SER A 1 49 ? 11.473 -3.556 4.355 1.00 0.00 49 SER A O 10
ATOM 10938 N N . VAL A 1 50 ? 12.627 -5.473 4.588 1.00 0.00 50 VAL A N 10
ATOM 10939 C CA . VAL A 1 50 ? 11.436 -6.303 4.721 1.00 0.00 50 VAL A CA 10
ATOM 10940 C C . VAL A 1 50 ? 10.459 -5.705 5.728 1.00 0.00 50 VAL A C 10
ATOM 10941 O O . VAL A 1 50 ? 9.244 -5.850 5.591 1.00 0.00 50 VAL A O 10
ATOM 10954 N N . ARG A 1 51 ? 10.998 -5.032 6.739 1.00 0.00 51 ARG A N 10
ATOM 10955 C CA . ARG A 1 51 ? 10.175 -4.412 7.770 1.00 0.00 51 ARG A CA 10
ATOM 10956 C C . ARG A 1 51 ? 9.615 -3.077 7.288 1.00 0.00 51 ARG A C 10
ATOM 10957 O O . ARG A 1 51 ? 8.430 -2.790 7.459 1.00 0.00 51 ARG A O 10
ATOM 10978 N N . LYS A 1 52 ? 10.476 -2.263 6.687 1.00 0.00 52 LYS A N 10
ATOM 10979 C CA . LYS A 1 52 ? 10.069 -0.958 6.179 1.00 0.00 52 LYS A CA 10
ATOM 10980 C C . LYS A 1 52 ? 8.947 -1.097 5.156 1.00 0.00 52 LYS A C 10
ATOM 10981 O O . LYS A 1 52 ? 7.902 -0.456 5.275 1.00 0.00 52 LYS A O 10
ATOM 11000 N N . ILE A 1 53 ? 9.168 -1.940 4.153 1.00 0.00 53 ILE A N 10
ATOM 11001 C CA . ILE A 1 53 ? 8.174 -2.165 3.111 1.00 0.00 53 ILE A CA 10
ATOM 11002 C C . ILE A 1 53 ? 6.819 -2.522 3.712 1.00 0.00 53 ILE A C 10
ATOM 11003 O O . ILE A 1 53 ? 5.820 -1.851 3.455 1.00 0.00 53 ILE A O 10
ATOM 11019 N N . GLN A 1 54 ? 6.794 -3.581 4.514 1.00 0.00 54 GLN A N 10
ATOM 11020 C CA . GLN A 1 54 ? 5.561 -4.026 5.153 1.00 0.00 54 GLN A CA 10
ATOM 11021 C C . GLN A 1 54 ? 4.712 -2.836 5.586 1.00 0.00 54 GLN A C 10
ATOM 11022 O O . GLN A 1 54 ? 3.523 -2.763 5.275 1.00 0.00 54 GLN A O 10
ATOM 11036 N N . CYS A 1 55 ? 5.330 -1.906 6.306 1.00 0.00 55 CYS A N 10
ATOM 11037 C CA . CYS A 1 55 ? 4.630 -0.718 6.784 1.00 0.00 55 CYS A CA 10
ATOM 11038 C C . CYS A 1 55 ? 3.880 -0.035 5.645 1.00 0.00 55 CYS A C 10
ATOM 11039 O O . CYS A 1 55 ? 2.726 0.363 5.801 1.00 0.00 55 CYS A O 10
ATOM 11047 N N . TRP A 1 56 ? 4.544 0.099 4.503 1.00 0.00 56 TRP A N 10
ATOM 11048 C CA . TRP A 1 56 ? 3.940 0.737 3.339 1.00 0.00 56 TRP A CA 10
ATOM 11049 C C . TRP A 1 56 ? 2.624 0.061 2.969 1.00 0.00 56 TRP A C 10
ATOM 11050 O O . TRP A 1 56 ? 1.594 0.721 2.831 1.00 0.00 56 TRP A O 10
ATOM 11071 N N . PHE A 1 57 ? 2.665 -1.257 2.811 1.00 0.00 57 PHE A N 10
ATOM 11072 C CA . PHE A 1 57 ? 1.475 -2.022 2.457 1.00 0.00 57 PHE A CA 10
ATOM 11073 C C . PHE A 1 57 ? 0.323 -1.707 3.407 1.00 0.00 57 PHE A C 10
ATOM 11074 O O . PHE A 1 57 ? -0.752 -1.287 2.979 1.00 0.00 57 PHE A O 10
ATOM 11091 N N . ARG A 1 58 ? 0.557 -1.915 4.699 1.00 0.00 58 ARG A N 10
ATOM 11092 C CA . ARG A 1 58 ? -0.461 -1.655 5.711 1.00 0.00 58 ARG A CA 10
ATOM 11093 C C . ARG A 1 58 ? -1.149 -0.317 5.458 1.00 0.00 58 ARG A C 10
ATOM 11094 O O . ARG A 1 58 ? -2.373 -0.249 5.338 1.00 0.00 58 ARG A O 10
ATOM 11115 N N . HIS A 1 59 ? -0.354 0.746 5.380 1.00 0.00 59 HIS A N 10
ATOM 11116 C CA . HIS A 1 59 ? -0.887 2.083 5.142 1.00 0.00 59 HIS A CA 10
ATOM 11117 C C . HIS A 1 59 ? -1.850 2.082 3.959 1.00 0.00 59 HIS A C 10
ATOM 11118 O O . HIS A 1 59 ? -2.920 2.688 4.017 1.00 0.00 59 HIS A O 10
ATOM 11133 N N . ARG A 1 60 ? -1.463 1.397 2.888 1.00 0.00 60 ARG A N 10
ATOM 11134 C CA . ARG A 1 60 ? -2.292 1.319 1.691 1.00 0.00 60 ARG A CA 10
ATOM 11135 C C . ARG A 1 60 ? -3.715 0.893 2.041 1.00 0.00 60 ARG A C 10
ATOM 11136 O O . ARG A 1 60 ? -4.679 1.580 1.705 1.00 0.00 60 ARG A O 10
ATOM 11157 N N . ARG A 1 61 ? -3.837 -0.244 2.719 1.00 0.00 61 ARG A N 10
ATOM 11158 C CA . ARG A 1 61 ? -5.141 -0.761 3.113 1.00 0.00 61 ARG A CA 10
ATOM 11159 C C . ARG A 1 61 ? -6.052 0.366 3.591 1.00 0.00 61 ARG A C 10
ATOM 11160 O O . ARG A 1 61 ? -7.230 0.417 3.240 1.00 0.00 61 ARG A O 10
ATOM 11181 N N . ASN A 1 62 ? -5.497 1.267 4.395 1.00 0.00 62 ASN A N 10
ATOM 11182 C CA . ASN A 1 62 ? -6.259 2.393 4.923 1.00 0.00 62 ASN A CA 10
ATOM 11183 C C . ASN A 1 62 ? -6.464 3.461 3.852 1.00 0.00 62 ASN A C 10
ATOM 11184 O O . ASN A 1 62 ? -7.588 3.892 3.600 1.00 0.00 62 ASN A O 10
ATOM 11195 N N . GLN A 1 63 ? -5.369 3.881 3.227 1.00 0.00 63 GLN A N 10
ATOM 11196 C CA . GLN A 1 63 ? -5.428 4.898 2.184 1.00 0.00 63 GLN A CA 10
ATOM 11197 C C . GLN A 1 63 ? -6.521 4.575 1.170 1.00 0.00 63 GLN A C 10
ATOM 11198 O O . GLN A 1 63 ? -7.201 5.470 0.669 1.00 0.00 63 GLN A O 10
ATOM 11212 N N . ASP A 1 64 ? -6.683 3.290 0.873 1.00 0.00 64 ASP A N 10
ATOM 11213 C CA . ASP A 1 64 ? -7.693 2.848 -0.081 1.00 0.00 64 ASP A CA 10
ATOM 11214 C C . ASP A 1 64 ? -9.084 3.303 0.350 1.00 0.00 64 ASP A C 10
ATOM 11215 O O . ASP A 1 64 ? -9.880 3.765 -0.467 1.00 0.00 64 ASP A O 10
ATOM 11224 N N . LYS A 1 65 ? -9.371 3.167 1.641 1.00 0.00 65 LYS A N 10
ATOM 11225 C CA . LYS A 1 65 ? -10.666 3.563 2.183 1.00 0.00 65 LYS A CA 10
ATOM 11226 C C . LYS A 1 65 ? -10.608 4.978 2.750 1.00 0.00 65 LYS A C 10
ATOM 11227 O O . LYS A 1 65 ? -9.769 5.301 3.591 1.00 0.00 65 LYS A O 10
ATOM 11246 N N . PRO A 1 66 ? -11.520 5.842 2.281 1.00 0.00 66 PRO A N 10
ATOM 11247 C CA . PRO A 1 66 ? -11.594 7.236 2.729 1.00 0.00 66 PRO A CA 10
ATOM 11248 C C . PRO A 1 66 ? -12.078 7.356 4.170 1.00 0.00 66 PRO A C 10
ATOM 11249 O O . PRO A 1 66 ? -13.056 6.720 4.562 1.00 0.00 66 PRO A O 10
ATOM 11260 N N . SER A 1 67 ? -11.387 8.176 4.956 1.00 0.00 67 SER A N 10
ATOM 11261 C CA . SER A 1 67 ? -11.744 8.377 6.355 1.00 0.00 67 SER A CA 10
ATOM 11262 C C . SER A 1 67 ? -12.965 9.283 6.479 1.00 0.00 67 SER A C 10
ATOM 11263 O O . SER A 1 67 ? -12.838 10.492 6.671 1.00 0.00 67 SER A O 10
ATOM 11271 N N . GLY A 1 68 ? -14.149 8.690 6.368 1.00 0.00 68 GLY A N 10
ATOM 11272 C CA . GLY A 1 68 ? -15.377 9.457 6.470 1.00 0.00 68 GLY A CA 10
ATOM 11273 C C . GLY A 1 68 ? -16.544 8.623 6.958 1.00 0.00 68 GLY A C 10
ATOM 11274 O O . GLY A 1 68 ? -16.649 7.432 6.664 1.00 0.00 68 GLY A O 10
ATOM 11278 N N . PRO A 1 69 ? -17.447 9.252 7.724 1.00 0.00 69 PRO A N 10
ATOM 11279 C CA . PRO A 1 69 ? -18.628 8.578 8.271 1.00 0.00 69 PRO A CA 10
ATOM 11280 C C . PRO A 1 69 ? -19.646 8.224 7.192 1.00 0.00 69 PRO A C 10
ATOM 11281 O O . PRO A 1 69 ? -20.411 9.076 6.743 1.00 0.00 69 PRO A O 10
ATOM 11292 N N . SER A 1 70 ? -19.648 6.960 6.781 1.00 0.00 70 SER A N 10
ATOM 11293 C CA . SER A 1 70 ? -20.570 6.493 5.751 1.00 0.00 70 SER A CA 10
ATOM 11294 C C . SER A 1 70 ? -20.853 5.002 5.911 1.00 0.00 70 SER A C 10
ATOM 11295 O O . SER A 1 70 ? -20.244 4.329 6.742 1.00 0.00 70 SER A O 10
ATOM 11303 N N . SER A 1 71 ? -21.782 4.493 5.108 1.00 0.00 71 SER A N 10
ATOM 11304 C CA . SER A 1 71 ? -22.149 3.083 5.161 1.00 0.00 71 SER A CA 10
ATOM 11305 C C . SER A 1 71 ? -21.471 2.302 4.040 1.00 0.00 71 SER A C 10
ATOM 11306 O O . SER A 1 71 ? -21.807 2.461 2.867 1.00 0.00 71 SER A O 10
ATOM 11314 N N . GLY A 1 72 ? -20.514 1.457 4.410 1.00 0.00 72 GLY A N 10
ATOM 11315 C CA . GLY A 1 72 ? -19.803 0.663 3.425 1.00 0.00 72 GLY A CA 10
ATOM 11316 C C . GLY A 1 72 ? -20.592 -0.552 2.981 1.00 0.00 72 GLY A C 10
ATOM 11317 O O . GLY A 1 72 ? -20.093 -1.380 2.219 1.00 0.00 72 GLY A O 10
ATOM 11321 N N . GLY A 1 1 ? 7.339 11.947 1.412 1.00 0.00 1 GLY A N 11
ATOM 11322 C CA . GLY A 1 1 ? 8.232 13.057 1.684 1.00 0.00 1 GLY A CA 11
ATOM 11323 C C . GLY A 1 1 ? 8.795 13.018 3.091 1.00 0.00 1 GLY A C 11
ATOM 11324 O O . GLY A 1 1 ? 8.288 12.296 3.949 1.00 0.00 1 GLY A O 11
ATOM 11328 N N . SER A 1 2 ? 9.848 13.794 3.327 1.00 0.00 2 SER A N 11
ATOM 11329 C CA . SER A 1 2 ? 10.484 13.840 4.639 1.00 0.00 2 SER A CA 11
ATOM 11330 C C . SER A 1 2 ? 9.438 13.898 5.748 1.00 0.00 2 SER A C 11
ATOM 11331 O O . SER A 1 2 ? 8.285 14.258 5.511 1.00 0.00 2 SER A O 11
ATOM 11339 N N . SER A 1 3 ? 9.851 13.542 6.960 1.00 0.00 3 SER A N 11
ATOM 11340 C CA . SER A 1 3 ? 8.950 13.549 8.107 1.00 0.00 3 SER A CA 11
ATOM 11341 C C . SER A 1 3 ? 8.027 14.764 8.065 1.00 0.00 3 SER A C 11
ATOM 11342 O O . SER A 1 3 ? 8.433 15.852 7.661 1.00 0.00 3 SER A O 11
ATOM 11350 N N . GLY A 1 4 ? 6.781 14.567 8.486 1.00 0.00 4 GLY A N 11
ATOM 11351 C CA . GLY A 1 4 ? 5.819 15.654 8.488 1.00 0.00 4 GLY A CA 11
ATOM 11352 C C . GLY A 1 4 ? 4.992 15.699 7.219 1.00 0.00 4 GLY A C 11
ATOM 11353 O O . GLY A 1 4 ? 5.534 15.826 6.121 1.00 0.00 4 GLY A O 11
ATOM 11357 N N . SER A 1 5 ? 3.675 15.593 7.368 1.00 0.00 5 SER A N 11
ATOM 11358 C CA . SER A 1 5 ? 2.772 15.617 6.224 1.00 0.00 5 SER A CA 11
ATOM 11359 C C . SER A 1 5 ? 3.131 16.754 5.271 1.00 0.00 5 SER A C 11
ATOM 11360 O O . SER A 1 5 ? 3.798 17.714 5.657 1.00 0.00 5 SER A O 11
ATOM 11368 N N . SER A 1 6 ? 2.685 16.636 4.025 1.00 0.00 6 SER A N 11
ATOM 11369 C CA . SER A 1 6 ? 2.962 17.651 3.015 1.00 0.00 6 SER A CA 11
ATOM 11370 C C . SER A 1 6 ? 2.354 18.993 3.412 1.00 0.00 6 SER A C 11
ATOM 11371 O O . SER A 1 6 ? 1.149 19.203 3.285 1.00 0.00 6 SER A O 11
ATOM 11379 N N . GLY A 1 7 ? 3.200 19.899 3.894 1.00 0.00 7 GLY A N 11
ATOM 11380 C CA . GLY A 1 7 ? 2.729 21.209 4.304 1.00 0.00 7 GLY A CA 11
ATOM 11381 C C . GLY A 1 7 ? 2.255 22.047 3.132 1.00 0.00 7 GLY A C 11
ATOM 11382 O O . GLY A 1 7 ? 2.461 21.682 1.976 1.00 0.00 7 GLY A O 11
ATOM 11386 N N . GLY A 1 8 ? 1.617 23.174 3.432 1.00 0.00 8 GLY A N 11
ATOM 11387 C CA . GLY A 1 8 ? 1.121 24.047 2.385 1.00 0.00 8 GLY A CA 11
ATOM 11388 C C . GLY A 1 8 ? -0.362 23.862 2.130 1.00 0.00 8 GLY A C 11
ATOM 11389 O O . GLY A 1 8 ? -1.195 24.460 2.812 1.00 0.00 8 GLY A O 11
ATOM 11393 N N . ILE A 1 9 ? -0.693 23.034 1.145 1.00 0.00 9 ILE A N 11
ATOM 11394 C CA . ILE A 1 9 ? -2.085 22.773 0.802 1.00 0.00 9 ILE A CA 11
ATOM 11395 C C . ILE A 1 9 ? -2.576 21.479 1.442 1.00 0.00 9 ILE A C 11
ATOM 11396 O O . ILE A 1 9 ? -2.122 20.389 1.091 1.00 0.00 9 ILE A O 11
ATOM 11412 N N . LYS A 1 10 ? -3.506 21.605 2.381 1.00 0.00 10 LYS A N 11
ATOM 11413 C CA . LYS A 1 10 ? -4.063 20.446 3.069 1.00 0.00 10 LYS A CA 11
ATOM 11414 C C . LYS A 1 10 ? -4.533 19.394 2.070 1.00 0.00 10 LYS A C 11
ATOM 11415 O O . LYS A 1 10 ? -5.295 19.695 1.150 1.00 0.00 10 LYS A O 11
ATOM 11434 N N . ASP A 1 11 ? -4.076 18.161 2.256 1.00 0.00 11 ASP A N 11
ATOM 11435 C CA . ASP A 1 11 ? -4.452 17.064 1.372 1.00 0.00 11 ASP A CA 11
ATOM 11436 C C . ASP A 1 11 ? -4.197 17.431 -0.087 1.00 0.00 11 ASP A C 11
ATOM 11437 O O . ASP A 1 11 ? -4.952 17.037 -0.977 1.00 0.00 11 ASP A O 11
ATOM 11446 N N . SER A 1 12 ? -3.130 18.187 -0.325 1.00 0.00 12 SER A N 11
ATOM 11447 C CA . SER A 1 12 ? -2.779 18.610 -1.675 1.00 0.00 12 SER A CA 11
ATOM 11448 C C . SER A 1 12 ? -3.103 17.517 -2.689 1.00 0.00 12 SER A C 11
ATOM 11449 O O . SER A 1 12 ? -3.046 16.323 -2.392 1.00 0.00 12 SER A O 11
ATOM 11457 N N . PRO A 1 13 ? -3.451 17.933 -3.916 1.00 0.00 13 PRO A N 11
ATOM 11458 C CA . PRO A 1 13 ? -3.790 17.006 -4.999 1.00 0.00 13 PRO A CA 11
ATOM 11459 C C . PRO A 1 13 ? -2.577 16.230 -5.500 1.00 0.00 13 PRO A C 11
ATOM 11460 O O . PRO A 1 13 ? -1.460 16.748 -5.519 1.00 0.00 13 PRO A O 11
ATOM 11471 N N . VAL A 1 14 ? -2.803 14.984 -5.905 1.00 0.00 14 VAL A N 11
ATOM 11472 C CA . VAL A 1 14 ? -1.728 14.137 -6.408 1.00 0.00 14 VAL A CA 11
ATOM 11473 C C . VAL A 1 14 ? -0.754 13.767 -5.295 1.00 0.00 14 VAL A C 11
ATOM 11474 O O . VAL A 1 14 ? 0.462 13.837 -5.471 1.00 0.00 14 VAL A O 11
ATOM 11487 N N . ASN A 1 15 ? -1.297 13.371 -4.148 1.00 0.00 15 ASN A N 11
ATOM 11488 C CA . ASN A 1 15 ? -0.476 12.990 -3.005 1.00 0.00 15 ASN A CA 11
ATOM 11489 C C . ASN A 1 15 ? 0.287 11.700 -3.290 1.00 0.00 15 ASN A C 11
ATOM 11490 O O . ASN A 1 15 ? 0.024 11.015 -4.279 1.00 0.00 15 ASN A O 11
ATOM 11501 N N . LYS A 1 16 ? 1.234 11.373 -2.417 1.00 0.00 16 LYS A N 11
ATOM 11502 C CA . LYS A 1 16 ? 2.035 10.165 -2.571 1.00 0.00 16 LYS A CA 11
ATOM 11503 C C . LYS A 1 16 ? 2.706 9.784 -1.255 1.00 0.00 16 LYS A C 11
ATOM 11504 O O . LYS A 1 16 ? 3.516 10.540 -0.719 1.00 0.00 16 LYS A O 11
ATOM 11523 N N . VAL A 1 17 ? 2.364 8.607 -0.741 1.00 0.00 17 VAL A N 11
ATOM 11524 C CA . VAL A 1 17 ? 2.935 8.125 0.511 1.00 0.00 17 VAL A CA 11
ATOM 11525 C C . VAL A 1 17 ? 4.440 7.913 0.383 1.00 0.00 17 VAL A C 11
ATOM 11526 O O . VAL A 1 17 ? 5.216 8.399 1.204 1.00 0.00 17 VAL A O 11
ATOM 11539 N N . GLU A 1 18 ? 4.843 7.185 -0.653 1.00 0.00 18 GLU A N 11
ATOM 11540 C CA . GLU A 1 18 ? 6.256 6.909 -0.888 1.00 0.00 18 GLU A CA 11
ATOM 11541 C C . GLU A 1 18 ? 6.488 6.445 -2.324 1.00 0.00 18 GLU A C 11
ATOM 11542 O O . GLU A 1 18 ? 5.567 6.023 -3.023 1.00 0.00 18 GLU A O 11
ATOM 11554 N N . PRO A 1 19 ? 7.749 6.526 -2.774 1.00 0.00 19 PRO A N 11
ATOM 11555 C CA . PRO A 1 19 ? 8.133 6.120 -4.129 1.00 0.00 19 PRO A CA 11
ATOM 11556 C C . PRO A 1 19 ? 8.055 4.610 -4.326 1.00 0.00 19 PRO A C 11
ATOM 11557 O O . PRO A 1 19 ? 8.412 4.093 -5.384 1.00 0.00 19 PRO A O 11
ATOM 11568 N N . ASN A 1 20 ? 7.586 3.908 -3.300 1.00 0.00 20 ASN A N 11
ATOM 11569 C CA . ASN A 1 20 ? 7.462 2.456 -3.360 1.00 0.00 20 ASN A CA 11
ATOM 11570 C C . ASN A 1 20 ? 6.161 2.049 -4.045 1.00 0.00 20 ASN A C 11
ATOM 11571 O O . ASN A 1 20 ? 5.665 0.939 -3.849 1.00 0.00 20 ASN A O 11
ATOM 11582 N N . ASP A 1 21 ? 5.614 2.954 -4.849 1.00 0.00 21 ASP A N 11
ATOM 11583 C CA . ASP A 1 21 ? 4.371 2.690 -5.564 1.00 0.00 21 ASP A CA 11
ATOM 11584 C C . ASP A 1 21 ? 4.372 1.283 -6.155 1.00 0.00 21 ASP A C 11
ATOM 11585 O O . ASP A 1 21 ? 3.344 0.606 -6.177 1.00 0.00 21 ASP A O 11
ATOM 11594 N N . THR A 1 22 ? 5.534 0.849 -6.633 1.00 0.00 22 THR A N 11
ATOM 11595 C CA . THR A 1 22 ? 5.670 -0.475 -7.226 1.00 0.00 22 THR A CA 11
ATOM 11596 C C . THR A 1 22 ? 4.836 -1.504 -6.470 1.00 0.00 22 THR A C 11
ATOM 11597 O O . THR A 1 22 ? 4.409 -2.510 -7.037 1.00 0.00 22 THR A O 11
ATOM 11608 N N . LEU A 1 23 ? 4.608 -1.245 -5.187 1.00 0.00 23 LEU A N 11
ATOM 11609 C CA . LEU A 1 23 ? 3.824 -2.149 -4.352 1.00 0.00 23 LEU A CA 11
ATOM 11610 C C . LEU A 1 23 ? 2.337 -2.035 -4.673 1.00 0.00 23 LEU A C 11
ATOM 11611 O O . LEU A 1 23 ? 1.661 -3.040 -4.888 1.00 0.00 23 LEU A O 11
ATOM 11627 N N . GLU A 1 24 ? 1.837 -0.804 -4.706 1.00 0.00 24 GLU A N 11
ATOM 11628 C CA . GLU A 1 24 ? 0.430 -0.560 -5.002 1.00 0.00 24 GLU A CA 11
ATOM 11629 C C . GLU A 1 24 ? -0.100 -1.580 -6.006 1.00 0.00 24 GLU A C 11
ATOM 11630 O O . GLU A 1 24 ? -1.250 -2.011 -5.922 1.00 0.00 24 GLU A O 11
ATOM 11642 N N . LYS A 1 25 ? 0.748 -1.961 -6.956 1.00 0.00 25 LYS A N 11
ATOM 11643 C CA . LYS A 1 25 ? 0.368 -2.931 -7.977 1.00 0.00 25 LYS A CA 11
ATOM 11644 C C . LYS A 1 25 ? 0.356 -4.345 -7.406 1.00 0.00 25 LYS A C 11
ATOM 11645 O O . LYS A 1 25 ? -0.700 -4.964 -7.273 1.00 0.00 25 LYS A O 11
ATOM 11664 N N . VAL A 1 26 ? 1.538 -4.852 -7.068 1.00 0.00 26 VAL A N 11
ATOM 11665 C CA . VAL A 1 26 ? 1.664 -6.192 -6.509 1.00 0.00 26 VAL A CA 11
ATOM 11666 C C . VAL A 1 26 ? 0.591 -6.452 -5.458 1.00 0.00 26 VAL A C 11
ATOM 11667 O O . VAL A 1 26 ? 0.073 -7.563 -5.345 1.00 0.00 26 VAL A O 11
ATOM 11680 N N . PHE A 1 27 ? 0.261 -5.419 -4.689 1.00 0.00 27 PHE A N 11
ATOM 11681 C CA . PHE A 1 27 ? -0.751 -5.536 -3.646 1.00 0.00 27 PHE A CA 11
ATOM 11682 C C . PHE A 1 27 ? -2.053 -6.095 -4.211 1.00 0.00 27 PHE A C 11
ATOM 11683 O O . PHE A 1 27 ? -2.648 -7.010 -3.642 1.00 0.00 27 PHE A O 11
ATOM 11700 N N . VAL A 1 28 ? -2.492 -5.536 -5.335 1.00 0.00 28 VAL A N 11
ATOM 11701 C CA . VAL A 1 28 ? -3.723 -5.978 -5.978 1.00 0.00 28 VAL A CA 11
ATOM 11702 C C . VAL A 1 28 ? -3.426 -6.789 -7.234 1.00 0.00 28 VAL A C 11
ATOM 11703 O O . VAL A 1 28 ? -4.336 -7.160 -7.976 1.00 0.00 28 VAL A O 11
ATOM 11716 N N . SER A 1 29 ? -2.146 -7.061 -7.468 1.00 0.00 29 SER A N 11
ATOM 11717 C CA . SER A 1 29 ? -1.728 -7.826 -8.637 1.00 0.00 29 SER A CA 11
ATOM 11718 C C . SER A 1 29 ? -1.417 -9.271 -8.257 1.00 0.00 29 SER A C 11
ATOM 11719 O O . SER A 1 29 ? -1.867 -10.209 -8.916 1.00 0.00 29 SER A O 11
ATOM 11727 N N . VAL A 1 30 ? -0.644 -9.443 -7.190 1.00 0.00 30 VAL A N 11
ATOM 11728 C CA . VAL A 1 30 ? -0.272 -10.773 -6.721 1.00 0.00 30 VAL A CA 11
ATOM 11729 C C . VAL A 1 30 ? -1.037 -11.142 -5.455 1.00 0.00 30 VAL A C 11
ATOM 11730 O O . VAL A 1 30 ? -1.561 -12.250 -5.334 1.00 0.00 30 VAL A O 11
ATOM 11743 N N . THR A 1 31 ? -1.099 -10.207 -4.513 1.00 0.00 31 THR A N 11
ATOM 11744 C CA . THR A 1 31 ? -1.799 -10.434 -3.255 1.00 0.00 31 THR A CA 11
ATOM 11745 C C . THR A 1 31 ? -1.832 -9.167 -2.408 1.00 0.00 31 THR A C 11
ATOM 11746 O O . THR A 1 31 ? -0.962 -8.304 -2.528 1.00 0.00 31 THR A O 11
ATOM 11757 N N . LYS A 1 32 ? -2.841 -9.061 -1.550 1.00 0.00 32 LYS A N 11
ATOM 11758 C CA . LYS A 1 32 ? -2.988 -7.900 -0.680 1.00 0.00 32 LYS A CA 11
ATOM 11759 C C . LYS A 1 32 ? -1.937 -7.913 0.426 1.00 0.00 32 LYS A C 11
ATOM 11760 O O . LYS A 1 32 ? -1.425 -6.865 0.822 1.00 0.00 32 LYS A O 11
ATOM 11779 N N . TYR A 1 33 ? -1.620 -9.104 0.920 1.00 0.00 33 TYR A N 11
ATOM 11780 C CA . TYR A 1 33 ? -0.631 -9.253 1.981 1.00 0.00 33 TYR A CA 11
ATOM 11781 C C . TYR A 1 33 ? 0.404 -10.313 1.616 1.00 0.00 33 TYR A C 11
ATOM 11782 O O . TYR A 1 33 ? 0.226 -11.505 1.869 1.00 0.00 33 TYR A O 11
ATOM 11800 N N . PRO A 1 34 ? 1.515 -9.870 1.008 1.00 0.00 34 PRO A N 11
ATOM 11801 C CA . PRO A 1 34 ? 2.602 -10.763 0.596 1.00 0.00 34 PRO A CA 11
ATOM 11802 C C . PRO A 1 34 ? 3.364 -11.335 1.786 1.00 0.00 34 PRO A C 11
ATOM 11803 O O . PRO A 1 34 ? 3.119 -10.958 2.932 1.00 0.00 34 PRO A O 11
ATOM 11814 N N . ASP A 1 35 ? 4.289 -12.247 1.507 1.00 0.00 35 ASP A N 11
ATOM 11815 C CA . ASP A 1 35 ? 5.089 -12.870 2.555 1.00 0.00 35 ASP A CA 11
ATOM 11816 C C . ASP A 1 35 ? 6.574 -12.593 2.342 1.00 0.00 35 ASP A C 11
ATOM 11817 O O . ASP A 1 35 ? 6.980 -12.111 1.285 1.00 0.00 35 ASP A O 11
ATOM 11826 N N . GLU A 1 36 ? 7.379 -12.900 3.354 1.00 0.00 36 GLU A N 11
ATOM 11827 C CA . GLU A 1 36 ? 8.819 -12.682 3.278 1.00 0.00 36 GLU A CA 11
ATOM 11828 C C . GLU A 1 36 ? 9.337 -12.957 1.869 1.00 0.00 36 GLU A C 11
ATOM 11829 O O . GLU A 1 36 ? 9.972 -12.103 1.250 1.00 0.00 36 GLU A O 11
ATOM 11841 N N . LYS A 1 37 ? 9.061 -14.157 1.368 1.00 0.00 37 LYS A N 11
ATOM 11842 C CA . LYS A 1 37 ? 9.498 -14.547 0.032 1.00 0.00 37 LYS A CA 11
ATOM 11843 C C . LYS A 1 37 ? 9.461 -13.357 -0.921 1.00 0.00 37 LYS A C 11
ATOM 11844 O O . LYS A 1 37 ? 10.474 -13.002 -1.525 1.00 0.00 37 LYS A O 11
ATOM 11863 N N . ARG A 1 38 ? 8.289 -12.743 -1.051 1.00 0.00 38 ARG A N 11
ATOM 11864 C CA . ARG A 1 38 ? 8.122 -11.593 -1.930 1.00 0.00 38 ARG A CA 11
ATOM 11865 C C . ARG A 1 38 ? 8.925 -10.399 -1.423 1.00 0.00 38 ARG A C 11
ATOM 11866 O O . ARG A 1 38 ? 9.634 -9.743 -2.188 1.00 0.00 38 ARG A O 11
ATOM 11887 N N . LEU A 1 39 ? 8.810 -10.122 -0.129 1.00 0.00 39 LEU A N 11
ATOM 11888 C CA . LEU A 1 39 ? 9.525 -9.006 0.482 1.00 0.00 39 LEU A CA 11
ATOM 11889 C C . LEU A 1 39 ? 10.997 -9.021 0.086 1.00 0.00 39 LEU A C 11
ATOM 11890 O O . LEU A 1 39 ? 11.577 -7.982 -0.231 1.00 0.00 39 LEU A O 11
ATOM 11906 N N . LYS A 1 40 ? 11.598 -10.206 0.104 1.00 0.00 40 LYS A N 11
ATOM 11907 C CA . LYS A 1 40 ? 13.002 -10.359 -0.257 1.00 0.00 40 LYS A CA 11
ATOM 11908 C C . LYS A 1 40 ? 13.333 -9.555 -1.510 1.00 0.00 40 LYS A C 11
ATOM 11909 O O . LYS A 1 40 ? 14.324 -8.828 -1.550 1.00 0.00 40 LYS A O 11
ATOM 11928 N N . GLY A 1 41 ? 12.493 -9.689 -2.533 1.00 0.00 41 GLY A N 11
ATOM 11929 C CA . GLY A 1 41 ? 12.713 -8.968 -3.773 1.00 0.00 41 GLY A CA 11
ATOM 11930 C C . GLY A 1 41 ? 12.581 -7.468 -3.602 1.00 0.00 41 GLY A C 11
ATOM 11931 O O . GLY A 1 41 ? 13.541 -6.725 -3.809 1.00 0.00 41 GLY A O 11
ATOM 11935 N N . LEU A 1 42 ? 11.389 -7.020 -3.225 1.00 0.00 42 LEU A N 11
ATOM 11936 C CA . LEU A 1 42 ? 11.133 -5.597 -3.028 1.00 0.00 42 LEU A CA 11
ATOM 11937 C C . LEU A 1 42 ? 12.246 -4.952 -2.208 1.00 0.00 42 LEU A C 11
ATOM 11938 O O . LEU A 1 42 ? 12.650 -3.821 -2.473 1.00 0.00 42 LEU A O 11
ATOM 11954 N N . SER A 1 43 ? 12.738 -5.682 -1.211 1.00 0.00 43 SER A N 11
ATOM 11955 C CA . SER A 1 43 ? 13.803 -5.181 -0.351 1.00 0.00 43 SER A CA 11
ATOM 11956 C C . SER A 1 43 ? 14.992 -4.703 -1.180 1.00 0.00 43 SER A C 11
ATOM 11957 O O . SER A 1 43 ? 15.653 -3.724 -0.833 1.00 0.00 43 SER A O 11
ATOM 11965 N N . LYS A 1 44 ? 15.258 -5.403 -2.278 1.00 0.00 44 LYS A N 11
ATOM 11966 C CA . LYS A 1 44 ? 16.366 -5.052 -3.159 1.00 0.00 44 LYS A CA 11
ATOM 11967 C C . LYS A 1 44 ? 15.920 -4.054 -4.223 1.00 0.00 44 LYS A C 11
ATOM 11968 O O . LYS A 1 44 ? 16.570 -3.032 -4.440 1.00 0.00 44 LYS A O 11
ATOM 11987 N N . GLN A 1 45 ? 14.806 -4.357 -4.882 1.00 0.00 45 GLN A N 11
ATOM 11988 C CA . GLN A 1 45 ? 14.274 -3.486 -5.923 1.00 0.00 45 GLN A CA 11
ATOM 11989 C C . GLN A 1 45 ? 14.259 -2.032 -5.461 1.00 0.00 45 GLN A C 11
ATOM 11990 O O . GLN A 1 45 ? 14.869 -1.165 -6.087 1.00 0.00 45 GLN A O 11
ATOM 12004 N N . LEU A 1 46 ? 13.559 -1.773 -4.362 1.00 0.00 46 LEU A N 11
ATOM 12005 C CA . LEU A 1 46 ? 13.465 -0.424 -3.816 1.00 0.00 46 LEU A CA 11
ATOM 12006 C C . LEU A 1 46 ? 14.485 -0.215 -2.701 1.00 0.00 46 LEU A C 11
ATOM 12007 O O . LEU A 1 46 ? 14.330 0.672 -1.862 1.00 0.00 46 LEU A O 11
ATOM 12023 N N . ASP A 1 47 ? 15.528 -1.037 -2.699 1.00 0.00 47 ASP A N 11
ATOM 12024 C CA . ASP A 1 47 ? 16.576 -0.941 -1.690 1.00 0.00 47 ASP A CA 11
ATOM 12025 C C . ASP A 1 47 ? 15.985 -0.612 -0.323 1.00 0.00 47 ASP A C 11
ATOM 12026 O O . ASP A 1 47 ? 16.493 0.252 0.392 1.00 0.00 47 ASP A O 11
ATOM 12035 N N . TRP A 1 48 ? 14.909 -1.305 0.033 1.00 0.00 48 TRP A N 11
ATOM 12036 C CA . TRP A 1 48 ? 14.248 -1.085 1.314 1.00 0.00 48 TRP A CA 11
ATOM 12037 C C . TRP A 1 48 ? 14.432 -2.287 2.235 1.00 0.00 48 TRP A C 11
ATOM 12038 O O . TRP A 1 48 ? 15.099 -3.258 1.878 1.00 0.00 48 TRP A O 11
ATOM 12059 N N . SER A 1 49 ? 13.837 -2.215 3.421 1.00 0.00 49 SER A N 11
ATOM 12060 C CA . SER A 1 49 ? 13.938 -3.296 4.394 1.00 0.00 49 SER A CA 11
ATOM 12061 C C . SER A 1 49 ? 12.618 -4.051 4.508 1.00 0.00 49 SER A C 11
ATOM 12062 O O . SER A 1 49 ? 11.543 -3.450 4.507 1.00 0.00 49 SER A O 11
ATOM 12070 N N . VAL A 1 50 ? 12.706 -5.374 4.605 1.00 0.00 50 VAL A N 11
ATOM 12071 C CA . VAL A 1 50 ? 11.519 -6.213 4.720 1.00 0.00 50 VAL A CA 11
ATOM 12072 C C . VAL A 1 50 ? 10.487 -5.580 5.646 1.00 0.00 50 VAL A C 11
ATOM 12073 O O . VAL A 1 50 ? 9.286 -5.626 5.378 1.00 0.00 50 VAL A O 11
ATOM 12086 N N . ARG A 1 51 ? 10.962 -4.990 6.738 1.00 0.00 51 ARG A N 11
ATOM 12087 C CA . ARG A 1 51 ? 10.080 -4.349 7.706 1.00 0.00 51 ARG A CA 11
ATOM 12088 C C . ARG A 1 51 ? 9.553 -3.023 7.165 1.00 0.00 51 ARG A C 11
ATOM 12089 O O . ARG A 1 51 ? 8.343 -2.810 7.084 1.00 0.00 51 ARG A O 11
ATOM 12110 N N . LYS A 1 52 ? 10.469 -2.134 6.795 1.00 0.00 52 LYS A N 11
ATOM 12111 C CA . LYS A 1 52 ? 10.097 -0.829 6.261 1.00 0.00 52 LYS A CA 11
ATOM 12112 C C . LYS A 1 52 ? 9.012 -0.965 5.198 1.00 0.00 52 LYS A C 11
ATOM 12113 O O . LYS A 1 52 ? 8.013 -0.246 5.222 1.00 0.00 52 LYS A O 11
ATOM 12132 N N . ILE A 1 53 ? 9.215 -1.892 4.267 1.00 0.00 53 ILE A N 11
ATOM 12133 C CA . ILE A 1 53 ? 8.252 -2.123 3.198 1.00 0.00 53 ILE A CA 11
ATOM 12134 C C . ILE A 1 53 ? 6.881 -2.484 3.760 1.00 0.00 53 ILE A C 11
ATOM 12135 O O . ILE A 1 53 ? 5.884 -1.830 3.456 1.00 0.00 53 ILE A O 11
ATOM 12151 N N . GLN A 1 54 ? 6.841 -3.526 4.584 1.00 0.00 54 GLN A N 11
ATOM 12152 C CA . GLN A 1 54 ? 5.592 -3.973 5.190 1.00 0.00 54 GLN A CA 11
ATOM 12153 C C . GLN A 1 54 ? 4.731 -2.783 5.601 1.00 0.00 54 GLN A C 11
ATOM 12154 O O . GLN A 1 54 ? 3.538 -2.735 5.298 1.00 0.00 54 GLN A O 11
ATOM 12168 N N . CYS A 1 55 ? 5.342 -1.826 6.290 1.00 0.00 55 CYS A N 11
ATOM 12169 C CA . CYS A 1 55 ? 4.630 -0.637 6.744 1.00 0.00 55 CYS A CA 11
ATOM 12170 C C . CYS A 1 55 ? 3.884 0.024 5.589 1.00 0.00 55 CYS A C 11
ATOM 12171 O O . CYS A 1 55 ? 2.720 0.400 5.723 1.00 0.00 55 CYS A O 11
ATOM 12179 N N . TRP A 1 56 ? 4.563 0.162 4.456 1.00 0.00 56 TRP A N 11
ATOM 12180 C CA . TRP A 1 56 ? 3.965 0.779 3.277 1.00 0.00 56 TRP A CA 11
ATOM 12181 C C . TRP A 1 56 ? 2.667 0.077 2.895 1.00 0.00 56 TRP A C 11
ATOM 12182 O O . TRP A 1 56 ? 1.664 0.726 2.596 1.00 0.00 56 TRP A O 11
ATOM 12203 N N . PHE A 1 57 ? 2.692 -1.251 2.907 1.00 0.00 57 PHE A N 11
ATOM 12204 C CA . PHE A 1 57 ? 1.516 -2.041 2.560 1.00 0.00 57 PHE A CA 11
ATOM 12205 C C . PHE A 1 57 ? 0.359 -1.739 3.509 1.00 0.00 57 PHE A C 11
ATOM 12206 O O . PHE A 1 57 ? -0.767 -1.495 3.074 1.00 0.00 57 PHE A O 11
ATOM 12223 N N . ARG A 1 58 ? 0.646 -1.759 4.807 1.00 0.00 58 ARG A N 11
ATOM 12224 C CA . ARG A 1 58 ? -0.370 -1.490 5.817 1.00 0.00 58 ARG A CA 11
ATOM 12225 C C . ARG A 1 58 ? -1.027 -0.134 5.580 1.00 0.00 58 ARG A C 11
ATOM 12226 O O . ARG A 1 58 ? -2.236 0.021 5.757 1.00 0.00 58 ARG A O 11
ATOM 12247 N N . HIS A 1 59 ? -0.224 0.846 5.178 1.00 0.00 59 HIS A N 11
ATOM 12248 C CA . HIS A 1 59 ? -0.727 2.189 4.916 1.00 0.00 59 HIS A CA 11
ATOM 12249 C C . HIS A 1 59 ? -1.558 2.218 3.637 1.00 0.00 59 HIS A C 11
ATOM 12250 O O . HIS A 1 59 ? -2.551 2.940 3.546 1.00 0.00 59 HIS A O 11
ATOM 12265 N N . ARG A 1 60 ? -1.145 1.428 2.651 1.00 0.00 60 ARG A N 11
ATOM 12266 C CA . ARG A 1 60 ? -1.850 1.365 1.376 1.00 0.00 60 ARG A CA 11
ATOM 12267 C C . ARG A 1 60 ? -3.332 1.069 1.588 1.00 0.00 60 ARG A C 11
ATOM 12268 O O . ARG A 1 60 ? -4.196 1.819 1.135 1.00 0.00 60 ARG A O 11
ATOM 12289 N N . ARG A 1 61 ? -3.617 -0.030 2.280 1.00 0.00 61 ARG A N 11
ATOM 12290 C CA . ARG A 1 61 ? -4.993 -0.426 2.551 1.00 0.00 61 ARG A CA 11
ATOM 12291 C C . ARG A 1 61 ? -5.852 0.789 2.891 1.00 0.00 61 ARG A C 11
ATOM 12292 O O . ARG A 1 61 ? -6.952 0.950 2.364 1.00 0.00 61 ARG A O 11
ATOM 12313 N N . ASN A 1 62 ? -5.341 1.640 3.774 1.00 0.00 62 ASN A N 11
ATOM 12314 C CA . ASN A 1 62 ? -6.061 2.839 4.185 1.00 0.00 62 ASN A CA 11
ATOM 12315 C C . ASN A 1 62 ? -6.327 3.750 2.991 1.00 0.00 62 ASN A C 11
ATOM 12316 O O . ASN A 1 62 ? -7.445 4.228 2.800 1.00 0.00 62 ASN A O 11
ATOM 12327 N N . GLN A 1 63 ? -5.292 3.986 2.191 1.00 0.00 63 GLN A N 11
ATOM 12328 C CA . GLN A 1 63 ? -5.415 4.839 1.015 1.00 0.00 63 GLN A CA 11
ATOM 12329 C C . GLN A 1 63 ? -6.565 4.379 0.125 1.00 0.00 63 GLN A C 11
ATOM 12330 O O . GLN A 1 63 ? -7.253 5.194 -0.488 1.00 0.00 63 GLN A O 11
ATOM 12344 N N . ASP A 1 64 ? -6.766 3.067 0.060 1.00 0.00 64 ASP A N 11
ATOM 12345 C CA . ASP A 1 64 ? -7.834 2.498 -0.755 1.00 0.00 64 ASP A CA 11
ATOM 12346 C C . ASP A 1 64 ? -9.070 3.392 -0.733 1.00 0.00 64 ASP A C 11
ATOM 12347 O O . ASP A 1 64 ? -9.731 3.580 -1.754 1.00 0.00 64 ASP A O 11
ATOM 12356 N N . LYS A 1 65 ? -9.377 3.939 0.438 1.00 0.00 65 LYS A N 11
ATOM 12357 C CA . LYS A 1 65 ? -10.533 4.814 0.594 1.00 0.00 65 LYS A CA 11
ATOM 12358 C C . LYS A 1 65 ? -10.111 6.187 1.107 1.00 0.00 65 LYS A C 11
ATOM 12359 O O . LYS A 1 65 ? -9.373 6.311 2.084 1.00 0.00 65 LYS A O 11
ATOM 12378 N N . PRO A 1 66 ? -10.591 7.244 0.435 1.00 0.00 66 PRO A N 11
ATOM 12379 C CA . PRO A 1 66 ? -10.278 8.627 0.806 1.00 0.00 66 PRO A CA 11
ATOM 12380 C C . PRO A 1 66 ? -10.938 9.038 2.118 1.00 0.00 66 PRO A C 11
ATOM 12381 O O . PRO A 1 66 ? -10.278 9.548 3.023 1.00 0.00 66 PRO A O 11
ATOM 12392 N N . SER A 1 67 ? -12.245 8.813 2.214 1.00 0.00 67 SER A N 11
ATOM 12393 C CA . SER A 1 67 ? -12.995 9.163 3.415 1.00 0.00 67 SER A CA 11
ATOM 12394 C C . SER A 1 67 ? -12.309 8.616 4.663 1.00 0.00 67 SER A C 11
ATOM 12395 O O . SER A 1 67 ? -11.345 7.856 4.573 1.00 0.00 67 SER A O 11
ATOM 12403 N N . GLY A 1 68 ? -12.813 9.009 5.828 1.00 0.00 68 GLY A N 11
ATOM 12404 C CA . GLY A 1 68 ? -12.238 8.549 7.079 1.00 0.00 68 GLY A CA 11
ATOM 12405 C C . GLY A 1 68 ? -11.454 9.634 7.790 1.00 0.00 68 GLY A C 11
ATOM 12406 O O . GLY A 1 68 ? -10.224 9.660 7.763 1.00 0.00 68 GLY A O 11
ATOM 12410 N N . PRO A 1 69 ? -12.175 10.557 8.445 1.00 0.00 69 PRO A N 11
ATOM 12411 C CA . PRO A 1 69 ? -11.560 11.667 9.179 1.00 0.00 69 PRO A CA 11
ATOM 12412 C C . PRO A 1 69 ? -10.834 11.200 10.435 1.00 0.00 69 PRO A C 11
ATOM 12413 O O . PRO A 1 69 ? -10.196 11.994 11.127 1.00 0.00 69 PRO A O 11
ATOM 12424 N N . SER A 1 70 ? -10.935 9.907 10.726 1.00 0.00 70 SER A N 11
ATOM 12425 C CA . SER A 1 70 ? -10.290 9.335 11.902 1.00 0.00 70 SER A CA 11
ATOM 12426 C C . SER A 1 70 ? -8.782 9.562 11.860 1.00 0.00 70 SER A C 11
ATOM 12427 O O . SER A 1 70 ? -8.126 9.266 10.861 1.00 0.00 70 SER A O 11
ATOM 12435 N N . SER A 1 71 ? -8.239 10.092 12.951 1.00 0.00 71 SER A N 11
ATOM 12436 C CA . SER A 1 71 ? -6.809 10.364 13.039 1.00 0.00 71 SER A CA 11
ATOM 12437 C C . SER A 1 71 ? -6.042 9.112 13.454 1.00 0.00 71 SER A C 11
ATOM 12438 O O . SER A 1 71 ? -6.587 8.225 14.110 1.00 0.00 71 SER A O 11
ATOM 12446 N N . GLY A 1 72 ? -4.772 9.047 13.066 1.00 0.00 72 GLY A N 11
ATOM 12447 C CA . GLY A 1 72 ? -3.950 7.901 13.406 1.00 0.00 72 GLY A CA 11
ATOM 12448 C C . GLY A 1 72 ? -3.941 7.614 14.894 1.00 0.00 72 GLY A C 11
ATOM 12449 O O . GLY A 1 72 ? -3.082 8.110 15.624 1.00 0.00 72 GLY A O 11
ATOM 12453 N N . GLY A 1 1 ? -16.594 20.364 5.125 1.00 0.00 1 GLY A N 12
ATOM 12454 C CA . GLY A 1 1 ? -15.885 20.708 3.907 1.00 0.00 1 GLY A CA 12
ATOM 12455 C C . GLY A 1 1 ? -16.766 20.615 2.677 1.00 0.00 1 GLY A C 12
ATOM 12456 O O . GLY A 1 1 ? -16.477 19.853 1.754 1.00 0.00 1 GLY A O 12
ATOM 12460 N N . SER A 1 2 ? -17.844 21.392 2.664 1.00 0.00 2 SER A N 12
ATOM 12461 C CA . SER A 1 2 ? -18.774 21.391 1.540 1.00 0.00 2 SER A CA 12
ATOM 12462 C C . SER A 1 2 ? -18.112 21.957 0.287 1.00 0.00 2 SER A C 12
ATOM 12463 O O . SER A 1 2 ? -17.289 22.869 0.365 1.00 0.00 2 SER A O 12
ATOM 12471 N N . SER A 1 3 ? -18.479 21.409 -0.867 1.00 0.00 3 SER A N 12
ATOM 12472 C CA . SER A 1 3 ? -17.919 21.856 -2.137 1.00 0.00 3 SER A CA 12
ATOM 12473 C C . SER A 1 3 ? -19.026 22.256 -3.108 1.00 0.00 3 SER A C 12
ATOM 12474 O O . SER A 1 3 ? -20.152 21.770 -3.017 1.00 0.00 3 SER A O 12
ATOM 12482 N N . GLY A 1 4 ? -18.696 23.148 -4.037 1.00 0.00 4 GLY A N 12
ATOM 12483 C CA . GLY A 1 4 ? -19.672 23.600 -5.012 1.00 0.00 4 GLY A CA 12
ATOM 12484 C C . GLY A 1 4 ? -19.039 23.964 -6.340 1.00 0.00 4 GLY A C 12
ATOM 12485 O O . GLY A 1 4 ? -19.265 23.293 -7.347 1.00 0.00 4 GLY A O 12
ATOM 12489 N N . SER A 1 5 ? -18.246 25.031 -6.343 1.00 0.00 5 SER A N 12
ATOM 12490 C CA . SER A 1 5 ? -17.583 25.486 -7.559 1.00 0.00 5 SER A CA 12
ATOM 12491 C C . SER A 1 5 ? -16.076 25.262 -7.473 1.00 0.00 5 SER A C 12
ATOM 12492 O O . SER A 1 5 ? -15.406 25.808 -6.597 1.00 0.00 5 SER A O 12
ATOM 12500 N N . SER A 1 6 ? -15.551 24.455 -8.389 1.00 0.00 6 SER A N 12
ATOM 12501 C CA . SER A 1 6 ? -14.125 24.154 -8.416 1.00 0.00 6 SER A CA 12
ATOM 12502 C C . SER A 1 6 ? -13.348 25.269 -9.109 1.00 0.00 6 SER A C 12
ATOM 12503 O O . SER A 1 6 ? -12.328 25.737 -8.604 1.00 0.00 6 SER A O 12
ATOM 12511 N N . GLY A 1 7 ? -13.838 25.689 -10.272 1.00 0.00 7 GLY A N 12
ATOM 12512 C CA . GLY A 1 7 ? -13.178 26.744 -11.017 1.00 0.00 7 GLY A CA 12
ATOM 12513 C C . GLY A 1 7 ? -11.678 26.542 -11.105 1.00 0.00 7 GLY A C 12
ATOM 12514 O O . GLY A 1 7 ? -10.917 27.162 -10.364 1.00 0.00 7 GLY A O 12
ATOM 12518 N N . GLY A 1 8 ? -11.252 25.669 -12.014 1.00 0.00 8 GLY A N 12
ATOM 12519 C CA . GLY A 1 8 ? -9.836 25.401 -12.177 1.00 0.00 8 GLY A CA 12
ATOM 12520 C C . GLY A 1 8 ? -9.559 23.962 -12.566 1.00 0.00 8 GLY A C 12
ATOM 12521 O O . GLY A 1 8 ? -10.232 23.407 -13.436 1.00 0.00 8 GLY A O 12
ATOM 12525 N N . ILE A 1 9 ? -8.566 23.357 -11.923 1.00 0.00 9 ILE A N 12
ATOM 12526 C CA . ILE A 1 9 ? -8.203 21.974 -12.208 1.00 0.00 9 ILE A CA 12
ATOM 12527 C C . ILE A 1 9 ? -9.009 21.006 -11.349 1.00 0.00 9 ILE A C 12
ATOM 12528 O O . ILE A 1 9 ? -9.047 21.128 -10.124 1.00 0.00 9 ILE A O 12
ATOM 12544 N N . LYS A 1 10 ? -9.652 20.042 -11.999 1.00 0.00 10 LYS A N 12
ATOM 12545 C CA . LYS A 1 10 ? -10.456 19.049 -11.296 1.00 0.00 10 LYS A CA 12
ATOM 12546 C C . LYS A 1 10 ? -9.631 18.336 -10.230 1.00 0.00 10 LYS A C 12
ATOM 12547 O O . LYS A 1 10 ? -8.412 18.215 -10.353 1.00 0.00 10 LYS A O 12
ATOM 12566 N N . ASP A 1 11 ? -10.302 17.865 -9.185 1.00 0.00 11 ASP A N 12
ATOM 12567 C CA . ASP A 1 11 ? -9.630 17.162 -8.098 1.00 0.00 11 ASP A CA 12
ATOM 12568 C C . ASP A 1 11 ? -8.859 15.957 -8.626 1.00 0.00 11 ASP A C 12
ATOM 12569 O O . ASP A 1 11 ? -9.212 15.384 -9.657 1.00 0.00 11 ASP A O 12
ATOM 12578 N N . SER A 1 12 ? -7.803 15.577 -7.913 1.00 0.00 12 SER A N 12
ATOM 12579 C CA . SER A 1 12 ? -6.978 14.443 -8.313 1.00 0.00 12 SER A CA 12
ATOM 12580 C C . SER A 1 12 ? -5.975 14.089 -7.219 1.00 0.00 12 SER A C 12
ATOM 12581 O O . SER A 1 12 ? -5.548 14.937 -6.435 1.00 0.00 12 SER A O 12
ATOM 12589 N N . PRO A 1 13 ? -5.590 12.806 -7.164 1.00 0.00 13 PRO A N 12
ATOM 12590 C CA . PRO A 1 13 ? -4.632 12.308 -6.171 1.00 0.00 13 PRO A CA 12
ATOM 12591 C C . PRO A 1 13 ? -3.219 12.824 -6.420 1.00 0.00 13 PRO A C 12
ATOM 12592 O O . PRO A 1 13 ? -2.556 12.414 -7.373 1.00 0.00 13 PRO A O 12
ATOM 12603 N N . VAL A 1 14 ? -2.762 13.726 -5.557 1.00 0.00 14 VAL A N 12
ATOM 12604 C CA . VAL A 1 14 ? -1.427 14.296 -5.682 1.00 0.00 14 VAL A CA 12
ATOM 12605 C C . VAL A 1 14 ? -0.517 13.820 -4.555 1.00 0.00 14 VAL A C 12
ATOM 12606 O O . VAL A 1 14 ? 0.656 13.521 -4.774 1.00 0.00 14 VAL A O 12
ATOM 12619 N N . ASN A 1 15 ? -1.068 13.750 -3.347 1.00 0.00 15 ASN A N 12
ATOM 12620 C CA . ASN A 1 15 ? -0.306 13.310 -2.184 1.00 0.00 15 ASN A CA 12
ATOM 12621 C C . ASN A 1 15 ? -0.077 11.802 -2.223 1.00 0.00 15 ASN A C 12
ATOM 12622 O O . ASN A 1 15 ? -1.027 11.019 -2.244 1.00 0.00 15 ASN A O 12
ATOM 12633 N N . LYS A 1 16 ? 1.190 11.401 -2.233 1.00 0.00 16 LYS A N 12
ATOM 12634 C CA . LYS A 1 16 ? 1.545 9.988 -2.267 1.00 0.00 16 LYS A CA 12
ATOM 12635 C C . LYS A 1 16 ? 2.234 9.568 -0.972 1.00 0.00 16 LYS A C 12
ATOM 12636 O O . LYS A 1 16 ? 3.051 10.308 -0.424 1.00 0.00 16 LYS A O 12
ATOM 12655 N N . VAL A 1 17 ? 1.899 8.376 -0.488 1.00 0.00 17 VAL A N 12
ATOM 12656 C CA . VAL A 1 17 ? 2.486 7.857 0.741 1.00 0.00 17 VAL A CA 12
ATOM 12657 C C . VAL A 1 17 ? 3.999 7.720 0.611 1.00 0.00 17 VAL A C 12
ATOM 12658 O O . VAL A 1 17 ? 4.751 8.222 1.446 1.00 0.00 17 VAL A O 12
ATOM 12671 N N . GLU A 1 18 ? 4.438 7.036 -0.441 1.00 0.00 18 GLU A N 12
ATOM 12672 C CA . GLU A 1 18 ? 5.862 6.833 -0.679 1.00 0.00 18 GLU A CA 12
ATOM 12673 C C . GLU A 1 18 ? 6.123 6.465 -2.137 1.00 0.00 18 GLU A C 12
ATOM 12674 O O . GLU A 1 18 ? 5.223 6.055 -2.871 1.00 0.00 18 GLU A O 12
ATOM 12686 N N . PRO A 1 19 ? 7.384 6.616 -2.569 1.00 0.00 19 PRO A N 12
ATOM 12687 C CA . PRO A 1 19 ? 7.793 6.305 -3.942 1.00 0.00 19 PRO A CA 12
ATOM 12688 C C . PRO A 1 19 ? 7.770 4.808 -4.229 1.00 0.00 19 PRO A C 12
ATOM 12689 O O . PRO A 1 19 ? 8.161 4.367 -5.309 1.00 0.00 19 PRO A O 12
ATOM 12700 N N . ASN A 1 20 ? 7.307 4.030 -3.255 1.00 0.00 20 ASN A N 12
ATOM 12701 C CA . ASN A 1 20 ? 7.233 2.581 -3.404 1.00 0.00 20 ASN A CA 12
ATOM 12702 C C . ASN A 1 20 ? 5.953 2.174 -4.127 1.00 0.00 20 ASN A C 12
ATOM 12703 O O . ASN A 1 20 ? 5.438 1.073 -3.927 1.00 0.00 20 ASN A O 12
ATOM 12714 N N . ASP A 1 21 ? 5.444 3.068 -4.968 1.00 0.00 21 ASP A N 12
ATOM 12715 C CA . ASP A 1 21 ? 4.225 2.801 -5.722 1.00 0.00 21 ASP A CA 12
ATOM 12716 C C . ASP A 1 21 ? 4.266 1.411 -6.348 1.00 0.00 21 ASP A C 12
ATOM 12717 O O . ASP A 1 21 ? 3.265 0.693 -6.361 1.00 0.00 21 ASP A O 12
ATOM 12726 N N . THR A 1 22 ? 5.431 1.035 -6.867 1.00 0.00 22 THR A N 12
ATOM 12727 C CA . THR A 1 22 ? 5.603 -0.268 -7.497 1.00 0.00 22 THR A CA 12
ATOM 12728 C C . THR A 1 22 ? 4.802 -1.341 -6.767 1.00 0.00 22 THR A C 12
ATOM 12729 O O . THR A 1 22 ? 4.282 -2.271 -7.386 1.00 0.00 22 THR A O 12
ATOM 12740 N N . LEU A 1 23 ? 4.705 -1.206 -5.449 1.00 0.00 23 LEU A N 12
ATOM 12741 C CA . LEU A 1 23 ? 3.966 -2.164 -4.634 1.00 0.00 23 LEU A CA 12
ATOM 12742 C C . LEU A 1 23 ? 2.474 -2.111 -4.950 1.00 0.00 23 LEU A C 12
ATOM 12743 O O . LEU A 1 23 ? 1.837 -3.143 -5.156 1.00 0.00 23 LEU A O 12
ATOM 12759 N N . GLU A 1 24 ? 1.925 -0.900 -4.987 1.00 0.00 24 GLU A N 12
ATOM 12760 C CA . GLU A 1 24 ? 0.509 -0.713 -5.279 1.00 0.00 24 GLU A CA 12
ATOM 12761 C C . GLU A 1 24 ? 0.017 -1.757 -6.278 1.00 0.00 24 GLU A C 12
ATOM 12762 O O . GLU A 1 24 ? -1.099 -2.265 -6.164 1.00 0.00 24 GLU A O 12
ATOM 12774 N N . LYS A 1 25 ? 0.857 -2.072 -7.257 1.00 0.00 25 LYS A N 12
ATOM 12775 C CA . LYS A 1 25 ? 0.511 -3.055 -8.277 1.00 0.00 25 LYS A CA 12
ATOM 12776 C C . LYS A 1 25 ? 0.435 -4.456 -7.679 1.00 0.00 25 LYS A C 12
ATOM 12777 O O . LYS A 1 25 ? -0.642 -5.045 -7.585 1.00 0.00 25 LYS A O 12
ATOM 12796 N N . VAL A 1 26 ? 1.586 -4.985 -7.273 1.00 0.00 26 VAL A N 12
ATOM 12797 C CA . VAL A 1 26 ? 1.649 -6.316 -6.681 1.00 0.00 26 VAL A CA 12
ATOM 12798 C C . VAL A 1 26 ? 0.529 -6.521 -5.668 1.00 0.00 26 VAL A C 12
ATOM 12799 O O . VAL A 1 26 ? -0.027 -7.613 -5.553 1.00 0.00 26 VAL A O 12
ATOM 12812 N N . PHE A 1 27 ? 0.200 -5.462 -4.936 1.00 0.00 27 PHE A N 12
ATOM 12813 C CA . PHE A 1 27 ? -0.855 -5.525 -3.931 1.00 0.00 27 PHE A CA 12
ATOM 12814 C C . PHE A 1 27 ? -2.143 -6.083 -4.530 1.00 0.00 27 PHE A C 12
ATOM 12815 O O . PHE A 1 27 ? -2.776 -6.969 -3.954 1.00 0.00 27 PHE A O 12
ATOM 12832 N N . VAL A 1 28 ? -2.527 -5.557 -5.689 1.00 0.00 28 VAL A N 12
ATOM 12833 C CA . VAL A 1 28 ? -3.738 -6.002 -6.367 1.00 0.00 28 VAL A CA 12
ATOM 12834 C C . VAL A 1 28 ? -3.405 -6.851 -7.589 1.00 0.00 28 VAL A C 12
ATOM 12835 O O . VAL A 1 28 ? -4.288 -7.212 -8.366 1.00 0.00 28 VAL A O 12
ATOM 12848 N N . SER A 1 29 ? -2.124 -7.165 -7.752 1.00 0.00 29 SER A N 12
ATOM 12849 C CA . SER A 1 29 ? -1.672 -7.969 -8.882 1.00 0.00 29 SER A CA 12
ATOM 12850 C C . SER A 1 29 ? -1.411 -9.410 -8.453 1.00 0.00 29 SER A C 12
ATOM 12851 O O . SER A 1 29 ? -1.862 -10.354 -9.101 1.00 0.00 29 SER A O 12
ATOM 12859 N N . VAL A 1 30 ? -0.678 -9.571 -7.356 1.00 0.00 30 VAL A N 12
ATOM 12860 C CA . VAL A 1 30 ? -0.356 -10.896 -6.839 1.00 0.00 30 VAL A CA 12
ATOM 12861 C C . VAL A 1 30 ? -1.096 -11.171 -5.535 1.00 0.00 30 VAL A C 12
ATOM 12862 O O . VAL A 1 30 ? -1.682 -12.239 -5.354 1.00 0.00 30 VAL A O 12
ATOM 12875 N N . THR A 1 31 ? -1.067 -10.200 -4.628 1.00 0.00 31 THR A N 12
ATOM 12876 C CA . THR A 1 31 ? -1.735 -10.338 -3.339 1.00 0.00 31 THR A CA 12
ATOM 12877 C C . THR A 1 31 ? -1.651 -9.045 -2.536 1.00 0.00 31 THR A C 12
ATOM 12878 O O . THR A 1 31 ? -0.669 -8.308 -2.627 1.00 0.00 31 THR A O 12
ATOM 12889 N N . LYS A 1 32 ? -2.686 -8.776 -1.747 1.00 0.00 32 LYS A N 12
ATOM 12890 C CA . LYS A 1 32 ? -2.729 -7.572 -0.925 1.00 0.00 32 LYS A CA 12
ATOM 12891 C C . LYS A 1 32 ? -1.854 -7.729 0.314 1.00 0.00 32 LYS A C 12
ATOM 12892 O O . LYS A 1 32 ? -1.202 -6.779 0.749 1.00 0.00 32 LYS A O 12
ATOM 12911 N N . TYR A 1 33 ? -1.843 -8.932 0.877 1.00 0.00 33 TYR A N 12
ATOM 12912 C CA . TYR A 1 33 ? -1.048 -9.212 2.067 1.00 0.00 33 TYR A CA 12
ATOM 12913 C C . TYR A 1 33 ? 0.117 -10.140 1.738 1.00 0.00 33 TYR A C 12
ATOM 12914 O O . TYR A 1 33 ? 0.042 -11.357 1.908 1.00 0.00 33 TYR A O 12
ATOM 12932 N N . PRO A 1 34 ? 1.222 -9.552 1.256 1.00 0.00 34 PRO A N 12
ATOM 12933 C CA . PRO A 1 34 ? 2.426 -10.306 0.893 1.00 0.00 34 PRO A CA 12
ATOM 12934 C C . PRO A 1 34 ? 3.142 -10.875 2.113 1.00 0.00 34 PRO A C 12
ATOM 12935 O O . PRO A 1 34 ? 2.787 -10.571 3.252 1.00 0.00 34 PRO A O 12
ATOM 12946 N N . ASP A 1 35 ? 4.153 -11.702 1.867 1.00 0.00 35 ASP A N 12
ATOM 12947 C CA . ASP A 1 35 ? 4.921 -12.313 2.946 1.00 0.00 35 ASP A CA 12
ATOM 12948 C C . ASP A 1 35 ? 6.417 -12.118 2.726 1.00 0.00 35 ASP A C 12
ATOM 12949 O O . ASP A 1 35 ? 6.849 -11.735 1.639 1.00 0.00 35 ASP A O 12
ATOM 12958 N N . GLU A 1 36 ? 7.203 -12.382 3.765 1.00 0.00 36 GLU A N 12
ATOM 12959 C CA . GLU A 1 36 ? 8.651 -12.234 3.684 1.00 0.00 36 GLU A CA 12
ATOM 12960 C C . GLU A 1 36 ? 9.167 -12.665 2.314 1.00 0.00 36 GLU A C 12
ATOM 12961 O O . GLU A 1 36 ? 9.999 -11.988 1.709 1.00 0.00 36 GLU A O 12
ATOM 12973 N N . LYS A 1 37 ? 8.668 -13.797 1.830 1.00 0.00 37 LYS A N 12
ATOM 12974 C CA . LYS A 1 37 ? 9.075 -14.321 0.532 1.00 0.00 37 LYS A CA 12
ATOM 12975 C C . LYS A 1 37 ? 9.159 -13.204 -0.503 1.00 0.00 37 LYS A C 12
ATOM 12976 O O . LYS A 1 37 ? 10.191 -13.019 -1.148 1.00 0.00 37 LYS A O 12
ATOM 12995 N N . ARG A 1 38 ? 8.067 -12.462 -0.656 1.00 0.00 38 ARG A N 12
ATOM 12996 C CA . ARG A 1 38 ? 8.018 -11.363 -1.613 1.00 0.00 38 ARG A CA 12
ATOM 12997 C C . ARG A 1 38 ? 8.906 -10.207 -1.160 1.00 0.00 38 ARG A C 12
ATOM 12998 O O . ARG A 1 38 ? 9.702 -9.680 -1.938 1.00 0.00 38 ARG A O 12
ATOM 13019 N N . LEU A 1 39 ? 8.764 -9.819 0.102 1.00 0.00 39 LEU A N 12
ATOM 13020 C CA . LEU A 1 39 ? 9.553 -8.725 0.660 1.00 0.00 39 LEU A CA 12
ATOM 13021 C C . LEU A 1 39 ? 11.013 -8.836 0.235 1.00 0.00 39 LEU A C 12
ATOM 13022 O O . LEU A 1 39 ? 11.661 -7.833 -0.067 1.00 0.00 39 LEU A O 12
ATOM 13038 N N . LYS A 1 40 ? 11.526 -10.061 0.211 1.00 0.00 40 LYS A N 12
ATOM 13039 C CA . LYS A 1 40 ? 12.909 -10.305 -0.180 1.00 0.00 40 LYS A CA 12
ATOM 13040 C C . LYS A 1 40 ? 13.237 -9.596 -1.490 1.00 0.00 40 LYS A C 12
ATOM 13041 O O . LYS A 1 40 ? 14.260 -8.920 -1.602 1.00 0.00 40 LYS A O 12
ATOM 13060 N N . GLY A 1 41 ? 12.362 -9.752 -2.478 1.00 0.00 41 GLY A N 12
ATOM 13061 C CA . GLY A 1 41 ? 12.576 -9.119 -3.766 1.00 0.00 41 GLY A CA 12
ATOM 13062 C C . GLY A 1 41 ? 12.593 -7.606 -3.674 1.00 0.00 41 GLY A C 12
ATOM 13063 O O . GLY A 1 41 ? 13.627 -6.975 -3.894 1.00 0.00 41 GLY A O 12
ATOM 13067 N N . LEU A 1 42 ? 11.445 -7.022 -3.348 1.00 0.00 42 LEU A N 12
ATOM 13068 C CA . LEU A 1 42 ? 11.331 -5.573 -3.228 1.00 0.00 42 LEU A CA 12
ATOM 13069 C C . LEU A 1 42 ? 12.496 -5.000 -2.427 1.00 0.00 42 LEU A C 12
ATOM 13070 O O . LEU A 1 42 ? 13.079 -3.983 -2.802 1.00 0.00 42 LEU A O 12
ATOM 13086 N N . SER A 1 43 ? 12.831 -5.661 -1.323 1.00 0.00 43 SER A N 12
ATOM 13087 C CA . SER A 1 43 ? 13.926 -5.216 -0.469 1.00 0.00 43 SER A CA 12
ATOM 13088 C C . SER A 1 43 ? 15.096 -4.708 -1.305 1.00 0.00 43 SER A C 12
ATOM 13089 O O . SER A 1 43 ? 15.733 -3.711 -0.964 1.00 0.00 43 SER A O 12
ATOM 13097 N N . LYS A 1 44 ? 15.375 -5.402 -2.404 1.00 0.00 44 LYS A N 12
ATOM 13098 C CA . LYS A 1 44 ? 16.468 -5.023 -3.292 1.00 0.00 44 LYS A CA 12
ATOM 13099 C C . LYS A 1 44 ? 15.994 -4.022 -4.341 1.00 0.00 44 LYS A C 12
ATOM 13100 O O . LYS A 1 44 ? 16.706 -3.076 -4.674 1.00 0.00 44 LYS A O 12
ATOM 13119 N N . GLN A 1 45 ? 14.788 -4.238 -4.856 1.00 0.00 45 GLN A N 12
ATOM 13120 C CA . GLN A 1 45 ? 14.220 -3.354 -5.867 1.00 0.00 45 GLN A CA 12
ATOM 13121 C C . GLN A 1 45 ? 14.240 -1.904 -5.395 1.00 0.00 45 GLN A C 12
ATOM 13122 O O . GLN A 1 45 ? 14.849 -1.042 -6.030 1.00 0.00 45 GLN A O 12
ATOM 13136 N N . LEU A 1 46 ? 13.570 -1.641 -4.278 1.00 0.00 46 LEU A N 12
ATOM 13137 C CA . LEU A 1 46 ? 13.511 -0.294 -3.721 1.00 0.00 46 LEU A CA 12
ATOM 13138 C C . LEU A 1 46 ? 14.525 -0.126 -2.594 1.00 0.00 46 LEU A C 12
ATOM 13139 O O . LEU A 1 46 ? 14.323 0.671 -1.678 1.00 0.00 46 LEU A O 12
ATOM 13155 N N . ASP A 1 47 ? 15.615 -0.881 -2.669 1.00 0.00 47 ASP A N 12
ATOM 13156 C CA . ASP A 1 47 ? 16.663 -0.813 -1.656 1.00 0.00 47 ASP A CA 12
ATOM 13157 C C . ASP A 1 47 ? 16.068 -0.560 -0.275 1.00 0.00 47 ASP A C 12
ATOM 13158 O O . ASP A 1 47 ? 16.607 0.220 0.510 1.00 0.00 47 ASP A O 12
ATOM 13167 N N . TRP A 1 48 ? 14.954 -1.223 0.015 1.00 0.00 48 TRP A N 12
ATOM 13168 C CA . TRP A 1 48 ? 14.286 -1.069 1.301 1.00 0.00 48 TRP A CA 12
ATOM 13169 C C . TRP A 1 48 ? 14.494 -2.302 2.174 1.00 0.00 48 TRP A C 12
ATOM 13170 O O . TRP A 1 48 ? 15.135 -3.267 1.759 1.00 0.00 48 TRP A O 12
ATOM 13191 N N . SER A 1 49 ? 13.948 -2.263 3.386 1.00 0.00 49 SER A N 12
ATOM 13192 C CA . SER A 1 49 ? 14.077 -3.376 4.319 1.00 0.00 49 SER A CA 12
ATOM 13193 C C . SER A 1 49 ? 12.780 -4.177 4.392 1.00 0.00 49 SER A C 12
ATOM 13194 O O . SER A 1 49 ? 11.690 -3.610 4.457 1.00 0.00 49 SER A O 12
ATOM 13202 N N . VAL A 1 50 ? 12.908 -5.500 4.380 1.00 0.00 50 VAL A N 12
ATOM 13203 C CA . VAL A 1 50 ? 11.748 -6.380 4.446 1.00 0.00 50 VAL A CA 12
ATOM 13204 C C . VAL A 1 50 ? 10.730 -5.873 5.462 1.00 0.00 50 VAL A C 12
ATOM 13205 O O . VAL A 1 50 ? 9.524 -6.045 5.286 1.00 0.00 50 VAL A O 12
ATOM 13218 N N . ARG A 1 51 ? 11.224 -5.247 6.524 1.00 0.00 51 ARG A N 12
ATOM 13219 C CA . ARG A 1 51 ? 10.358 -4.715 7.569 1.00 0.00 51 ARG A CA 12
ATOM 13220 C C . ARG A 1 51 ? 9.851 -3.324 7.199 1.00 0.00 51 ARG A C 12
ATOM 13221 O O . ARG A 1 51 ? 8.669 -3.019 7.360 1.00 0.00 51 ARG A O 12
ATOM 13242 N N . LYS A 1 52 ? 10.753 -2.484 6.703 1.00 0.00 52 LYS A N 12
ATOM 13243 C CA . LYS A 1 52 ? 10.399 -1.126 6.309 1.00 0.00 52 LYS A CA 12
ATOM 13244 C C . LYS A 1 52 ? 9.300 -1.135 5.251 1.00 0.00 52 LYS A C 12
ATOM 13245 O O . LYS A 1 52 ? 8.403 -0.291 5.266 1.00 0.00 52 LYS A O 12
ATOM 13264 N N . ILE A 1 53 ? 9.375 -2.094 4.334 1.00 0.00 53 ILE A N 12
ATOM 13265 C CA . ILE A 1 53 ? 8.385 -2.214 3.271 1.00 0.00 53 ILE A CA 12
ATOM 13266 C C . ILE A 1 53 ? 7.016 -2.578 3.834 1.00 0.00 53 ILE A C 12
ATOM 13267 O O . ILE A 1 53 ? 6.036 -1.866 3.615 1.00 0.00 53 ILE A O 12
ATOM 13283 N N . GLN A 1 54 ? 6.956 -3.689 4.561 1.00 0.00 54 GLN A N 12
ATOM 13284 C CA . GLN A 1 54 ? 5.706 -4.146 5.156 1.00 0.00 54 GLN A CA 12
ATOM 13285 C C . GLN A 1 54 ? 4.842 -2.964 5.582 1.00 0.00 54 GLN A C 12
ATOM 13286 O O . GLN A 1 54 ? 3.658 -2.897 5.250 1.00 0.00 54 GLN A O 12
ATOM 13300 N N . CYS A 1 55 ? 5.441 -2.035 6.319 1.00 0.00 55 CYS A N 12
ATOM 13301 C CA . CYS A 1 55 ? 4.725 -0.855 6.791 1.00 0.00 55 CYS A CA 12
ATOM 13302 C C . CYS A 1 55 ? 3.917 -0.221 5.663 1.00 0.00 55 CYS A C 12
ATOM 13303 O O . CYS A 1 55 ? 2.734 0.077 5.826 1.00 0.00 55 CYS A O 12
ATOM 13311 N N . TRP A 1 56 ? 4.565 -0.017 4.522 1.00 0.00 56 TRP A N 12
ATOM 13312 C CA . TRP A 1 56 ? 3.907 0.584 3.367 1.00 0.00 56 TRP A CA 12
ATOM 13313 C C . TRP A 1 56 ? 2.589 -0.121 3.063 1.00 0.00 56 TRP A C 12
ATOM 13314 O O . TRP A 1 56 ? 1.535 0.511 3.003 1.00 0.00 56 TRP A O 12
ATOM 13335 N N . PHE A 1 57 ? 2.657 -1.435 2.874 1.00 0.00 57 PHE A N 12
ATOM 13336 C CA . PHE A 1 57 ? 1.468 -2.226 2.575 1.00 0.00 57 PHE A CA 12
ATOM 13337 C C . PHE A 1 57 ? 0.380 -1.987 3.618 1.00 0.00 57 PHE A C 12
ATOM 13338 O O . PHE A 1 57 ? -0.793 -1.824 3.280 1.00 0.00 57 PHE A O 12
ATOM 13355 N N . ARG A 1 58 ? 0.777 -1.968 4.886 1.00 0.00 58 ARG A N 12
ATOM 13356 C CA . ARG A 1 58 ? -0.163 -1.751 5.978 1.00 0.00 58 ARG A CA 12
ATOM 13357 C C . ARG A 1 58 ? -0.872 -0.408 5.827 1.00 0.00 58 ARG A C 12
ATOM 13358 O O . ARG A 1 58 ? -2.072 -0.296 6.077 1.00 0.00 58 ARG A O 12
ATOM 13379 N N . HIS A 1 59 ? -0.120 0.609 5.417 1.00 0.00 59 HIS A N 12
ATOM 13380 C CA . HIS A 1 59 ? -0.676 1.945 5.232 1.00 0.00 59 HIS A CA 12
ATOM 13381 C C . HIS A 1 59 ? -1.673 1.964 4.078 1.00 0.00 59 HIS A C 12
ATOM 13382 O O . HIS A 1 59 ? -2.639 2.726 4.092 1.00 0.00 59 HIS A O 12
ATOM 13397 N N . ARG A 1 60 ? -1.431 1.120 3.079 1.00 0.00 60 ARG A N 12
ATOM 13398 C CA . ARG A 1 60 ? -2.306 1.042 1.916 1.00 0.00 60 ARG A CA 12
ATOM 13399 C C . ARG A 1 60 ? -3.686 0.523 2.309 1.00 0.00 60 ARG A C 12
ATOM 13400 O O . ARG A 1 60 ? -4.703 1.152 2.016 1.00 0.00 60 ARG A O 12
ATOM 13421 N N . ARG A 1 61 ? -3.713 -0.629 2.972 1.00 0.00 61 ARG A N 12
ATOM 13422 C CA . ARG A 1 61 ? -4.968 -1.233 3.403 1.00 0.00 61 ARG A CA 12
ATOM 13423 C C . ARG A 1 61 ? -5.850 -0.209 4.111 1.00 0.00 61 ARG A C 12
ATOM 13424 O O . ARG A 1 61 ? -7.053 -0.137 3.868 1.00 0.00 61 ARG A O 12
ATOM 13445 N N . ASN A 1 62 ? -5.241 0.581 4.990 1.00 0.00 62 ASN A N 12
ATOM 13446 C CA . ASN A 1 62 ? -5.971 1.600 5.735 1.00 0.00 62 ASN A CA 12
ATOM 13447 C C . ASN A 1 62 ? -6.408 2.738 4.816 1.00 0.00 62 ASN A C 12
ATOM 13448 O O . ASN A 1 62 ? -7.559 3.170 4.853 1.00 0.00 62 ASN A O 12
ATOM 13459 N N . GLN A 1 63 ? -5.480 3.215 3.993 1.00 0.00 63 GLN A N 12
ATOM 13460 C CA . GLN A 1 63 ? -5.769 4.302 3.065 1.00 0.00 63 GLN A CA 12
ATOM 13461 C C . GLN A 1 63 ? -6.934 3.940 2.149 1.00 0.00 63 GLN A C 12
ATOM 13462 O O . GLN A 1 63 ? -7.727 4.801 1.768 1.00 0.00 63 GLN A O 12
ATOM 13476 N N . ASP A 1 64 ? -7.030 2.662 1.800 1.00 0.00 64 ASP A N 12
ATOM 13477 C CA . ASP A 1 64 ? -8.098 2.186 0.929 1.00 0.00 64 ASP A CA 12
ATOM 13478 C C . ASP A 1 64 ? -9.467 2.508 1.521 1.00 0.00 64 ASP A C 12
ATOM 13479 O O . ASP A 1 64 ? -10.305 3.134 0.871 1.00 0.00 64 ASP A O 12
ATOM 13488 N N . LYS A 1 65 ? -9.687 2.076 2.758 1.00 0.00 65 LYS A N 12
ATOM 13489 C CA . LYS A 1 65 ? -10.953 2.319 3.440 1.00 0.00 65 LYS A CA 12
ATOM 13490 C C . LYS A 1 65 ? -12.125 2.190 2.472 1.00 0.00 65 LYS A C 12
ATOM 13491 O O . LYS A 1 65 ? -12.950 3.094 2.334 1.00 0.00 65 LYS A O 12
ATOM 13510 N N . PRO A 1 66 ? -12.203 1.041 1.785 1.00 0.00 66 PRO A N 12
ATOM 13511 C CA . PRO A 1 66 ? -13.272 0.767 0.820 1.00 0.00 66 PRO A CA 12
ATOM 13512 C C . PRO A 1 66 ? -14.626 0.570 1.494 1.00 0.00 66 PRO A C 12
ATOM 13513 O O . PRO A 1 66 ? -15.670 0.653 0.847 1.00 0.00 66 PRO A O 12
ATOM 13524 N N . SER A 1 67 ? -14.601 0.311 2.797 1.00 0.00 67 SER A N 12
ATOM 13525 C CA . SER A 1 67 ? -15.826 0.099 3.558 1.00 0.00 67 SER A CA 12
ATOM 13526 C C . SER A 1 67 ? -16.480 1.431 3.916 1.00 0.00 67 SER A C 12
ATOM 13527 O O . SER A 1 67 ? -15.836 2.478 3.891 1.00 0.00 67 SER A O 12
ATOM 13535 N N . GLY A 1 68 ? -17.767 1.381 4.249 1.00 0.00 68 GLY A N 12
ATOM 13536 C CA . GLY A 1 68 ? -18.488 2.588 4.607 1.00 0.00 68 GLY A CA 12
ATOM 13537 C C . GLY A 1 68 ? -19.981 2.357 4.730 1.00 0.00 68 GLY A C 12
ATOM 13538 O O . GLY A 1 68 ? -20.566 1.546 4.012 1.00 0.00 68 GLY A O 12
ATOM 13542 N N . PRO A 1 69 ? -20.620 3.080 5.661 1.00 0.00 69 PRO A N 12
ATOM 13543 C CA . PRO A 1 69 ? -22.062 2.966 5.899 1.00 0.00 69 PRO A CA 12
ATOM 13544 C C . PRO A 1 69 ? -22.886 3.536 4.750 1.00 0.00 69 PRO A C 12
ATOM 13545 O O . PRO A 1 69 ? -23.066 4.749 4.645 1.00 0.00 69 PRO A O 12
ATOM 13556 N N . SER A 1 70 ? -23.386 2.653 3.891 1.00 0.00 70 SER A N 12
ATOM 13557 C CA . SER A 1 70 ? -24.188 3.069 2.747 1.00 0.00 70 SER A CA 12
ATOM 13558 C C . SER A 1 70 ? -23.699 4.406 2.197 1.00 0.00 70 SER A C 12
ATOM 13559 O O . SER A 1 70 ? -24.493 5.306 1.927 1.00 0.00 70 SER A O 12
ATOM 13567 N N . SER A 1 71 ? -22.385 4.526 2.035 1.00 0.00 71 SER A N 12
ATOM 13568 C CA . SER A 1 71 ? -21.788 5.753 1.521 1.00 0.00 71 SER A CA 12
ATOM 13569 C C . SER A 1 71 ? -21.397 5.595 0.055 1.00 0.00 71 SER A C 12
ATOM 13570 O O . SER A 1 71 ? -20.325 5.081 -0.262 1.00 0.00 71 SER A O 12
ATOM 13578 N N . GLY A 1 72 ? -22.277 6.040 -0.837 1.00 0.00 72 GLY A N 12
ATOM 13579 C CA . GLY A 1 72 ? -22.008 5.939 -2.260 1.00 0.00 72 GLY A CA 12
ATOM 13580 C C . GLY A 1 72 ? -20.620 6.428 -2.623 1.00 0.00 72 GLY A C 12
ATOM 13581 O O . GLY A 1 72 ? -20.261 6.480 -3.799 1.00 0.00 72 GLY A O 12
ATOM 13585 N N . GLY A 1 1 ? 22.411 17.680 2.832 1.00 0.00 1 GLY A N 13
ATOM 13586 C CA . GLY A 1 1 ? 21.388 17.118 1.970 1.00 0.00 1 GLY A CA 13
ATOM 13587 C C . GLY A 1 1 ? 21.610 15.644 1.692 1.00 0.00 1 GLY A C 13
ATOM 13588 O O . GLY A 1 1 ? 22.082 15.273 0.617 1.00 0.00 1 GLY A O 13
ATOM 13592 N N . SER A 1 2 ? 21.272 14.802 2.663 1.00 0.00 2 SER A N 13
ATOM 13593 C CA . SER A 1 2 ? 21.442 13.361 2.519 1.00 0.00 2 SER A CA 13
ATOM 13594 C C . SER A 1 2 ? 20.280 12.751 1.742 1.00 0.00 2 SER A C 13
ATOM 13595 O O . SER A 1 2 ? 19.268 13.409 1.500 1.00 0.00 2 SER A O 13
ATOM 13603 N N . SER A 1 3 ? 20.433 11.489 1.354 1.00 0.00 3 SER A N 13
ATOM 13604 C CA . SER A 1 3 ? 19.398 10.790 0.600 1.00 0.00 3 SER A CA 13
ATOM 13605 C C . SER A 1 3 ? 18.821 9.636 1.413 1.00 0.00 3 SER A C 13
ATOM 13606 O O . SER A 1 3 ? 19.281 8.499 1.312 1.00 0.00 3 SER A O 13
ATOM 13614 N N . GLY A 1 4 ? 17.808 9.937 2.221 1.00 0.00 4 GLY A N 13
ATOM 13615 C CA . GLY A 1 4 ? 17.184 8.915 3.040 1.00 0.00 4 GLY A CA 13
ATOM 13616 C C . GLY A 1 4 ? 16.996 9.359 4.478 1.00 0.00 4 GLY A C 13
ATOM 13617 O O . GLY A 1 4 ? 15.879 9.353 4.996 1.00 0.00 4 GLY A O 13
ATOM 13621 N N . SER A 1 5 ? 18.092 9.743 5.125 1.00 0.00 5 SER A N 13
ATOM 13622 C CA . SER A 1 5 ? 18.044 10.186 6.513 1.00 0.00 5 SER A CA 13
ATOM 13623 C C . SER A 1 5 ? 17.406 11.568 6.620 1.00 0.00 5 SER A C 13
ATOM 13624 O O . SER A 1 5 ? 17.881 12.531 6.019 1.00 0.00 5 SER A O 13
ATOM 13632 N N . SER A 1 6 ? 16.327 11.656 7.391 1.00 0.00 6 SER A N 13
ATOM 13633 C CA . SER A 1 6 ? 15.621 12.919 7.576 1.00 0.00 6 SER A CA 13
ATOM 13634 C C . SER A 1 6 ? 14.535 12.783 8.638 1.00 0.00 6 SER A C 13
ATOM 13635 O O . SER A 1 6 ? 13.944 11.717 8.806 1.00 0.00 6 SER A O 13
ATOM 13643 N N . GLY A 1 7 ? 14.276 13.873 9.354 1.00 0.00 7 GLY A N 13
ATOM 13644 C CA . GLY A 1 7 ? 13.262 13.856 10.392 1.00 0.00 7 GLY A CA 13
ATOM 13645 C C . GLY A 1 7 ? 12.541 15.183 10.520 1.00 0.00 7 GLY A C 13
ATOM 13646 O O . GLY A 1 7 ? 13.168 16.242 10.518 1.00 0.00 7 GLY A O 13
ATOM 13650 N N . GLY A 1 8 ? 11.217 15.128 10.629 1.00 0.00 8 GLY A N 13
ATOM 13651 C CA . GLY A 1 8 ? 10.431 16.342 10.755 1.00 0.00 8 GLY A CA 13
ATOM 13652 C C . GLY A 1 8 ? 8.949 16.060 10.899 1.00 0.00 8 GLY A C 13
ATOM 13653 O O . GLY A 1 8 ? 8.371 15.318 10.105 1.00 0.00 8 GLY A O 13
ATOM 13657 N N . ILE A 1 9 ? 8.332 16.653 11.916 1.00 0.00 9 ILE A N 13
ATOM 13658 C CA . ILE A 1 9 ? 6.908 16.461 12.162 1.00 0.00 9 ILE A CA 13
ATOM 13659 C C . ILE A 1 9 ? 6.093 17.625 11.608 1.00 0.00 9 ILE A C 13
ATOM 13660 O O . ILE A 1 9 ? 5.868 18.622 12.294 1.00 0.00 9 ILE A O 13
ATOM 13676 N N . LYS A 1 10 ? 5.652 17.490 10.362 1.00 0.00 10 LYS A N 13
ATOM 13677 C CA . LYS A 1 10 ? 4.858 18.527 9.714 1.00 0.00 10 LYS A CA 13
ATOM 13678 C C . LYS A 1 10 ? 3.453 18.023 9.403 1.00 0.00 10 LYS A C 13
ATOM 13679 O O . LYS A 1 10 ? 3.283 17.000 8.739 1.00 0.00 10 LYS A O 13
ATOM 13698 N N . ASP A 1 11 ? 2.449 18.747 9.886 1.00 0.00 11 ASP A N 13
ATOM 13699 C CA . ASP A 1 11 ? 1.058 18.374 9.657 1.00 0.00 11 ASP A CA 13
ATOM 13700 C C . ASP A 1 11 ? 0.594 18.829 8.276 1.00 0.00 11 ASP A C 13
ATOM 13701 O O . ASP A 1 11 ? 0.210 19.983 8.089 1.00 0.00 11 ASP A O 13
ATOM 13710 N N . SER A 1 12 ? 0.632 17.913 7.314 1.00 0.00 12 SER A N 13
ATOM 13711 C CA . SER A 1 12 ? 0.220 18.221 5.949 1.00 0.00 12 SER A CA 13
ATOM 13712 C C . SER A 1 12 ? -0.274 16.967 5.235 1.00 0.00 12 SER A C 13
ATOM 13713 O O . SER A 1 12 ? 0.238 15.865 5.434 1.00 0.00 12 SER A O 13
ATOM 13721 N N . PRO A 1 13 ? -1.295 17.136 4.382 1.00 0.00 13 PRO A N 13
ATOM 13722 C CA . PRO A 1 13 ? -1.882 16.030 3.620 1.00 0.00 13 PRO A CA 13
ATOM 13723 C C . PRO A 1 13 ? -0.940 15.506 2.541 1.00 0.00 13 PRO A C 13
ATOM 13724 O O . PRO A 1 13 ? -0.893 16.038 1.432 1.00 0.00 13 PRO A O 13
ATOM 13735 N N . VAL A 1 14 ? -0.192 14.458 2.873 1.00 0.00 14 VAL A N 13
ATOM 13736 C CA . VAL A 1 14 ? 0.747 13.860 1.932 1.00 0.00 14 VAL A CA 13
ATOM 13737 C C . VAL A 1 14 ? 0.037 13.401 0.664 1.00 0.00 14 VAL A C 13
ATOM 13738 O O . VAL A 1 14 ? -1.085 12.899 0.716 1.00 0.00 14 VAL A O 13
ATOM 13751 N N . ASN A 1 15 ? 0.700 13.576 -0.475 1.00 0.00 15 ASN A N 13
ATOM 13752 C CA . ASN A 1 15 ? 0.132 13.180 -1.758 1.00 0.00 15 ASN A CA 13
ATOM 13753 C C . ASN A 1 15 ? 0.570 11.768 -2.134 1.00 0.00 15 ASN A C 13
ATOM 13754 O O . ASN A 1 15 ? -0.255 10.917 -2.467 1.00 0.00 15 ASN A O 13
ATOM 13765 N N . LYS A 1 16 ? 1.875 11.525 -2.078 1.00 0.00 16 LYS A N 13
ATOM 13766 C CA . LYS A 1 16 ? 2.426 10.216 -2.410 1.00 0.00 16 LYS A CA 13
ATOM 13767 C C . LYS A 1 16 ? 3.122 9.596 -1.203 1.00 0.00 16 LYS A C 13
ATOM 13768 O O . LYS A 1 16 ? 4.261 9.941 -0.886 1.00 0.00 16 LYS A O 13
ATOM 13787 N N . VAL A 1 17 ? 2.431 8.679 -0.533 1.00 0.00 17 VAL A N 13
ATOM 13788 C CA . VAL A 1 17 ? 2.984 8.009 0.638 1.00 0.00 17 VAL A CA 13
ATOM 13789 C C . VAL A 1 17 ? 4.490 7.814 0.500 1.00 0.00 17 VAL A C 13
ATOM 13790 O O . VAL A 1 17 ? 5.272 8.405 1.243 1.00 0.00 17 VAL A O 13
ATOM 13803 N N . GLU A 1 18 ? 4.887 6.982 -0.458 1.00 0.00 18 GLU A N 13
ATOM 13804 C CA . GLU A 1 18 ? 6.300 6.709 -0.693 1.00 0.00 18 GLU A CA 13
ATOM 13805 C C . GLU A 1 18 ? 6.544 6.320 -2.149 1.00 0.00 18 GLU A C 13
ATOM 13806 O O . GLU A 1 18 ? 5.625 5.957 -2.883 1.00 0.00 18 GLU A O 13
ATOM 13818 N N . PRO A 1 19 ? 7.813 6.397 -2.577 1.00 0.00 19 PRO A N 13
ATOM 13819 C CA . PRO A 1 19 ? 8.208 6.057 -3.947 1.00 0.00 19 PRO A CA 13
ATOM 13820 C C . PRO A 1 19 ? 8.102 4.562 -4.227 1.00 0.00 19 PRO A C 13
ATOM 13821 O O . PRO A 1 19 ? 8.460 4.096 -5.307 1.00 0.00 19 PRO A O 13
ATOM 13832 N N . ASN A 1 20 ? 7.606 3.815 -3.245 1.00 0.00 20 ASN A N 13
ATOM 13833 C CA . ASN A 1 20 ? 7.452 2.371 -3.387 1.00 0.00 20 ASN A CA 13
ATOM 13834 C C . ASN A 1 20 ? 6.124 2.029 -4.055 1.00 0.00 20 ASN A C 13
ATOM 13835 O O . ASN A 1 20 ? 5.582 0.941 -3.860 1.00 0.00 20 ASN A O 13
ATOM 13846 N N . ASP A 1 21 ? 5.606 2.964 -4.843 1.00 0.00 21 ASP A N 13
ATOM 13847 C CA . ASP A 1 21 ? 4.343 2.761 -5.542 1.00 0.00 21 ASP A CA 13
ATOM 13848 C C . ASP A 1 21 ? 4.285 1.372 -6.170 1.00 0.00 21 ASP A C 13
ATOM 13849 O O . ASP A 1 21 ? 3.256 0.698 -6.120 1.00 0.00 21 ASP A O 13
ATOM 13858 N N . THR A 1 22 ? 5.398 0.949 -6.761 1.00 0.00 22 THR A N 13
ATOM 13859 C CA . THR A 1 22 ? 5.474 -0.358 -7.401 1.00 0.00 22 THR A CA 13
ATOM 13860 C C . THR A 1 22 ? 4.624 -1.384 -6.659 1.00 0.00 22 THR A C 13
ATOM 13861 O O . THR A 1 22 ? 4.018 -2.263 -7.272 1.00 0.00 22 THR A O 13
ATOM 13872 N N . LEU A 1 23 ? 4.583 -1.265 -5.336 1.00 0.00 23 LEU A N 13
ATOM 13873 C CA . LEU A 1 23 ? 3.806 -2.182 -4.510 1.00 0.00 23 LEU A CA 13
ATOM 13874 C C . LEU A 1 23 ? 2.313 -2.029 -4.784 1.00 0.00 23 LEU A C 13
ATOM 13875 O O . LEU A 1 23 ? 1.609 -3.014 -5.003 1.00 0.00 23 LEU A O 13
ATOM 13891 N N . GLU A 1 24 ? 1.838 -0.788 -4.771 1.00 0.00 24 GLU A N 13
ATOM 13892 C CA . GLU A 1 24 ? 0.429 -0.507 -5.020 1.00 0.00 24 GLU A CA 13
ATOM 13893 C C . GLU A 1 24 ? -0.146 -1.477 -6.049 1.00 0.00 24 GLU A C 13
ATOM 13894 O O . GLU A 1 24 ? -1.321 -1.838 -5.990 1.00 0.00 24 GLU A O 13
ATOM 13906 N N . LYS A 1 25 ? 0.692 -1.895 -6.992 1.00 0.00 25 LYS A N 13
ATOM 13907 C CA . LYS A 1 25 ? 0.270 -2.823 -8.034 1.00 0.00 25 LYS A CA 13
ATOM 13908 C C . LYS A 1 25 ? 0.245 -4.255 -7.510 1.00 0.00 25 LYS A C 13
ATOM 13909 O O . LYS A 1 25 ? -0.820 -4.859 -7.375 1.00 0.00 25 LYS A O 13
ATOM 13928 N N . VAL A 1 26 ? 1.424 -4.793 -7.214 1.00 0.00 26 VAL A N 13
ATOM 13929 C CA . VAL A 1 26 ? 1.536 -6.153 -6.701 1.00 0.00 26 VAL A CA 13
ATOM 13930 C C . VAL A 1 26 ? 0.492 -6.423 -5.624 1.00 0.00 26 VAL A C 13
ATOM 13931 O O . VAL A 1 26 ? -0.060 -7.520 -5.540 1.00 0.00 26 VAL A O 13
ATOM 13944 N N . PHE A 1 27 ? 0.224 -5.414 -4.801 1.00 0.00 27 PHE A N 13
ATOM 13945 C CA . PHE A 1 27 ? -0.754 -5.542 -3.728 1.00 0.00 27 PHE A CA 13
ATOM 13946 C C . PHE A 1 27 ? -2.075 -6.091 -4.259 1.00 0.00 27 PHE A C 13
ATOM 13947 O O . PHE A 1 27 ? -2.661 -7.003 -3.675 1.00 0.00 27 PHE A O 13
ATOM 13964 N N . VAL A 1 28 ? -2.540 -5.527 -5.369 1.00 0.00 28 VAL A N 13
ATOM 13965 C CA . VAL A 1 28 ? -3.791 -5.959 -5.980 1.00 0.00 28 VAL A CA 13
ATOM 13966 C C . VAL A 1 28 ? -3.534 -6.758 -7.253 1.00 0.00 28 VAL A C 13
ATOM 13967 O O . VAL A 1 28 ? -4.465 -7.100 -7.982 1.00 0.00 28 VAL A O 13
ATOM 13980 N N . SER A 1 29 ? -2.264 -7.054 -7.514 1.00 0.00 29 SER A N 13
ATOM 13981 C CA . SER A 1 29 ? -1.884 -7.810 -8.701 1.00 0.00 29 SER A CA 13
ATOM 13982 C C . SER A 1 29 ? -1.587 -9.264 -8.346 1.00 0.00 29 SER A C 13
ATOM 13983 O O . SER A 1 29 ? -2.079 -10.187 -8.996 1.00 0.00 29 SER A O 13
ATOM 13991 N N . VAL A 1 30 ? -0.779 -9.461 -7.309 1.00 0.00 30 VAL A N 13
ATOM 13992 C CA . VAL A 1 30 ? -0.416 -10.802 -6.866 1.00 0.00 30 VAL A CA 13
ATOM 13993 C C . VAL A 1 30 ? -1.079 -11.138 -5.535 1.00 0.00 30 VAL A C 13
ATOM 13994 O O . VAL A 1 30 ? -1.616 -12.232 -5.354 1.00 0.00 30 VAL A O 13
ATOM 14007 N N . THR A 1 31 ? -1.039 -10.190 -4.603 1.00 0.00 31 THR A N 13
ATOM 14008 C CA . THR A 1 31 ? -1.635 -10.386 -3.288 1.00 0.00 31 THR A CA 13
ATOM 14009 C C . THR A 1 31 ? -1.562 -9.111 -2.456 1.00 0.00 31 THR A C 13
ATOM 14010 O O . THR A 1 31 ? -0.586 -8.363 -2.531 1.00 0.00 31 THR A O 13
ATOM 14021 N N . LYS A 1 32 ? -2.599 -8.868 -1.662 1.00 0.00 32 LYS A N 13
ATOM 14022 C CA . LYS A 1 32 ? -2.652 -7.683 -0.813 1.00 0.00 32 LYS A CA 13
ATOM 14023 C C . LYS A 1 32 ? -1.778 -7.861 0.424 1.00 0.00 32 LYS A C 13
ATOM 14024 O O . LYS A 1 32 ? -1.181 -6.904 0.917 1.00 0.00 32 LYS A O 13
ATOM 14043 N N . TYR A 1 33 ? -1.708 -9.091 0.921 1.00 0.00 33 TYR A N 13
ATOM 14044 C CA . TYR A 1 33 ? -0.907 -9.393 2.102 1.00 0.00 33 TYR A CA 13
ATOM 14045 C C . TYR A 1 33 ? 0.270 -10.296 1.746 1.00 0.00 33 TYR A C 13
ATOM 14046 O O . TYR A 1 33 ? 0.226 -11.514 1.918 1.00 0.00 33 TYR A O 13
ATOM 14064 N N . PRO A 1 34 ? 1.350 -9.685 1.236 1.00 0.00 34 PRO A N 13
ATOM 14065 C CA . PRO A 1 34 ? 2.561 -10.412 0.846 1.00 0.00 34 PRO A CA 13
ATOM 14066 C C . PRO A 1 34 ? 3.319 -10.964 2.048 1.00 0.00 34 PRO A C 13
ATOM 14067 O O . PRO A 1 34 ? 3.076 -10.560 3.186 1.00 0.00 34 PRO A O 13
ATOM 14078 N N . ASP A 1 35 ? 4.238 -11.888 1.789 1.00 0.00 35 ASP A N 13
ATOM 14079 C CA . ASP A 1 35 ? 5.033 -12.494 2.851 1.00 0.00 35 ASP A CA 13
ATOM 14080 C C . ASP A 1 35 ? 6.522 -12.262 2.615 1.00 0.00 35 ASP A C 13
ATOM 14081 O O . ASP A 1 35 ? 6.926 -11.807 1.545 1.00 0.00 35 ASP A O 13
ATOM 14090 N N . GLU A 1 36 ? 7.332 -12.576 3.621 1.00 0.00 36 GLU A N 13
ATOM 14091 C CA . GLU A 1 36 ? 8.776 -12.400 3.522 1.00 0.00 36 GLU A CA 13
ATOM 14092 C C . GLU A 1 36 ? 9.275 -12.765 2.126 1.00 0.00 36 GLU A C 13
ATOM 14093 O O . GLU A 1 36 ? 9.980 -11.988 1.483 1.00 0.00 36 GLU A O 13
ATOM 14105 N N . LYS A 1 37 ? 8.903 -13.955 1.665 1.00 0.00 37 LYS A N 13
ATOM 14106 C CA . LYS A 1 37 ? 9.311 -14.425 0.346 1.00 0.00 37 LYS A CA 13
ATOM 14107 C C . LYS A 1 37 ? 9.358 -13.273 -0.652 1.00 0.00 37 LYS A C 13
ATOM 14108 O O . LYS A 1 37 ? 10.397 -13.006 -1.256 1.00 0.00 37 LYS A O 13
ATOM 14127 N N . ARG A 1 38 ? 8.228 -12.594 -0.819 1.00 0.00 38 ARG A N 13
ATOM 14128 C CA . ARG A 1 38 ? 8.142 -11.470 -1.744 1.00 0.00 38 ARG A CA 13
ATOM 14129 C C . ARG A 1 38 ? 8.992 -10.300 -1.258 1.00 0.00 38 ARG A C 13
ATOM 14130 O O . ARG A 1 38 ? 9.808 -9.759 -2.005 1.00 0.00 38 ARG A O 13
ATOM 14151 N N . LEU A 1 39 ? 8.794 -9.913 -0.002 1.00 0.00 39 LEU A N 13
ATOM 14152 C CA . LEU A 1 39 ? 9.542 -8.806 0.584 1.00 0.00 39 LEU A CA 13
ATOM 14153 C C . LEU A 1 39 ? 11.017 -8.882 0.202 1.00 0.00 39 LEU A C 13
ATOM 14154 O O . LEU A 1 39 ? 11.659 -7.861 -0.046 1.00 0.00 39 LEU A O 13
ATOM 14170 N N . LYS A 1 40 ? 11.548 -10.099 0.155 1.00 0.00 40 LYS A N 13
ATOM 14171 C CA . LYS A 1 40 ? 12.947 -10.310 -0.200 1.00 0.00 40 LYS A CA 13
ATOM 14172 C C . LYS A 1 40 ? 13.309 -9.539 -1.465 1.00 0.00 40 LYS A C 13
ATOM 14173 O O . LYS A 1 40 ? 14.324 -8.844 -1.510 1.00 0.00 40 LYS A O 13
ATOM 14192 N N . GLY A 1 41 ? 12.472 -9.664 -2.490 1.00 0.00 41 GLY A N 13
ATOM 14193 C CA . GLY A 1 41 ? 12.722 -8.972 -3.741 1.00 0.00 41 GLY A CA 13
ATOM 14194 C C . GLY A 1 41 ? 12.620 -7.466 -3.600 1.00 0.00 41 GLY A C 13
ATOM 14195 O O . GLY A 1 41 ? 13.601 -6.749 -3.803 1.00 0.00 41 GLY A O 13
ATOM 14199 N N . LEU A 1 42 ? 11.432 -6.985 -3.254 1.00 0.00 42 LEU A N 13
ATOM 14200 C CA . LEU A 1 42 ? 11.205 -5.553 -3.088 1.00 0.00 42 LEU A CA 13
ATOM 14201 C C . LEU A 1 42 ? 12.305 -4.922 -2.240 1.00 0.00 42 LEU A C 13
ATOM 14202 O O . LEU A 1 42 ? 12.694 -3.776 -2.463 1.00 0.00 42 LEU A O 13
ATOM 14218 N N . SER A 1 43 ? 12.803 -5.679 -1.267 1.00 0.00 43 SER A N 13
ATOM 14219 C CA . SER A 1 43 ? 13.857 -5.194 -0.384 1.00 0.00 43 SER A CA 13
ATOM 14220 C C . SER A 1 43 ? 15.037 -4.658 -1.190 1.00 0.00 43 SER A C 13
ATOM 14221 O O . SER A 1 43 ? 15.601 -3.613 -0.868 1.00 0.00 43 SER A O 13
ATOM 14229 N N . LYS A 1 44 ? 15.404 -5.383 -2.242 1.00 0.00 44 LYS A N 13
ATOM 14230 C CA . LYS A 1 44 ? 16.516 -4.983 -3.097 1.00 0.00 44 LYS A CA 13
ATOM 14231 C C . LYS A 1 44 ? 16.044 -4.034 -4.194 1.00 0.00 44 LYS A C 13
ATOM 14232 O O . LYS A 1 44 ? 16.686 -3.022 -4.469 1.00 0.00 44 LYS A O 13
ATOM 14251 N N . GLN A 1 45 ? 14.917 -4.369 -4.815 1.00 0.00 45 GLN A N 13
ATOM 14252 C CA . GLN A 1 45 ? 14.360 -3.545 -5.882 1.00 0.00 45 GLN A CA 13
ATOM 14253 C C . GLN A 1 45 ? 14.311 -2.079 -5.467 1.00 0.00 45 GLN A C 13
ATOM 14254 O O . GLN A 1 45 ? 14.847 -1.210 -6.156 1.00 0.00 45 GLN A O 13
ATOM 14268 N N . LEU A 1 46 ? 13.663 -1.809 -4.339 1.00 0.00 46 LEU A N 13
ATOM 14269 C CA . LEU A 1 46 ? 13.543 -0.446 -3.833 1.00 0.00 46 LEU A CA 13
ATOM 14270 C C . LEU A 1 46 ? 14.528 -0.200 -2.694 1.00 0.00 46 LEU A C 13
ATOM 14271 O O . LEU A 1 46 ? 14.285 0.632 -1.819 1.00 0.00 46 LEU A O 13
ATOM 14287 N N . ASP A 1 47 ? 15.639 -0.927 -2.712 1.00 0.00 47 ASP A N 13
ATOM 14288 C CA . ASP A 1 47 ? 16.663 -0.785 -1.683 1.00 0.00 47 ASP A CA 13
ATOM 14289 C C . ASP A 1 47 ? 16.031 -0.495 -0.325 1.00 0.00 47 ASP A C 13
ATOM 14290 O O . ASP A 1 47 ? 16.493 0.376 0.412 1.00 0.00 47 ASP A O 13
ATOM 14299 N N . TRP A 1 48 ? 14.973 -1.230 -0.002 1.00 0.00 48 TRP A N 13
ATOM 14300 C CA . TRP A 1 48 ? 14.277 -1.051 1.268 1.00 0.00 48 TRP A CA 13
ATOM 14301 C C . TRP A 1 48 ? 14.496 -2.250 2.183 1.00 0.00 48 TRP A C 13
ATOM 14302 O O . TRP A 1 48 ? 15.235 -3.174 1.844 1.00 0.00 48 TRP A O 13
ATOM 14323 N N . SER A 1 49 ? 13.849 -2.230 3.344 1.00 0.00 49 SER A N 13
ATOM 14324 C CA . SER A 1 49 ? 13.977 -3.315 4.309 1.00 0.00 49 SER A CA 13
ATOM 14325 C C . SER A 1 49 ? 12.690 -4.130 4.383 1.00 0.00 49 SER A C 13
ATOM 14326 O O . SER A 1 49 ? 11.590 -3.587 4.280 1.00 0.00 49 SER A O 13
ATOM 14334 N N . VAL A 1 50 ? 12.836 -5.440 4.562 1.00 0.00 50 VAL A N 13
ATOM 14335 C CA . VAL A 1 50 ? 11.686 -6.332 4.651 1.00 0.00 50 VAL A CA 13
ATOM 14336 C C . VAL A 1 50 ? 10.613 -5.756 5.569 1.00 0.00 50 VAL A C 13
ATOM 14337 O O . VAL A 1 50 ? 9.419 -5.954 5.345 1.00 0.00 50 VAL A O 13
ATOM 14350 N N . ARG A 1 51 ? 11.047 -5.043 6.602 1.00 0.00 51 ARG A N 13
ATOM 14351 C CA . ARG A 1 51 ? 10.124 -4.438 7.555 1.00 0.00 51 ARG A CA 13
ATOM 14352 C C . ARG A 1 51 ? 9.586 -3.113 7.025 1.00 0.00 51 ARG A C 13
ATOM 14353 O O . ARG A 1 51 ? 8.375 -2.903 6.959 1.00 0.00 51 ARG A O 13
ATOM 14374 N N . LYS A 1 52 ? 10.495 -2.220 6.648 1.00 0.00 52 LYS A N 13
ATOM 14375 C CA . LYS A 1 52 ? 10.114 -0.914 6.123 1.00 0.00 52 LYS A CA 13
ATOM 14376 C C . LYS A 1 52 ? 9.024 -1.051 5.064 1.00 0.00 52 LYS A C 13
ATOM 14377 O O . LYS A 1 52 ? 8.068 -0.274 5.041 1.00 0.00 52 LYS A O 13
ATOM 14396 N N . ILE A 1 53 ? 9.173 -2.042 4.193 1.00 0.00 53 ILE A N 13
ATOM 14397 C CA . ILE A 1 53 ? 8.199 -2.281 3.134 1.00 0.00 53 ILE A CA 13
ATOM 14398 C C . ILE A 1 53 ? 6.851 -2.700 3.711 1.00 0.00 53 ILE A C 13
ATOM 14399 O O . ILE A 1 53 ? 5.820 -2.104 3.401 1.00 0.00 53 ILE A O 13
ATOM 14415 N N . GLN A 1 54 ? 6.869 -3.728 4.554 1.00 0.00 54 GLN A N 13
ATOM 14416 C CA . GLN A 1 54 ? 5.647 -4.226 5.175 1.00 0.00 54 GLN A CA 13
ATOM 14417 C C . GLN A 1 54 ? 4.753 -3.074 5.620 1.00 0.00 54 GLN A C 13
ATOM 14418 O O . GLN A 1 54 ? 3.564 -3.038 5.300 1.00 0.00 54 GLN A O 13
ATOM 14432 N N . CYS A 1 55 ? 5.332 -2.133 6.358 1.00 0.00 55 CYS A N 13
ATOM 14433 C CA . CYS A 1 55 ? 4.587 -0.978 6.847 1.00 0.00 55 CYS A CA 13
ATOM 14434 C C . CYS A 1 55 ? 3.838 -0.292 5.709 1.00 0.00 55 CYS A C 13
ATOM 14435 O O . CYS A 1 55 ? 2.679 0.093 5.859 1.00 0.00 55 CYS A O 13
ATOM 14443 N N . TRP A 1 56 ? 4.509 -0.143 4.572 1.00 0.00 56 TRP A N 13
ATOM 14444 C CA . TRP A 1 56 ? 3.907 0.499 3.409 1.00 0.00 56 TRP A CA 13
ATOM 14445 C C . TRP A 1 56 ? 2.640 -0.232 2.979 1.00 0.00 56 TRP A C 13
ATOM 14446 O O . TRP A 1 56 ? 1.593 0.384 2.781 1.00 0.00 56 TRP A O 13
ATOM 14467 N N . PHE A 1 57 ? 2.742 -1.550 2.835 1.00 0.00 57 PHE A N 13
ATOM 14468 C CA . PHE A 1 57 ? 1.604 -2.365 2.427 1.00 0.00 57 PHE A CA 13
ATOM 14469 C C . PHE A 1 57 ? 0.425 -2.165 3.374 1.00 0.00 57 PHE A C 13
ATOM 14470 O O . PHE A 1 57 ? -0.733 -2.211 2.959 1.00 0.00 57 PHE A O 13
ATOM 14487 N N . ARG A 1 58 ? 0.728 -1.942 4.649 1.00 0.00 58 ARG A N 13
ATOM 14488 C CA . ARG A 1 58 ? -0.306 -1.737 5.656 1.00 0.00 58 ARG A CA 13
ATOM 14489 C C . ARG A 1 58 ? -0.986 -0.384 5.468 1.00 0.00 58 ARG A C 13
ATOM 14490 O O . ARG A 1 58 ? -2.207 -0.270 5.582 1.00 0.00 58 ARG A O 13
ATOM 14511 N N . HIS A 1 59 ? -0.188 0.639 5.181 1.00 0.00 59 HIS A N 13
ATOM 14512 C CA . HIS A 1 59 ? -0.714 1.985 4.977 1.00 0.00 59 HIS A CA 13
ATOM 14513 C C . HIS A 1 59 ? -1.554 2.053 3.705 1.00 0.00 59 HIS A C 13
ATOM 14514 O O . HIS A 1 59 ? -2.617 2.673 3.685 1.00 0.00 59 HIS A O 13
ATOM 14529 N N . ARG A 1 60 ? -1.070 1.413 2.646 1.00 0.00 60 ARG A N 13
ATOM 14530 C CA . ARG A 1 60 ? -1.775 1.403 1.371 1.00 0.00 60 ARG A CA 13
ATOM 14531 C C . ARG A 1 60 ? -3.270 1.176 1.578 1.00 0.00 60 ARG A C 13
ATOM 14532 O O . ARG A 1 60 ? -4.089 2.035 1.250 1.00 0.00 60 ARG A O 13
ATOM 14553 N N . ARG A 1 61 ? -3.618 0.015 2.123 1.00 0.00 61 ARG A N 13
ATOM 14554 C CA . ARG A 1 61 ? -5.013 -0.325 2.372 1.00 0.00 61 ARG A CA 13
ATOM 14555 C C . ARG A 1 61 ? -5.805 0.908 2.798 1.00 0.00 61 ARG A C 13
ATOM 14556 O O . ARG A 1 61 ? -6.785 1.282 2.154 1.00 0.00 61 ARG A O 13
ATOM 14577 N N . ASN A 1 62 ? -5.374 1.535 3.888 1.00 0.00 62 ASN A N 13
ATOM 14578 C CA . ASN A 1 62 ? -6.043 2.725 4.401 1.00 0.00 62 ASN A CA 13
ATOM 14579 C C . ASN A 1 62 ? -6.155 3.795 3.319 1.00 0.00 62 ASN A C 13
ATOM 14580 O O . ASN A 1 62 ? -7.150 4.516 3.247 1.00 0.00 62 ASN A O 13
ATOM 14591 N N . GLN A 1 63 ? -5.129 3.890 2.480 1.00 0.00 63 GLN A N 13
ATOM 14592 C CA . GLN A 1 63 ? -5.112 4.872 1.402 1.00 0.00 63 GLN A CA 13
ATOM 14593 C C . GLN A 1 63 ? -6.113 4.501 0.313 1.00 0.00 63 GLN A C 13
ATOM 14594 O O . GLN A 1 63 ? -6.616 5.368 -0.402 1.00 0.00 63 GLN A O 13
ATOM 14608 N N . ASP A 1 64 ? -6.397 3.209 0.192 1.00 0.00 64 ASP A N 13
ATOM 14609 C CA . ASP A 1 64 ? -7.339 2.723 -0.810 1.00 0.00 64 ASP A CA 13
ATOM 14610 C C . ASP A 1 64 ? -8.746 2.624 -0.230 1.00 0.00 64 ASP A C 13
ATOM 14611 O O . ASP A 1 64 ? -9.461 1.650 -0.469 1.00 0.00 64 ASP A O 13
ATOM 14620 N N . LYS 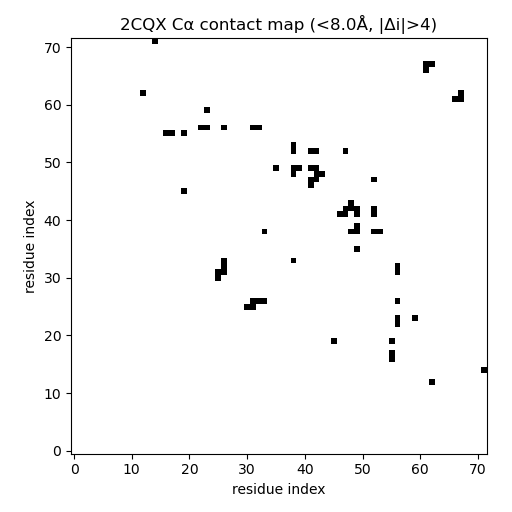A 1 65 ? -9.138 3.637 0.535 1.00 0.00 65 LYS A N 13
ATOM 14621 C CA . LYS A 1 65 ? -10.460 3.665 1.150 1.00 0.00 65 LYS A CA 13
ATOM 14622 C C . LYS A 1 65 ? -10.984 5.094 1.248 1.00 0.00 65 LYS A C 13
ATOM 14623 O O . LYS A 1 65 ? -10.229 6.046 1.444 1.00 0.00 65 LYS A O 13
ATOM 14642 N N . PRO A 1 66 ? -12.309 5.250 1.110 1.00 0.00 66 PRO A N 13
ATOM 14643 C CA . PRO A 1 66 ? -12.964 6.559 1.181 1.00 0.00 66 PRO A CA 13
ATOM 14644 C C . PRO A 1 66 ? -12.944 7.142 2.590 1.00 0.00 66 PRO A C 13
ATOM 14645 O O . PRO A 1 66 ? -13.489 8.218 2.835 1.00 0.00 66 PRO A O 13
ATOM 14656 N N . SER A 1 67 ? -12.311 6.425 3.513 1.00 0.00 67 SER A N 13
ATOM 14657 C CA . SER A 1 67 ? -12.223 6.869 4.899 1.00 0.00 67 SER A CA 13
ATOM 14658 C C . SER A 1 67 ? -12.112 8.389 4.975 1.00 0.00 67 SER A C 13
ATOM 14659 O O . SER A 1 67 ? -11.266 8.995 4.319 1.00 0.00 67 SER A O 13
ATOM 14667 N N . GLY A 1 68 ? -12.974 8.999 5.783 1.00 0.00 68 GLY A N 13
ATOM 14668 C CA . GLY A 1 68 ? -12.958 10.443 5.932 1.00 0.00 68 GLY A CA 13
ATOM 14669 C C . GLY A 1 68 ? -14.144 10.958 6.722 1.00 0.00 68 GLY A C 13
ATOM 14670 O O . GLY A 1 68 ? -15.154 11.382 6.161 1.00 0.00 68 GLY A O 13
ATOM 14674 N N . PRO A 1 69 ? -14.030 10.923 8.058 1.00 0.00 69 PRO A N 13
ATOM 14675 C CA . PRO A 1 69 ? -15.092 11.386 8.956 1.00 0.00 69 PRO A CA 13
ATOM 14676 C C . PRO A 1 69 ? -15.270 12.900 8.912 1.00 0.00 69 PRO A C 13
ATOM 14677 O O . PRO A 1 69 ? -16.130 13.453 9.598 1.00 0.00 69 PRO A O 13
ATOM 14688 N N . SER A 1 70 ? -14.453 13.564 8.101 1.00 0.00 70 SER A N 13
ATOM 14689 C CA . SER A 1 70 ? -14.519 15.015 7.971 1.00 0.00 70 SER A CA 13
ATOM 14690 C C . SER A 1 70 ? -14.579 15.681 9.342 1.00 0.00 70 SER A C 13
ATOM 14691 O O . SER A 1 70 ? -15.363 16.605 9.561 1.00 0.00 70 SER A O 13
ATOM 14699 N N . SER A 1 71 ? -13.747 15.205 10.262 1.00 0.00 71 SER A N 13
ATOM 14700 C CA . SER A 1 71 ? -13.707 15.751 11.613 1.00 0.00 71 SER A CA 13
ATOM 14701 C C . SER A 1 71 ? -13.506 17.263 11.583 1.00 0.00 71 SER A C 13
ATOM 14702 O O . SER A 1 71 ? -12.673 17.775 10.836 1.00 0.00 71 SER A O 13
ATOM 14710 N N . GLY A 1 72 ? -14.278 17.973 12.400 1.00 0.00 72 GLY A N 13
ATOM 14711 C CA . GLY A 1 72 ? -14.170 19.420 12.452 1.00 0.00 72 GLY A CA 13
ATOM 14712 C C . GLY A 1 72 ? -14.460 20.071 11.114 1.00 0.00 72 GLY A C 13
ATOM 14713 O O . GLY A 1 72 ? -14.071 21.214 10.876 1.00 0.00 72 GLY A O 13
ATOM 14717 N N . GLY A 1 1 ? -21.447 -2.192 11.899 1.00 0.00 1 GLY A N 14
ATOM 14718 C CA . GLY A 1 1 ? -20.804 -1.126 11.153 1.00 0.00 1 GLY A CA 14
ATOM 14719 C C . GLY A 1 1 ? -21.661 -0.621 10.009 1.00 0.00 1 GLY A C 14
ATOM 14720 O O . GLY A 1 1 ? -22.284 -1.408 9.296 1.00 0.00 1 GLY A O 14
ATOM 14724 N N . SER A 1 2 ? -21.694 0.697 9.833 1.00 0.00 2 SER A N 14
ATOM 14725 C CA . SER A 1 2 ? -22.485 1.306 8.771 1.00 0.00 2 SER A CA 14
ATOM 14726 C C . SER A 1 2 ? -22.102 2.771 8.581 1.00 0.00 2 SER A C 14
ATOM 14727 O O . SER A 1 2 ? -21.508 3.388 9.465 1.00 0.00 2 SER A O 14
ATOM 14735 N N . SER A 1 3 ? -22.448 3.321 7.421 1.00 0.00 3 SER A N 14
ATOM 14736 C CA . SER A 1 3 ? -22.138 4.712 7.112 1.00 0.00 3 SER A CA 14
ATOM 14737 C C . SER A 1 3 ? -23.361 5.430 6.552 1.00 0.00 3 SER A C 14
ATOM 14738 O O . SER A 1 3 ? -24.271 4.801 6.013 1.00 0.00 3 SER A O 14
ATOM 14746 N N . GLY A 1 4 ? -23.376 6.753 6.684 1.00 0.00 4 GLY A N 14
ATOM 14747 C CA . GLY A 1 4 ? -24.492 7.536 6.186 1.00 0.00 4 GLY A CA 14
ATOM 14748 C C . GLY A 1 4 ? -24.046 8.689 5.309 1.00 0.00 4 GLY A C 14
ATOM 14749 O O . GLY A 1 4 ? -24.236 9.853 5.659 1.00 0.00 4 GLY A O 14
ATOM 14753 N N . SER A 1 5 ? -23.450 8.365 4.166 1.00 0.00 5 SER A N 14
ATOM 14754 C CA . SER A 1 5 ? -22.971 9.383 3.239 1.00 0.00 5 SER A CA 14
ATOM 14755 C C . SER A 1 5 ? -22.985 8.861 1.805 1.00 0.00 5 SER A C 14
ATOM 14756 O O . SER A 1 5 ? -22.694 7.692 1.555 1.00 0.00 5 SER A O 14
ATOM 14764 N N . SER A 1 6 ? -23.327 9.738 0.866 1.00 0.00 6 SER A N 14
ATOM 14765 C CA . SER A 1 6 ? -23.384 9.367 -0.543 1.00 0.00 6 SER A CA 14
ATOM 14766 C C . SER A 1 6 ? -21.992 9.392 -1.168 1.00 0.00 6 SER A C 14
ATOM 14767 O O . SER A 1 6 ? -21.585 8.447 -1.841 1.00 0.00 6 SER A O 14
ATOM 14775 N N . GLY A 1 7 ? -21.268 10.483 -0.939 1.00 0.00 7 GLY A N 14
ATOM 14776 C CA . GLY A 1 7 ? -19.930 10.613 -1.486 1.00 0.00 7 GLY A CA 14
ATOM 14777 C C . GLY A 1 7 ? -19.921 11.292 -2.842 1.00 0.00 7 GLY A C 14
ATOM 14778 O O . GLY A 1 7 ? -20.544 12.337 -3.024 1.00 0.00 7 GLY A O 14
ATOM 14782 N N . GLY A 1 8 ? -19.210 10.698 -3.795 1.00 0.00 8 GLY A N 14
ATOM 14783 C CA . GLY A 1 8 ? -19.134 11.267 -5.128 1.00 0.00 8 GLY A CA 14
ATOM 14784 C C . GLY A 1 8 ? -18.199 12.458 -5.197 1.00 0.00 8 GLY A C 14
ATOM 14785 O O . GLY A 1 8 ? -18.645 13.599 -5.329 1.00 0.00 8 GLY A O 14
ATOM 14789 N N . ILE A 1 9 ? -16.900 12.194 -5.106 1.00 0.00 9 ILE A N 14
ATOM 14790 C CA . ILE A 1 9 ? -15.900 13.254 -5.159 1.00 0.00 9 ILE A CA 14
ATOM 14791 C C . ILE A 1 9 ? -15.125 13.214 -6.471 1.00 0.00 9 ILE A C 14
ATOM 14792 O O . ILE A 1 9 ? -15.123 12.202 -7.173 1.00 0.00 9 ILE A O 14
ATOM 14808 N N . LYS A 1 10 ? -14.465 14.320 -6.796 1.00 0.00 10 LYS A N 14
ATOM 14809 C CA . LYS A 1 10 ? -13.682 14.412 -8.023 1.00 0.00 10 LYS A CA 14
ATOM 14810 C C . LYS A 1 10 ? -12.196 14.221 -7.735 1.00 0.00 10 LYS A C 14
ATOM 14811 O O . LYS A 1 10 ? -11.583 13.261 -8.203 1.00 0.00 10 LYS A O 14
ATOM 14830 N N . ASP A 1 11 ? -11.625 15.138 -6.964 1.00 0.00 11 ASP A N 14
ATOM 14831 C CA . ASP A 1 11 ? -10.211 15.069 -6.612 1.00 0.00 11 ASP A CA 14
ATOM 14832 C C . ASP A 1 11 ? -10.024 14.442 -5.234 1.00 0.00 11 ASP A C 14
ATOM 14833 O O . ASP A 1 11 ? -9.859 15.146 -4.238 1.00 0.00 11 ASP A O 14
ATOM 14842 N N . SER A 1 12 ? -10.052 13.114 -5.185 1.00 0.00 12 SER A N 14
ATOM 14843 C CA . SER A 1 12 ? -9.891 12.391 -3.928 1.00 0.00 12 SER A CA 14
ATOM 14844 C C . SER A 1 12 ? -8.493 12.602 -3.356 1.00 0.00 12 SER A C 14
ATOM 14845 O O . SER A 1 12 ? -7.496 12.632 -4.079 1.00 0.00 12 SER A O 14
ATOM 14853 N N . PRO A 1 13 ? -8.415 12.753 -2.026 1.00 0.00 13 PRO A N 14
ATOM 14854 C CA . PRO A 1 13 ? -7.144 12.963 -1.325 1.00 0.00 13 PRO A CA 14
ATOM 14855 C C . PRO A 1 13 ? -6.265 11.718 -1.334 1.00 0.00 13 PRO A C 14
ATOM 14856 O O . PRO A 1 13 ? -6.438 10.817 -0.514 1.00 0.00 13 PRO A O 14
ATOM 14867 N N . VAL A 1 14 ? -5.319 11.673 -2.268 1.00 0.00 14 VAL A N 14
ATOM 14868 C CA . VAL A 1 14 ? -4.411 10.539 -2.383 1.00 0.00 14 VAL A CA 14
ATOM 14869 C C . VAL A 1 14 ? -2.967 11.004 -2.534 1.00 0.00 14 VAL A C 14
ATOM 14870 O O . VAL A 1 14 ? -2.465 11.151 -3.648 1.00 0.00 14 VAL A O 14
ATOM 14883 N N . ASN A 1 15 ? -2.303 11.233 -1.406 1.00 0.00 15 ASN A N 14
ATOM 14884 C CA . ASN A 1 15 ? -0.916 11.682 -1.413 1.00 0.00 15 ASN A CA 14
ATOM 14885 C C . ASN A 1 15 ? 0.038 10.501 -1.560 1.00 0.00 15 ASN A C 14
ATOM 14886 O O . ASN A 1 15 ? -0.112 9.480 -0.888 1.00 0.00 15 ASN A O 14
ATOM 14897 N N . LYS A 1 16 ? 1.019 10.646 -2.444 1.00 0.00 16 LYS A N 14
ATOM 14898 C CA . LYS A 1 16 ? 1.999 9.592 -2.679 1.00 0.00 16 LYS A CA 14
ATOM 14899 C C . LYS A 1 16 ? 2.762 9.263 -1.400 1.00 0.00 16 LYS A C 14
ATOM 14900 O O . LYS A 1 16 ? 3.890 9.716 -1.204 1.00 0.00 16 LYS A O 14
ATOM 14919 N N . VAL A 1 17 ? 2.140 8.471 -0.533 1.00 0.00 17 VAL A N 14
ATOM 14920 C CA . VAL A 1 17 ? 2.762 8.079 0.726 1.00 0.00 17 VAL A CA 14
ATOM 14921 C C . VAL A 1 17 ? 4.269 7.914 0.567 1.00 0.00 17 VAL A C 14
ATOM 14922 O O . VAL A 1 17 ? 5.050 8.509 1.310 1.00 0.00 17 VAL A O 14
ATOM 14935 N N . GLU A 1 18 ? 4.671 7.102 -0.406 1.00 0.00 18 GLU A N 14
ATOM 14936 C CA . GLU A 1 18 ? 6.086 6.859 -0.662 1.00 0.00 18 GLU A CA 14
ATOM 14937 C C . GLU A 1 18 ? 6.313 6.442 -2.112 1.00 0.00 18 GLU A C 14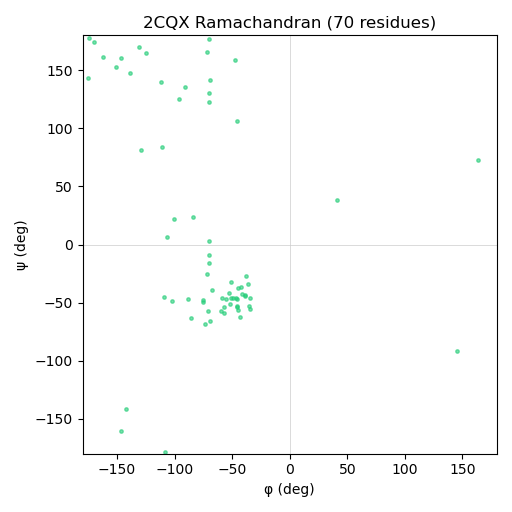
ATOM 14938 O O . GLU A 1 18 ? 5.394 6.019 -2.814 1.00 0.00 18 GLU A O 14
ATOM 14950 N N . PRO A 1 19 ? 7.566 6.565 -2.574 1.00 0.00 19 PRO A N 14
ATOM 14951 C CA . PRO A 1 19 ? 7.944 6.206 -3.944 1.00 0.00 19 PRO A CA 14
ATOM 14952 C C . PRO A 1 19 ? 7.899 4.700 -4.182 1.00 0.00 19 PRO A C 14
ATOM 14953 O O . PRO A 1 19 ? 8.251 4.222 -5.259 1.00 0.00 19 PRO A O 14
ATOM 14964 N N . ASN A 1 20 ? 7.463 3.958 -3.169 1.00 0.00 20 ASN A N 14
ATOM 14965 C CA . ASN A 1 20 ? 7.372 2.506 -3.269 1.00 0.00 20 ASN A CA 14
ATOM 14966 C C . ASN A 1 20 ? 6.061 2.087 -3.928 1.00 0.00 20 ASN A C 14
ATOM 14967 O O . ASN A 1 20 ? 5.555 0.991 -3.686 1.00 0.00 20 ASN A O 14
ATOM 14978 N N . ASP A 1 21 ? 5.517 2.967 -4.762 1.00 0.00 21 ASP A N 14
ATOM 14979 C CA . ASP A 1 21 ? 4.266 2.688 -5.458 1.00 0.00 21 ASP A CA 14
ATOM 14980 C C . ASP A 1 21 ? 4.273 1.281 -6.046 1.00 0.00 21 ASP A C 14
ATOM 14981 O O . ASP A 1 21 ? 3.266 0.573 -6.003 1.00 0.00 21 ASP A O 14
ATOM 14990 N N . THR A 1 22 ? 5.415 0.880 -6.596 1.00 0.00 22 THR A N 14
ATOM 14991 C CA . THR A 1 22 ? 5.552 -0.442 -7.195 1.00 0.00 22 THR A CA 14
ATOM 14992 C C . THR A 1 22 ? 4.719 -1.474 -6.445 1.00 0.00 22 THR A C 14
ATOM 14993 O O . THR A 1 22 ? 4.111 -2.357 -7.052 1.00 0.00 22 THR A O 14
ATOM 15004 N N . LEU A 1 23 ? 4.694 -1.359 -5.122 1.00 0.00 23 LEU A N 14
ATOM 15005 C CA . LEU A 1 23 ? 3.933 -2.284 -4.287 1.00 0.00 23 LEU A CA 14
ATOM 15006 C C . LEU A 1 23 ? 2.443 -2.200 -4.601 1.00 0.00 23 LEU A C 14
ATOM 15007 O O . LEU A 1 23 ? 1.784 -3.219 -4.803 1.00 0.00 23 LEU A O 14
ATOM 15023 N N . GLU A 1 24 ? 1.920 -0.978 -4.641 1.00 0.00 24 GLU A N 14
ATOM 15024 C CA . GLU A 1 24 ? 0.507 -0.762 -4.932 1.00 0.00 24 GLU A CA 14
ATOM 15025 C C . GLU A 1 24 ? -0.007 -1.796 -5.929 1.00 0.00 24 GLU A C 14
ATOM 15026 O O . GLU A 1 24 ? -1.097 -2.346 -5.765 1.00 0.00 24 GLU A O 14
ATOM 15038 N N . LYS A 1 25 ? 0.784 -2.055 -6.965 1.00 0.00 25 LYS A N 14
ATOM 15039 C CA . LYS A 1 25 ? 0.411 -3.022 -7.990 1.00 0.00 25 LYS A CA 14
ATOM 15040 C C . LYS A 1 25 ? 0.379 -4.436 -7.419 1.00 0.00 25 LYS A C 14
ATOM 15041 O O . LYS A 1 25 ? -0.683 -5.049 -7.312 1.00 0.00 25 LYS A O 14
ATOM 15060 N N . VAL A 1 26 ? 1.549 -4.947 -7.050 1.00 0.00 26 VAL A N 14
ATOM 15061 C CA . VAL A 1 26 ? 1.654 -6.288 -6.487 1.00 0.00 26 VAL A CA 14
ATOM 15062 C C . VAL A 1 26 ? 0.526 -6.558 -5.498 1.00 0.00 26 VAL A C 14
ATOM 15063 O O . VAL A 1 26 ? -0.033 -7.654 -5.462 1.00 0.00 26 VAL A O 14
ATOM 15076 N N . PHE A 1 27 ? 0.196 -5.551 -4.695 1.00 0.00 27 PHE A N 14
ATOM 15077 C CA . PHE A 1 27 ? -0.866 -5.680 -3.704 1.00 0.00 27 PHE A CA 14
ATOM 15078 C C . PHE A 1 27 ? -2.162 -6.157 -4.355 1.00 0.00 27 PHE A C 14
ATOM 15079 O O . PHE A 1 27 ? -2.839 -7.045 -3.837 1.00 0.00 27 PHE A O 14
ATOM 15096 N N . VAL A 1 28 ? -2.500 -5.560 -5.493 1.00 0.00 28 VAL A N 14
ATOM 15097 C CA . VAL A 1 28 ? -3.714 -5.922 -6.215 1.00 0.00 28 VAL A CA 14
ATOM 15098 C C . VAL A 1 28 ? -3.387 -6.713 -7.477 1.00 0.00 28 VAL A C 14
ATOM 15099 O O . VAL A 1 28 ? -4.267 -7.000 -8.288 1.00 0.00 28 VAL A O 14
ATOM 15112 N N . SER A 1 29 ? -2.114 -7.063 -7.636 1.00 0.00 29 SER A N 14
ATOM 15113 C CA . SER A 1 29 ? -1.669 -7.818 -8.802 1.00 0.00 29 SER A CA 14
ATOM 15114 C C . SER A 1 29 ? -1.392 -9.272 -8.433 1.00 0.00 29 SER A C 14
ATOM 15115 O O . SER A 1 29 ? -1.852 -10.194 -9.107 1.00 0.00 29 SER A O 14
ATOM 15123 N N . VAL A 1 30 ? -0.635 -9.469 -7.358 1.00 0.00 30 VAL A N 14
ATOM 15124 C CA . VAL A 1 30 ? -0.296 -10.811 -6.898 1.00 0.00 30 VAL A CA 14
ATOM 15125 C C . VAL A 1 30 ? -1.051 -11.161 -5.621 1.00 0.00 30 VAL A C 14
ATOM 15126 O O . VAL A 1 30 ? -1.629 -12.242 -5.504 1.00 0.00 30 VAL A O 14
ATOM 15139 N N . THR A 1 31 ? -1.043 -10.239 -4.663 1.00 0.00 31 THR A N 14
ATOM 15140 C CA . THR A 1 31 ? -1.727 -10.450 -3.394 1.00 0.00 31 THR A CA 14
ATOM 15141 C C . THR A 1 31 ? -1.650 -9.207 -2.515 1.00 0.00 31 THR A C 14
ATOM 15142 O O . THR A 1 31 ? -0.622 -8.531 -2.465 1.00 0.00 31 THR A O 14
ATOM 15153 N N . LYS A 1 32 ? -2.744 -8.909 -1.821 1.00 0.00 32 LYS A N 14
ATOM 15154 C CA . LYS A 1 32 ? -2.800 -7.748 -0.941 1.00 0.00 32 LYS A CA 14
ATOM 15155 C C . LYS A 1 32 ? -1.927 -7.957 0.292 1.00 0.00 32 LYS A C 14
ATOM 15156 O O . LYS A 1 32 ? -1.274 -7.027 0.766 1.00 0.00 32 LYS A O 14
ATOM 15175 N N . TYR A 1 33 ? -1.920 -9.182 0.806 1.00 0.00 33 TYR A N 14
ATOM 15176 C CA . TYR A 1 33 ? -1.128 -9.512 1.984 1.00 0.00 33 TYR A CA 14
ATOM 15177 C C . TYR A 1 33 ? 0.027 -10.440 1.622 1.00 0.00 33 TYR A C 14
ATOM 15178 O O . TYR A 1 33 ? -0.039 -11.656 1.803 1.00 0.00 33 TYR A O 14
ATOM 15196 N N . PRO A 1 34 ? 1.114 -9.854 1.097 1.00 0.00 34 PRO A N 14
ATOM 15197 C CA . PRO A 1 34 ? 2.306 -10.609 0.699 1.00 0.00 34 PRO A CA 14
ATOM 15198 C C . PRO A 1 34 ? 3.065 -11.168 1.897 1.00 0.00 34 PRO A C 14
ATOM 15199 O O . PRO A 1 34 ? 2.776 -10.824 3.043 1.00 0.00 34 PRO A O 14
ATOM 15210 N N . ASP A 1 35 ? 4.038 -12.030 1.625 1.00 0.00 35 ASP A N 14
ATOM 15211 C CA . ASP A 1 35 ? 4.841 -12.636 2.681 1.00 0.00 35 ASP A CA 14
ATOM 15212 C C . ASP A 1 35 ? 6.325 -12.358 2.463 1.00 0.00 35 ASP A C 14
ATOM 15213 O O . ASP A 1 35 ? 6.737 -11.956 1.376 1.00 0.00 35 ASP A O 14
ATOM 15222 N N . GLU A 1 36 ? 7.122 -12.575 3.505 1.00 0.00 36 GLU A N 14
ATOM 15223 C CA . GLU A 1 36 ? 8.560 -12.346 3.427 1.00 0.00 36 GLU A CA 14
ATOM 15224 C C . GLU A 1 36 ? 9.105 -12.769 2.066 1.00 0.00 36 GLU A C 14
ATOM 15225 O O . GLU A 1 36 ? 9.852 -12.030 1.426 1.00 0.00 36 GLU A O 14
ATOM 15237 N N . LYS A 1 37 ? 8.726 -13.966 1.630 1.00 0.00 37 LYS A N 14
ATOM 15238 C CA . LYS A 1 37 ? 9.174 -14.490 0.345 1.00 0.00 37 LYS A CA 14
ATOM 15239 C C . LYS A 1 37 ? 9.174 -13.397 -0.719 1.00 0.00 37 LYS A C 14
ATOM 15240 O O . LYS A 1 37 ? 10.121 -13.273 -1.495 1.00 0.00 37 LYS A O 14
ATOM 15259 N N . ARG A 1 38 ? 8.106 -12.606 -0.748 1.00 0.00 38 ARG A N 14
ATOM 15260 C CA . ARG A 1 38 ? 7.984 -11.524 -1.716 1.00 0.00 38 ARG A CA 14
ATOM 15261 C C . ARG A 1 38 ? 8.851 -10.334 -1.315 1.00 0.00 38 ARG A C 14
ATOM 15262 O O . ARG A 1 38 ? 9.546 -9.750 -2.147 1.00 0.00 38 ARG A O 14
ATOM 15283 N N . LEU A 1 39 ? 8.805 -9.980 -0.035 1.00 0.00 39 LEU A N 14
ATOM 15284 C CA . LEU A 1 39 ? 9.586 -8.860 0.478 1.00 0.00 39 LEU A CA 14
ATOM 15285 C C . LEU A 1 39 ? 11.040 -8.959 0.028 1.00 0.00 39 LEU A C 14
ATOM 15286 O O . LEU A 1 39 ? 11.625 -7.982 -0.439 1.00 0.00 39 LEU A O 14
ATOM 15302 N N . LYS A 1 40 ? 11.618 -10.147 0.171 1.00 0.00 40 LYS A N 14
ATOM 15303 C CA . LYS A 1 40 ? 13.003 -10.376 -0.223 1.00 0.00 40 LYS A CA 14
ATOM 15304 C C . LYS A 1 40 ? 13.344 -9.598 -1.490 1.00 0.00 40 LYS A C 14
ATOM 15305 O O . LYS A 1 40 ? 14.380 -8.939 -1.565 1.00 0.00 40 LYS A O 14
ATOM 15324 N N . GLY A 1 41 ? 12.465 -9.680 -2.484 1.00 0.00 41 GLY A N 14
ATOM 15325 C CA . GLY A 1 41 ? 12.691 -8.978 -3.734 1.00 0.00 41 GLY A CA 14
ATOM 15326 C C . GLY A 1 41 ? 12.642 -7.472 -3.570 1.00 0.00 41 GLY A C 14
ATOM 15327 O O . GLY A 1 41 ? 13.657 -6.790 -3.720 1.00 0.00 41 GLY A O 14
ATOM 15331 N N . LEU A 1 42 ? 11.460 -6.950 -3.262 1.00 0.00 42 LEU A N 14
ATOM 15332 C CA . LEU A 1 42 ? 11.282 -5.514 -3.079 1.00 0.00 42 LEU A CA 14
ATOM 15333 C C . LEU A 1 42 ? 12.442 -4.918 -2.288 1.00 0.00 42 LEU A C 14
ATOM 15334 O O . LEU A 1 42 ? 13.004 -3.891 -2.669 1.00 0.00 42 LEU A O 14
ATOM 15350 N N . SER A 1 43 ? 12.796 -5.570 -1.185 1.00 0.00 43 SER A N 14
ATOM 15351 C CA . SER A 1 43 ? 13.888 -5.104 -0.339 1.00 0.00 43 SER A CA 14
ATOM 15352 C C . SER A 1 43 ? 15.053 -4.599 -1.184 1.00 0.00 43 SER A C 14
ATOM 15353 O O . SER A 1 43 ? 15.692 -3.601 -0.850 1.00 0.00 43 SER A O 14
ATOM 15361 N N . LYS A 1 44 ? 15.325 -5.297 -2.282 1.00 0.00 44 LYS A N 14
ATOM 15362 C CA . LYS A 1 44 ? 16.412 -4.921 -3.178 1.00 0.00 44 LYS A CA 14
ATOM 15363 C C . LYS A 1 44 ? 15.922 -3.956 -4.253 1.00 0.00 44 LYS A C 14
ATOM 15364 O O . LYS A 1 44 ? 16.562 -2.940 -4.524 1.00 0.00 44 LYS A O 14
ATOM 15383 N N . GLN A 1 45 ? 14.785 -4.280 -4.859 1.00 0.00 45 GLN A N 14
ATOM 15384 C CA . GLN A 1 45 ? 14.211 -3.439 -5.903 1.00 0.00 45 GLN A CA 14
ATOM 15385 C C . GLN A 1 45 ? 14.200 -1.975 -5.479 1.00 0.00 45 GLN A C 14
ATOM 15386 O O . GLN A 1 45 ? 14.772 -1.118 -6.153 1.00 0.00 45 GLN A O 14
ATOM 15400 N N . LEU A 1 46 ? 13.545 -1.694 -4.358 1.00 0.00 46 LEU A N 14
ATOM 15401 C CA . LEU A 1 46 ? 13.459 -0.331 -3.843 1.00 0.00 46 LEU A CA 14
ATOM 15402 C C . LEU A 1 46 ? 14.500 -0.094 -2.754 1.00 0.00 46 LEU A C 14
ATOM 15403 O O . LEU A 1 46 ? 14.350 0.801 -1.922 1.00 0.00 46 LEU A O 14
ATOM 15419 N N . ASP A 1 47 ? 15.556 -0.901 -2.766 1.00 0.00 47 ASP A N 14
ATOM 15420 C CA . ASP A 1 47 ? 16.624 -0.777 -1.782 1.00 0.00 47 ASP A CA 14
ATOM 15421 C C . ASP A 1 47 ? 16.055 -0.504 -0.393 1.00 0.00 47 ASP A C 14
ATOM 15422 O O . ASP A 1 47 ? 16.606 0.289 0.370 1.00 0.00 47 ASP A O 14
ATOM 15431 N N . TRP A 1 48 ? 14.948 -1.165 -0.073 1.00 0.00 48 TRP A N 14
ATOM 15432 C CA . TRP A 1 48 ? 14.303 -0.992 1.223 1.00 0.00 48 TRP A CA 14
ATOM 15433 C C . TRP A 1 48 ? 14.538 -2.207 2.114 1.00 0.00 48 TRP A C 14
ATOM 15434 O O . TRP A 1 48 ? 15.252 -3.136 1.737 1.00 0.00 48 TRP A O 14
ATOM 15455 N N . SER A 1 49 ? 13.935 -2.193 3.299 1.00 0.00 49 SER A N 14
ATOM 15456 C CA . SER A 1 49 ? 14.083 -3.292 4.245 1.00 0.00 49 SER A CA 14
ATOM 15457 C C . SER A 1 49 ? 12.777 -4.070 4.383 1.00 0.00 49 SER A C 14
ATOM 15458 O O . SER A 1 49 ? 11.691 -3.489 4.374 1.00 0.00 49 SER A O 14
ATOM 15466 N N . VAL A 1 50 ? 12.891 -5.388 4.510 1.00 0.00 50 VAL A N 14
ATOM 15467 C CA . VAL A 1 50 ? 11.721 -6.247 4.651 1.00 0.00 50 VAL A CA 14
ATOM 15468 C C . VAL A 1 50 ? 10.703 -5.635 5.606 1.00 0.00 50 VAL A C 14
ATOM 15469 O O . VAL A 1 50 ? 9.497 -5.694 5.364 1.00 0.00 50 VAL A O 14
ATOM 15482 N N . ARG A 1 51 ? 11.196 -5.048 6.692 1.00 0.00 51 ARG A N 14
ATOM 15483 C CA . ARG A 1 51 ? 10.328 -4.426 7.684 1.00 0.00 51 ARG A CA 14
ATOM 15484 C C . ARG A 1 51 ? 9.765 -3.107 7.164 1.00 0.00 51 ARG A C 14
ATOM 15485 O O . ARG A 1 51 ? 8.550 -2.914 7.115 1.00 0.00 51 ARG A O 14
ATOM 15506 N N . LYS A 1 52 ? 10.656 -2.201 6.775 1.00 0.00 52 LYS A N 14
ATOM 15507 C CA . LYS A 1 52 ? 10.249 -0.900 6.258 1.00 0.00 52 LYS A CA 14
ATOM 15508 C C . LYS A 1 52 ? 9.151 -1.051 5.210 1.00 0.00 52 LYS A C 14
ATOM 15509 O O . LYS A 1 52 ? 8.157 -0.324 5.231 1.00 0.00 52 LYS A O 14
ATOM 15528 N N . ILE A 1 53 ? 9.336 -1.998 4.297 1.00 0.00 53 ILE A N 14
ATOM 15529 C CA . ILE A 1 53 ? 8.359 -2.245 3.244 1.00 0.00 53 ILE A CA 14
ATOM 15530 C C . ILE A 1 53 ? 6.997 -2.604 3.830 1.00 0.00 53 ILE A C 14
ATOM 15531 O O . ILE A 1 53 ? 6.002 -1.929 3.570 1.00 0.00 53 ILE A O 14
ATOM 15547 N N . GLN A 1 54 ? 6.963 -3.669 4.623 1.00 0.00 54 GLN A N 14
ATOM 15548 C CA . GLN A 1 54 ? 5.724 -4.117 5.247 1.00 0.00 54 GLN A CA 14
ATOM 15549 C C . GLN A 1 54 ? 4.873 -2.928 5.682 1.00 0.00 54 GLN A C 14
ATOM 15550 O O . GLN A 1 54 ? 3.663 -2.901 5.453 1.00 0.00 54 GLN A O 14
ATOM 15564 N N . CYS A 1 55 ? 5.512 -1.948 6.311 1.00 0.00 55 CYS A N 14
ATOM 15565 C CA . CYS A 1 55 ? 4.813 -0.756 6.779 1.00 0.00 55 CYS A CA 14
ATOM 15566 C C . CYS A 1 55 ? 4.039 -0.098 5.641 1.00 0.00 55 CYS A C 14
ATOM 15567 O O . CYS A 1 55 ? 2.882 0.287 5.807 1.00 0.00 55 CYS A O 14
ATOM 15575 N N . TRP A 1 56 ? 4.686 0.029 4.488 1.00 0.00 56 TRP A N 14
ATOM 15576 C CA . TRP A 1 56 ? 4.058 0.642 3.324 1.00 0.00 56 TRP A CA 14
ATOM 15577 C C . TRP A 1 56 ? 2.742 -0.050 2.987 1.00 0.00 56 TRP A C 14
ATOM 15578 O O . TRP A 1 56 ? 1.705 0.600 2.850 1.00 0.00 56 TRP A O 14
ATOM 15599 N N . PHE A 1 57 ? 2.790 -1.371 2.854 1.00 0.00 57 PHE A N 14
ATOM 15600 C CA . PHE A 1 57 ? 1.601 -2.151 2.532 1.00 0.00 57 PHE A CA 14
ATOM 15601 C C . PHE A 1 57 ? 0.460 -1.825 3.492 1.00 0.00 57 PHE A C 14
ATOM 15602 O O . PHE A 1 57 ? -0.668 -1.575 3.069 1.00 0.00 57 PHE A O 14
ATOM 15619 N N . ARG A 1 58 ? 0.764 -1.831 4.786 1.00 0.00 58 ARG A N 14
ATOM 15620 C CA . ARG A 1 58 ? -0.235 -1.537 5.806 1.00 0.00 58 ARG A CA 14
ATOM 15621 C C . ARG A 1 58 ? -0.891 -0.184 5.551 1.00 0.00 58 ARG A C 14
ATOM 15622 O O . ARG A 1 58 ? -2.092 -0.014 5.765 1.00 0.00 58 ARG A O 14
ATOM 15643 N N . HIS A 1 59 ? -0.095 0.777 5.094 1.00 0.00 59 HIS A N 14
ATOM 15644 C CA . HIS A 1 59 ? -0.599 2.117 4.810 1.00 0.00 59 HIS A CA 14
ATOM 15645 C C . HIS A 1 59 ? -1.650 2.079 3.705 1.00 0.00 59 HIS A C 14
ATOM 15646 O O . HIS A 1 59 ? -2.779 2.533 3.893 1.00 0.00 59 HIS A O 14
ATOM 15661 N N . ARG A 1 60 ? -1.272 1.535 2.553 1.00 0.00 60 ARG A N 14
ATOM 15662 C CA . ARG A 1 60 ? -2.182 1.440 1.418 1.00 0.00 60 ARG A CA 14
ATOM 15663 C C . ARG A 1 60 ? -3.558 0.954 1.863 1.00 0.00 60 ARG A C 14
ATOM 15664 O O . ARG A 1 60 ? -4.571 1.604 1.603 1.00 0.00 60 ARG A O 14
ATOM 15685 N N . ARG A 1 61 ? -3.586 -0.192 2.536 1.00 0.00 61 ARG A N 14
ATOM 15686 C CA . ARG A 1 61 ? -4.838 -0.765 3.016 1.00 0.00 61 ARG A CA 14
ATOM 15687 C C . ARG A 1 61 ? -5.779 0.327 3.516 1.00 0.00 61 ARG A C 14
ATOM 15688 O O . ARG A 1 61 ? -6.918 0.433 3.063 1.00 0.00 61 ARG A O 14
ATOM 15709 N N . ASN A 1 62 ? -5.295 1.134 4.454 1.00 0.00 62 ASN A N 14
ATOM 15710 C CA . ASN A 1 62 ? -6.094 2.217 5.017 1.00 0.00 62 ASN A CA 14
ATOM 15711 C C . ASN A 1 62 ? -6.516 3.202 3.932 1.00 0.00 62 ASN A C 14
ATOM 15712 O O . ASN A 1 62 ? -7.667 3.636 3.888 1.00 0.00 62 ASN A O 14
ATOM 15723 N N . GLN A 1 63 ? -5.577 3.551 3.058 1.00 0.00 63 GLN A N 14
ATOM 15724 C CA . GLN A 1 63 ? -5.853 4.485 1.973 1.00 0.00 63 GLN A CA 14
ATOM 15725 C C . GLN A 1 63 ? -7.002 3.986 1.104 1.00 0.00 63 GLN A C 14
ATOM 15726 O O . GLN A 1 63 ? -7.983 4.697 0.887 1.00 0.00 63 GLN A O 14
ATOM 15740 N N . ASP A 1 64 ? -6.874 2.760 0.609 1.00 0.00 64 ASP A N 14
ATOM 15741 C CA . ASP A 1 64 ? -7.903 2.165 -0.237 1.00 0.00 64 ASP A CA 14
ATOM 15742 C C . ASP A 1 64 ? -9.296 2.527 0.267 1.00 0.00 64 ASP A C 14
ATOM 15743 O O . ASP A 1 64 ? -10.168 2.916 -0.510 1.00 0.00 64 ASP A O 14
ATOM 15752 N N . LYS A 1 65 ? -9.500 2.395 1.574 1.00 0.00 65 LYS A N 14
ATOM 15753 C CA . LYS A 1 65 ? -10.787 2.708 2.183 1.00 0.00 65 LYS A CA 14
ATOM 15754 C C . LYS A 1 65 ? -10.952 4.214 2.364 1.00 0.00 65 LYS A C 14
ATOM 15755 O O . LYS A 1 65 ? -10.000 4.935 2.662 1.00 0.00 65 LYS A O 14
ATOM 15774 N N . PRO A 1 66 ? -12.189 4.701 2.182 1.00 0.00 66 PRO A N 14
ATOM 15775 C CA . PRO A 1 66 ? -12.507 6.125 2.322 1.00 0.00 66 PRO A CA 14
ATOM 15776 C C . PRO A 1 66 ? -12.429 6.596 3.770 1.00 0.00 66 PRO A C 14
ATOM 15777 O O . PRO A 1 66 ? -11.927 7.684 4.052 1.00 0.00 66 PRO A O 14
ATOM 15788 N N . SER A 1 67 ? -12.927 5.771 4.685 1.00 0.00 67 SER A N 14
ATOM 15789 C CA . SER A 1 67 ? -12.916 6.106 6.104 1.00 0.00 67 SER A CA 14
ATOM 15790 C C . SER A 1 67 ? -11.490 6.325 6.599 1.00 0.00 67 SER A C 14
ATOM 15791 O O . SER A 1 67 ? -10.527 6.137 5.857 1.00 0.00 67 SER A O 14
ATOM 15799 N N . GLY A 1 68 ? -11.363 6.724 7.861 1.00 0.00 68 GLY A N 14
ATOM 15800 C CA . GLY A 1 68 ? -10.052 6.962 8.436 1.00 0.00 68 GLY A CA 14
ATOM 15801 C C . GLY A 1 68 ? -10.046 8.131 9.400 1.00 0.00 68 GLY A C 14
ATOM 15802 O O . GLY A 1 68 ? -10.999 8.907 9.475 1.00 0.00 68 GLY A O 14
ATOM 15806 N N . PRO A 1 69 ? -8.951 8.269 10.163 1.00 0.00 69 PRO A N 14
ATOM 15807 C CA . PRO A 1 69 ? -8.798 9.349 11.142 1.00 0.00 69 PRO A CA 14
ATOM 15808 C C . PRO A 1 69 ? -8.628 10.712 10.480 1.00 0.00 69 PRO A C 14
ATOM 15809 O O . PRO A 1 69 ? -8.679 11.746 11.146 1.00 0.00 69 PRO A O 14
ATOM 15820 N N . SER A 1 70 ? -8.426 10.706 9.166 1.00 0.00 70 SER A N 14
ATOM 15821 C CA . SER A 1 70 ? -8.245 11.942 8.415 1.00 0.00 70 SER A CA 14
ATOM 15822 C C . SER A 1 70 ? -9.306 12.970 8.797 1.00 0.00 70 SER A C 14
ATOM 15823 O O . SER A 1 70 ? -10.503 12.730 8.645 1.00 0.00 70 SER A O 14
ATOM 15831 N N . SER A 1 71 ? -8.856 14.118 9.295 1.00 0.00 71 SER A N 14
ATOM 15832 C CA . SER A 1 71 ? -9.765 15.182 9.704 1.00 0.00 71 SER A CA 14
ATOM 15833 C C . SER A 1 71 ? -9.068 16.539 9.657 1.00 0.00 71 SER A C 14
ATOM 15834 O O . SER A 1 71 ? -7.855 16.633 9.835 1.00 0.00 71 SER A O 14
ATOM 15842 N N . GLY A 1 72 ? -9.847 17.589 9.417 1.00 0.00 72 GLY A N 14
ATOM 15843 C CA . GLY A 1 72 ? -9.289 18.927 9.350 1.00 0.00 72 GLY A CA 14
ATOM 15844 C C . GLY A 1 72 ? -8.747 19.262 7.975 1.00 0.00 72 GLY A C 14
ATOM 15845 O O . GLY A 1 72 ? -7.538 19.411 7.797 1.00 0.00 72 GLY A O 14
ATOM 15849 N N . GLY A 1 1 ? -9.470 -1.661 30.074 1.00 0.00 1 GLY A N 15
ATOM 15850 C CA . GLY A 1 1 ? -9.803 -2.039 28.713 1.00 0.00 1 GLY A CA 15
ATOM 15851 C C . GLY A 1 1 ? -9.540 -0.923 27.721 1.00 0.00 1 GLY A C 15
ATOM 15852 O O . GLY A 1 1 ? -8.844 -1.119 26.725 1.00 0.00 1 GLY A O 15
ATOM 15856 N N . SER A 1 2 ? -10.101 0.251 27.992 1.00 0.00 2 SER A N 15
ATOM 15857 C CA . SER A 1 2 ? -9.929 1.402 27.112 1.00 0.00 2 SER A CA 15
ATOM 15858 C C . SER A 1 2 ? -8.468 1.555 26.698 1.00 0.00 2 SER A C 15
ATOM 15859 O O . SER A 1 2 ? -7.558 1.232 27.461 1.00 0.00 2 SER A O 15
ATOM 15867 N N . SER A 1 3 ? -8.253 2.050 25.483 1.00 0.00 3 SER A N 15
ATOM 15868 C CA . SER A 1 3 ? -6.904 2.242 24.964 1.00 0.00 3 SER A CA 15
ATOM 15869 C C . SER A 1 3 ? -6.580 3.728 24.833 1.00 0.00 3 SER A C 15
ATOM 15870 O O . SER A 1 3 ? -5.994 4.162 23.842 1.00 0.00 3 SER A O 15
ATOM 15878 N N . GLY A 1 4 ? -6.965 4.502 25.842 1.00 0.00 4 GLY A N 15
ATOM 15879 C CA . GLY A 1 4 ? -6.708 5.931 25.822 1.00 0.00 4 GLY A CA 15
ATOM 15880 C C . GLY A 1 4 ? -7.957 6.741 25.536 1.00 0.00 4 GLY A C 15
ATOM 15881 O O . GLY A 1 4 ? -8.971 6.198 25.098 1.00 0.00 4 GLY A O 15
ATOM 15885 N N . SER A 1 5 ? -7.884 8.044 25.786 1.00 0.00 5 SER A N 15
ATOM 15886 C CA . SER A 1 5 ? -9.020 8.930 25.558 1.00 0.00 5 SER A CA 15
ATOM 15887 C C . SER A 1 5 ? -8.554 10.368 25.346 1.00 0.00 5 SER A C 15
ATOM 15888 O O . SER A 1 5 ? -7.513 10.777 25.862 1.00 0.00 5 SER A O 15
ATOM 15896 N N . SER A 1 6 ? -9.331 11.129 24.584 1.00 0.00 6 SER A N 15
ATOM 15897 C CA . SER A 1 6 ? -8.997 12.520 24.300 1.00 0.00 6 SER A CA 15
ATOM 15898 C C . SER A 1 6 ? -7.513 12.667 23.979 1.00 0.00 6 SER A C 15
ATOM 15899 O O . SER A 1 6 ? -6.839 13.554 24.502 1.00 0.00 6 SER A O 15
ATOM 15907 N N . GLY A 1 7 ? -7.010 11.791 23.115 1.00 0.00 7 GLY A N 15
ATOM 15908 C CA . GLY A 1 7 ? -5.609 11.840 22.740 1.00 0.00 7 GLY A CA 15
ATOM 15909 C C . GLY A 1 7 ? -5.328 12.892 21.685 1.00 0.00 7 GLY A C 15
ATOM 15910 O O . GLY A 1 7 ? -4.753 13.939 21.980 1.00 0.00 7 GLY A O 15
ATOM 15914 N N . GLY A 1 8 ? -5.733 12.613 20.450 1.00 0.00 8 GLY A N 15
ATOM 15915 C CA . GLY A 1 8 ? -5.511 13.552 19.366 1.00 0.00 8 GLY A CA 15
ATOM 15916 C C . GLY A 1 8 ? -5.110 12.865 18.076 1.00 0.00 8 GLY A C 15
ATOM 15917 O O . GLY A 1 8 ? -5.147 11.638 17.982 1.00 0.00 8 GLY A O 15
ATOM 15921 N N . ILE A 1 9 ? -4.727 13.656 17.080 1.00 0.00 9 ILE A N 15
ATOM 15922 C CA . ILE A 1 9 ? -4.318 13.116 15.790 1.00 0.00 9 ILE A CA 15
ATOM 15923 C C . ILE A 1 9 ? -3.122 13.878 15.229 1.00 0.00 9 ILE A C 15
ATOM 15924 O O . ILE A 1 9 ? -2.664 14.858 15.817 1.00 0.00 9 ILE A O 15
ATOM 15940 N N . LYS A 1 10 ? -2.620 13.422 14.086 1.00 0.00 10 LYS A N 15
ATOM 15941 C CA . LYS A 1 10 ? -1.478 14.062 13.442 1.00 0.00 10 LYS A CA 15
ATOM 15942 C C . LYS A 1 10 ? -1.825 14.489 12.020 1.00 0.00 10 LYS A C 15
ATOM 15943 O O . LYS A 1 10 ? -2.830 14.052 11.458 1.00 0.00 10 LYS A O 15
ATOM 15962 N N . ASP A 1 11 ? -0.988 15.344 11.443 1.00 0.00 11 ASP A N 15
ATOM 15963 C CA . ASP A 1 11 ? -1.205 15.828 10.085 1.00 0.00 11 ASP A CA 15
ATOM 15964 C C . ASP A 1 11 ? -1.265 14.667 9.097 1.00 0.00 11 ASP A C 15
ATOM 15965 O O . ASP A 1 11 ? -0.542 13.680 9.239 1.00 0.00 11 ASP A O 15
ATOM 15974 N N . SER A 1 12 ? -2.132 14.791 8.097 1.00 0.00 12 SER A N 15
ATOM 15975 C CA . SER A 1 12 ? -2.290 13.750 7.089 1.00 0.00 12 SER A CA 15
ATOM 15976 C C . SER A 1 12 ? -1.036 13.632 6.228 1.00 0.00 12 SER A C 15
ATOM 15977 O O . SER A 1 12 ? -0.267 14.582 6.072 1.00 0.00 12 SER A O 15
ATOM 15985 N N . PRO A 1 13 ? -0.822 12.439 5.655 1.00 0.00 13 PRO A N 15
ATOM 15986 C CA . PRO A 1 13 ? 0.337 12.167 4.800 1.00 0.00 13 PRO A CA 15
ATOM 15987 C C . PRO A 1 13 ? 0.259 12.903 3.466 1.00 0.00 13 PRO A C 15
ATOM 15988 O O . PRO A 1 13 ? -0.812 13.348 3.053 1.00 0.00 13 PRO A O 15
ATOM 15999 N N . VAL A 1 14 ? 1.400 13.027 2.796 1.00 0.00 14 VAL A N 15
ATOM 16000 C CA . VAL A 1 14 ? 1.461 13.708 1.508 1.00 0.00 14 VAL A CA 15
ATOM 16001 C C . VAL A 1 14 ? 0.591 13.004 0.473 1.00 0.00 14 VAL A C 15
ATOM 16002 O O . VAL A 1 14 ? 0.093 11.904 0.711 1.00 0.00 14 VAL A O 15
ATOM 16015 N N . ASN A 1 15 ? 0.414 13.645 -0.677 1.00 0.00 15 ASN A N 15
ATOM 16016 C CA . ASN A 1 15 ? -0.396 13.079 -1.751 1.00 0.00 15 ASN A CA 15
ATOM 16017 C C . ASN A 1 15 ? 0.056 11.660 -2.084 1.00 0.00 15 ASN A C 15
ATOM 16018 O O . ASN A 1 15 ? -0.765 10.764 -2.278 1.00 0.00 15 ASN A O 15
ATOM 16029 N N . LYS A 1 16 ? 1.369 11.463 -2.147 1.00 0.00 16 LYS A N 15
ATOM 16030 C CA . LYS A 1 16 ? 1.932 10.154 -2.454 1.00 0.00 16 LYS A CA 15
ATOM 16031 C C . LYS A 1 16 ? 2.664 9.580 -1.246 1.00 0.00 16 LYS A C 15
ATOM 16032 O O . LYS A 1 16 ? 3.786 9.981 -0.938 1.00 0.00 16 LYS A O 15
ATOM 16051 N N . VAL A 1 17 ? 2.022 8.636 -0.565 1.00 0.00 17 VAL A N 15
ATOM 16052 C CA . VAL A 1 17 ? 2.613 8.004 0.609 1.00 0.00 17 VAL A CA 15
ATOM 16053 C C . VAL A 1 17 ? 4.125 7.880 0.463 1.00 0.00 17 VAL A C 15
ATOM 16054 O O . VAL A 1 17 ? 4.883 8.529 1.183 1.00 0.00 17 VAL A O 15
ATOM 16067 N N . GLU A 1 18 ? 4.557 7.042 -0.474 1.00 0.00 18 GLU A N 15
ATOM 16068 C CA . GLU A 1 18 ? 5.980 6.833 -0.714 1.00 0.00 18 GLU A CA 15
ATOM 16069 C C . GLU A 1 18 ? 6.234 6.428 -2.163 1.00 0.00 18 GLU A C 15
ATOM 16070 O O . GLU A 1 18 ? 5.330 6.004 -2.883 1.00 0.00 18 GLU A O 15
ATOM 16082 N N . PRO A 1 19 ? 7.495 6.562 -2.602 1.00 0.00 19 PRO A N 15
ATOM 16083 C CA . PRO A 1 19 ? 7.898 6.216 -3.968 1.00 0.00 19 PRO A CA 15
ATOM 16084 C C . PRO A 1 19 ? 7.867 4.712 -4.218 1.00 0.00 19 PRO A C 15
ATOM 16085 O O . PRO A 1 19 ? 8.247 4.244 -5.291 1.00 0.00 19 PRO A O 15
ATOM 16096 N N . ASN A 1 20 ? 7.411 3.960 -3.222 1.00 0.00 20 ASN A N 15
ATOM 16097 C CA . ASN A 1 20 ? 7.331 2.508 -3.334 1.00 0.00 20 ASN A CA 15
ATOM 16098 C C . ASN A 1 20 ? 6.043 2.088 -4.036 1.00 0.00 20 ASN A C 15
ATOM 16099 O O . ASN A 1 20 ? 5.567 0.965 -3.862 1.00 0.00 20 ASN A O 15
ATOM 16110 N N . ASP A 1 21 ? 5.484 2.996 -4.828 1.00 0.00 21 ASP A N 15
ATOM 16111 C CA . ASP A 1 21 ? 4.252 2.719 -5.558 1.00 0.00 21 ASP A CA 15
ATOM 16112 C C . ASP A 1 21 ? 4.265 1.305 -6.130 1.00 0.00 21 ASP A C 15
ATOM 16113 O O . ASP A 1 21 ? 3.262 0.591 -6.076 1.00 0.00 21 ASP A O 15
ATOM 16122 N N . THR A 1 22 ? 5.407 0.905 -6.680 1.00 0.00 22 THR A N 15
ATOM 16123 C CA . THR A 1 22 ? 5.551 -0.422 -7.265 1.00 0.00 22 THR A CA 15
ATOM 16124 C C . THR A 1 22 ? 4.730 -1.452 -6.498 1.00 0.00 22 THR A C 15
ATOM 16125 O O . THR A 1 22 ? 4.116 -2.339 -7.092 1.00 0.00 22 THR A O 15
ATOM 16136 N N . LEU A 1 23 ? 4.723 -1.330 -5.175 1.00 0.00 23 LEU A N 15
ATOM 16137 C CA . LEU A 1 23 ? 3.976 -2.251 -4.326 1.00 0.00 23 LEU A CA 15
ATOM 16138 C C . LEU A 1 23 ? 2.481 -2.169 -4.616 1.00 0.00 23 LEU A C 15
ATOM 16139 O O . LEU A 1 23 ? 1.824 -3.187 -4.829 1.00 0.00 23 LEU A O 15
ATOM 16155 N N . GLU A 1 24 ? 1.951 -0.950 -4.624 1.00 0.00 24 GLU A N 15
ATOM 16156 C CA . GLU A 1 24 ? 0.533 -0.735 -4.890 1.00 0.00 24 GLU A CA 15
ATOM 16157 C C . GLU A 1 24 ? 0.011 -1.747 -5.906 1.00 0.00 24 GLU A C 15
ATOM 16158 O O . GLU A 1 24 ? -1.107 -2.248 -5.783 1.00 0.00 24 GLU A O 15
ATOM 16170 N N . LYS A 1 25 ? 0.829 -2.044 -6.911 1.00 0.00 25 LYS A N 15
ATOM 16171 C CA . LYS A 1 25 ? 0.452 -2.996 -7.949 1.00 0.00 25 LYS A CA 15
ATOM 16172 C C . LYS A 1 25 ? 0.430 -4.419 -7.400 1.00 0.00 25 LYS A C 15
ATOM 16173 O O . LYS A 1 25 ? -0.630 -5.036 -7.289 1.00 0.00 25 LYS A O 15
ATOM 16192 N N . VAL A 1 26 ? 1.606 -4.934 -7.056 1.00 0.00 26 VAL A N 15
ATOM 16193 C CA . VAL A 1 26 ? 1.721 -6.283 -6.516 1.00 0.00 26 VAL A CA 15
ATOM 16194 C C . VAL A 1 26 ? 0.638 -6.554 -5.477 1.00 0.00 26 VAL A C 15
ATOM 16195 O O . VAL A 1 26 ? 0.079 -7.649 -5.419 1.00 0.00 26 VAL A O 15
ATOM 16208 N N . PHE A 1 27 ? 0.346 -5.548 -4.659 1.00 0.00 27 PHE A N 15
ATOM 16209 C CA . PHE A 1 27 ? -0.670 -5.678 -3.621 1.00 0.00 27 PHE A CA 15
ATOM 16210 C C . PHE A 1 27 ? -2.000 -6.130 -4.216 1.00 0.00 27 PHE A C 15
ATOM 16211 O O . PHE A 1 27 ? -2.669 -7.010 -3.674 1.00 0.00 27 PHE A O 15
ATOM 16228 N N . VAL A 1 28 ? -2.379 -5.521 -5.336 1.00 0.00 28 VAL A N 15
ATOM 16229 C CA . VAL A 1 28 ? -3.628 -5.860 -6.006 1.00 0.00 28 VAL A CA 15
ATOM 16230 C C . VAL A 1 28 ? -3.370 -6.651 -7.283 1.00 0.00 28 VAL A C 15
ATOM 16231 O O . VAL A 1 28 ? -4.296 -6.960 -8.033 1.00 0.00 28 VAL A O 15
ATOM 16244 N N . SER A 1 29 ? -2.104 -6.977 -7.525 1.00 0.00 29 SER A N 15
ATOM 16245 C CA . SER A 1 29 ? -1.722 -7.730 -8.714 1.00 0.00 29 SER A CA 15
ATOM 16246 C C . SER A 1 29 ? -1.447 -9.190 -8.367 1.00 0.00 29 SER A C 15
ATOM 16247 O O . SER A 1 29 ? -1.948 -10.102 -9.025 1.00 0.00 29 SER A O 15
ATOM 16255 N N . VAL A 1 30 ? -0.646 -9.405 -7.328 1.00 0.00 30 VAL A N 15
ATOM 16256 C CA . VAL A 1 30 ? -0.305 -10.753 -6.891 1.00 0.00 30 VAL A CA 15
ATOM 16257 C C . VAL A 1 30 ? -1.115 -11.156 -5.664 1.00 0.00 30 VAL A C 15
ATOM 16258 O O . VAL A 1 30 ? -1.661 -12.258 -5.601 1.00 0.00 30 VAL A O 15
ATOM 16271 N N . THR A 1 31 ? -1.191 -10.254 -4.690 1.00 0.00 31 THR A N 15
ATOM 16272 C CA . THR A 1 31 ? -1.935 -10.515 -3.464 1.00 0.00 31 THR A CA 15
ATOM 16273 C C . THR A 1 31 ? -1.955 -9.287 -2.562 1.00 0.00 31 THR A C 15
ATOM 16274 O O . THR A 1 31 ? -1.031 -8.473 -2.582 1.00 0.00 31 THR A O 15
ATOM 16285 N N . LYS A 1 32 ? -3.015 -9.158 -1.770 1.00 0.00 32 LYS A N 15
ATOM 16286 C CA . LYS A 1 32 ? -3.156 -8.029 -0.858 1.00 0.00 32 LYS A CA 15
ATOM 16287 C C . LYS A 1 32 ? -2.175 -8.143 0.305 1.00 0.00 32 LYS A C 15
ATOM 16288 O O . LYS A 1 32 ? -1.548 -7.160 0.699 1.00 0.00 32 LYS A O 15
ATOM 16307 N N . TYR A 1 33 ? -2.046 -9.348 0.848 1.00 0.00 33 TYR A N 15
ATOM 16308 C CA . TYR A 1 33 ? -1.142 -9.590 1.966 1.00 0.00 33 TYR A CA 15
ATOM 16309 C C . TYR A 1 33 ? -0.017 -10.538 1.561 1.00 0.00 33 TYR A C 15
ATOM 16310 O O . TYR A 1 33 ? -0.120 -11.758 1.693 1.00 0.00 33 TYR A O 15
ATOM 16328 N N . PRO A 1 34 ? 1.085 -9.964 1.057 1.00 0.00 34 PRO A N 15
ATOM 16329 C CA . PRO A 1 34 ? 2.253 -10.738 0.623 1.00 0.00 34 PRO A CA 15
ATOM 16330 C C . PRO A 1 34 ? 2.998 -11.368 1.795 1.00 0.00 34 PRO A C 15
ATOM 16331 O O . PRO A 1 34 ? 2.669 -11.124 2.956 1.00 0.00 34 PRO A O 15
ATOM 16342 N N . ASP A 1 35 ? 4.003 -12.180 1.484 1.00 0.00 35 ASP A N 15
ATOM 16343 C CA . ASP A 1 35 ? 4.796 -12.844 2.511 1.00 0.00 35 ASP A CA 15
ATOM 16344 C C . ASP A 1 35 ? 6.267 -12.456 2.398 1.00 0.00 35 ASP A C 15
ATOM 16345 O O . ASP A 1 35 ? 6.675 -11.810 1.434 1.00 0.00 35 ASP A O 15
ATOM 16354 N N . GLU A 1 36 ? 7.057 -12.853 3.390 1.00 0.00 36 GLU A N 15
ATOM 16355 C CA . GLU A 1 36 ? 8.482 -12.545 3.402 1.00 0.00 36 GLU A CA 15
ATOM 16356 C C . GLU A 1 36 ? 9.131 -12.921 2.073 1.00 0.00 36 GLU A C 15
ATOM 16357 O O . GLU A 1 36 ? 10.199 -12.417 1.726 1.00 0.00 36 GLU A O 15
ATOM 16369 N N . LYS A 1 37 ? 8.478 -13.812 1.334 1.00 0.00 37 LYS A N 15
ATOM 16370 C CA . LYS A 1 37 ? 8.989 -14.257 0.043 1.00 0.00 37 LYS A CA 15
ATOM 16371 C C . LYS A 1 37 ? 8.967 -13.120 -0.973 1.00 0.00 37 LYS A C 15
ATOM 16372 O O . LYS A 1 37 ? 9.844 -13.026 -1.832 1.00 0.00 37 LYS A O 15
ATOM 16391 N N . ARG A 1 38 ? 7.962 -12.257 -0.867 1.00 0.00 38 ARG A N 15
ATOM 16392 C CA . ARG A 1 38 ? 7.827 -11.126 -1.776 1.00 0.00 38 ARG A CA 15
ATOM 16393 C C . ARG A 1 38 ? 8.653 -9.938 -1.292 1.00 0.00 38 ARG A C 15
ATOM 16394 O O . ARG A 1 38 ? 9.237 -9.206 -2.093 1.00 0.00 38 ARG A O 15
ATOM 16415 N N . LEU A 1 39 ? 8.697 -9.751 0.023 1.00 0.00 39 LEU A N 15
ATOM 16416 C CA . LEU A 1 39 ? 9.452 -8.651 0.614 1.00 0.00 39 LEU A CA 15
ATOM 16417 C C . LEU A 1 39 ? 10.938 -8.777 0.295 1.00 0.00 39 LEU A C 15
ATOM 16418 O O . LEU A 1 39 ? 11.598 -7.792 -0.038 1.00 0.00 39 LEU A O 15
ATOM 16434 N N . LYS A 1 40 ? 11.459 -9.995 0.397 1.00 0.00 40 LYS A N 15
ATOM 16435 C CA . LYS A 1 40 ? 12.867 -10.251 0.117 1.00 0.00 40 LYS A CA 15
ATOM 16436 C C . LYS A 1 40 ? 13.268 -9.666 -1.234 1.00 0.00 40 LYS A C 15
ATOM 16437 O O . LYS A 1 40 ? 14.356 -9.112 -1.382 1.00 0.00 40 LYS A O 15
ATOM 16456 N N . GLY A 1 41 ? 12.380 -9.792 -2.216 1.00 0.00 41 GLY A N 15
ATOM 16457 C CA . GLY A 1 41 ? 12.660 -9.270 -3.540 1.00 0.00 41 GLY A CA 15
ATOM 16458 C C . GLY A 1 41 ? 12.656 -7.754 -3.578 1.00 0.00 41 GLY A C 15
ATOM 16459 O O . GLY A 1 41 ? 13.639 -7.133 -3.986 1.00 0.00 41 GLY A O 15
ATOM 16463 N N . LEU A 1 42 ? 11.548 -7.156 -3.154 1.00 0.00 42 LEU A N 15
ATOM 16464 C CA . LEU A 1 42 ? 11.420 -5.703 -3.143 1.00 0.00 42 LEU A CA 15
ATOM 16465 C C . LEU A 1 42 ? 12.568 -5.061 -2.371 1.00 0.00 42 LEU A C 15
ATOM 16466 O O . LEU A 1 42 ? 13.097 -4.025 -2.774 1.00 0.00 42 LEU A O 15
ATOM 16482 N N . SER A 1 43 ? 12.951 -5.684 -1.261 1.00 0.00 43 SER A N 15
ATOM 16483 C CA . SER A 1 43 ? 14.036 -5.172 -0.433 1.00 0.00 43 SER A CA 15
ATOM 16484 C C . SER A 1 43 ? 15.181 -4.652 -1.297 1.00 0.00 43 SER A C 15
ATOM 16485 O O . SER A 1 43 ? 15.808 -3.643 -0.976 1.00 0.00 43 SER A O 15
ATOM 16493 N N . LYS A 1 44 ? 15.448 -5.350 -2.396 1.00 0.00 44 LYS A N 15
ATOM 16494 C CA . LYS A 1 44 ? 16.516 -4.961 -3.309 1.00 0.00 44 LYS A CA 15
ATOM 16495 C C . LYS A 1 44 ? 16.006 -3.972 -4.352 1.00 0.00 44 LYS A C 15
ATOM 16496 O O . LYS A 1 44 ? 16.652 -2.962 -4.630 1.00 0.00 44 LYS A O 15
ATOM 16515 N N . GLN A 1 45 ? 14.844 -4.269 -4.925 1.00 0.00 45 GLN A N 15
ATOM 16516 C CA . GLN A 1 45 ? 14.248 -3.405 -5.937 1.00 0.00 45 GLN A CA 15
ATOM 16517 C C . GLN A 1 45 ? 14.246 -1.950 -5.478 1.00 0.00 45 GLN A C 15
ATOM 16518 O O . GLN A 1 45 ? 14.815 -1.079 -6.138 1.00 0.00 45 GLN A O 15
ATOM 16532 N N . LEU A 1 46 ? 13.604 -1.694 -4.343 1.00 0.00 46 LEU A N 15
ATOM 16533 C CA . LEU A 1 46 ? 13.528 -0.344 -3.796 1.00 0.00 46 LEU A CA 15
ATOM 16534 C C . LEU A 1 46 ? 14.561 -0.146 -2.691 1.00 0.00 46 LEU A C 15
ATOM 16535 O O . LEU A 1 46 ? 14.371 0.671 -1.789 1.00 0.00 46 LEU A O 15
ATOM 16551 N N . ASP A 1 47 ? 15.654 -0.896 -2.768 1.00 0.00 47 ASP A N 15
ATOM 16552 C CA . ASP A 1 47 ? 16.719 -0.801 -1.777 1.00 0.00 47 ASP A CA 15
ATOM 16553 C C . ASP A 1 47 ? 16.148 -0.509 -0.392 1.00 0.00 47 ASP A C 15
ATOM 16554 O O . ASP A 1 47 ? 16.728 0.253 0.381 1.00 0.00 47 ASP A O 15
ATOM 16563 N N . TRP A 1 48 ? 15.009 -1.120 -0.088 1.00 0.00 48 TRP A N 15
ATOM 16564 C CA . TRP A 1 48 ? 14.359 -0.925 1.203 1.00 0.00 48 TRP A CA 15
ATOM 16565 C C . TRP A 1 48 ? 14.574 -2.133 2.109 1.00 0.00 48 TRP A C 15
ATOM 16566 O O . TRP A 1 48 ? 15.237 -3.097 1.726 1.00 0.00 48 TRP A O 15
ATOM 16587 N N . SER A 1 49 ? 14.008 -2.075 3.310 1.00 0.00 49 SER A N 15
ATOM 16588 C CA . SER A 1 49 ? 14.141 -3.163 4.271 1.00 0.00 49 SER A CA 15
ATOM 16589 C C . SER A 1 49 ? 12.834 -3.941 4.395 1.00 0.00 49 SER A C 15
ATOM 16590 O O . SER A 1 49 ? 11.747 -3.372 4.289 1.00 0.00 49 SER A O 15
ATOM 16598 N N . VAL A 1 50 ? 12.948 -5.246 4.621 1.00 0.00 50 VAL A N 15
ATOM 16599 C CA . VAL A 1 50 ? 11.777 -6.103 4.761 1.00 0.00 50 VAL A CA 15
ATOM 16600 C C . VAL A 1 50 ? 10.758 -5.490 5.714 1.00 0.00 50 VAL A C 15
ATOM 16601 O O . VAL A 1 50 ? 9.550 -5.638 5.527 1.00 0.00 50 VAL A O 15
ATOM 16614 N N . ARG A 1 51 ? 11.253 -4.800 6.737 1.00 0.00 51 ARG A N 15
ATOM 16615 C CA . ARG A 1 51 ? 10.386 -4.164 7.721 1.00 0.00 51 ARG A CA 15
ATOM 16616 C C . ARG A 1 51 ? 9.799 -2.867 7.171 1.00 0.00 51 ARG A C 15
ATOM 16617 O O . ARG A 1 51 ? 8.581 -2.695 7.124 1.00 0.00 51 ARG A O 15
ATOM 16638 N N . LYS A 1 52 ? 10.674 -1.957 6.757 1.00 0.00 52 LYS A N 15
ATOM 16639 C CA . LYS A 1 52 ? 10.245 -0.676 6.210 1.00 0.00 52 LYS A CA 15
ATOM 16640 C C . LYS A 1 52 ? 9.162 -0.870 5.153 1.00 0.00 52 LYS A C 15
ATOM 16641 O O . LYS A 1 52 ? 8.147 -0.174 5.156 1.00 0.00 52 LYS A O 15
ATOM 16660 N N . ILE A 1 53 ? 9.385 -1.821 4.253 1.00 0.00 53 ILE A N 15
ATOM 16661 C CA . ILE A 1 53 ? 8.427 -2.109 3.193 1.00 0.00 53 ILE A CA 15
ATOM 16662 C C . ILE A 1 53 ? 7.084 -2.545 3.769 1.00 0.00 53 ILE A C 15
ATOM 16663 O O . ILE A 1 53 ? 6.056 -1.919 3.512 1.00 0.00 53 ILE A O 15
ATOM 16679 N N . GLN A 1 54 ? 7.103 -3.621 4.549 1.00 0.00 54 GLN A N 15
ATOM 16680 C CA . GLN A 1 54 ? 5.886 -4.139 5.163 1.00 0.00 54 GLN A CA 15
ATOM 16681 C C . GLN A 1 54 ? 4.988 -3.002 5.638 1.00 0.00 54 GLN A C 15
ATOM 16682 O O . GLN A 1 54 ? 3.792 -2.978 5.345 1.00 0.00 54 GLN A O 15
ATOM 16696 N N . CYS A 1 55 ? 5.572 -2.062 6.373 1.00 0.00 55 CYS A N 15
ATOM 16697 C CA . CYS A 1 55 ? 4.824 -0.921 6.890 1.00 0.00 55 CYS A CA 15
ATOM 16698 C C . CYS A 1 55 ? 4.023 -0.248 5.781 1.00 0.00 55 CYS A C 15
ATOM 16699 O O . CYS A 1 55 ? 2.846 0.066 5.955 1.00 0.00 55 CYS A O 15
ATOM 16707 N N . TRP A 1 56 ? 4.670 -0.028 4.642 1.00 0.00 56 TRP A N 15
ATOM 16708 C CA . TRP A 1 56 ? 4.018 0.610 3.504 1.00 0.00 56 TRP A CA 15
ATOM 16709 C C . TRP A 1 56 ? 2.716 -0.102 3.152 1.00 0.00 56 TRP A C 15
ATOM 16710 O O . TRP A 1 56 ? 1.654 0.517 3.096 1.00 0.00 56 TRP A O 15
ATOM 16731 N N . PHE A 1 57 ? 2.807 -1.407 2.915 1.00 0.00 57 PHE A N 15
ATOM 16732 C CA . PHE A 1 57 ? 1.636 -2.204 2.568 1.00 0.00 57 PHE A CA 15
ATOM 16733 C C . PHE A 1 57 ? 0.466 -1.883 3.493 1.00 0.00 57 PHE A C 15
ATOM 16734 O O . PHE A 1 57 ? -0.637 -1.583 3.036 1.00 0.00 57 PHE A O 15
ATOM 16751 N N . ARG A 1 58 ? 0.715 -1.950 4.797 1.00 0.00 58 ARG A N 15
ATOM 16752 C CA . ARG A 1 58 ? -0.317 -1.669 5.787 1.00 0.00 58 ARG A CA 15
ATOM 16753 C C . ARG A 1 58 ? -0.984 -0.325 5.511 1.00 0.00 58 ARG A C 15
ATOM 16754 O O . ARG A 1 58 ? -2.195 -0.175 5.679 1.00 0.00 58 ARG A O 15
ATOM 16775 N N . HIS A 1 59 ? -0.186 0.650 5.087 1.00 0.00 59 HIS A N 15
ATOM 16776 C CA . HIS A 1 59 ? -0.699 1.982 4.788 1.00 0.00 59 HIS A CA 15
ATOM 16777 C C . HIS A 1 59 ? -1.621 1.949 3.573 1.00 0.00 59 HIS A C 15
ATOM 16778 O O . HIS A 1 59 ? -2.720 2.503 3.600 1.00 0.00 59 HIS A O 15
ATOM 16793 N N . ARG A 1 60 ? -1.166 1.295 2.508 1.00 0.00 60 ARG A N 15
ATOM 16794 C CA . ARG A 1 60 ? -1.950 1.192 1.283 1.00 0.00 60 ARG A CA 15
ATOM 16795 C C . ARG A 1 60 ? -3.419 0.925 1.598 1.00 0.00 60 ARG A C 15
ATOM 16796 O O . ARG A 1 60 ? -4.286 1.749 1.307 1.00 0.00 60 ARG A O 15
ATOM 16817 N N . ARG A 1 61 ? -3.690 -0.232 2.193 1.00 0.00 61 ARG A N 15
ATOM 16818 C CA . ARG A 1 61 ? -5.054 -0.609 2.545 1.00 0.00 61 ARG A CA 15
ATOM 16819 C C . ARG A 1 61 ? -5.858 0.611 2.985 1.00 0.00 61 ARG A C 15
ATOM 16820 O O . ARG A 1 61 ? -6.889 0.932 2.397 1.00 0.00 61 ARG A O 15
ATOM 16841 N N . ASN A 1 62 ? -5.378 1.286 4.024 1.00 0.00 62 ASN A N 15
ATOM 16842 C CA . ASN A 1 62 ? -6.053 2.470 4.544 1.00 0.00 62 ASN A CA 15
ATOM 16843 C C . ASN A 1 62 ? -6.382 3.446 3.419 1.00 0.00 62 ASN A C 15
ATOM 16844 O O . ASN A 1 62 ? -7.486 3.986 3.356 1.00 0.00 62 ASN A O 15
ATOM 16855 N N . GLN A 1 63 ? -5.416 3.668 2.534 1.00 0.00 63 GLN A N 15
ATOM 16856 C CA . GLN A 1 63 ? -5.603 4.580 1.412 1.00 0.00 63 GLN A CA 15
ATOM 16857 C C . GLN A 1 63 ? -6.697 4.074 0.477 1.00 0.00 63 GLN A C 15
ATOM 16858 O O . GLN A 1 63 ? -7.496 4.856 -0.039 1.00 0.00 63 GLN A O 15
ATOM 16872 N N . ASP A 1 64 ? -6.726 2.764 0.262 1.00 0.00 64 ASP A N 15
ATOM 16873 C CA . ASP A 1 64 ? -7.722 2.153 -0.610 1.00 0.00 64 ASP A CA 15
ATOM 16874 C C . ASP A 1 64 ? -9.121 2.291 -0.018 1.00 0.00 64 ASP A C 15
ATOM 16875 O O . ASP A 1 64 ? -10.062 2.687 -0.706 1.00 0.00 64 ASP A O 15
ATOM 16884 N N . LYS A 1 65 ? -9.251 1.962 1.263 1.00 0.00 65 LYS A N 15
ATOM 16885 C CA . LYS A 1 65 ? -10.534 2.049 1.949 1.00 0.00 65 LYS A CA 15
ATOM 16886 C C . LYS A 1 65 ? -11.109 3.458 1.852 1.00 0.00 65 LYS A C 15
ATOM 16887 O O . LYS A 1 65 ? -10.421 4.453 2.082 1.00 0.00 65 LYS A O 15
ATOM 16906 N N . PRO A 1 66 ? -12.402 3.548 1.503 1.00 0.00 66 PRO A N 15
ATOM 16907 C CA . PRO A 1 66 ? -13.098 4.831 1.369 1.00 0.00 66 PRO A CA 15
ATOM 16908 C C . PRO A 1 66 ? -13.311 5.518 2.714 1.00 0.00 66 PRO A C 15
ATOM 16909 O O . PRO A 1 66 ? -13.005 6.700 2.873 1.00 0.00 66 PRO A O 15
ATOM 16920 N N . SER A 1 67 ? -13.837 4.770 3.678 1.00 0.00 67 SER A N 15
ATOM 16921 C CA . SER A 1 67 ? -14.094 5.309 5.009 1.00 0.00 67 SER A CA 15
ATOM 16922 C C . SER A 1 67 ? -14.557 6.760 4.927 1.00 0.00 67 SER A C 15
ATOM 16923 O O . SER A 1 67 ? -14.011 7.636 5.596 1.00 0.00 67 SER A O 15
ATOM 16931 N N . GLY A 1 68 ? -15.570 7.006 4.102 1.00 0.00 68 GLY A N 15
ATOM 16932 C CA . GLY A 1 68 ? -16.090 8.352 3.947 1.00 0.00 68 GLY A CA 15
ATOM 16933 C C . GLY A 1 68 ? -17.127 8.450 2.845 1.00 0.00 68 GLY A C 15
ATOM 16934 O O . GLY A 1 68 ? -16.826 8.821 1.711 1.00 0.00 68 GLY A O 15
ATOM 16938 N N . PRO A 1 69 ? -18.381 8.109 3.177 1.00 0.00 69 PRO A N 15
ATOM 16939 C CA . PRO A 1 69 ? -19.492 8.150 2.221 1.00 0.00 69 PRO A CA 15
ATOM 16940 C C . PRO A 1 69 ? -19.876 9.576 1.840 1.00 0.00 69 PRO A C 15
ATOM 16941 O O . PRO A 1 69 ? -19.956 10.457 2.696 1.00 0.00 69 PRO A O 15
ATOM 16952 N N . SER A 1 70 ? -20.113 9.796 0.551 1.00 0.00 70 SER A N 15
ATOM 16953 C CA . SER A 1 70 ? -20.485 11.116 0.056 1.00 0.00 70 SER A CA 15
ATOM 16954 C C . SER A 1 70 ? -21.544 11.008 -1.037 1.00 0.00 70 SER A C 15
ATOM 16955 O O . SER A 1 70 ? -21.772 9.933 -1.591 1.00 0.00 70 SER A O 15
ATOM 16963 N N . SER A 1 71 ? -22.187 12.130 -1.343 1.00 0.00 71 SER A N 15
ATOM 16964 C CA . SER A 1 71 ? -23.224 12.162 -2.368 1.00 0.00 71 SER A CA 15
ATOM 16965 C C . SER A 1 71 ? -22.857 11.258 -3.541 1.00 0.00 71 SER A C 15
ATOM 16966 O O . SER A 1 71 ? -21.730 11.289 -4.034 1.00 0.00 71 SER A O 15
ATOM 16974 N N . GLY A 1 72 ? -23.819 10.453 -3.983 1.00 0.00 72 GLY A N 15
ATOM 16975 C CA . GLY A 1 72 ? -23.578 9.552 -5.094 1.00 0.00 72 GLY A CA 15
ATOM 16976 C C . GLY A 1 72 ? -23.442 8.109 -4.651 1.00 0.00 72 GLY A C 15
ATOM 16977 O O . GLY A 1 72 ? -22.802 7.303 -5.326 1.00 0.00 72 GLY A O 15
ATOM 16981 N N . GLY A 1 1 ? 4.865 -0.548 17.270 1.00 0.00 1 GLY A N 16
ATOM 16982 C CA . GLY A 1 1 ? 6.046 0.038 17.878 1.00 0.00 1 GLY A CA 16
ATOM 16983 C C . GLY A 1 1 ? 5.707 0.953 19.037 1.00 0.00 1 GLY A C 16
ATOM 16984 O O . GLY A 1 1 ? 4.586 0.934 19.546 1.00 0.00 1 GLY A O 16
ATOM 16988 N N . SER A 1 2 ? 6.679 1.757 19.458 1.00 0.00 2 SER A N 16
ATOM 16989 C CA . SER A 1 2 ? 6.480 2.680 20.570 1.00 0.00 2 SER A CA 16
ATOM 16990 C C . SER A 1 2 ? 5.944 4.019 20.074 1.00 0.00 2 SER A C 16
ATOM 16991 O O . SER A 1 2 ? 4.916 4.503 20.548 1.00 0.00 2 SER A O 16
ATOM 16999 N N . SER A 1 3 ? 6.649 4.614 19.116 1.00 0.00 3 SER A N 16
ATOM 17000 C CA . SER A 1 3 ? 6.248 5.900 18.558 1.00 0.00 3 SER A CA 16
ATOM 17001 C C . SER A 1 3 ? 5.739 6.832 19.653 1.00 0.00 3 SER A C 16
ATOM 17002 O O . SER A 1 3 ? 4.736 7.523 19.478 1.00 0.00 3 SER A O 16
ATOM 17010 N N . GLY A 1 4 ? 6.438 6.846 20.783 1.00 0.00 4 GLY A N 16
ATOM 17011 C CA . GLY A 1 4 ? 6.043 7.696 21.891 1.00 0.00 4 GLY A CA 16
ATOM 17012 C C . GLY A 1 4 ? 6.822 8.995 21.931 1.00 0.00 4 GLY A C 16
ATOM 17013 O O . GLY A 1 4 ? 7.393 9.353 22.961 1.00 0.00 4 GLY A O 16
ATOM 17017 N N . SER A 1 5 ? 6.847 9.704 20.807 1.00 0.00 5 SER A N 16
ATOM 17018 C CA . SER A 1 5 ? 7.567 10.969 20.716 1.00 0.00 5 SER A CA 16
ATOM 17019 C C . SER A 1 5 ? 6.600 12.148 20.753 1.00 0.00 5 SER A C 16
ATOM 17020 O O . SER A 1 5 ? 5.456 12.041 20.312 1.00 0.00 5 SER A O 16
ATOM 17028 N N . SER A 1 6 ? 7.069 13.273 21.283 1.00 0.00 6 SER A N 16
ATOM 17029 C CA . SER A 1 6 ? 6.246 14.473 21.382 1.00 0.00 6 SER A CA 16
ATOM 17030 C C . SER A 1 6 ? 6.605 15.471 20.285 1.00 0.00 6 SER A C 16
ATOM 17031 O O . SER A 1 6 ? 7.561 16.234 20.414 1.00 0.00 6 SER A O 16
ATOM 17039 N N . GLY A 1 7 ? 5.830 15.457 19.205 1.00 0.00 7 GLY A N 16
ATOM 17040 C CA . GLY A 1 7 ? 6.082 16.365 18.100 1.00 0.00 7 GLY A CA 16
ATOM 17041 C C . GLY A 1 7 ? 5.140 16.136 16.936 1.00 0.00 7 GLY A C 16
ATOM 17042 O O . GLY A 1 7 ? 3.933 16.347 17.053 1.00 0.00 7 GLY A O 16
ATOM 17046 N N . GLY A 1 8 ? 5.691 15.703 15.806 1.00 0.00 8 GLY A N 16
ATOM 17047 C CA . GLY A 1 8 ? 4.877 15.454 14.630 1.00 0.00 8 GLY A CA 16
ATOM 17048 C C . GLY A 1 8 ? 5.203 14.130 13.969 1.00 0.00 8 GLY A C 16
ATOM 17049 O O . GLY A 1 8 ? 6.256 13.544 14.224 1.00 0.00 8 GLY A O 16
ATOM 17053 N N . ILE A 1 9 ? 4.297 13.656 13.120 1.00 0.00 9 ILE A N 16
ATOM 17054 C CA . ILE A 1 9 ? 4.494 12.392 12.422 1.00 0.00 9 ILE A CA 16
ATOM 17055 C C . ILE A 1 9 ? 4.441 12.585 10.910 1.00 0.00 9 ILE A C 16
ATOM 17056 O O . ILE A 1 9 ? 5.061 11.836 10.155 1.00 0.00 9 ILE A O 16
ATOM 17072 N N . LYS A 1 10 ? 3.697 13.596 10.474 1.00 0.00 10 LYS A N 16
ATOM 17073 C CA . LYS A 1 10 ? 3.564 13.891 9.052 1.00 0.00 10 LYS A CA 16
ATOM 17074 C C . LYS A 1 10 ? 4.123 15.274 8.730 1.00 0.00 10 LYS A C 16
ATOM 17075 O O . LYS A 1 10 ? 3.735 16.269 9.342 1.00 0.00 10 LYS A O 16
ATOM 17094 N N . ASP A 1 11 ? 5.034 15.328 7.765 1.00 0.00 11 ASP A N 16
ATOM 17095 C CA . ASP A 1 11 ? 5.644 16.589 7.359 1.00 0.00 11 ASP A CA 16
ATOM 17096 C C . ASP A 1 11 ? 4.727 17.355 6.410 1.00 0.00 11 ASP A C 16
ATOM 17097 O O . ASP A 1 11 ? 4.425 18.527 6.634 1.00 0.00 11 ASP A O 16
ATOM 17106 N N . SER A 1 12 ? 4.289 16.685 5.349 1.00 0.00 12 SER A N 16
ATOM 17107 C CA . SER A 1 12 ? 3.411 17.304 4.363 1.00 0.00 12 SER A CA 16
ATOM 17108 C C . SER A 1 12 ? 2.167 16.452 4.132 1.00 0.00 12 SER A C 16
ATOM 17109 O O . SER A 1 12 ? 2.213 15.222 4.153 1.00 0.00 12 SER A O 16
ATOM 17117 N N . PRO A 1 13 ? 1.026 17.120 3.906 1.00 0.00 13 PRO A N 16
ATOM 17118 C CA . PRO A 1 13 ? -0.253 16.445 3.666 1.00 0.00 13 PRO A CA 16
ATOM 17119 C C . PRO A 1 13 ? -0.289 15.733 2.318 1.00 0.00 13 PRO A C 16
ATOM 17120 O O . PRO A 1 13 ? -1.333 15.239 1.893 1.00 0.00 13 PRO A O 16
ATOM 17131 N N . VAL A 1 14 ? 0.859 15.684 1.650 1.00 0.00 14 VAL A N 16
ATOM 17132 C CA . VAL A 1 14 ? 0.960 15.030 0.350 1.00 0.00 14 VAL A CA 16
ATOM 17133 C C . VAL A 1 14 ? 0.129 13.752 0.312 1.00 0.00 14 VAL A C 16
ATOM 17134 O O . VAL A 1 14 ? 0.037 13.030 1.304 1.00 0.00 14 VAL A O 16
ATOM 17147 N N . ASN A 1 15 ? -0.473 13.479 -0.841 1.00 0.00 15 ASN A N 16
ATOM 17148 C CA . ASN A 1 15 ? -1.296 12.287 -1.009 1.00 0.00 15 ASN A CA 16
ATOM 17149 C C . ASN A 1 15 ? -0.427 11.052 -1.227 1.00 0.00 15 ASN A C 16
ATOM 17150 O O . ASN A 1 15 ? -0.711 9.977 -0.696 1.00 0.00 15 ASN A O 16
ATOM 17161 N N . LYS A 1 16 ? 0.633 11.212 -2.011 1.00 0.00 16 LYS A N 16
ATOM 17162 C CA . LYS A 1 16 ? 1.546 10.112 -2.299 1.00 0.00 16 LYS A CA 16
ATOM 17163 C C . LYS A 1 16 ? 2.222 9.618 -1.024 1.00 0.00 16 LYS A C 16
ATOM 17164 O O . LYS A 1 16 ? 3.151 10.247 -0.518 1.00 0.00 16 LYS A O 16
ATOM 17183 N N . VAL A 1 17 ? 1.750 8.487 -0.510 1.00 0.00 17 VAL A N 16
ATOM 17184 C CA . VAL A 1 17 ? 2.310 7.907 0.705 1.00 0.00 17 VAL A CA 16
ATOM 17185 C C . VAL A 1 17 ? 3.825 7.769 0.600 1.00 0.00 17 VAL A C 16
ATOM 17186 O O . VAL A 1 17 ? 4.556 8.139 1.518 1.00 0.00 17 VAL A O 16
ATOM 17199 N N . GLU A 1 18 ? 4.289 7.236 -0.526 1.00 0.00 18 GLU A N 16
ATOM 17200 C CA . GLU A 1 18 ? 5.718 7.050 -0.750 1.00 0.00 18 GLU A CA 16
ATOM 17201 C C . GLU A 1 18 ? 5.991 6.614 -2.186 1.00 0.00 18 GLU A C 16
ATOM 17202 O O . GLU A 1 18 ? 5.103 6.145 -2.899 1.00 0.00 18 GLU A O 16
ATOM 17214 N N . PRO A 1 19 ? 7.249 6.772 -2.623 1.00 0.00 19 PRO A N 16
ATOM 17215 C CA . PRO A 1 19 ? 7.669 6.400 -3.978 1.00 0.00 19 PRO A CA 16
ATOM 17216 C C . PRO A 1 19 ? 7.682 4.890 -4.187 1.00 0.00 19 PRO A C 16
ATOM 17217 O O . PRO A 1 19 ? 8.079 4.404 -5.245 1.00 0.00 19 PRO A O 16
ATOM 17228 N N . ASN A 1 20 ? 7.243 4.153 -3.172 1.00 0.00 20 ASN A N 16
ATOM 17229 C CA . ASN A 1 20 ? 7.204 2.697 -3.246 1.00 0.00 20 ASN A CA 16
ATOM 17230 C C . ASN A 1 20 ? 5.931 2.221 -3.939 1.00 0.00 20 ASN A C 16
ATOM 17231 O O . ASN A 1 20 ? 5.478 1.096 -3.725 1.00 0.00 20 ASN A O 16
ATOM 17242 N N . ASP A 1 21 ? 5.359 3.085 -4.771 1.00 0.00 21 ASP A N 16
ATOM 17243 C CA . ASP A 1 21 ? 4.139 2.753 -5.498 1.00 0.00 21 ASP A CA 16
ATOM 17244 C C . ASP A 1 21 ? 4.211 1.338 -6.063 1.00 0.00 21 ASP A C 16
ATOM 17245 O O . ASP A 1 21 ? 3.232 0.592 -6.027 1.00 0.00 21 ASP A O 16
ATOM 17254 N N . THR A 1 22 ? 5.378 0.973 -6.586 1.00 0.00 22 THR A N 16
ATOM 17255 C CA . THR A 1 22 ? 5.577 -0.351 -7.161 1.00 0.00 22 THR A CA 16
ATOM 17256 C C . THR A 1 22 ? 4.787 -1.407 -6.396 1.00 0.00 22 THR A C 16
ATOM 17257 O O . THR A 1 22 ? 4.328 -2.394 -6.974 1.00 0.00 22 THR A O 16
ATOM 17268 N N . LEU A 1 23 ? 4.632 -1.195 -5.094 1.00 0.00 23 LEU A N 16
ATOM 17269 C CA . LEU A 1 23 ? 3.896 -2.129 -4.249 1.00 0.00 23 LEU A CA 16
ATOM 17270 C C . LEU A 1 23 ? 2.404 -2.091 -4.566 1.00 0.00 23 LEU A C 16
ATOM 17271 O O . LEU A 1 23 ? 1.769 -3.131 -4.733 1.00 0.00 23 LEU A O 16
ATOM 17287 N N . GLU A 1 24 ? 1.852 -0.884 -4.649 1.00 0.00 24 GLU A N 16
ATOM 17288 C CA . GLU A 1 24 ? 0.436 -0.711 -4.947 1.00 0.00 24 GLU A CA 16
ATOM 17289 C C . GLU A 1 24 ? -0.026 -1.717 -5.998 1.00 0.00 24 GLU A C 16
ATOM 17290 O O . GLU A 1 24 ? -1.111 -2.288 -5.893 1.00 0.00 24 GLU A O 16
ATOM 17302 N N . LYS A 1 25 ? 0.807 -1.928 -7.011 1.00 0.00 25 LYS A N 16
ATOM 17303 C CA . LYS A 1 25 ? 0.488 -2.865 -8.082 1.00 0.00 25 LYS A CA 16
ATOM 17304 C C . LYS A 1 25 ? 0.471 -4.299 -7.564 1.00 0.00 25 LYS A C 16
ATOM 17305 O O . LYS A 1 25 ? -0.581 -4.935 -7.499 1.00 0.00 25 LYS A O 16
ATOM 17324 N N . VAL A 1 26 ? 1.645 -4.803 -7.194 1.00 0.00 26 VAL A N 16
ATOM 17325 C CA . VAL A 1 26 ? 1.765 -6.162 -6.679 1.00 0.00 26 VAL A CA 16
ATOM 17326 C C . VAL A 1 26 ? 0.658 -6.469 -5.675 1.00 0.00 26 VAL A C 16
ATOM 17327 O O . VAL A 1 26 ? 0.135 -7.582 -5.633 1.00 0.00 26 VAL A O 16
ATOM 17340 N N . PHE A 1 27 ? 0.307 -5.473 -4.868 1.00 0.00 27 PHE A N 16
ATOM 17341 C CA . PHE A 1 27 ? -0.738 -5.637 -3.863 1.00 0.00 27 PHE A CA 16
ATOM 17342 C C . PHE A 1 27 ? -2.007 -6.211 -4.486 1.00 0.00 27 PHE A C 16
ATOM 17343 O O . PHE A 1 27 ? -2.609 -7.141 -3.950 1.00 0.00 27 PHE A O 16
ATOM 17360 N N . VAL A 1 28 ? -2.408 -5.648 -5.622 1.00 0.00 28 VAL A N 16
ATOM 17361 C CA . VAL A 1 28 ? -3.605 -6.103 -6.320 1.00 0.00 28 VAL A CA 16
ATOM 17362 C C . VAL A 1 28 ? -3.244 -6.885 -7.578 1.00 0.00 28 VAL A C 16
ATOM 17363 O O . VAL A 1 28 ? -4.115 -7.242 -8.371 1.00 0.00 28 VAL A O 16
ATOM 17376 N N . SER A 1 29 ? -1.953 -7.148 -7.754 1.00 0.00 29 SER A N 16
ATOM 17377 C CA . SER A 1 29 ? -1.475 -7.885 -8.919 1.00 0.00 29 SER A CA 16
ATOM 17378 C C . SER A 1 29 ? -1.166 -9.334 -8.555 1.00 0.00 29 SER A C 16
ATOM 17379 O O . SER A 1 29 ? -1.590 -10.263 -9.242 1.00 0.00 29 SER A O 16
ATOM 17387 N N . VAL A 1 30 ? -0.422 -9.519 -7.468 1.00 0.00 30 VAL A N 16
ATOM 17388 C CA . VAL A 1 30 ? -0.056 -10.854 -7.011 1.00 0.00 30 VAL A CA 16
ATOM 17389 C C . VAL A 1 30 ? -0.802 -11.222 -5.734 1.00 0.00 30 VAL A C 16
ATOM 17390 O O . VAL A 1 30 ? -1.352 -12.317 -5.615 1.00 0.00 30 VAL A O 16
ATOM 17403 N N . THR A 1 31 ? -0.820 -10.298 -4.778 1.00 0.00 31 THR A N 16
ATOM 17404 C CA . THR A 1 31 ? -1.498 -10.524 -3.508 1.00 0.00 31 THR A CA 16
ATOM 17405 C C . THR A 1 31 ? -1.537 -9.250 -2.671 1.00 0.00 31 THR A C 16
ATOM 17406 O O . THR A 1 31 ? -0.593 -8.460 -2.680 1.00 0.00 31 THR A O 16
ATOM 17417 N N . LYS A 1 32 ? -2.635 -9.057 -1.948 1.00 0.00 32 LYS A N 16
ATOM 17418 C CA . LYS A 1 32 ? -2.797 -7.880 -1.103 1.00 0.00 32 LYS A CA 16
ATOM 17419 C C . LYS A 1 32 ? -1.971 -8.008 0.173 1.00 0.00 32 LYS A C 16
ATOM 17420 O O . LYS A 1 32 ? -1.424 -7.023 0.670 1.00 0.00 32 LYS A O 16
ATOM 17439 N N . TYR A 1 33 ? -1.882 -9.225 0.695 1.00 0.00 33 TYR A N 16
ATOM 17440 C CA . TYR A 1 33 ? -1.123 -9.481 1.913 1.00 0.00 33 TYR A CA 16
ATOM 17441 C C . TYR A 1 33 ? 0.095 -10.353 1.623 1.00 0.00 33 TYR A C 16
ATOM 17442 O O . TYR A 1 33 ? 0.083 -11.568 1.820 1.00 0.00 33 TYR A O 16
ATOM 17460 N N . PRO A 1 34 ? 1.175 -9.718 1.143 1.00 0.00 34 PRO A N 16
ATOM 17461 C CA . PRO A 1 34 ? 2.423 -10.415 0.815 1.00 0.00 34 PRO A CA 16
ATOM 17462 C C . PRO A 1 34 ? 3.150 -10.916 2.058 1.00 0.00 34 PRO A C 16
ATOM 17463 O O . PRO A 1 34 ? 2.864 -10.482 3.174 1.00 0.00 34 PRO A O 16
ATOM 17474 N N . ASP A 1 35 ? 4.090 -11.833 1.858 1.00 0.00 35 ASP A N 16
ATOM 17475 C CA . ASP A 1 35 ? 4.860 -12.393 2.963 1.00 0.00 35 ASP A CA 16
ATOM 17476 C C . ASP A 1 35 ? 6.357 -12.227 2.722 1.00 0.00 35 ASP A C 16
ATOM 17477 O O . ASP A 1 35 ? 6.775 -11.735 1.674 1.00 0.00 35 ASP A O 16
ATOM 17486 N N . GLU A 1 36 ? 7.158 -12.640 3.699 1.00 0.00 36 GLU A N 16
ATOM 17487 C CA . GLU A 1 36 ? 8.608 -12.535 3.592 1.00 0.00 36 GLU A CA 16
ATOM 17488 C C . GLU A 1 36 ? 9.066 -12.758 2.154 1.00 0.00 36 GLU A C 16
ATOM 17489 O O . GLU A 1 36 ? 9.728 -11.905 1.561 1.00 0.00 36 GLU A O 16
ATOM 17501 N N . LYS A 1 37 ? 8.708 -13.910 1.597 1.00 0.00 37 LYS A N 16
ATOM 17502 C CA . LYS A 1 37 ? 9.080 -14.247 0.228 1.00 0.00 37 LYS A CA 16
ATOM 17503 C C . LYS A 1 37 ? 8.983 -13.024 -0.679 1.00 0.00 37 LYS A C 16
ATOM 17504 O O . LYS A 1 37 ? 9.935 -12.684 -1.382 1.00 0.00 37 LYS A O 16
ATOM 17523 N N . ARG A 1 38 ? 7.828 -12.366 -0.657 1.00 0.00 38 ARG A N 16
ATOM 17524 C CA . ARG A 1 38 ? 7.608 -11.181 -1.477 1.00 0.00 38 ARG A CA 16
ATOM 17525 C C . ARG A 1 38 ? 8.568 -10.062 -1.084 1.00 0.00 38 ARG A C 16
ATOM 17526 O O . ARG A 1 38 ? 9.319 -9.553 -1.916 1.00 0.00 38 ARG A O 16
ATOM 17547 N N . LEU A 1 39 ? 8.538 -9.684 0.190 1.00 0.00 39 LEU A N 16
ATOM 17548 C CA . LEU A 1 39 ? 9.405 -8.625 0.694 1.00 0.00 39 LEU A CA 16
ATOM 17549 C C . LEU A 1 39 ? 10.836 -8.811 0.199 1.00 0.00 39 LEU A C 16
ATOM 17550 O O . LEU A 1 39 ? 11.429 -7.899 -0.377 1.00 0.00 39 LEU A O 16
ATOM 17566 N N . LYS A 1 40 ? 11.385 -9.999 0.427 1.00 0.00 40 LYS A N 16
ATOM 17567 C CA . LYS A 1 40 ? 12.746 -10.308 0.002 1.00 0.00 40 LYS A CA 16
ATOM 17568 C C . LYS A 1 40 ? 13.073 -9.617 -1.318 1.00 0.00 40 LYS A C 16
ATOM 17569 O O . LYS A 1 40 ? 14.087 -8.930 -1.435 1.00 0.00 40 LYS A O 16
ATOM 17588 N N . GLY A 1 41 ? 12.208 -9.804 -2.310 1.00 0.00 41 GLY A N 16
ATOM 17589 C CA . GLY A 1 41 ? 12.423 -9.192 -3.608 1.00 0.00 41 GLY A CA 16
ATOM 17590 C C . GLY A 1 41 ? 12.459 -7.678 -3.535 1.00 0.00 41 GLY A C 16
ATOM 17591 O O . GLY A 1 41 ? 13.505 -7.064 -3.750 1.00 0.00 41 GLY A O 16
ATOM 17595 N N . LEU A 1 42 ? 11.315 -7.074 -3.234 1.00 0.00 42 LEU A N 16
ATOM 17596 C CA . LEU A 1 42 ? 11.219 -5.622 -3.135 1.00 0.00 42 LEU A CA 16
ATOM 17597 C C . LEU A 1 42 ? 12.431 -5.044 -2.410 1.00 0.00 42 LEU A C 16
ATOM 17598 O O . LEU A 1 42 ? 13.035 -4.074 -2.866 1.00 0.00 42 LEU A O 16
ATOM 17614 N N . SER A 1 43 ? 12.781 -5.649 -1.280 1.00 0.00 43 SER A N 16
ATOM 17615 C CA . SER A 1 43 ? 13.919 -5.194 -0.490 1.00 0.00 43 SER A CA 16
ATOM 17616 C C . SER A 1 43 ? 15.044 -4.698 -1.394 1.00 0.00 43 SER A C 16
ATOM 17617 O O . SER A 1 43 ? 15.712 -3.710 -1.090 1.00 0.00 43 SER A O 16
ATOM 17625 N N . LYS A 1 44 ? 15.248 -5.393 -2.508 1.00 0.00 44 LYS A N 16
ATOM 17626 C CA . LYS A 1 44 ? 16.290 -5.025 -3.460 1.00 0.00 44 LYS A CA 16
ATOM 17627 C C . LYS A 1 44 ? 15.759 -4.039 -4.494 1.00 0.00 44 LYS A C 16
ATOM 17628 O O . LYS A 1 44 ? 16.435 -3.073 -4.848 1.00 0.00 44 LYS A O 16
ATOM 17647 N N . GLN A 1 45 ? 14.545 -4.288 -4.974 1.00 0.00 45 GLN A N 16
ATOM 17648 C CA . GLN A 1 45 ? 13.924 -3.420 -5.968 1.00 0.00 45 GLN A CA 16
ATOM 17649 C C . GLN A 1 45 ? 13.968 -1.963 -5.522 1.00 0.00 45 GLN A C 16
ATOM 17650 O O . GLN A 1 45 ? 14.470 -1.097 -6.241 1.00 0.00 45 GLN A O 16
ATOM 17664 N N . LEU A 1 46 ? 13.441 -1.697 -4.332 1.00 0.00 46 LEU A N 16
ATOM 17665 C CA . LEU A 1 46 ? 13.420 -0.343 -3.789 1.00 0.00 46 LEU A CA 16
ATOM 17666 C C . LEU A 1 46 ? 14.485 -0.173 -2.710 1.00 0.00 46 LEU A C 16
ATOM 17667 O O . LEU A 1 46 ? 14.375 0.699 -1.848 1.00 0.00 46 LEU A O 16
ATOM 17683 N N . ASP A 1 47 ? 15.515 -1.009 -2.766 1.00 0.00 47 ASP A N 16
ATOM 17684 C CA . ASP A 1 47 ? 16.602 -0.949 -1.796 1.00 0.00 47 ASP A CA 16
ATOM 17685 C C . ASP A 1 47 ? 16.065 -0.676 -0.394 1.00 0.00 47 ASP A C 16
ATOM 17686 O O . ASP A 1 47 ? 16.660 0.082 0.372 1.00 0.00 47 ASP A O 16
ATOM 17695 N N . TRP A 1 48 ? 14.938 -1.297 -0.067 1.00 0.00 48 TRP A N 16
ATOM 17696 C CA . TRP A 1 48 ? 14.320 -1.120 1.242 1.00 0.00 48 TRP A CA 16
ATOM 17697 C C . TRP A 1 48 ? 14.548 -2.344 2.122 1.00 0.00 48 TRP A C 16
ATOM 17698 O O . TRP A 1 48 ? 15.238 -3.284 1.727 1.00 0.00 48 TRP A O 16
ATOM 17719 N N . SER A 1 49 ? 13.965 -2.327 3.316 1.00 0.00 49 SER A N 16
ATOM 17720 C CA . SER A 1 49 ? 14.109 -3.434 4.253 1.00 0.00 49 SER A CA 16
ATOM 17721 C C . SER A 1 49 ? 12.798 -4.203 4.392 1.00 0.00 49 SER A C 16
ATOM 17722 O O . SER A 1 49 ? 11.714 -3.622 4.322 1.00 0.00 49 SER A O 16
ATOM 17730 N N . VAL A 1 50 ? 12.905 -5.513 4.588 1.00 0.00 50 VAL A N 16
ATOM 17731 C CA . VAL A 1 50 ? 11.729 -6.362 4.737 1.00 0.00 50 VAL A CA 16
ATOM 17732 C C . VAL A 1 50 ? 10.742 -5.764 5.733 1.00 0.00 50 VAL A C 16
ATOM 17733 O O . VAL A 1 50 ? 9.532 -5.957 5.615 1.00 0.00 50 VAL A O 16
ATOM 17746 N N . ARG A 1 51 ? 11.266 -5.035 6.712 1.00 0.00 51 ARG A N 16
ATOM 17747 C CA . ARG A 1 51 ? 10.431 -4.408 7.730 1.00 0.00 51 ARG A CA 16
ATOM 17748 C C . ARG A 1 51 ? 9.888 -3.069 7.238 1.00 0.00 51 ARG A C 16
ATOM 17749 O O . ARG A 1 51 ? 8.708 -2.763 7.413 1.00 0.00 51 ARG A O 16
ATOM 17770 N N . LYS A 1 52 ? 10.757 -2.274 6.622 1.00 0.00 52 LYS A N 16
ATOM 17771 C CA . LYS A 1 52 ? 10.367 -0.969 6.104 1.00 0.00 52 LYS A CA 16
ATOM 17772 C C . LYS A 1 52 ? 9.220 -1.100 5.107 1.00 0.00 52 LYS A C 16
ATOM 17773 O O . LYS A 1 52 ? 8.206 -0.409 5.219 1.00 0.00 52 LYS A O 16
ATOM 17792 N N . ILE A 1 53 ? 9.385 -1.990 4.135 1.00 0.00 53 ILE A N 16
ATOM 17793 C CA . ILE A 1 53 ? 8.363 -2.213 3.121 1.00 0.00 53 ILE A CA 16
ATOM 17794 C C . ILE A 1 53 ? 7.025 -2.573 3.759 1.00 0.00 53 ILE A C 16
ATOM 17795 O O . ILE A 1 53 ? 5.995 -1.978 3.441 1.00 0.00 53 ILE A O 16
ATOM 17811 N N . GLN A 1 54 ? 7.049 -3.548 4.662 1.00 0.00 54 GLN A N 16
ATOM 17812 C CA . GLN A 1 54 ? 5.838 -3.986 5.345 1.00 0.00 54 GLN A CA 16
ATOM 17813 C C . GLN A 1 54 ? 5.000 -2.791 5.787 1.00 0.00 54 GLN A C 16
ATOM 17814 O O . GLN A 1 54 ? 3.773 -2.808 5.680 1.00 0.00 54 GLN A O 16
ATOM 17828 N N . CYS A 1 55 ? 5.669 -1.756 6.282 1.00 0.00 55 CYS A N 16
ATOM 17829 C CA . CYS A 1 55 ? 4.985 -0.552 6.741 1.00 0.00 55 CYS A CA 16
ATOM 17830 C C . CYS A 1 55 ? 4.133 0.048 5.626 1.00 0.00 55 CYS A C 16
ATOM 17831 O O . CYS A 1 55 ? 2.980 0.419 5.845 1.00 0.00 55 CYS A O 16
ATOM 17839 N N . TRP A 1 56 ? 4.709 0.140 4.433 1.00 0.00 56 TRP A N 16
ATOM 17840 C CA . TRP A 1 56 ? 4.003 0.696 3.285 1.00 0.00 56 TRP A CA 16
ATOM 17841 C C . TRP A 1 56 ? 2.733 -0.095 2.991 1.00 0.00 56 TRP A C 16
ATOM 17842 O O . TRP A 1 56 ? 1.639 0.467 2.934 1.00 0.00 56 TRP A O 16
ATOM 17863 N N . PHE A 1 57 ? 2.885 -1.402 2.805 1.00 0.00 57 PHE A N 16
ATOM 17864 C CA . PHE A 1 57 ? 1.750 -2.271 2.516 1.00 0.00 57 PHE A CA 16
ATOM 17865 C C . PHE A 1 57 ? 0.621 -2.041 3.517 1.00 0.00 57 PHE A C 16
ATOM 17866 O O . PHE A 1 57 ? -0.553 -2.007 3.148 1.00 0.00 57 PHE A O 16
ATOM 17883 N N . ARG A 1 58 ? 0.986 -1.884 4.786 1.00 0.00 58 ARG A N 16
ATOM 17884 C CA . ARG A 1 58 ? 0.005 -1.660 5.841 1.00 0.00 58 ARG A CA 16
ATOM 17885 C C . ARG A 1 58 ? -0.813 -0.402 5.564 1.00 0.00 58 ARG A C 16
ATOM 17886 O O . ARG A 1 58 ? -2.044 -0.437 5.558 1.00 0.00 58 ARG A O 16
ATOM 17907 N N . HIS A 1 59 ? -0.120 0.710 5.336 1.00 0.00 59 HIS A N 16
ATOM 17908 C CA . HIS A 1 59 ? -0.782 1.980 5.058 1.00 0.00 59 HIS A CA 16
ATOM 17909 C C . HIS A 1 59 ? -1.742 1.846 3.880 1.00 0.00 59 HIS A C 16
ATOM 17910 O O . HIS A 1 59 ? -2.872 2.332 3.929 1.00 0.00 59 HIS A O 16
ATOM 17925 N N . ARG A 1 60 ? -1.283 1.185 2.822 1.00 0.00 60 ARG A N 16
ATOM 17926 C CA . ARG A 1 60 ? -2.100 0.990 1.630 1.00 0.00 60 ARG A CA 16
ATOM 17927 C C . ARG A 1 60 ? -3.505 0.527 2.004 1.00 0.00 60 ARG A C 16
ATOM 17928 O O . ARG A 1 60 ? -4.491 1.204 1.712 1.00 0.00 60 ARG A O 16
ATOM 17949 N N . ARG A 1 61 ? -3.588 -0.630 2.653 1.00 0.00 61 ARG A N 16
ATOM 17950 C CA . ARG A 1 61 ? -4.872 -1.185 3.065 1.00 0.00 61 ARG A CA 16
ATOM 17951 C C . ARG A 1 61 ? -5.759 -0.104 3.678 1.00 0.00 61 ARG A C 16
ATOM 17952 O O . ARG A 1 61 ? -6.821 0.216 3.146 1.00 0.00 61 ARG A O 16
ATOM 17973 N N . ASN A 1 62 ? -5.315 0.452 4.800 1.00 0.00 62 ASN A N 16
ATOM 17974 C CA . ASN A 1 62 ? -6.068 1.495 5.486 1.00 0.00 62 ASN A CA 16
ATOM 17975 C C . ASN A 1 62 ? -6.508 2.581 4.509 1.00 0.00 62 ASN A C 16
ATOM 17976 O O . ASN A 1 62 ? -7.650 3.039 4.548 1.00 0.00 62 ASN A O 16
ATOM 17987 N N . GLN A 1 63 ? -5.595 2.986 3.633 1.00 0.00 63 GLN A N 16
ATOM 17988 C CA . GLN A 1 63 ? -5.889 4.018 2.645 1.00 0.00 63 GLN A CA 16
ATOM 17989 C C . GLN A 1 63 ? -7.026 3.583 1.726 1.00 0.00 63 GLN A C 16
ATOM 17990 O O . GLN A 1 63 ? -7.879 4.389 1.354 1.00 0.00 63 GLN A O 16
ATOM 18004 N N . ASP A 1 64 ? -7.031 2.305 1.364 1.00 0.00 64 ASP A N 16
ATOM 18005 C CA . ASP A 1 64 ? -8.063 1.763 0.488 1.00 0.00 64 ASP A CA 16
ATOM 18006 C C . ASP A 1 64 ? -9.293 1.349 1.290 1.00 0.00 64 ASP A C 16
ATOM 18007 O O . ASP A 1 64 ? -9.873 0.288 1.055 1.00 0.00 64 ASP A O 16
ATOM 18016 N N . LYS A 1 65 ? -9.686 2.192 2.239 1.00 0.00 65 LYS A N 16
ATOM 18017 C CA . LYS A 1 65 ? -10.847 1.915 3.077 1.00 0.00 65 LYS A CA 16
ATOM 18018 C C . LYS A 1 65 ? -12.023 2.804 2.688 1.00 0.00 65 LYS A C 16
ATOM 18019 O O . LYS A 1 65 ? -12.260 3.856 3.281 1.00 0.00 65 LYS A O 16
ATOM 18038 N N . PRO A 1 66 ? -12.780 2.372 1.668 1.00 0.00 66 PRO A N 16
ATOM 18039 C CA . PRO A 1 66 ? -13.946 3.114 1.178 1.00 0.00 66 PRO A CA 16
ATOM 18040 C C . PRO A 1 66 ? -15.103 3.097 2.172 1.00 0.00 66 PRO A C 16
ATOM 18041 O O . PRO A 1 66 ? -15.896 2.156 2.200 1.00 0.00 66 PRO A O 16
ATOM 18052 N N . SER A 1 67 ? -15.193 4.144 2.986 1.00 0.00 67 SER A N 16
ATOM 18053 C CA . SER A 1 67 ? -16.251 4.248 3.984 1.00 0.00 67 SER A CA 16
ATOM 18054 C C . SER A 1 67 ? -16.428 5.694 4.439 1.00 0.00 67 SER A C 16
ATOM 18055 O O . SER A 1 67 ? -15.561 6.257 5.105 1.00 0.00 67 SER A O 16
ATOM 18063 N N . GLY A 1 68 ? -17.560 6.288 4.074 1.00 0.00 68 GLY A N 16
ATOM 18064 C CA . GLY A 1 68 ? -17.832 7.662 4.453 1.00 0.00 68 GLY A CA 16
ATOM 18065 C C . GLY A 1 68 ? -19.198 7.829 5.088 1.00 0.00 68 GLY A C 16
ATOM 18066 O O . GLY A 1 68 ? -19.325 8.005 6.300 1.00 0.00 68 GLY A O 16
ATOM 18070 N N . PRO A 1 69 ? -20.251 7.776 4.260 1.00 0.00 69 PRO A N 16
ATOM 18071 C CA . PRO A 1 69 ? -21.633 7.922 4.726 1.00 0.00 69 PRO A CA 16
ATOM 18072 C C . PRO A 1 69 ? -22.097 6.725 5.549 1.00 0.00 69 PRO A C 16
ATOM 18073 O O . PRO A 1 69 ? -23.230 6.691 6.029 1.00 0.00 69 PRO A O 16
ATOM 18084 N N . SER A 1 70 ? -21.213 5.745 5.709 1.00 0.00 70 SER A N 16
ATOM 18085 C CA . SER A 1 70 ? -21.533 4.544 6.472 1.00 0.00 70 SER A CA 16
ATOM 18086 C C . SER A 1 70 ? -21.729 4.875 7.948 1.00 0.00 70 SER A C 16
ATOM 18087 O O . SER A 1 70 ? -21.034 5.726 8.503 1.00 0.00 70 SER A O 16
ATOM 18095 N N . SER A 1 71 ? -22.681 4.194 8.579 1.00 0.00 71 SER A N 16
ATOM 18096 C CA . SER A 1 71 ? -22.973 4.418 9.990 1.00 0.00 71 SER A CA 16
ATOM 18097 C C . SER A 1 71 ? -21.685 4.496 10.805 1.00 0.00 71 SER A C 16
ATOM 18098 O O . SER A 1 71 ? -20.885 3.562 10.813 1.00 0.00 71 SER A O 16
ATOM 18106 N N . GLY A 1 72 ? -21.494 5.619 11.491 1.00 0.00 72 GLY A N 16
ATOM 18107 C CA . GLY A 1 72 ? -20.302 5.800 12.299 1.00 0.00 72 GLY A CA 16
ATOM 18108 C C . GLY A 1 72 ? -20.461 6.903 13.327 1.00 0.00 72 GLY A C 16
ATOM 18109 O O . GLY A 1 72 ? -20.551 8.080 12.975 1.00 0.00 72 GLY A O 16
ATOM 18113 N N . GLY A 1 1 ? -4.252 4.223 19.142 1.00 0.00 1 GLY A N 17
ATOM 18114 C CA . GLY A 1 1 ? -3.600 5.390 18.577 1.00 0.00 1 GLY A CA 17
ATOM 18115 C C . GLY A 1 1 ? -4.590 6.400 18.031 1.00 0.00 1 GLY A C 17
ATOM 18116 O O . GLY A 1 1 ? -5.522 6.040 17.312 1.00 0.00 1 GLY A O 17
ATOM 18120 N N . SER A 1 2 ? -4.389 7.668 18.375 1.00 0.00 2 SER A N 17
ATOM 18121 C CA . SER A 1 2 ? -5.275 8.733 17.919 1.00 0.00 2 SER A CA 17
ATOM 18122 C C . SER A 1 2 ? -4.512 10.045 17.763 1.00 0.00 2 SER A C 17
ATOM 18123 O O . SER A 1 2 ? -3.563 10.316 18.499 1.00 0.00 2 SER A O 17
ATOM 18131 N N . SER A 1 3 ? -4.933 10.856 16.797 1.00 0.00 3 SER A N 17
ATOM 18132 C CA . SER A 1 3 ? -4.287 12.138 16.540 1.00 0.00 3 SER A CA 17
ATOM 18133 C C . SER A 1 3 ? -5.215 13.067 15.763 1.00 0.00 3 SER A C 17
ATOM 18134 O O . SER A 1 3 ? -5.562 12.798 14.614 1.00 0.00 3 SER A O 17
ATOM 18142 N N . GLY A 1 4 ? -5.614 14.163 16.401 1.00 0.00 4 GLY A N 17
ATOM 18143 C CA . GLY A 1 4 ? -6.498 15.117 15.757 1.00 0.00 4 GLY A CA 17
ATOM 18144 C C . GLY A 1 4 ? -5.919 15.665 14.468 1.00 0.00 4 GLY A C 17
ATOM 18145 O O . GLY A 1 4 ? -4.770 15.385 14.127 1.00 0.00 4 GLY A O 17
ATOM 18149 N N . SER A 1 5 ? -6.717 16.447 13.747 1.00 0.00 5 SER A N 17
ATOM 18150 C CA . SER A 1 5 ? -6.279 17.031 12.485 1.00 0.00 5 SER A CA 17
ATOM 18151 C C . SER A 1 5 ? -6.546 18.533 12.460 1.00 0.00 5 SER A C 17
ATOM 18152 O O . SER A 1 5 ? -5.710 19.316 12.007 1.00 0.00 5 SER A O 17
ATOM 18160 N N . SER A 1 6 ? -7.716 18.928 12.951 1.00 0.00 6 SER A N 17
ATOM 18161 C CA . SER A 1 6 ? -8.096 20.335 12.982 1.00 0.00 6 SER A CA 17
ATOM 18162 C C . SER A 1 6 ? -7.767 21.016 11.657 1.00 0.00 6 SER A C 17
ATOM 18163 O O . SER A 1 6 ? -7.178 22.096 11.630 1.00 0.00 6 SER A O 17
ATOM 18171 N N . GLY A 1 7 ? -8.153 20.376 10.558 1.00 0.00 7 GLY A N 17
ATOM 18172 C CA . GLY A 1 7 ? -7.891 20.933 9.244 1.00 0.00 7 GLY A CA 17
ATOM 18173 C C . GLY A 1 7 ? -9.143 21.477 8.584 1.00 0.00 7 GLY A C 17
ATOM 18174 O O . GLY A 1 7 ? -10.223 21.454 9.173 1.00 0.00 7 GLY A O 17
ATOM 18178 N N . GLY A 1 8 ? -8.998 21.969 7.358 1.00 0.00 8 GLY A N 17
ATOM 18179 C CA . GLY A 1 8 ? -10.134 22.516 6.639 1.00 0.00 8 GLY A CA 17
ATOM 18180 C C . GLY A 1 8 ? -9.889 22.603 5.146 1.00 0.00 8 GLY A C 17
ATOM 18181 O O . GLY A 1 8 ? -9.301 21.697 4.553 1.00 0.00 8 GLY A O 17
ATOM 18185 N N . ILE A 1 9 ? -10.340 23.693 4.536 1.00 0.00 9 ILE A N 17
ATOM 18186 C CA . ILE A 1 9 ? -10.166 23.894 3.102 1.00 0.00 9 ILE A CA 17
ATOM 18187 C C . ILE A 1 9 ? -8.697 24.105 2.751 1.00 0.00 9 ILE A C 17
ATOM 18188 O O . ILE A 1 9 ? -8.009 24.916 3.372 1.00 0.00 9 ILE A O 17
ATOM 18204 N N . LYS A 1 10 ? -8.222 23.371 1.750 1.00 0.00 10 LYS A N 17
ATOM 18205 C CA . LYS A 1 10 ? -6.836 23.479 1.313 1.00 0.00 10 LYS A CA 17
ATOM 18206 C C . LYS A 1 10 ? -6.625 22.752 -0.012 1.00 0.00 10 LYS A C 17
ATOM 18207 O O . LYS A 1 10 ? -7.547 22.135 -0.546 1.00 0.00 10 LYS A O 17
ATOM 18226 N N . ASP A 1 11 ? -5.407 22.828 -0.536 1.00 0.00 11 ASP A N 17
ATOM 18227 C CA . ASP A 1 11 ? -5.075 22.175 -1.797 1.00 0.00 11 ASP A CA 17
ATOM 18228 C C . ASP A 1 11 ? -3.647 21.638 -1.772 1.00 0.00 11 ASP A C 17
ATOM 18229 O O . ASP A 1 11 ? -2.709 22.357 -1.427 1.00 0.00 11 ASP A O 17
ATOM 18238 N N . SER A 1 12 ? -3.491 20.370 -2.138 1.00 0.00 12 SER A N 17
ATOM 18239 C CA . SER A 1 12 ? -2.178 19.735 -2.153 1.00 0.00 12 SER A CA 17
ATOM 18240 C C . SER A 1 12 ? -1.972 18.942 -3.440 1.00 0.00 12 SER A C 17
ATOM 18241 O O . SER A 1 12 ? -2.900 18.344 -3.985 1.00 0.00 12 SER A O 17
ATOM 18249 N N . PRO A 1 13 ? -0.727 18.937 -3.938 1.00 0.00 13 PRO A N 17
ATOM 18250 C CA . PRO A 1 13 ? -0.369 18.222 -5.167 1.00 0.00 13 PRO A CA 17
ATOM 18251 C C . PRO A 1 13 ? -0.409 16.708 -4.988 1.00 0.00 13 PRO A C 17
ATOM 18252 O O . PRO A 1 13 ? -0.817 16.207 -3.941 1.00 0.00 13 PRO A O 17
ATOM 18263 N N . VAL A 1 14 ? 0.019 15.984 -6.018 1.00 0.00 14 VAL A N 17
ATOM 18264 C CA . VAL A 1 14 ? 0.033 14.527 -5.974 1.00 0.00 14 VAL A CA 17
ATOM 18265 C C . VAL A 1 14 ? 0.355 14.022 -4.572 1.00 0.00 14 VAL A C 17
ATOM 18266 O O . VAL A 1 14 ? 1.356 14.417 -3.974 1.00 0.00 14 VAL A O 17
ATOM 18279 N N . ASN A 1 15 ? -0.499 13.147 -4.053 1.00 0.00 15 ASN A N 17
ATOM 18280 C CA . ASN A 1 15 ? -0.306 12.587 -2.720 1.00 0.00 15 ASN A CA 17
ATOM 18281 C C . ASN A 1 15 ? 0.184 11.145 -2.801 1.00 0.00 15 ASN A C 17
ATOM 18282 O O . ASN A 1 15 ? -0.606 10.218 -2.979 1.00 0.00 15 ASN A O 17
ATOM 18293 N N . LYS A 1 16 ? 1.494 10.962 -2.670 1.00 0.00 16 LYS A N 17
ATOM 18294 C CA . LYS A 1 16 ? 2.091 9.634 -2.726 1.00 0.00 16 LYS A CA 17
ATOM 18295 C C . LYS A 1 16 ? 2.845 9.321 -1.437 1.00 0.00 16 LYS A C 17
ATOM 18296 O O . LYS A 1 16 ? 3.955 9.808 -1.222 1.00 0.00 16 LYS A O 17
ATOM 18315 N N . VAL A 1 17 ? 2.235 8.504 -0.583 1.00 0.00 17 VAL A N 17
ATOM 18316 C CA . VAL A 1 17 ? 2.850 8.125 0.683 1.00 0.00 17 VAL A CA 17
ATOM 18317 C C . VAL A 1 17 ? 4.356 7.942 0.530 1.00 0.00 17 VAL A C 17
ATOM 18318 O O . VAL A 1 17 ? 5.140 8.513 1.287 1.00 0.00 17 VAL A O 17
ATOM 18331 N N . GLU A 1 18 ? 4.753 7.143 -0.456 1.00 0.00 18 GLU A N 17
ATOM 18332 C CA . GLU A 1 18 ? 6.165 6.885 -0.708 1.00 0.00 18 GLU A CA 17
ATOM 18333 C C . GLU A 1 18 ? 6.394 6.478 -2.160 1.00 0.00 18 GLU A C 17
ATOM 18334 O O . GLU A 1 18 ? 5.467 6.101 -2.879 1.00 0.00 18 GLU A O 17
ATOM 18346 N N . PRO A 1 19 ? 7.657 6.556 -2.605 1.00 0.00 19 PRO A N 17
ATOM 18347 C CA . PRO A 1 19 ? 8.037 6.200 -3.975 1.00 0.00 19 PRO A CA 17
ATOM 18348 C C . PRO A 1 19 ? 7.935 4.701 -4.235 1.00 0.00 19 PRO A C 17
ATOM 18349 O O . PRO A 1 19 ? 8.273 4.225 -5.317 1.00 0.00 19 PRO A O 17
ATOM 18360 N N . ASN A 1 20 ? 7.465 3.963 -3.234 1.00 0.00 20 ASN A N 17
ATOM 18361 C CA . ASN A 1 20 ? 7.318 2.517 -3.355 1.00 0.00 20 ASN A CA 17
ATOM 18362 C C . ASN A 1 20 ? 5.984 2.158 -4.002 1.00 0.00 20 ASN A C 17
ATOM 18363 O O . ASN A 1 20 ? 5.421 1.095 -3.738 1.00 0.00 20 ASN A O 17
ATOM 18374 N N . ASP A 1 21 ? 5.485 3.050 -4.850 1.00 0.00 21 ASP A N 17
ATOM 18375 C CA . ASP A 1 21 ? 4.218 2.827 -5.536 1.00 0.00 21 ASP A CA 17
ATOM 18376 C C . ASP A 1 21 ? 4.183 1.444 -6.177 1.00 0.00 21 ASP A C 17
ATOM 18377 O O . ASP A 1 21 ? 3.145 0.781 -6.194 1.00 0.00 21 ASP A O 17
ATOM 18386 N N . THR A 1 22 ? 5.324 1.013 -6.706 1.00 0.00 22 THR A N 17
ATOM 18387 C CA . THR A 1 22 ? 5.424 -0.291 -7.350 1.00 0.00 22 THR A CA 17
ATOM 18388 C C . THR A 1 22 ? 4.607 -1.338 -6.602 1.00 0.00 22 THR A C 17
ATOM 18389 O O . THR A 1 22 ? 3.976 -2.201 -7.213 1.00 0.00 22 THR A O 17
ATOM 18400 N N . LEU A 1 23 ? 4.622 -1.257 -5.276 1.00 0.00 23 LEU A N 17
ATOM 18401 C CA . LEU A 1 23 ? 3.881 -2.198 -4.443 1.00 0.00 23 LEU A CA 17
ATOM 18402 C C . LEU A 1 23 ? 2.382 -2.094 -4.706 1.00 0.00 23 LEU A C 17
ATOM 18403 O O . LEU A 1 23 ? 1.691 -3.106 -4.813 1.00 0.00 23 LEU A O 17
ATOM 18419 N N . GLU A 1 24 ? 1.889 -0.864 -4.809 1.00 0.00 24 GLU A N 17
ATOM 18420 C CA . GLU A 1 24 ? 0.472 -0.629 -5.060 1.00 0.00 24 GLU A CA 17
ATOM 18421 C C . GLU A 1 24 ? -0.068 -1.614 -6.094 1.00 0.00 24 GLU A C 17
ATOM 18422 O O . GLU A 1 24 ? -1.216 -2.050 -6.013 1.00 0.00 24 GLU A O 17
ATOM 18434 N N . LYS A 1 25 ? 0.769 -1.959 -7.067 1.00 0.00 25 LYS A N 17
ATOM 18435 C CA . LYS A 1 25 ? 0.379 -2.892 -8.117 1.00 0.00 25 LYS A CA 17
ATOM 18436 C C . LYS A 1 25 ? 0.365 -4.325 -7.594 1.00 0.00 25 LYS A C 17
ATOM 18437 O O . LYS A 1 25 ? -0.693 -4.943 -7.476 1.00 0.00 25 LYS A O 17
ATOM 18456 N N . VAL A 1 26 ? 1.546 -4.848 -7.281 1.00 0.00 26 VAL A N 17
ATOM 18457 C CA . VAL A 1 26 ? 1.669 -6.207 -6.768 1.00 0.00 26 VAL A CA 17
ATOM 18458 C C . VAL A 1 26 ? 0.609 -6.494 -5.712 1.00 0.00 26 VAL A C 17
ATOM 18459 O O . VAL A 1 26 ? 0.083 -7.604 -5.630 1.00 0.00 26 VAL A O 17
ATOM 18472 N N . PHE A 1 27 ? 0.297 -5.485 -4.905 1.00 0.00 27 PHE A N 17
ATOM 18473 C CA . PHE A 1 27 ? -0.701 -5.629 -3.852 1.00 0.00 27 PHE A CA 17
ATOM 18474 C C . PHE A 1 27 ? -2.006 -6.189 -4.412 1.00 0.00 27 PHE A C 17
ATOM 18475 O O . PHE A 1 27 ? -2.591 -7.112 -3.847 1.00 0.00 27 PHE A O 17
ATOM 18492 N N . VAL A 1 28 ? -2.455 -5.622 -5.527 1.00 0.00 28 VAL A N 17
ATOM 18493 C CA . VAL A 1 28 ? -3.690 -6.064 -6.165 1.00 0.00 28 VAL A CA 17
ATOM 18494 C C . VAL A 1 28 ? -3.399 -6.861 -7.432 1.00 0.00 28 VAL A C 17
ATOM 18495 O O . VAL A 1 28 ? -4.315 -7.259 -8.151 1.00 0.00 28 VAL A O 17
ATOM 18508 N N . SER A 1 29 ? -2.117 -7.091 -7.699 1.00 0.00 29 SER A N 17
ATOM 18509 C CA . SER A 1 29 ? -1.704 -7.838 -8.881 1.00 0.00 29 SER A CA 17
ATOM 18510 C C . SER A 1 29 ? -1.406 -9.292 -8.528 1.00 0.00 29 SER A C 17
ATOM 18511 O O . SER A 1 29 ? -1.872 -10.214 -9.198 1.00 0.00 29 SER A O 17
ATOM 18519 N N . VAL A 1 30 ? -0.625 -9.489 -7.470 1.00 0.00 30 VAL A N 17
ATOM 18520 C CA . VAL A 1 30 ? -0.264 -10.830 -7.026 1.00 0.00 30 VAL A CA 17
ATOM 18521 C C . VAL A 1 30 ? -0.996 -11.199 -5.741 1.00 0.00 30 VAL A C 17
ATOM 18522 O O . VAL A 1 30 ? -1.533 -12.300 -5.612 1.00 0.00 30 VAL A O 17
ATOM 18535 N N . THR A 1 31 ? -1.015 -10.270 -4.790 1.00 0.00 31 THR A N 17
ATOM 18536 C CA . THR A 1 31 ? -1.680 -10.497 -3.513 1.00 0.00 31 THR A CA 17
ATOM 18537 C C . THR A 1 31 ? -1.683 -9.232 -2.662 1.00 0.00 31 THR A C 17
ATOM 18538 O O . THR A 1 31 ? -0.746 -8.435 -2.713 1.00 0.00 31 THR A O 17
ATOM 18549 N N . LYS A 1 32 ? -2.741 -9.054 -1.879 1.00 0.00 32 LYS A N 17
ATOM 18550 C CA . LYS A 1 32 ? -2.866 -7.886 -1.014 1.00 0.00 32 LYS A CA 17
ATOM 18551 C C . LYS A 1 32 ? -2.060 -8.071 0.268 1.00 0.00 32 LYS A C 17
ATOM 18552 O O . LYS A 1 32 ? -1.561 -7.103 0.844 1.00 0.00 32 LYS A O 17
ATOM 18571 N N . TYR A 1 33 ? -1.936 -9.317 0.709 1.00 0.00 33 TYR A N 17
ATOM 18572 C CA . TYR A 1 33 ? -1.191 -9.628 1.924 1.00 0.00 33 TYR A CA 17
ATOM 18573 C C . TYR A 1 33 ? 0.051 -10.455 1.605 1.00 0.00 33 TYR A C 17
ATOM 18574 O O . TYR A 1 33 ? 0.062 -11.679 1.731 1.00 0.00 33 TYR A O 17
ATOM 18592 N N . PRO A 1 34 ? 1.124 -9.769 1.183 1.00 0.00 34 PRO A N 17
ATOM 18593 C CA . PRO A 1 34 ? 2.392 -10.419 0.839 1.00 0.00 34 PRO A CA 17
ATOM 18594 C C . PRO A 1 34 ? 3.109 -10.978 2.063 1.00 0.00 34 PRO A C 17
ATOM 18595 O O . PRO A 1 34 ? 2.715 -10.713 3.199 1.00 0.00 34 PRO A O 17
ATOM 18606 N N . ASP A 1 35 ? 4.162 -11.751 1.825 1.00 0.00 35 ASP A N 17
ATOM 18607 C CA . ASP A 1 35 ? 4.935 -12.346 2.909 1.00 0.00 35 ASP A CA 17
ATOM 18608 C C . ASP A 1 35 ? 6.431 -12.155 2.679 1.00 0.00 35 ASP A C 17
ATOM 18609 O O . ASP A 1 35 ? 6.864 -11.858 1.566 1.00 0.00 35 ASP A O 17
ATOM 18618 N N . GLU A 1 36 ? 7.214 -12.325 3.739 1.00 0.00 36 GLU A N 17
ATOM 18619 C CA . GLU A 1 36 ? 8.661 -12.169 3.652 1.00 0.00 36 GLU A CA 17
ATOM 18620 C C . GLU A 1 36 ? 9.182 -12.663 2.305 1.00 0.00 36 GLU A C 17
ATOM 18621 O O . GLU A 1 36 ? 9.942 -11.971 1.628 1.00 0.00 36 GLU A O 17
ATOM 18633 N N . LYS A 1 37 ? 8.767 -13.867 1.923 1.00 0.00 37 LYS A N 17
ATOM 18634 C CA . LYS A 1 37 ? 9.189 -14.456 0.658 1.00 0.00 37 LYS A CA 17
ATOM 18635 C C . LYS A 1 37 ? 9.230 -13.404 -0.446 1.00 0.00 37 LYS A C 17
ATOM 18636 O O . LYS A 1 37 ? 10.249 -13.232 -1.115 1.00 0.00 37 LYS A O 17
ATOM 18655 N N . ARG A 1 38 ? 8.116 -12.701 -0.628 1.00 0.00 38 ARG A N 17
ATOM 18656 C CA . ARG A 1 38 ? 8.025 -11.666 -1.651 1.00 0.00 38 ARG A CA 17
ATOM 18657 C C . ARG A 1 38 ? 8.871 -10.453 -1.273 1.00 0.00 38 ARG A C 17
ATOM 18658 O O . ARG A 1 38 ? 9.660 -9.957 -2.078 1.00 0.00 38 ARG A O 17
ATOM 18679 N N . LEU A 1 39 ? 8.700 -9.980 -0.043 1.00 0.00 39 LEU A N 17
ATOM 18680 C CA . LEU A 1 39 ? 9.447 -8.824 0.442 1.00 0.00 39 LEU A CA 17
ATOM 18681 C C . LEU A 1 39 ? 10.912 -8.910 0.029 1.00 0.00 39 LEU A C 17
ATOM 18682 O O . LEU A 1 39 ? 11.506 -7.921 -0.402 1.00 0.00 39 LEU A O 17
ATOM 18698 N N . LYS A 1 40 ? 11.490 -10.099 0.160 1.00 0.00 40 LYS A N 17
ATOM 18699 C CA . LYS A 1 40 ? 12.885 -10.317 -0.203 1.00 0.00 40 LYS A CA 17
ATOM 18700 C C . LYS A 1 40 ? 13.233 -9.581 -1.493 1.00 0.00 40 LYS A C 17
ATOM 18701 O O . LYS A 1 40 ? 14.265 -8.917 -1.582 1.00 0.00 40 LYS A O 17
ATOM 18720 N N . GLY A 1 41 ? 12.363 -9.702 -2.492 1.00 0.00 41 GLY A N 17
ATOM 18721 C CA . GLY A 1 41 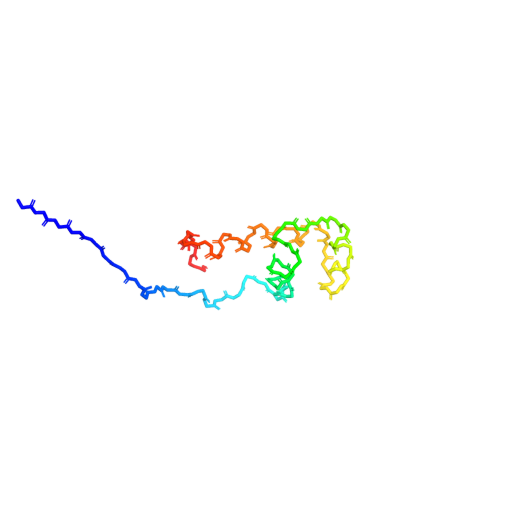? 12.596 -9.041 -3.763 1.00 0.00 41 GLY A CA 17
ATOM 18722 C C . GLY A 1 41 ? 12.542 -7.531 -3.649 1.00 0.00 41 GLY A C 17
ATOM 18723 O O . GLY A 1 41 ? 13.545 -6.848 -3.864 1.00 0.00 41 GLY A O 17
ATOM 18727 N N . LEU A 1 42 ? 11.369 -7.005 -3.313 1.00 0.00 42 LEU A N 17
ATOM 18728 C CA . LEU A 1 42 ? 11.188 -5.565 -3.173 1.00 0.00 42 LEU A CA 17
ATOM 18729 C C . LEU A 1 42 ? 12.329 -4.947 -2.371 1.00 0.00 42 LEU A C 17
ATOM 18730 O O . LEU A 1 42 ? 12.795 -3.850 -2.678 1.00 0.00 42 LEU A O 17
ATOM 18746 N N . SER A 1 43 ? 12.777 -5.661 -1.343 1.00 0.00 43 SER A N 17
ATOM 18747 C CA . SER A 1 43 ? 13.863 -5.183 -0.495 1.00 0.00 43 SER A CA 17
ATOM 18748 C C . SER A 1 43 ? 15.022 -4.663 -1.340 1.00 0.00 43 SER A C 17
ATOM 18749 O O . SER A 1 43 ? 15.603 -3.619 -1.043 1.00 0.00 43 SER A O 17
ATOM 18757 N N . LYS A 1 44 ? 15.354 -5.399 -2.395 1.00 0.00 44 LYS A N 17
ATOM 18758 C CA . LYS A 1 44 ? 16.443 -5.013 -3.285 1.00 0.00 44 LYS A CA 17
ATOM 18759 C C . LYS A 1 44 ? 15.964 -4.005 -4.325 1.00 0.00 44 LYS A C 17
ATOM 18760 O O . LYS A 1 44 ? 16.595 -2.969 -4.534 1.00 0.00 44 LYS A O 17
ATOM 18779 N N . GLN A 1 45 ? 14.846 -4.316 -4.973 1.00 0.00 45 GLN A N 17
ATOM 18780 C CA . GLN A 1 45 ? 14.284 -3.436 -5.991 1.00 0.00 45 GLN A CA 17
ATOM 18781 C C . GLN A 1 45 ? 14.290 -1.985 -5.519 1.00 0.00 45 GLN A C 17
ATOM 18782 O O . GLN A 1 45 ? 14.874 -1.114 -6.165 1.00 0.00 45 GLN A O 17
ATOM 18796 N N . LEU A 1 46 ? 13.635 -1.732 -4.391 1.00 0.00 46 LEU A N 17
ATOM 18797 C CA . LEU A 1 46 ? 13.565 -0.387 -3.833 1.00 0.00 46 LEU A CA 17
ATOM 18798 C C . LEU A 1 46 ? 14.593 -0.204 -2.721 1.00 0.00 46 LEU A C 17
ATOM 18799 O O . LEU A 1 46 ? 14.421 0.633 -1.834 1.00 0.00 46 LEU A O 17
ATOM 18815 N N . ASP A 1 47 ? 15.662 -0.990 -2.776 1.00 0.00 47 ASP A N 17
ATOM 18816 C CA . ASP A 1 47 ? 16.720 -0.913 -1.775 1.00 0.00 47 ASP A CA 17
ATOM 18817 C C . ASP A 1 47 ? 16.142 -0.612 -0.396 1.00 0.00 47 ASP A C 17
ATOM 18818 O O . ASP A 1 47 ? 16.693 0.191 0.357 1.00 0.00 47 ASP A O 17
ATOM 18827 N N . TRP A 1 48 ? 15.030 -1.261 -0.072 1.00 0.00 48 TRP A N 17
ATOM 18828 C CA . TRP A 1 48 ? 14.377 -1.062 1.217 1.00 0.00 48 TRP A CA 17
ATOM 18829 C C . TRP A 1 48 ? 14.562 -2.281 2.115 1.00 0.00 48 TRP A C 17
ATOM 18830 O O . TRP A 1 48 ? 15.266 -3.225 1.758 1.00 0.00 48 TRP A O 17
ATOM 18851 N N . SER A 1 49 ? 13.925 -2.253 3.281 1.00 0.00 49 SER A N 17
ATOM 18852 C CA . SER A 1 49 ? 14.023 -3.355 4.232 1.00 0.00 49 SER A CA 17
ATOM 18853 C C . SER A 1 49 ? 12.684 -4.072 4.371 1.00 0.00 49 SER A C 17
ATOM 18854 O O . SER A 1 49 ? 11.626 -3.443 4.372 1.00 0.00 49 SER A O 17
ATOM 18862 N N . VAL A 1 50 ? 12.738 -5.395 4.488 1.00 0.00 50 VAL A N 17
ATOM 18863 C CA . VAL A 1 50 ? 11.530 -6.200 4.629 1.00 0.00 50 VAL A CA 17
ATOM 18864 C C . VAL A 1 50 ? 10.551 -5.556 5.604 1.00 0.00 50 VAL A C 17
ATOM 18865 O O . VAL A 1 50 ? 9.342 -5.549 5.372 1.00 0.00 50 VAL A O 17
ATOM 18878 N N . ARG A 1 51 ? 11.082 -5.016 6.696 1.00 0.00 51 ARG A N 17
ATOM 18879 C CA . ARG A 1 51 ? 10.255 -4.370 7.708 1.00 0.00 51 ARG A CA 17
ATOM 18880 C C . ARG A 1 51 ? 9.737 -3.024 7.208 1.00 0.00 51 ARG A C 17
ATOM 18881 O O . ARG A 1 51 ? 8.532 -2.767 7.219 1.00 0.00 51 ARG A O 17
ATOM 18902 N N . LYS A 1 52 ? 10.654 -2.168 6.772 1.00 0.00 52 LYS A N 17
ATOM 18903 C CA . LYS A 1 52 ? 10.292 -0.849 6.267 1.00 0.00 52 LYS A CA 17
ATOM 18904 C C . LYS A 1 52 ? 9.154 -0.947 5.256 1.00 0.00 52 LYS A C 17
ATOM 18905 O O . LYS A 1 52 ? 8.201 -0.169 5.303 1.00 0.00 52 LYS A O 17
ATOM 18924 N N . ILE A 1 53 ? 9.261 -1.907 4.344 1.00 0.00 53 ILE A N 17
ATOM 18925 C CA . ILE A 1 53 ? 8.240 -2.108 3.323 1.00 0.00 53 ILE A CA 17
ATOM 18926 C C . ILE A 1 53 ? 6.912 -2.523 3.948 1.00 0.00 53 ILE A C 17
ATOM 18927 O O . ILE A 1 53 ? 5.884 -1.882 3.728 1.00 0.00 53 ILE A O 17
ATOM 18943 N N . GLN A 1 54 ? 6.942 -3.598 4.729 1.00 0.00 54 GLN A N 17
ATOM 18944 C CA . GLN A 1 54 ? 5.741 -4.097 5.387 1.00 0.00 54 GLN A CA 17
ATOM 18945 C C . GLN A 1 54 ? 4.848 -2.946 5.837 1.00 0.00 54 GLN A C 17
ATOM 18946 O O . GLN A 1 54 ? 3.628 -2.995 5.677 1.00 0.00 54 GLN A O 17
ATOM 18960 N N . CYS A 1 55 ? 5.463 -1.912 6.401 1.00 0.00 55 CYS A N 17
ATOM 18961 C CA . CYS A 1 55 ? 4.723 -0.748 6.875 1.00 0.00 55 CYS A CA 17
ATOM 18962 C C . CYS A 1 55 ? 3.933 -0.106 5.740 1.00 0.00 55 CYS A C 17
ATOM 18963 O O . CYS A 1 55 ? 2.759 0.227 5.897 1.00 0.00 55 CYS A O 17
ATOM 18971 N N . TRP A 1 56 ? 4.587 0.067 4.596 1.00 0.00 56 TRP A N 17
ATOM 18972 C CA . TRP A 1 56 ? 3.946 0.672 3.434 1.00 0.00 56 TRP A CA 17
ATOM 18973 C C . TRP A 1 56 ? 2.688 -0.097 3.044 1.00 0.00 56 TRP A C 17
ATOM 18974 O O . TRP A 1 56 ? 1.612 0.485 2.905 1.00 0.00 56 TRP A O 17
ATOM 18995 N N . PHE A 1 57 ? 2.830 -1.406 2.870 1.00 0.00 57 PHE A N 17
ATOM 18996 C CA . PHE A 1 57 ? 1.705 -2.254 2.495 1.00 0.00 57 PHE A CA 17
ATOM 18997 C C . PHE A 1 57 ? 0.526 -2.043 3.441 1.00 0.00 57 PHE A C 17
ATOM 18998 O O . PHE A 1 57 ? -0.612 -1.872 3.003 1.00 0.00 57 PHE A O 17
ATOM 19015 N N . ARG A 1 58 ? 0.808 -2.057 4.740 1.00 0.00 58 ARG A N 17
ATOM 19016 C CA . ARG A 1 58 ? -0.228 -1.869 5.748 1.00 0.00 58 ARG A CA 17
ATOM 19017 C C . ARG A 1 58 ? -0.927 -0.524 5.566 1.00 0.00 58 ARG A C 17
ATOM 19018 O O . ARG A 1 58 ? -2.151 -0.458 5.456 1.00 0.00 58 ARG A O 17
ATOM 19039 N N . HIS A 1 59 ? -0.139 0.547 5.535 1.00 0.00 59 HIS A N 17
ATOM 19040 C CA . HIS A 1 59 ? -0.681 1.890 5.366 1.00 0.00 59 HIS A CA 17
ATOM 19041 C C . HIS A 1 59 ? -1.452 2.004 4.054 1.00 0.00 59 HIS A C 17
ATOM 19042 O O . HIS A 1 59 ? -2.465 2.699 3.976 1.00 0.00 59 HIS A O 17
ATOM 19057 N N . ARG A 1 60 ? -0.964 1.318 3.026 1.00 0.00 60 ARG A N 17
ATOM 19058 C CA . ARG A 1 60 ? -1.605 1.344 1.717 1.00 0.00 60 ARG A CA 17
ATOM 19059 C C . ARG A 1 60 ? -3.102 1.077 1.839 1.00 0.00 60 ARG A C 17
ATOM 19060 O O . ARG A 1 60 ? -3.924 1.936 1.522 1.00 0.00 60 ARG A O 17
ATOM 19081 N N . ARG A 1 61 ? -3.448 -0.120 2.301 1.00 0.00 61 ARG A N 17
ATOM 19082 C CA . ARG A 1 61 ? -4.846 -0.502 2.464 1.00 0.00 61 ARG A CA 17
ATOM 19083 C C . ARG A 1 61 ? -5.688 0.694 2.900 1.00 0.00 61 ARG A C 17
ATOM 19084 O O . ARG A 1 61 ? -6.651 1.065 2.229 1.00 0.00 61 ARG A O 17
ATOM 19105 N N . ASN A 1 62 ? -5.319 1.292 4.028 1.00 0.00 62 ASN A N 17
ATOM 19106 C CA . ASN A 1 62 ? -6.041 2.444 4.554 1.00 0.00 62 ASN A CA 17
ATOM 19107 C C . ASN A 1 62 ? -6.351 3.445 3.445 1.00 0.00 62 ASN A C 17
ATOM 19108 O O . ASN A 1 62 ? -7.508 3.800 3.223 1.00 0.00 62 ASN A O 17
ATOM 19119 N N . GLN A 1 63 ? -5.309 3.893 2.752 1.00 0.00 63 GLN A N 17
ATOM 19120 C CA . GLN A 1 63 ? -5.471 4.853 1.666 1.00 0.00 63 GLN A CA 17
ATOM 19121 C C . GLN A 1 63 ? -6.394 4.300 0.584 1.00 0.00 63 GLN A C 17
ATOM 19122 O O . GLN A 1 63 ? -7.324 4.976 0.144 1.00 0.00 63 GLN A O 17
ATOM 19136 N N . ASP A 1 64 ? -6.130 3.069 0.160 1.00 0.00 64 ASP A N 17
ATOM 19137 C CA . ASP A 1 64 ? -6.938 2.426 -0.869 1.00 0.00 64 ASP A CA 17
ATOM 19138 C C . ASP A 1 64 ? -8.400 2.843 -0.752 1.00 0.00 64 ASP A C 17
ATOM 19139 O O . ASP A 1 64 ? -9.034 3.209 -1.742 1.00 0.00 64 ASP A O 17
ATOM 19148 N N . LYS A 1 65 ? -8.932 2.784 0.464 1.00 0.00 65 LYS A N 17
ATOM 19149 C CA . LYS A 1 65 ? -10.319 3.155 0.712 1.00 0.00 65 LYS A CA 17
ATOM 19150 C C . LYS A 1 65 ? -10.517 4.659 0.554 1.00 0.00 65 LYS A C 17
ATOM 19151 O O . LYS A 1 65 ? -9.690 5.467 0.979 1.00 0.00 65 LYS A O 17
ATOM 19170 N N . PRO A 1 66 ? -11.639 5.047 -0.071 1.00 0.00 66 PRO A N 17
ATOM 19171 C CA . PRO A 1 66 ? -11.972 6.457 -0.299 1.00 0.00 66 PRO A CA 17
ATOM 19172 C C . PRO A 1 66 ? -12.324 7.185 0.994 1.00 0.00 66 PRO A C 17
ATOM 19173 O O . PRO A 1 66 ? -13.264 6.808 1.694 1.00 0.00 66 PRO A O 17
ATOM 19184 N N . SER A 1 67 ? -11.564 8.230 1.305 1.00 0.00 67 SER A N 17
ATOM 19185 C CA . SER A 1 67 ? -11.794 9.009 2.516 1.00 0.00 67 SER A CA 17
ATOM 19186 C C . SER A 1 67 ? -11.591 10.498 2.251 1.00 0.00 67 SER A C 17
ATOM 19187 O O . SER A 1 67 ? -10.505 10.929 1.867 1.00 0.00 67 SER A O 17
ATOM 19195 N N . GLY A 1 68 ? -12.647 11.279 2.460 1.00 0.00 68 GLY A N 17
ATOM 19196 C CA . GLY A 1 68 ? -12.565 12.711 2.238 1.00 0.00 68 GLY A CA 17
ATOM 19197 C C . GLY A 1 68 ? -13.665 13.221 1.330 1.00 0.00 68 GLY A C 17
ATOM 19198 O O . GLY A 1 68 ? -14.108 12.534 0.409 1.00 0.00 68 GLY A O 17
ATOM 19202 N N . PRO A 1 69 ? -14.127 14.454 1.587 1.00 0.00 69 PRO A N 17
ATOM 19203 C CA . PRO A 1 69 ? -15.189 15.082 0.797 1.00 0.00 69 PRO A CA 17
ATOM 19204 C C . PRO A 1 69 ? -14.729 15.442 -0.612 1.00 0.00 69 PRO A C 17
ATOM 19205 O O . PRO A 1 69 ? -13.538 15.390 -0.918 1.00 0.00 69 PRO A O 17
ATOM 19216 N N . SER A 1 70 ? -15.680 15.808 -1.465 1.00 0.00 70 SER A N 17
ATOM 19217 C CA . SER A 1 70 ? -15.372 16.173 -2.843 1.00 0.00 70 SER A CA 17
ATOM 19218 C C . SER A 1 70 ? -16.158 17.410 -3.266 1.00 0.00 70 SER A C 17
ATOM 19219 O O . SER A 1 70 ? -17.149 17.775 -2.634 1.00 0.00 70 SER A O 17
ATOM 19227 N N . SER A 1 71 ? -15.706 18.053 -4.338 1.00 0.00 71 SER A N 17
ATOM 19228 C CA . SER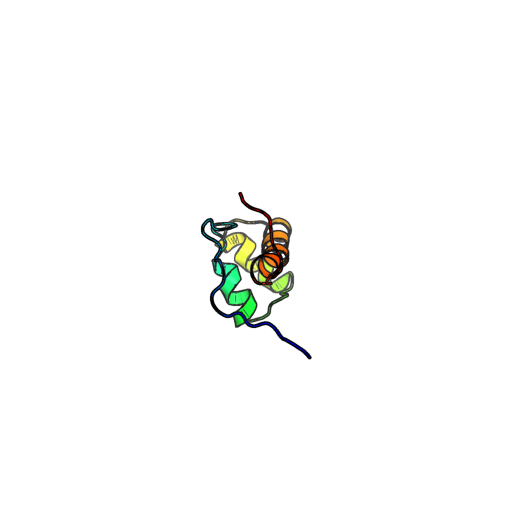 A 1 71 ? -16.363 19.252 -4.844 1.00 0.00 71 SER A CA 17
ATOM 19229 C C . SER A 1 71 ? -16.792 19.065 -6.297 1.00 0.00 71 SER A C 17
ATOM 19230 O O . SER A 1 71 ? -15.961 18.846 -7.177 1.00 0.00 71 SER A O 17
ATOM 19238 N N . GLY A 1 72 ? -18.096 19.152 -6.539 1.00 0.00 72 GLY A N 17
ATOM 19239 C CA . GLY A 1 72 ? -18.613 18.990 -7.885 1.00 0.00 72 GLY A CA 17
ATOM 19240 C C . GLY A 1 72 ? -19.251 20.258 -8.418 1.00 0.00 72 GLY A C 17
ATOM 19241 O O . GLY A 1 72 ? -20.453 20.293 -8.680 1.00 0.00 72 GLY A O 17
ATOM 19245 N N . GLY A 1 1 ? 3.697 10.293 13.101 1.00 0.00 1 GLY A N 18
ATOM 19246 C CA . GLY A 1 1 ? 2.356 10.571 13.582 1.00 0.00 1 GLY A CA 18
ATOM 19247 C C . GLY A 1 1 ? 1.634 9.320 14.041 1.00 0.00 1 GLY A C 18
ATOM 19248 O O . GLY A 1 1 ? 0.953 8.664 13.254 1.00 0.00 1 GLY A O 18
ATOM 19252 N N . SER A 1 2 ? 1.784 8.988 15.320 1.00 0.00 2 SER A N 18
ATOM 19253 C CA . SER A 1 2 ? 1.145 7.804 15.882 1.00 0.00 2 SER A CA 18
ATOM 19254 C C . SER A 1 2 ? -0.324 8.075 16.193 1.00 0.00 2 SER A C 18
ATOM 19255 O O . SER A 1 2 ? -1.216 7.421 15.652 1.00 0.00 2 SER A O 18
ATOM 19263 N N . SER A 1 3 ? -0.567 9.044 17.069 1.00 0.00 3 SER A N 18
ATOM 19264 C CA . SER A 1 3 ? -1.927 9.401 17.457 1.00 0.00 3 SER A CA 18
ATOM 19265 C C . SER A 1 3 ? -2.185 10.887 17.226 1.00 0.00 3 SER A C 18
ATOM 19266 O O . SER A 1 3 ? -1.485 11.742 17.767 1.00 0.00 3 SER A O 18
ATOM 19274 N N . GLY A 1 4 ? -3.198 11.187 16.418 1.00 0.00 4 GLY A N 18
ATOM 19275 C CA . GLY A 1 4 ? -3.532 12.569 16.129 1.00 0.00 4 GLY A CA 18
ATOM 19276 C C . GLY A 1 4 ? -4.768 12.698 15.261 1.00 0.00 4 GLY A C 18
ATOM 19277 O O . GLY A 1 4 ? -5.831 13.093 15.738 1.00 0.00 4 GLY A O 18
ATOM 19281 N N . SER A 1 5 ? -4.628 12.365 13.982 1.00 0.00 5 SER A N 18
ATOM 19282 C CA . SER A 1 5 ? -5.741 12.450 13.043 1.00 0.00 5 SER A CA 18
ATOM 19283 C C . SER A 1 5 ? -6.373 13.838 13.075 1.00 0.00 5 SER A C 18
ATOM 19284 O O . SER A 1 5 ? -7.596 13.975 13.089 1.00 0.00 5 SER A O 18
ATOM 19292 N N . SER A 1 6 ? -5.529 14.865 13.087 1.00 0.00 6 SER A N 18
ATOM 19293 C CA . SER A 1 6 ? -6.004 16.244 13.121 1.00 0.00 6 SER A CA 18
ATOM 19294 C C . SER A 1 6 ? -4.982 17.186 12.491 1.00 0.00 6 SER A C 18
ATOM 19295 O O . SER A 1 6 ? -3.829 16.815 12.275 1.00 0.00 6 SER A O 18
ATOM 19303 N N . GLY A 1 7 ? -5.415 18.409 12.199 1.00 0.00 7 GLY A N 18
ATOM 19304 C CA . GLY A 1 7 ? -4.527 19.386 11.597 1.00 0.00 7 GLY A CA 18
ATOM 19305 C C . GLY A 1 7 ? -4.940 19.752 10.185 1.00 0.00 7 GLY A C 18
ATOM 19306 O O . GLY A 1 7 ? -4.098 19.865 9.294 1.00 0.00 7 GLY A O 18
ATOM 19310 N N . GLY A 1 8 ? -6.240 19.937 9.979 1.00 0.00 8 GLY A N 18
ATOM 19311 C CA . GLY A 1 8 ? -6.740 20.288 8.663 1.00 0.00 8 GLY A CA 18
ATOM 19312 C C . GLY A 1 8 ? -6.973 19.073 7.787 1.00 0.00 8 GLY A C 18
ATOM 19313 O O . GLY A 1 8 ? -6.024 18.398 7.387 1.00 0.00 8 GLY A O 18
ATOM 19317 N N . ILE A 1 9 ? -8.237 18.793 7.491 1.00 0.00 9 ILE A N 18
ATOM 19318 C CA . ILE A 1 9 ? -8.591 17.650 6.658 1.00 0.00 9 ILE A CA 18
ATOM 19319 C C . ILE A 1 9 ? -9.356 18.092 5.415 1.00 0.00 9 ILE A C 18
ATOM 19320 O O . ILE A 1 9 ? -9.321 17.425 4.381 1.00 0.00 9 ILE A O 18
ATOM 19336 N N . LYS A 1 10 ? -10.046 19.222 5.522 1.00 0.00 10 LYS A N 18
ATOM 19337 C CA . LYS A 1 10 ? -10.818 19.757 4.407 1.00 0.00 10 LYS A CA 18
ATOM 19338 C C . LYS A 1 10 ? -10.044 19.629 3.099 1.00 0.00 10 LYS A C 18
ATOM 19339 O O . LYS A 1 10 ? -10.539 19.058 2.127 1.00 0.00 10 LYS A O 18
ATOM 19358 N N . ASP A 1 11 ? -8.828 20.163 3.082 1.00 0.00 11 ASP A N 18
ATOM 19359 C CA . ASP A 1 11 ? -7.984 20.107 1.894 1.00 0.00 11 ASP A CA 18
ATOM 19360 C C . ASP A 1 11 ? -6.865 19.086 2.070 1.00 0.00 11 ASP A C 18
ATOM 19361 O O . ASP A 1 11 ? -5.735 19.440 2.406 1.00 0.00 11 ASP A O 18
ATOM 19370 N N . SER A 1 12 ? -7.187 17.816 1.843 1.00 0.00 12 SER A N 18
ATOM 19371 C CA . SER A 1 12 ? -6.210 16.743 1.981 1.00 0.00 12 SER A CA 18
ATOM 19372 C C . SER A 1 12 ? -5.584 16.400 0.633 1.00 0.00 12 SER A C 18
ATOM 19373 O O . SER A 1 12 ? -6.242 15.889 -0.274 1.00 0.00 12 SER A O 18
ATOM 19381 N N . PRO A 1 13 ? -4.282 16.689 0.496 1.00 0.00 13 PRO A N 18
ATOM 19382 C CA . PRO A 1 13 ? -3.537 16.421 -0.738 1.00 0.00 13 PRO A CA 18
ATOM 19383 C C . PRO A 1 13 ? -3.332 14.929 -0.978 1.00 0.00 13 PRO A C 18
ATOM 19384 O O . PRO A 1 13 ? -2.916 14.196 -0.080 1.00 0.00 13 PRO A O 18
ATOM 19395 N N . VAL A 1 14 ? -3.625 14.484 -2.196 1.00 0.00 14 VAL A N 18
ATOM 19396 C CA . VAL A 1 14 ? -3.471 13.080 -2.555 1.00 0.00 14 VAL A CA 18
ATOM 19397 C C . VAL A 1 14 ? -2.018 12.751 -2.878 1.00 0.00 14 VAL A C 18
ATOM 19398 O O . VAL A 1 14 ? -1.731 12.040 -3.840 1.00 0.00 14 VAL A O 18
ATOM 19411 N N . ASN A 1 15 ? -1.104 13.273 -2.066 1.00 0.00 15 ASN A N 18
ATOM 19412 C CA . ASN A 1 15 ? 0.321 13.035 -2.265 1.00 0.00 15 ASN A CA 18
ATOM 19413 C C . ASN A 1 15 ? 0.636 11.543 -2.211 1.00 0.00 15 ASN A C 18
ATOM 19414 O O . ASN A 1 15 ? -0.190 10.738 -1.780 1.00 0.00 15 ASN A O 18
ATOM 19425 N N . LYS A 1 16 ? 1.836 11.181 -2.650 1.00 0.00 16 LYS A N 18
ATOM 19426 C CA . LYS A 1 16 ? 2.263 9.787 -2.650 1.00 0.00 16 LYS A CA 18
ATOM 19427 C C . LYS A 1 16 ? 3.013 9.447 -1.366 1.00 0.00 16 LYS A C 18
ATOM 19428 O O . LYS A 1 16 ? 4.079 10.000 -1.092 1.00 0.00 16 LYS A O 18
ATOM 19447 N N . VAL A 1 17 ? 2.451 8.533 -0.582 1.00 0.00 17 VAL A N 18
ATOM 19448 C CA . VAL A 1 17 ? 3.068 8.118 0.672 1.00 0.00 17 VAL A CA 18
ATOM 19449 C C . VAL A 1 17 ? 4.568 7.908 0.504 1.00 0.00 17 VAL A C 18
ATOM 19450 O O . VAL A 1 17 ? 5.371 8.474 1.245 1.00 0.00 17 VAL A O 18
ATOM 19463 N N . GLU A 1 18 ? 4.940 7.091 -0.477 1.00 0.00 18 GLU A N 18
ATOM 19464 C CA . GLU A 1 18 ? 6.345 6.807 -0.743 1.00 0.00 18 GLU A CA 18
ATOM 19465 C C . GLU A 1 18 ? 6.547 6.365 -2.189 1.00 0.00 18 GLU A C 18
ATOM 19466 O O . GLU A 1 18 ? 5.606 5.984 -2.886 1.00 0.00 18 GLU A O 18
ATOM 19478 N N . PRO A 1 19 ? 7.804 6.417 -2.653 1.00 0.00 19 PRO A N 18
ATOM 19479 C CA . PRO A 1 19 ? 8.160 6.027 -4.021 1.00 0.00 19 PRO A CA 18
ATOM 19480 C C . PRO A 1 19 ? 8.035 4.524 -4.245 1.00 0.00 19 PRO A C 18
ATOM 19481 O O . PRO A 1 19 ? 8.352 4.019 -5.321 1.00 0.00 19 PRO A O 18
ATOM 19492 N N . ASN A 1 20 ? 7.571 3.814 -3.222 1.00 0.00 20 ASN A N 18
ATOM 19493 C CA . ASN A 1 20 ? 7.405 2.367 -3.308 1.00 0.00 20 ASN A CA 18
ATOM 19494 C C . ASN A 1 20 ? 6.072 2.011 -3.959 1.00 0.00 20 ASN A C 18
ATOM 19495 O O . ASN A 1 20 ? 5.440 1.016 -3.601 1.00 0.00 20 ASN A O 18
ATOM 19506 N N . ASP A 1 21 ? 5.650 2.829 -4.917 1.00 0.00 21 ASP A N 18
ATOM 19507 C CA . ASP A 1 21 ? 4.393 2.600 -5.620 1.00 0.00 21 ASP A CA 18
ATOM 19508 C C . ASP A 1 21 ? 4.352 1.196 -6.216 1.00 0.00 21 ASP A C 18
ATOM 19509 O O . ASP A 1 21 ? 3.316 0.530 -6.195 1.00 0.00 21 ASP A O 18
ATOM 19518 N N . THR A 1 22 ? 5.486 0.752 -6.750 1.00 0.00 22 THR A N 18
ATOM 19519 C CA . THR A 1 22 ? 5.579 -0.571 -7.354 1.00 0.00 22 THR A CA 18
ATOM 19520 C C . THR A 1 22 ? 4.738 -1.586 -6.589 1.00 0.00 22 THR A C 18
ATOM 19521 O O . THR A 1 22 ? 4.224 -2.544 -7.167 1.00 0.00 22 THR A O 18
ATOM 19532 N N . LEU A 1 23 ? 4.600 -1.370 -5.285 1.00 0.00 23 LEU A N 18
ATOM 19533 C CA . LEU A 1 23 ? 3.819 -2.266 -4.439 1.00 0.00 23 LEU A CA 18
ATOM 19534 C C . LEU A 1 23 ? 2.328 -2.118 -4.720 1.00 0.00 23 LEU A C 18
ATOM 19535 O O . LEU A 1 23 ? 1.614 -3.109 -4.874 1.00 0.00 23 LEU A O 18
ATOM 19551 N N . GLU A 1 24 ? 1.864 -0.874 -4.787 1.00 0.00 24 GLU A N 18
ATOM 19552 C CA . GLU A 1 24 ? 0.457 -0.597 -5.051 1.00 0.00 24 GLU A CA 18
ATOM 19553 C C . GLU A 1 24 ? -0.098 -1.552 -6.104 1.00 0.00 24 GLU A C 18
ATOM 19554 O O . GLU A 1 24 ? -1.282 -1.888 -6.092 1.00 0.00 24 GLU A O 18
ATOM 19566 N N . LYS A 1 25 ? 0.767 -1.987 -7.014 1.00 0.00 25 LYS A N 18
ATOM 19567 C CA . LYS A 1 25 ? 0.367 -2.904 -8.074 1.00 0.00 25 LYS A CA 18
ATOM 19568 C C . LYS A 1 25 ? 0.315 -4.339 -7.561 1.00 0.00 25 LYS A C 18
ATOM 19569 O O . LYS A 1 25 ? -0.758 -4.934 -7.457 1.00 0.00 25 LYS A O 18
ATOM 19588 N N . VAL A 1 26 ? 1.481 -4.891 -7.240 1.00 0.00 26 VAL A N 18
ATOM 19589 C CA . VAL A 1 26 ? 1.568 -6.256 -6.735 1.00 0.00 26 VAL A CA 18
ATOM 19590 C C . VAL A 1 26 ? 0.495 -6.523 -5.686 1.00 0.00 26 VAL A C 18
ATOM 19591 O O . VAL A 1 26 ? -0.068 -7.616 -5.623 1.00 0.00 26 VAL A O 18
ATOM 19604 N N . PHE A 1 27 ? 0.216 -5.517 -4.864 1.00 0.00 27 PHE A N 18
ATOM 19605 C CA . PHE A 1 27 ? -0.790 -5.643 -3.815 1.00 0.00 27 PHE A CA 18
ATOM 19606 C C . PHE A 1 27 ? -2.103 -6.176 -4.383 1.00 0.00 27 PHE A C 18
ATOM 19607 O O . PHE A 1 27 ? -2.710 -7.088 -3.821 1.00 0.00 27 PHE A O 18
ATOM 19624 N N . VAL A 1 28 ? -2.535 -5.600 -5.500 1.00 0.00 28 VAL A N 18
ATOM 19625 C CA . VAL A 1 28 ? -3.775 -6.017 -6.144 1.00 0.00 28 VAL A CA 18
ATOM 19626 C C . VAL A 1 28 ? -3.494 -6.809 -7.416 1.00 0.00 28 VAL A C 18
ATOM 19627 O O . VAL A 1 28 ? -4.409 -7.138 -8.170 1.00 0.00 28 VAL A O 18
ATOM 19640 N N . SER A 1 29 ? -2.221 -7.112 -7.649 1.00 0.00 29 SER A N 18
ATOM 19641 C CA . SER A 1 29 ? -1.818 -7.864 -8.832 1.00 0.00 29 SER A CA 18
ATOM 19642 C C . SER A 1 29 ? -1.541 -9.322 -8.481 1.00 0.00 29 SER A C 18
ATOM 19643 O O . SER A 1 29 ? -2.024 -10.236 -9.149 1.00 0.00 29 SER A O 18
ATOM 19651 N N . VAL A 1 30 ? -0.758 -9.533 -7.427 1.00 0.00 30 VAL A N 18
ATOM 19652 C CA . VAL A 1 30 ? -0.417 -10.879 -6.985 1.00 0.00 30 VAL A CA 18
ATOM 19653 C C . VAL A 1 30 ? -1.105 -11.216 -5.667 1.00 0.00 30 VAL A C 18
ATOM 19654 O O . VAL A 1 30 ? -1.674 -12.297 -5.508 1.00 0.00 30 VAL A O 18
ATOM 19667 N N . THR A 1 31 ? -1.050 -10.283 -4.721 1.00 0.00 31 THR A N 18
ATOM 19668 C CA . THR A 1 31 ? -1.668 -10.481 -3.416 1.00 0.00 31 THR A CA 18
ATOM 19669 C C . THR A 1 31 ? -1.590 -9.213 -2.573 1.00 0.00 31 THR A C 18
ATOM 19670 O O . THR A 1 31 ? -0.605 -8.477 -2.629 1.00 0.00 31 THR A O 18
ATOM 19681 N N . LYS A 1 32 ? -2.635 -8.962 -1.792 1.00 0.00 32 LYS A N 18
ATOM 19682 C CA . LYS A 1 32 ? -2.686 -7.784 -0.935 1.00 0.00 32 LYS A CA 18
ATOM 19683 C C . LYS A 1 32 ? -1.831 -7.981 0.312 1.00 0.00 32 LYS A C 18
ATOM 19684 O O . LYS A 1 32 ? -1.219 -7.037 0.813 1.00 0.00 32 LYS A O 18
ATOM 19703 N N . TYR A 1 33 ? -1.792 -9.213 0.808 1.00 0.00 33 TYR A N 18
ATOM 19704 C CA . TYR A 1 33 ? -1.012 -9.534 1.998 1.00 0.00 33 TYR A CA 18
ATOM 19705 C C . TYR A 1 33 ? 0.230 -10.342 1.634 1.00 0.00 33 TYR A C 18
ATOM 19706 O O . TYR A 1 33 ? 0.259 -11.568 1.747 1.00 0.00 33 TYR A O 18
ATOM 19724 N N . PRO A 1 34 ? 1.281 -9.640 1.187 1.00 0.00 34 PRO A N 18
ATOM 19725 C CA . PRO A 1 34 ? 2.546 -10.270 0.798 1.00 0.00 34 PRO A CA 18
ATOM 19726 C C . PRO A 1 34 ? 3.306 -10.832 1.995 1.00 0.00 34 PRO A C 18
ATOM 19727 O O . PRO A 1 34 ? 3.119 -10.384 3.127 1.00 0.00 34 PRO A O 18
ATOM 19738 N N . ASP A 1 35 ? 4.163 -11.814 1.738 1.00 0.00 35 ASP A N 18
ATOM 19739 C CA . ASP A 1 35 ? 4.952 -12.436 2.795 1.00 0.00 35 ASP A CA 18
ATOM 19740 C C . ASP A 1 35 ? 6.442 -12.186 2.579 1.00 0.00 35 ASP A C 18
ATOM 19741 O O . ASP A 1 35 ? 6.851 -11.686 1.532 1.00 0.00 35 ASP A O 18
ATOM 19750 N N . GLU A 1 36 ? 7.246 -12.537 3.577 1.00 0.00 36 GLU A N 18
ATOM 19751 C CA . GLU A 1 36 ? 8.690 -12.348 3.497 1.00 0.00 36 GLU A CA 18
ATOM 19752 C C . GLU A 1 36 ? 9.186 -12.551 2.068 1.00 0.00 36 GLU A C 18
ATOM 19753 O O . GLU A 1 36 ? 9.967 -11.752 1.550 1.00 0.00 36 GLU A O 18
ATOM 19765 N N . LYS A 1 37 ? 8.727 -13.626 1.436 1.00 0.00 37 LYS A N 18
ATOM 19766 C CA . LYS A 1 37 ? 9.122 -13.936 0.067 1.00 0.00 37 LYS A CA 18
ATOM 19767 C C . LYS A 1 37 ? 8.994 -12.707 -0.828 1.00 0.00 37 LYS A C 18
ATOM 19768 O O . LYS A 1 37 ? 9.952 -12.306 -1.489 1.00 0.00 37 LYS A O 18
ATOM 19787 N N . ARG A 1 38 ? 7.806 -12.112 -0.842 1.00 0.00 38 ARG A N 18
ATOM 19788 C CA . ARG A 1 38 ? 7.554 -10.928 -1.655 1.00 0.00 38 ARG A CA 18
ATOM 19789 C C . ARG A 1 38 ? 8.422 -9.760 -1.198 1.00 0.00 38 ARG A C 18
ATOM 19790 O O . ARG A 1 38 ? 8.785 -8.894 -1.995 1.00 0.00 38 ARG A O 18
ATOM 19811 N N . LEU A 1 39 ? 8.750 -9.741 0.089 1.00 0.00 39 LEU A N 18
ATOM 19812 C CA . LEU A 1 39 ? 9.575 -8.679 0.653 1.00 0.00 39 LEU A CA 18
ATOM 19813 C C . LEU A 1 39 ? 11.043 -8.880 0.292 1.00 0.00 39 LEU A C 18
ATOM 19814 O O . LEU A 1 39 ? 11.804 -7.918 0.181 1.00 0.00 39 LEU A O 18
ATOM 19830 N N . LYS A 1 40 ? 11.435 -10.136 0.106 1.00 0.00 40 LYS A N 18
ATOM 19831 C CA . LYS A 1 40 ? 12.811 -10.464 -0.247 1.00 0.00 40 LYS A CA 18
ATOM 19832 C C . LYS A 1 40 ? 13.261 -9.677 -1.473 1.00 0.00 40 LYS A C 18
ATOM 19833 O O . LYS A 1 40 ? 14.307 -9.030 -1.459 1.00 0.00 40 LYS A O 18
ATOM 19852 N N . GLY A 1 41 ? 12.462 -9.736 -2.535 1.00 0.00 41 GLY A N 18
ATOM 19853 C CA . GLY A 1 41 ? 12.795 -9.024 -3.754 1.00 0.00 41 GLY A CA 18
ATOM 19854 C C . GLY A 1 41 ? 12.682 -7.520 -3.596 1.00 0.00 41 GLY A C 18
ATOM 19855 O O . GLY A 1 41 ? 13.666 -6.796 -3.757 1.00 0.00 41 GLY A O 18
ATOM 19859 N N . LEU A 1 42 ? 11.481 -7.049 -3.282 1.00 0.00 42 LEU A N 18
ATOM 19860 C CA . LEU A 1 42 ? 11.242 -5.620 -3.104 1.00 0.00 42 LEU A CA 18
ATOM 19861 C C . LEU A 1 42 ? 12.358 -4.980 -2.283 1.00 0.00 42 LEU A C 18
ATOM 19862 O O . LEU A 1 42 ? 12.769 -3.851 -2.551 1.00 0.00 42 LEU A O 18
ATOM 19878 N N . SER A 1 43 ? 12.844 -5.710 -1.285 1.00 0.00 43 SER A N 18
ATOM 19879 C CA . SER A 1 43 ? 13.911 -5.213 -0.424 1.00 0.00 43 SER A CA 18
ATOM 19880 C C . SER A 1 43 ? 15.082 -4.695 -1.254 1.00 0.00 43 SER A C 18
ATOM 19881 O O . SER A 1 43 ? 15.695 -3.681 -0.920 1.00 0.00 43 SER A O 18
ATOM 19889 N N . LYS A 1 44 ? 15.388 -5.400 -2.338 1.00 0.00 44 LYS A N 18
ATOM 19890 C CA . LYS A 1 44 ? 16.484 -5.014 -3.219 1.00 0.00 44 LYS A CA 18
ATOM 19891 C C . LYS A 1 44 ? 16.001 -4.049 -4.297 1.00 0.00 44 LYS A C 18
ATOM 19892 O O . LYS A 1 44 ? 16.657 -3.048 -4.584 1.00 0.00 44 LYS A O 18
ATOM 19911 N N . GLN A 1 45 ? 14.851 -4.356 -4.888 1.00 0.00 45 GLN A N 18
ATOM 19912 C CA . GLN A 1 45 ? 14.281 -3.514 -5.933 1.00 0.00 45 GLN A CA 18
ATOM 19913 C C . GLN A 1 45 ? 14.230 -2.056 -5.490 1.00 0.00 45 GLN A C 18
ATOM 19914 O O . GLN A 1 45 ? 14.686 -1.162 -6.205 1.00 0.00 45 GLN A O 18
ATOM 19928 N N . LEU A 1 46 ? 13.671 -1.821 -4.308 1.00 0.00 46 LEU A N 18
ATOM 19929 C CA . LEU A 1 46 ? 13.559 -0.470 -3.769 1.00 0.00 46 LEU A CA 18
ATOM 19930 C C . LEU A 1 46 ? 14.571 -0.245 -2.650 1.00 0.00 46 LEU A C 18
ATOM 19931 O O . LEU A 1 46 ? 14.351 0.573 -1.757 1.00 0.00 46 LEU A O 18
ATOM 19947 N N . ASP A 1 47 ? 15.680 -0.974 -2.707 1.00 0.00 47 ASP A N 18
ATOM 19948 C CA . ASP A 1 47 ? 16.728 -0.851 -1.700 1.00 0.00 47 ASP A CA 18
ATOM 19949 C C . ASP A 1 47 ? 16.129 -0.583 -0.323 1.00 0.00 47 ASP A C 18
ATOM 19950 O O . ASP A 1 47 ? 16.669 0.201 0.457 1.00 0.00 47 ASP A O 18
ATOM 19959 N N . TRP A 1 48 ? 15.011 -1.238 -0.032 1.00 0.00 48 TRP A N 18
ATOM 19960 C CA . TRP A 1 48 ? 14.339 -1.069 1.251 1.00 0.00 48 TRP A CA 18
ATOM 19961 C C . TRP A 1 48 ? 14.539 -2.294 2.136 1.00 0.00 48 TRP A C 18
ATOM 19962 O O . TRP A 1 48 ? 15.241 -3.233 1.762 1.00 0.00 48 TRP A O 18
ATOM 19983 N N . SER A 1 49 ? 13.918 -2.278 3.311 1.00 0.00 49 SER A N 18
ATOM 19984 C CA . SER A 1 49 ? 14.032 -3.387 4.251 1.00 0.00 49 SER A CA 18
ATOM 19985 C C . SER A 1 49 ? 12.721 -4.163 4.337 1.00 0.00 49 SER A C 18
ATOM 19986 O O . SER A 1 49 ? 11.646 -3.618 4.085 1.00 0.00 49 SER A O 18
ATOM 19994 N N . VAL A 1 50 ? 12.819 -5.439 4.695 1.00 0.00 50 VAL A N 18
ATOM 19995 C CA . VAL A 1 50 ? 11.642 -6.291 4.816 1.00 0.00 50 VAL A CA 18
ATOM 19996 C C . VAL A 1 50 ? 10.616 -5.681 5.765 1.00 0.00 50 VAL A C 18
ATOM 19997 O O . VAL A 1 50 ? 9.411 -5.863 5.593 1.00 0.00 50 VAL A O 18
ATOM 20010 N N . ARG A 1 51 ? 11.103 -4.955 6.766 1.00 0.00 51 ARG A N 18
ATOM 20011 C CA . ARG A 1 51 ? 10.229 -4.318 7.743 1.00 0.00 51 ARG A CA 18
ATOM 20012 C C . ARG A 1 51 ? 9.709 -2.983 7.219 1.00 0.00 51 ARG A C 18
ATOM 20013 O O . ARG A 1 51 ? 8.509 -2.713 7.257 1.00 0.00 51 ARG A O 18
ATOM 20034 N N . LYS A 1 52 ? 10.621 -2.150 6.729 1.00 0.00 52 LYS A N 18
ATOM 20035 C CA . LYS A 1 52 ? 10.257 -0.843 6.195 1.00 0.00 52 LYS A CA 18
ATOM 20036 C C . LYS A 1 52 ? 9.143 -0.968 5.161 1.00 0.00 52 LYS A C 18
ATOM 20037 O O . LYS A 1 52 ? 8.171 -0.213 5.188 1.00 0.00 52 LYS A O 18
ATOM 20056 N N . ILE A 1 53 ? 9.291 -1.927 4.253 1.00 0.00 53 ILE A N 18
ATOM 20057 C CA . ILE A 1 53 ? 8.295 -2.152 3.212 1.00 0.00 53 ILE A CA 18
ATOM 20058 C C . ILE A 1 53 ? 6.957 -2.568 3.812 1.00 0.00 53 ILE A C 18
ATOM 20059 O O . ILE A 1 53 ? 5.914 -2.011 3.471 1.00 0.00 53 ILE A O 18
ATOM 20075 N N . GLN A 1 54 ? 6.995 -3.548 4.709 1.00 0.00 54 GLN A N 18
ATOM 20076 C CA . GLN A 1 54 ? 5.784 -4.037 5.358 1.00 0.00 54 GLN A CA 18
ATOM 20077 C C . GLN A 1 54 ? 4.881 -2.879 5.768 1.00 0.00 54 GLN A C 18
ATOM 20078 O O . GLN A 1 54 ? 3.682 -2.885 5.488 1.00 0.00 54 GLN A O 18
ATOM 20092 N N . CYS A 1 55 ? 5.464 -1.888 6.434 1.00 0.00 55 CYS A N 18
ATOM 20093 C CA . CYS A 1 55 ? 4.711 -0.723 6.885 1.00 0.00 55 CYS A CA 18
ATOM 20094 C C . CYS A 1 55 ? 3.942 -0.092 5.729 1.00 0.00 55 CYS A C 18
ATOM 20095 O O . CYS A 1 55 ? 2.786 0.301 5.880 1.00 0.00 55 CYS A O 18
ATOM 20103 N N . TRP A 1 56 ? 4.593 0.003 4.575 1.00 0.00 56 TRP A N 18
ATOM 20104 C CA . TRP A 1 56 ? 3.971 0.589 3.393 1.00 0.00 56 TRP A CA 18
ATOM 20105 C C . TRP A 1 56 ? 2.692 -0.155 3.026 1.00 0.00 56 TRP A C 18
ATOM 20106 O O . TRP A 1 56 ? 1.642 0.457 2.827 1.00 0.00 56 TRP A O 18
ATOM 20127 N N . PHE A 1 57 ? 2.785 -1.477 2.939 1.00 0.00 57 PHE A N 18
ATOM 20128 C CA . PHE A 1 57 ? 1.635 -2.304 2.595 1.00 0.00 57 PHE A CA 18
ATOM 20129 C C . PHE A 1 57 ? 0.498 -2.097 3.592 1.00 0.00 57 PHE A C 18
ATOM 20130 O O . PHE A 1 57 ? -0.664 -1.970 3.207 1.00 0.00 57 PHE A O 18
ATOM 20147 N N . ARG A 1 58 ? 0.844 -2.064 4.875 1.00 0.00 58 ARG A N 18
ATOM 20148 C CA . ARG A 1 58 ? -0.146 -1.874 5.928 1.00 0.00 58 ARG A CA 18
ATOM 20149 C C . ARG A 1 58 ? -0.894 -0.557 5.740 1.00 0.00 58 ARG A C 18
ATOM 20150 O O . ARG A 1 58 ? -2.099 -0.476 5.979 1.00 0.00 58 ARG A O 18
ATOM 20171 N N . HIS A 1 59 ? -0.171 0.473 5.311 1.00 0.00 59 HIS A N 18
ATOM 20172 C CA . HIS A 1 59 ? -0.766 1.786 5.091 1.00 0.00 59 HIS A CA 18
ATOM 20173 C C . HIS A 1 59 ? -1.669 1.774 3.862 1.00 0.00 59 HIS A C 18
ATOM 20174 O O . HIS A 1 59 ? -2.827 2.186 3.926 1.00 0.00 59 HIS A O 18
ATOM 20189 N N . ARG A 1 60 ? -1.131 1.300 2.743 1.00 0.00 60 ARG A N 18
ATOM 20190 C CA . ARG A 1 60 ? -1.888 1.236 1.498 1.00 0.00 60 ARG A CA 18
ATOM 20191 C C . ARG A 1 60 ? -3.347 0.877 1.767 1.00 0.00 60 ARG A C 18
ATOM 20192 O O . ARG A 1 60 ? -4.260 1.559 1.301 1.00 0.00 60 ARG A O 18
ATOM 20213 N N . ARG A 1 61 ? -3.557 -0.197 2.521 1.00 0.00 61 ARG A N 18
ATOM 20214 C CA . ARG A 1 61 ? -4.904 -0.647 2.850 1.00 0.00 61 ARG A CA 18
ATOM 20215 C C . ARG A 1 61 ? -5.778 0.525 3.285 1.00 0.00 61 ARG A C 18
ATOM 20216 O O . ARG A 1 61 ? -6.802 0.812 2.667 1.00 0.00 61 ARG A O 18
ATOM 20237 N N . ASN A 1 62 ? -5.366 1.199 4.354 1.00 0.00 62 ASN A N 18
ATOM 20238 C CA . ASN A 1 62 ? -6.112 2.340 4.873 1.00 0.00 62 ASN A CA 18
ATOM 20239 C C . ASN A 1 62 ? -6.692 3.174 3.735 1.00 0.00 62 ASN A C 18
ATOM 20240 O O . ASN A 1 62 ? -7.891 3.451 3.705 1.00 0.00 62 ASN A O 18
ATOM 20251 N N . GLN A 1 63 ? -5.833 3.570 2.802 1.00 0.00 63 GLN A N 18
ATOM 20252 C CA . GLN A 1 63 ? -6.261 4.372 1.662 1.00 0.00 63 GLN A CA 18
ATOM 20253 C C . GLN A 1 63 ? -7.390 3.683 0.904 1.00 0.00 63 GLN A C 18
ATOM 20254 O O . GLN A 1 63 ? -8.418 4.294 0.610 1.00 0.00 63 GLN A O 18
ATOM 20268 N N . ASP A 1 64 ? -7.193 2.407 0.590 1.00 0.00 64 ASP A N 18
ATOM 20269 C CA . ASP A 1 64 ? -8.195 1.633 -0.133 1.00 0.00 64 ASP A CA 18
ATOM 20270 C C . ASP A 1 64 ? -9.512 1.596 0.636 1.00 0.00 64 ASP A C 18
ATOM 20271 O O . ASP A 1 64 ? -10.583 1.812 0.067 1.00 0.00 64 ASP A O 18
ATOM 20280 N N . LYS A 1 65 ? -9.426 1.320 1.933 1.00 0.00 65 LYS A N 18
ATOM 20281 C CA . LYS A 1 65 ? -10.610 1.254 2.782 1.00 0.00 65 LYS A CA 18
ATOM 20282 C C . LYS A 1 65 ? -11.181 2.647 3.029 1.00 0.00 65 LYS A C 18
ATOM 20283 O O . LYS A 1 65 ? -10.449 3.618 3.226 1.00 0.00 65 LYS A O 18
ATOM 20302 N N . PRO A 1 66 ? -12.518 2.750 3.020 1.00 0.00 66 PRO A N 18
ATOM 20303 C CA . PRO A 1 66 ? -13.216 4.020 3.244 1.00 0.00 66 PRO A CA 18
ATOM 20304 C C . PRO A 1 66 ? -13.089 4.504 4.684 1.00 0.00 66 PRO A C 18
ATOM 20305 O O . PRO A 1 66 ? -13.564 3.851 5.613 1.00 0.00 66 PRO A O 18
ATOM 20316 N N . SER A 1 67 ? -12.447 5.654 4.863 1.00 0.00 67 SER A N 18
ATOM 20317 C CA . SER A 1 67 ? -12.256 6.225 6.191 1.00 0.00 67 SER A CA 18
ATOM 20318 C C . SER A 1 67 ? -13.436 7.111 6.577 1.00 0.00 67 SER A C 18
ATOM 20319 O O . SER A 1 67 ? -13.664 8.158 5.973 1.00 0.00 67 SER A O 18
ATOM 20327 N N . GLY A 1 68 ? -14.185 6.682 7.589 1.00 0.00 68 GLY A N 18
ATOM 20328 C CA . GLY A 1 68 ? -15.333 7.447 8.039 1.00 0.00 68 GLY A CA 18
ATOM 20329 C C . GLY A 1 68 ? -16.478 6.562 8.490 1.00 0.00 68 GLY A C 18
ATOM 20330 O O . GLY A 1 68 ? -16.695 5.472 7.960 1.00 0.00 68 GLY A O 18
ATOM 20334 N N . PRO A 1 69 ? -17.234 7.032 9.494 1.00 0.00 69 PRO A N 18
ATOM 20335 C CA . PRO A 1 69 ? -18.374 6.291 10.040 1.00 0.00 69 PRO A CA 18
ATOM 20336 C C . PRO A 1 69 ? -19.543 6.223 9.063 1.00 0.00 69 PRO A C 18
ATOM 20337 O O . PRO A 1 69 ? -19.737 7.126 8.249 1.00 0.00 69 PRO A O 18
ATOM 20348 N N . SER A 1 70 ? -20.319 5.147 9.149 1.00 0.00 70 SER A N 18
ATOM 20349 C CA . SER A 1 70 ? -21.466 4.960 8.269 1.00 0.00 70 SER A CA 18
ATOM 20350 C C . SER A 1 70 ? -22.737 5.510 8.910 1.00 0.00 70 SER A C 18
ATOM 20351 O O . SER A 1 70 ? -23.797 4.887 8.848 1.00 0.00 70 SER A O 18
ATOM 20359 N N . SER A 1 71 ? -22.622 6.683 9.525 1.00 0.00 71 SER A N 18
ATOM 20360 C CA . SER A 1 71 ? -23.759 7.317 10.181 1.00 0.00 71 SER A CA 18
ATOM 20361 C C . SER A 1 71 ? -24.908 7.522 9.198 1.00 0.00 71 SER A C 18
ATOM 20362 O O . SER A 1 71 ? -24.694 7.889 8.043 1.00 0.00 71 SER A O 18
ATOM 20370 N N . GLY A 1 72 ? -26.129 7.281 9.665 1.00 0.00 72 GLY A N 18
ATOM 20371 C CA . GLY A 1 72 ? -27.295 7.444 8.816 1.00 0.00 72 GLY A CA 18
ATOM 20372 C C . GLY A 1 72 ? -28.593 7.211 9.562 1.00 0.00 72 GLY A C 18
ATOM 20373 O O . GLY A 1 72 ? -28.744 6.208 10.261 1.00 0.00 72 GLY A O 18
ATOM 20377 N N . GLY A 1 1 ? 13.240 -7.111 27.809 1.00 0.00 1 GLY A N 19
ATOM 20378 C CA . GLY A 1 1 ? 13.449 -5.689 27.610 1.00 0.00 1 GLY A CA 19
ATOM 20379 C C . GLY A 1 1 ? 12.152 -4.905 27.619 1.00 0.00 1 GLY A C 19
ATOM 20380 O O . GLY A 1 1 ? 11.067 -5.486 27.583 1.00 0.00 1 GLY A O 19
ATOM 20384 N N . SER A 1 2 ? 12.262 -3.582 27.668 1.00 0.00 2 SER A N 19
ATOM 20385 C CA . SER A 1 2 ? 11.088 -2.717 27.687 1.00 0.00 2 SER A CA 19
ATOM 20386 C C . SER A 1 2 ? 10.448 -2.640 26.304 1.00 0.00 2 SER A C 19
ATOM 20387 O O . SER A 1 2 ? 11.041 -3.056 25.309 1.00 0.00 2 SER A O 19
ATOM 20395 N N . SER A 1 3 ? 9.232 -2.106 26.251 1.00 0.00 3 SER A N 19
ATOM 20396 C CA . SER A 1 3 ? 8.507 -1.978 24.992 1.00 0.00 3 SER A CA 19
ATOM 20397 C C . SER A 1 3 ? 7.225 -1.173 25.182 1.00 0.00 3 SER A C 19
ATOM 20398 O O . SER A 1 3 ? 6.889 -0.775 26.297 1.00 0.00 3 SER A O 19
ATOM 20406 N N . GLY A 1 4 ? 6.513 -0.938 24.085 1.00 0.00 4 GLY A N 19
ATOM 20407 C CA . GLY A 1 4 ? 5.276 -0.182 24.151 1.00 0.00 4 GLY A CA 19
ATOM 20408 C C . GLY A 1 4 ? 4.500 -0.224 22.849 1.00 0.00 4 GLY A C 19
ATOM 20409 O O . GLY A 1 4 ? 5.051 -0.562 21.801 1.00 0.00 4 GLY A O 19
ATOM 20413 N N . SER A 1 5 ? 3.218 0.119 22.914 1.00 0.00 5 SER A N 19
ATOM 20414 C CA . SER A 1 5 ? 2.364 0.113 21.732 1.00 0.00 5 SER A CA 19
ATOM 20415 C C . SER A 1 5 ? 1.287 1.189 21.836 1.00 0.00 5 SER A C 19
ATOM 20416 O O . SER A 1 5 ? 0.983 1.677 22.924 1.00 0.00 5 SER A O 19
ATOM 20424 N N . SER A 1 6 ? 0.712 1.554 20.694 1.00 0.00 6 SER A N 19
ATOM 20425 C CA . SER A 1 6 ? -0.329 2.574 20.654 1.00 0.00 6 SER A CA 19
ATOM 20426 C C . SER A 1 6 ? -1.153 2.459 19.375 1.00 0.00 6 SER A C 19
ATOM 20427 O O . SER A 1 6 ? -0.806 1.709 18.465 1.00 0.00 6 SER A O 19
ATOM 20435 N N . GLY A 1 7 ? -2.249 3.210 19.315 1.00 0.00 7 GLY A N 19
ATOM 20436 C CA . GLY A 1 7 ? -3.107 3.179 18.145 1.00 0.00 7 GLY A CA 19
ATOM 20437 C C . GLY A 1 7 ? -3.799 4.505 17.898 1.00 0.00 7 GLY A C 19
ATOM 20438 O O . GLY A 1 7 ? -3.833 5.368 18.774 1.00 0.00 7 GLY A O 19
ATOM 20442 N N . GLY A 1 8 ? -4.351 4.668 16.700 1.00 0.00 8 GLY A N 19
ATOM 20443 C CA . GLY A 1 8 ? -5.037 5.901 16.361 1.00 0.00 8 GLY A CA 19
ATOM 20444 C C . GLY A 1 8 ? -5.226 6.068 14.866 1.00 0.00 8 GLY A C 19
ATOM 20445 O O . GLY A 1 8 ? -4.984 5.138 14.096 1.00 0.00 8 GLY A O 19
ATOM 20449 N N . ILE A 1 9 ? -5.661 7.254 14.455 1.00 0.00 9 ILE A N 19
ATOM 20450 C CA . ILE A 1 9 ? -5.883 7.538 13.042 1.00 0.00 9 ILE A CA 19
ATOM 20451 C C . ILE A 1 9 ? -5.091 8.763 12.597 1.00 0.00 9 ILE A C 19
ATOM 20452 O O . ILE A 1 9 ? -4.783 9.644 13.401 1.00 0.00 9 ILE A O 19
ATOM 20468 N N . LYS A 1 10 ? -4.764 8.814 11.310 1.00 0.00 10 LYS A N 19
ATOM 20469 C CA . LYS A 1 10 ? -4.010 9.931 10.755 1.00 0.00 10 LYS A CA 19
ATOM 20470 C C . LYS A 1 10 ? -4.743 10.545 9.566 1.00 0.00 10 LYS A C 19
ATOM 20471 O O . LYS A 1 10 ? -5.786 10.045 9.143 1.00 0.00 10 LYS A O 19
ATOM 20490 N N . ASP A 1 11 ? -4.190 11.627 9.031 1.00 0.00 11 ASP A N 19
ATOM 20491 C CA . ASP A 1 11 ? -4.790 12.307 7.889 1.00 0.00 11 ASP A CA 19
ATOM 20492 C C . ASP A 1 11 ? -4.163 11.830 6.582 1.00 0.00 11 ASP A C 19
ATOM 20493 O O . ASP A 1 11 ? -2.973 11.522 6.529 1.00 0.00 11 ASP A O 19
ATOM 20502 N N . SER A 1 12 ? -4.973 11.771 5.530 1.00 0.00 12 SER A N 19
ATOM 20503 C CA . SER A 1 12 ? -4.499 11.327 4.224 1.00 0.00 12 SER A CA 19
ATOM 20504 C C . SER A 1 12 ? -3.803 12.465 3.483 1.00 0.00 12 SER A C 19
ATOM 20505 O O . SER A 1 12 ? -4.393 13.506 3.196 1.00 0.00 12 SER A O 19
ATOM 20513 N N . PRO A 1 13 ? -2.515 12.262 3.166 1.00 0.00 13 PRO A N 19
ATOM 20514 C CA . PRO A 1 13 ? -1.709 13.258 2.455 1.00 0.00 13 PRO A CA 19
ATOM 20515 C C . PRO A 1 13 ? -2.142 13.424 1.002 1.00 0.00 13 PRO A C 19
ATOM 20516 O O . PRO A 1 13 ? -2.432 12.445 0.314 1.00 0.00 13 PRO A O 19
ATOM 20527 N N . VAL A 1 14 ? -2.184 14.670 0.541 1.00 0.00 14 VAL A N 19
ATOM 20528 C CA . VAL A 1 14 ? -2.581 14.964 -0.831 1.00 0.00 14 VAL A CA 19
ATOM 20529 C C . VAL A 1 14 ? -1.589 14.375 -1.828 1.00 0.00 14 VAL A C 19
ATOM 20530 O O . VAL A 1 14 ? -1.947 14.058 -2.962 1.00 0.00 14 VAL A O 19
ATOM 20543 N N . ASN A 1 15 ? -0.340 14.231 -1.397 1.00 0.00 15 ASN A N 19
ATOM 20544 C CA . ASN A 1 15 ? 0.705 13.680 -2.252 1.00 0.00 15 ASN A CA 19
ATOM 20545 C C . ASN A 1 15 ? 0.760 12.160 -2.133 1.00 0.00 15 ASN A C 19
ATOM 20546 O O . ASN A 1 15 ? -0.060 11.550 -1.447 1.00 0.00 15 ASN A O 19
ATOM 20557 N N . LYS A 1 16 ? 1.733 11.555 -2.805 1.00 0.00 16 LYS A N 19
ATOM 20558 C CA . LYS A 1 16 ? 1.898 10.106 -2.774 1.00 0.00 16 LYS A CA 19
ATOM 20559 C C . LYS A 1 16 ? 2.652 9.671 -1.521 1.00 0.00 16 LYS A C 19
ATOM 20560 O O . LYS A 1 16 ? 3.690 10.237 -1.181 1.00 0.00 16 LYS A O 19
ATOM 20579 N N . VAL A 1 17 ? 2.122 8.661 -0.838 1.00 0.00 17 VAL A N 19
ATOM 20580 C CA . VAL A 1 17 ? 2.745 8.148 0.376 1.00 0.00 17 VAL A CA 19
ATOM 20581 C C . VAL A 1 17 ? 4.253 8.003 0.200 1.00 0.00 17 VAL A C 19
ATOM 20582 O O . VAL A 1 17 ? 5.030 8.420 1.058 1.00 0.00 17 VAL A O 19
ATOM 20595 N N . GLU A 1 18 ? 4.658 7.408 -0.918 1.00 0.00 18 GLU A N 19
ATOM 20596 C CA . GLU A 1 18 ? 6.073 7.208 -1.206 1.00 0.00 18 GLU A CA 19
ATOM 20597 C C . GLU A 1 18 ? 6.271 6.684 -2.626 1.00 0.00 18 GLU A C 19
ATOM 20598 O O . GLU A 1 18 ? 5.345 6.183 -3.264 1.00 0.00 18 GLU A O 19
ATOM 20610 N N . PRO A 1 19 ? 7.507 6.803 -3.133 1.00 0.00 19 PRO A N 19
ATOM 20611 C CA . PRO A 1 19 ? 7.856 6.347 -4.482 1.00 0.00 19 PRO A CA 19
ATOM 20612 C C . PRO A 1 19 ? 7.847 4.827 -4.601 1.00 0.00 19 PRO A C 19
ATOM 20613 O O . PRO A 1 19 ? 8.212 4.274 -5.638 1.00 0.00 19 PRO A O 19
ATOM 20624 N N . ASN A 1 20 ? 7.426 4.157 -3.533 1.00 0.00 20 ASN A N 19
ATOM 20625 C CA . ASN A 1 20 ? 7.370 2.700 -3.519 1.00 0.00 20 ASN A CA 19
ATOM 20626 C C . ASN A 1 20 ? 6.089 2.198 -4.179 1.00 0.00 20 ASN A C 19
ATOM 20627 O O . ASN A 1 20 ? 5.669 1.062 -3.959 1.00 0.00 20 ASN A O 19
ATOM 20638 N N . ASP A 1 21 ? 5.473 3.053 -4.988 1.00 0.00 21 ASP A N 19
ATOM 20639 C CA . ASP A 1 21 ? 4.241 2.697 -5.681 1.00 0.00 21 ASP A CA 19
ATOM 20640 C C . ASP A 1 21 ? 4.316 1.274 -6.227 1.00 0.00 21 ASP A C 19
ATOM 20641 O O . ASP A 1 21 ? 3.337 0.529 -6.184 1.00 0.00 21 ASP A O 19
ATOM 20650 N N . THR A 1 22 ? 5.485 0.903 -6.740 1.00 0.00 22 THR A N 19
ATOM 20651 C CA . THR A 1 22 ? 5.687 -0.429 -7.296 1.00 0.00 22 THR A CA 19
ATOM 20652 C C . THR A 1 22 ? 4.911 -1.477 -6.508 1.00 0.00 22 THR A C 19
ATOM 20653 O O . THR A 1 22 ? 4.475 -2.488 -7.061 1.00 0.00 22 THR A O 19
ATOM 20664 N N . LEU A 1 23 ? 4.740 -1.231 -5.214 1.00 0.00 23 LEU A N 19
ATOM 20665 C CA . LEU A 1 23 ? 4.014 -2.154 -4.349 1.00 0.00 23 LEU A CA 19
ATOM 20666 C C . LEU A 1 23 ? 2.518 -2.119 -4.647 1.00 0.00 23 LEU A C 19
ATOM 20667 O O . LEU A 1 23 ? 1.892 -3.158 -4.851 1.00 0.00 23 LEU A O 19
ATOM 20683 N N . GLU A 1 24 ? 1.954 -0.915 -4.673 1.00 0.00 24 GLU A N 19
ATOM 20684 C CA . GLU A 1 24 ? 0.532 -0.746 -4.949 1.00 0.00 24 GLU A CA 19
ATOM 20685 C C . GLU A 1 24 ? 0.047 -1.777 -5.963 1.00 0.00 24 GLU A C 19
ATOM 20686 O O . GLU A 1 24 ? -1.039 -2.340 -5.822 1.00 0.00 24 GLU A O 19
ATOM 20698 N N . LYS A 1 25 ? 0.860 -2.020 -6.985 1.00 0.00 25 LYS A N 19
ATOM 20699 C CA . LYS A 1 25 ? 0.516 -2.984 -8.024 1.00 0.00 25 LYS A CA 19
ATOM 20700 C C . LYS A 1 25 ? 0.429 -4.395 -7.450 1.00 0.00 25 LYS A C 19
ATOM 20701 O O . LYS A 1 25 ? -0.651 -4.980 -7.376 1.00 0.00 25 LYS A O 19
ATOM 20720 N N . VAL A 1 26 ? 1.574 -4.935 -7.043 1.00 0.00 26 VAL A N 19
ATOM 20721 C CA . VAL A 1 26 ? 1.626 -6.276 -6.473 1.00 0.00 26 VAL A CA 19
ATOM 20722 C C . VAL A 1 26 ? 0.509 -6.485 -5.457 1.00 0.00 26 VAL A C 19
ATOM 20723 O O . VAL A 1 26 ? -0.048 -7.578 -5.348 1.00 0.00 26 VAL A O 19
ATOM 20736 N N . PHE A 1 27 ? 0.186 -5.431 -4.716 1.00 0.00 27 PHE A N 19
ATOM 20737 C CA . PHE A 1 27 ? -0.866 -5.499 -3.708 1.00 0.00 27 PHE A CA 19
ATOM 20738 C C . PHE A 1 27 ? -2.161 -6.037 -4.308 1.00 0.00 27 PHE A C 19
ATOM 20739 O O . PHE A 1 27 ? -2.802 -6.921 -3.740 1.00 0.00 27 PHE A O 19
ATOM 20756 N N . VAL A 1 28 ? -2.541 -5.497 -5.462 1.00 0.00 28 VAL A N 19
ATOM 20757 C CA . VAL A 1 28 ? -3.759 -5.922 -6.141 1.00 0.00 28 VAL A CA 19
ATOM 20758 C C . VAL A 1 28 ? -3.438 -6.767 -7.368 1.00 0.00 28 VAL A C 19
ATOM 20759 O O . VAL A 1 28 ? -4.326 -7.111 -8.147 1.00 0.00 28 VAL A O 19
ATOM 20772 N N . SER A 1 29 ? -2.161 -7.098 -7.534 1.00 0.00 29 SER A N 19
ATOM 20773 C CA . SER A 1 29 ? -1.721 -7.901 -8.669 1.00 0.00 29 SER A CA 19
ATOM 20774 C C . SER A 1 29 ? -1.472 -9.346 -8.248 1.00 0.00 29 SER A C 19
ATOM 20775 O O . SER A 1 29 ? -1.933 -10.283 -8.900 1.00 0.00 29 SER A O 19
ATOM 20783 N N . VAL A 1 30 ? -0.739 -9.519 -7.153 1.00 0.00 30 VAL A N 19
ATOM 20784 C CA . VAL A 1 30 ? -0.428 -10.849 -6.642 1.00 0.00 30 VAL A CA 19
ATOM 20785 C C . VAL A 1 30 ? -1.169 -11.124 -5.339 1.00 0.00 30 VAL A C 19
ATOM 20786 O O . VAL A 1 30 ? -1.776 -12.182 -5.168 1.00 0.00 30 VAL A O 19
ATOM 20799 N N . THR A 1 31 ? -1.116 -10.165 -4.420 1.00 0.00 31 THR A N 19
ATOM 20800 C CA . THR A 1 31 ? -1.781 -10.304 -3.131 1.00 0.00 31 THR A CA 19
ATOM 20801 C C . THR A 1 31 ? -1.650 -9.029 -2.305 1.00 0.00 31 THR A C 19
ATOM 20802 O O . THR A 1 31 ? -0.666 -8.298 -2.424 1.00 0.00 31 THR A O 19
ATOM 20813 N N . LYS A 1 32 ? -2.646 -8.768 -1.466 1.00 0.00 32 LYS A N 19
ATOM 20814 C CA . LYS A 1 32 ? -2.643 -7.583 -0.617 1.00 0.00 32 LYS A CA 19
ATOM 20815 C C . LYS A 1 32 ? -1.642 -7.734 0.524 1.00 0.00 32 LYS A C 19
ATOM 20816 O O . LYS A 1 32 ? -0.968 -6.775 0.902 1.00 0.00 32 LYS A O 19
ATOM 20835 N N . TYR A 1 33 ? -1.549 -8.942 1.068 1.00 0.00 33 TYR A N 19
ATOM 20836 C CA . TYR A 1 33 ? -0.631 -9.218 2.166 1.00 0.00 33 TYR A CA 19
ATOM 20837 C C . TYR A 1 33 ? 0.471 -10.177 1.727 1.00 0.00 33 TYR A C 19
ATOM 20838 O O . TYR A 1 33 ? 0.346 -11.398 1.832 1.00 0.00 33 TYR A O 19
ATOM 20856 N N . PRO A 1 34 ? 1.579 -9.613 1.224 1.00 0.00 34 PRO A N 19
ATOM 20857 C CA . PRO A 1 34 ? 2.726 -10.399 0.760 1.00 0.00 34 PRO A CA 19
ATOM 20858 C C . PRO A 1 34 ? 3.472 -11.070 1.908 1.00 0.00 34 PRO A C 19
ATOM 20859 O O . PRO A 1 34 ? 3.244 -10.757 3.077 1.00 0.00 34 PRO A O 19
ATOM 20870 N N . ASP A 1 35 ? 4.363 -11.994 1.568 1.00 0.00 35 ASP A N 19
ATOM 20871 C CA . ASP A 1 35 ? 5.144 -12.709 2.571 1.00 0.00 35 ASP A CA 19
ATOM 20872 C C . ASP A 1 35 ? 6.636 -12.450 2.386 1.00 0.00 35 ASP A C 19
ATOM 20873 O O . ASP A 1 35 ? 7.068 -11.993 1.328 1.00 0.00 35 ASP A O 19
ATOM 20882 N N . GLU A 1 36 ? 7.416 -12.743 3.421 1.00 0.00 36 GLU A N 19
ATOM 20883 C CA . GLU A 1 36 ? 8.859 -12.539 3.372 1.00 0.00 36 GLU A CA 19
ATOM 20884 C C . GLU A 1 36 ? 9.425 -12.980 2.025 1.00 0.00 36 GLU A C 19
ATOM 20885 O O . GLU A 1 36 ? 10.275 -12.305 1.445 1.00 0.00 36 GLU A O 19
ATOM 20897 N N . LYS A 1 37 ? 8.947 -14.118 1.533 1.00 0.00 37 LYS A N 19
ATOM 20898 C CA . LYS A 1 37 ? 9.403 -14.651 0.255 1.00 0.00 37 LYS A CA 19
ATOM 20899 C C . LYS A 1 37 ? 9.384 -13.572 -0.822 1.00 0.00 37 LYS A C 19
ATOM 20900 O O . LYS A 1 37 ? 10.341 -13.424 -1.583 1.00 0.00 37 LYS A O 19
ATOM 20919 N N . ARG A 1 38 ? 8.290 -12.820 -0.881 1.00 0.00 38 ARG A N 19
ATOM 20920 C CA . ARG A 1 38 ? 8.147 -11.754 -1.865 1.00 0.00 38 ARG A CA 19
ATOM 20921 C C . ARG A 1 38 ? 8.899 -10.502 -1.423 1.00 0.00 38 ARG A C 19
ATOM 20922 O O . ARG A 1 38 ? 9.590 -9.866 -2.220 1.00 0.00 38 ARG A O 19
ATOM 20943 N N . LEU A 1 39 ? 8.759 -10.152 -0.149 1.00 0.00 39 LEU A N 19
ATOM 20944 C CA . LEU A 1 39 ? 9.424 -8.976 0.399 1.00 0.00 39 LEU A CA 19
ATOM 20945 C C . LEU A 1 39 ? 10.920 -9.009 0.103 1.00 0.00 39 LEU A C 19
ATOM 20946 O O . LEU A 1 39 ? 11.540 -7.972 -0.135 1.00 0.00 39 LEU A O 19
ATOM 20962 N N . LYS A 1 40 ? 11.494 -10.207 0.118 1.00 0.00 40 LYS A N 19
ATOM 20963 C CA . LYS A 1 40 ? 12.917 -10.377 -0.152 1.00 0.00 40 LYS A CA 19
ATOM 20964 C C . LYS A 1 40 ? 13.303 -9.715 -1.471 1.00 0.00 40 LYS A C 19
ATOM 20965 O O . LYS A 1 40 ? 14.415 -9.211 -1.621 1.00 0.00 40 LYS A O 19
ATOM 20984 N N . GLY A 1 41 ? 12.377 -9.721 -2.424 1.00 0.00 41 GLY A N 19
ATOM 20985 C CA . GLY A 1 41 ? 12.640 -9.117 -3.718 1.00 0.00 41 GLY A CA 19
ATOM 20986 C C . GLY A 1 41 ? 12.617 -7.602 -3.666 1.00 0.00 41 GLY A C 19
ATOM 20987 O O . GLY A 1 41 ? 13.619 -6.949 -3.962 1.00 0.00 41 GLY A O 19
ATOM 20991 N N . LEU A 1 42 ? 11.473 -7.042 -3.291 1.00 0.00 42 LEU A N 19
ATOM 20992 C CA . LEU A 1 42 ? 11.323 -5.593 -3.203 1.00 0.00 42 LEU A CA 19
ATOM 20993 C C . LEU A 1 42 ? 12.435 -4.981 -2.356 1.00 0.00 42 LEU A C 19
ATOM 20994 O O . LEU A 1 42 ? 12.975 -3.927 -2.690 1.00 0.00 42 LEU A O 19
ATOM 21010 N N . SER A 1 43 ? 12.772 -5.651 -1.258 1.00 0.00 43 SER A N 19
ATOM 21011 C CA . SER A 1 43 ? 13.818 -5.173 -0.362 1.00 0.00 43 SER A CA 19
ATOM 21012 C C . SER A 1 43 ? 14.997 -4.612 -1.153 1.00 0.00 43 SER A C 19
ATOM 21013 O O . SER A 1 43 ? 15.531 -3.552 -0.826 1.00 0.00 43 SER A O 19
ATOM 21021 N N . LYS A 1 44 ? 15.397 -5.331 -2.196 1.00 0.00 44 LYS A N 19
ATOM 21022 C CA . LYS A 1 44 ? 16.511 -4.908 -3.036 1.00 0.00 44 LYS A CA 19
ATOM 21023 C C . LYS A 1 44 ? 16.041 -3.933 -4.112 1.00 0.00 44 LYS A C 19
ATOM 21024 O O . LYS A 1 44 ? 16.705 -2.936 -4.390 1.00 0.00 44 LYS A O 19
ATOM 21043 N N . GLN A 1 45 ? 14.892 -4.229 -4.710 1.00 0.00 45 GLN A N 19
ATOM 21044 C CA . GLN A 1 45 ? 14.334 -3.378 -5.755 1.00 0.00 45 GLN A CA 19
ATOM 21045 C C . GLN A 1 45 ? 14.344 -1.914 -5.327 1.00 0.00 45 GLN A C 19
ATOM 21046 O O . GLN A 1 45 ? 14.983 -1.075 -5.963 1.00 0.00 45 GLN A O 19
ATOM 21060 N N . LEU A 1 46 ? 13.632 -1.614 -4.246 1.00 0.00 46 LEU A N 19
ATOM 21061 C CA . LEU A 1 46 ? 13.558 -0.250 -3.733 1.00 0.00 46 LEU A CA 19
ATOM 21062 C C . LEU A 1 46 ? 14.539 -0.048 -2.582 1.00 0.00 46 LEU A C 19
ATOM 21063 O O . LEU A 1 46 ? 14.306 0.770 -1.691 1.00 0.00 46 LEU A O 19
ATOM 21079 N N . ASP A 1 47 ? 15.636 -0.797 -2.608 1.00 0.00 47 ASP A N 19
ATOM 21080 C CA . ASP A 1 47 ? 16.654 -0.698 -1.568 1.00 0.00 47 ASP A CA 19
ATOM 21081 C C . ASP A 1 47 ? 16.014 -0.486 -0.199 1.00 0.00 47 ASP A C 19
ATOM 21082 O O . ASP A 1 47 ? 16.513 0.289 0.617 1.00 0.00 47 ASP A O 19
ATOM 21091 N N . TRP A 1 48 ? 14.908 -1.179 0.044 1.00 0.00 48 TRP A N 19
ATOM 21092 C CA . TRP A 1 48 ? 14.199 -1.066 1.314 1.00 0.00 48 TRP A CA 19
ATOM 21093 C C . TRP A 1 48 ? 14.420 -2.305 2.173 1.00 0.00 48 TRP A C 19
ATOM 21094 O O . TRP A 1 48 ? 15.195 -3.191 1.813 1.00 0.00 48 TRP A O 19
ATOM 21115 N N . SER A 1 49 ? 13.735 -2.362 3.311 1.00 0.00 49 SER A N 19
ATOM 21116 C CA . SER A 1 49 ? 13.861 -3.492 4.223 1.00 0.00 49 SER A CA 19
ATOM 21117 C C . SER A 1 49 ? 12.546 -4.261 4.319 1.00 0.00 49 SER A C 19
ATOM 21118 O O . SER A 1 49 ? 11.465 -3.680 4.220 1.00 0.00 49 SER A O 19
ATOM 21126 N N . VAL A 1 50 ? 12.648 -5.572 4.514 1.00 0.00 50 VAL A N 19
ATOM 21127 C CA . VAL A 1 50 ? 11.468 -6.422 4.625 1.00 0.00 50 VAL A CA 19
ATOM 21128 C C . VAL A 1 50 ? 10.418 -5.789 5.531 1.00 0.00 50 VAL A C 19
ATOM 21129 O O . VAL A 1 50 ? 9.222 -5.848 5.247 1.00 0.00 50 VAL A O 19
ATOM 21142 N N . ARG A 1 51 ? 10.874 -5.183 6.623 1.00 0.00 51 ARG A N 19
ATOM 21143 C CA . ARG A 1 51 ? 9.974 -4.539 7.572 1.00 0.00 51 ARG A CA 19
ATOM 21144 C C . ARG A 1 51 ? 9.475 -3.204 7.028 1.00 0.00 51 ARG A C 19
ATOM 21145 O O . ARG A 1 51 ? 8.272 -2.943 6.999 1.00 0.00 51 ARG A O 19
ATOM 21166 N N . LYS A 1 52 ? 10.407 -2.361 6.597 1.00 0.00 52 LYS A N 19
ATOM 21167 C CA . LYS A 1 52 ? 10.064 -1.053 6.052 1.00 0.00 52 LYS A CA 19
ATOM 21168 C C . LYS A 1 52 ? 8.967 -1.172 4.999 1.00 0.00 52 LYS A C 19
ATOM 21169 O O . LYS A 1 52 ? 7.965 -0.458 5.049 1.00 0.00 52 LYS A O 19
ATOM 21188 N N . ILE A 1 53 ? 9.163 -2.079 4.048 1.00 0.00 53 ILE A N 19
ATOM 21189 C CA . ILE A 1 53 ? 8.189 -2.293 2.985 1.00 0.00 53 ILE A CA 19
ATOM 21190 C C . ILE A 1 53 ? 6.813 -2.615 3.557 1.00 0.00 53 ILE A C 19
ATOM 21191 O O . ILE A 1 53 ? 5.839 -1.910 3.291 1.00 0.00 53 ILE A O 19
ATOM 21207 N N . GLN A 1 54 ? 6.741 -3.683 4.345 1.00 0.00 54 GLN A N 19
ATOM 21208 C CA . GLN A 1 54 ? 5.483 -4.097 4.956 1.00 0.00 54 GLN A CA 19
ATOM 21209 C C . GLN A 1 54 ? 4.691 -2.889 5.445 1.00 0.00 54 GLN A C 19
ATOM 21210 O O . GLN A 1 54 ? 3.485 -2.791 5.213 1.00 0.00 54 GLN A O 19
ATOM 21224 N N . CYS A 1 55 ? 5.376 -1.974 6.121 1.00 0.00 55 CYS A N 19
ATOM 21225 C CA . CYS A 1 55 ? 4.735 -0.772 6.643 1.00 0.00 55 CYS A CA 19
ATOM 21226 C C . CYS A 1 55 ? 3.980 -0.036 5.542 1.00 0.00 55 CYS A C 19
ATOM 21227 O O . CYS A 1 55 ? 2.838 0.384 5.732 1.00 0.00 55 CYS A O 19
ATOM 21235 N N . TRP A 1 56 ? 4.624 0.119 4.391 1.00 0.00 56 TRP A N 19
ATOM 21236 C CA . TRP A 1 56 ? 4.014 0.806 3.259 1.00 0.00 56 TRP A CA 19
ATOM 21237 C C . TRP A 1 56 ? 2.712 0.127 2.847 1.00 0.00 56 TRP A C 19
ATOM 21238 O O . TRP A 1 56 ? 1.718 0.792 2.556 1.00 0.00 56 TRP A O 19
ATOM 21259 N N . PHE A 1 57 ? 2.725 -1.202 2.824 1.00 0.00 57 PHE A N 19
ATOM 21260 C CA . PHE A 1 57 ? 1.546 -1.971 2.447 1.00 0.00 57 PHE A CA 19
ATOM 21261 C C . PHE A 1 57 ? 0.371 -1.652 3.366 1.00 0.00 57 PHE A C 19
ATOM 21262 O O . PHE A 1 57 ? -0.691 -1.227 2.910 1.00 0.00 57 PHE A O 19
ATOM 21279 N N . ARG A 1 58 ? 0.569 -1.861 4.664 1.00 0.00 58 ARG A N 19
ATOM 21280 C CA . ARG A 1 58 ? -0.474 -1.597 5.648 1.00 0.00 58 ARG A CA 19
ATOM 21281 C C . ARG A 1 58 ? -1.103 -0.226 5.420 1.00 0.00 58 ARG A C 19
ATOM 21282 O O . ARG A 1 58 ? -2.321 -0.105 5.283 1.00 0.00 58 ARG A O 19
ATOM 21303 N N . HIS A 1 59 ? -0.265 0.805 5.380 1.00 0.00 59 HIS A N 19
ATOM 21304 C CA . HIS A 1 59 ? -0.739 2.168 5.169 1.00 0.00 59 HIS A CA 19
ATOM 21305 C C . HIS A 1 59 ? -1.652 2.242 3.949 1.00 0.00 59 HIS A C 19
ATOM 21306 O O . HIS A 1 59 ? -2.568 3.063 3.897 1.00 0.00 59 HIS A O 19
ATOM 21321 N N . ARG A 1 60 ? -1.396 1.381 2.970 1.00 0.00 60 ARG A N 19
ATOM 21322 C CA . ARG A 1 60 ? -2.194 1.350 1.750 1.00 0.00 60 ARG A CA 19
ATOM 21323 C C . ARG A 1 60 ? -3.637 0.957 2.054 1.00 0.00 60 ARG A C 19
ATOM 21324 O O . ARG A 1 60 ? -4.559 1.750 1.864 1.00 0.00 60 ARG A O 19
ATOM 21345 N N . ARG A 1 61 ? -3.823 -0.271 2.527 1.00 0.00 61 ARG A N 19
ATOM 21346 C CA . ARG A 1 61 ? -5.153 -0.769 2.856 1.00 0.00 61 ARG A CA 19
ATOM 21347 C C . ARG A 1 61 ? -6.019 0.340 3.446 1.00 0.00 61 ARG A C 19
ATOM 21348 O O . ARG A 1 61 ? -7.223 0.397 3.202 1.00 0.00 61 ARG A O 19
ATOM 21369 N N . ASN A 1 62 ? -5.396 1.219 4.224 1.00 0.00 62 ASN A N 19
ATOM 21370 C CA . ASN A 1 62 ? -6.110 2.327 4.850 1.00 0.00 62 ASN A CA 19
ATOM 21371 C C . ASN A 1 62 ? -6.262 3.494 3.879 1.00 0.00 62 ASN A C 19
ATOM 21372 O O . ASN A 1 62 ? -7.313 4.133 3.822 1.00 0.00 62 ASN A O 19
ATOM 21383 N N . GLN A 1 63 ? -5.207 3.765 3.118 1.00 0.00 63 GLN A N 19
ATOM 21384 C CA . GLN A 1 63 ? -5.224 4.855 2.150 1.00 0.00 63 GLN A CA 19
ATOM 21385 C C . GLN A 1 63 ? -6.369 4.684 1.158 1.00 0.00 63 GLN A C 19
ATOM 21386 O O . GLN A 1 63 ? -7.224 5.561 1.024 1.00 0.00 63 GLN A O 19
ATOM 21400 N N . ASP A 1 64 ? -6.381 3.551 0.464 1.00 0.00 64 ASP A N 19
ATOM 21401 C CA . ASP A 1 64 ? -7.422 3.265 -0.516 1.00 0.00 64 ASP A CA 19
ATOM 21402 C C . ASP A 1 64 ? -8.798 3.628 0.032 1.00 0.00 64 ASP A C 19
ATOM 21403 O O . ASP A 1 64 ? -9.663 4.111 -0.700 1.00 0.00 64 ASP A O 19
ATOM 21412 N N . LYS A 1 65 ? -8.997 3.390 1.324 1.00 0.00 65 LYS A N 19
ATOM 21413 C CA . LYS A 1 65 ? -10.268 3.690 1.972 1.00 0.00 65 LYS A CA 19
ATOM 21414 C C . LYS A 1 65 ? -10.086 4.736 3.068 1.00 0.00 65 LYS A C 19
ATOM 21415 O O . LYS A 1 65 ? -9.975 4.416 4.252 1.00 0.00 65 LYS A O 19
ATOM 21434 N N . PRO A 1 66 ? -10.056 6.015 2.668 1.00 0.00 66 PRO A N 19
ATOM 21435 C CA . PRO A 1 66 ? -9.889 7.133 3.601 1.00 0.00 66 PRO A CA 19
ATOM 21436 C C . PRO A 1 66 ? -11.115 7.337 4.486 1.00 0.00 66 PRO A C 19
ATOM 21437 O O . PRO A 1 66 ? -11.095 8.145 5.414 1.00 0.00 66 PRO A O 19
ATOM 21448 N N . SER A 1 67 ? -12.180 6.597 4.193 1.00 0.00 67 SER A N 19
ATOM 21449 C CA . SER A 1 67 ? -13.416 6.699 4.960 1.00 0.00 67 SER A CA 19
ATOM 21450 C C . SER A 1 67 ? -13.123 6.758 6.456 1.00 0.00 67 SER A C 19
ATOM 21451 O O . SER A 1 67 ? -12.738 5.760 7.064 1.00 0.00 67 SER A O 19
ATOM 21459 N N . GLY A 1 68 ? -13.309 7.936 7.044 1.00 0.00 68 GLY A N 19
ATOM 21460 C CA . GLY A 1 68 ? -13.060 8.104 8.464 1.00 0.00 68 GLY A CA 19
ATOM 21461 C C . GLY A 1 68 ? -13.708 9.355 9.022 1.00 0.00 68 GLY A C 19
ATOM 21462 O O . GLY A 1 68 ? -14.624 9.293 9.842 1.00 0.00 68 GLY A O 19
ATOM 21466 N N . PRO A 1 69 ? -13.228 10.525 8.574 1.00 0.00 69 PRO A N 19
ATOM 21467 C CA . PRO A 1 69 ? -13.752 11.819 9.022 1.00 0.00 69 PRO A CA 19
ATOM 21468 C C . PRO A 1 69 ? -15.160 12.086 8.501 1.00 0.00 69 PRO A C 19
ATOM 21469 O O . PRO A 1 69 ? -15.741 13.138 8.768 1.00 0.00 69 PRO A O 19
ATOM 21480 N N . SER A 1 70 ? -15.703 11.127 7.758 1.00 0.00 70 SER A N 19
ATOM 21481 C CA . SER A 1 70 ? -17.042 11.261 7.197 1.00 0.00 70 SER A CA 19
ATOM 21482 C C . SER A 1 70 ? -17.044 12.231 6.020 1.00 0.00 70 SER A C 19
ATOM 21483 O O . SER A 1 70 ? -17.832 13.176 5.981 1.00 0.00 70 SER A O 19
ATOM 21491 N N . SER A 1 71 ? -16.155 11.990 5.061 1.00 0.00 71 SER A N 19
ATOM 21492 C CA . SER A 1 71 ? -16.051 12.845 3.884 1.00 0.00 71 SER A CA 19
ATOM 21493 C C . SER A 1 71 ? -15.982 12.008 2.610 1.00 0.00 71 SER A C 19
ATOM 21494 O O . SER A 1 71 ? -15.405 10.921 2.598 1.00 0.00 71 SER A O 19
ATOM 21502 N N . GLY A 1 72 ? -16.576 12.523 1.538 1.00 0.00 72 GLY A N 19
ATOM 21503 C CA . GLY A 1 72 ? -16.571 11.811 0.273 1.00 0.00 72 GLY A CA 19
ATOM 21504 C C . GLY A 1 72 ? -17.666 10.766 0.193 1.00 0.00 72 GLY A C 19
ATOM 21505 O O . GLY A 1 72 ? -18.030 10.322 -0.896 1.00 0.00 72 GLY A O 19
ATOM 21509 N N . GLY A 1 1 ? -32.742 7.829 9.328 1.00 0.00 1 GLY A N 20
ATOM 21510 C CA . GLY A 1 1 ? -31.986 7.762 8.091 1.00 0.00 1 GLY A CA 20
ATOM 21511 C C . GLY A 1 1 ? -32.850 7.391 6.903 1.00 0.00 1 GLY A C 20
ATOM 21512 O O . GLY A 1 1 ? -33.783 8.115 6.554 1.00 0.00 1 GLY A O 20
ATOM 21516 N N . SER A 1 2 ? -32.539 6.260 6.277 1.00 0.00 2 SER A N 20
ATOM 21517 C CA . SER A 1 2 ? -33.291 5.796 5.117 1.00 0.00 2 SER A CA 20
ATOM 21518 C C . SER A 1 2 ? -33.390 6.892 4.060 1.00 0.00 2 SER A C 20
ATOM 21519 O O . SER A 1 2 ? -34.445 7.098 3.460 1.00 0.00 2 SER A O 20
ATOM 21527 N N . SER A 1 3 ? -32.283 7.594 3.839 1.00 0.00 3 SER A N 20
ATOM 21528 C CA . SER A 1 3 ? -32.245 8.672 2.858 1.00 0.00 3 SER A CA 20
ATOM 21529 C C . SER A 1 3 ? -31.209 8.385 1.776 1.00 0.00 3 SER A C 20
ATOM 21530 O O . SER A 1 3 ? -30.498 7.382 1.831 1.00 0.00 3 SER A O 20
ATOM 21538 N N . GLY A 1 4 ? -31.129 9.274 0.790 1.00 0.00 4 GLY A N 20
ATOM 21539 C CA . GLY A 1 4 ? -30.178 9.100 -0.292 1.00 0.00 4 GLY A CA 20
ATOM 21540 C C . GLY A 1 4 ? -29.582 10.413 -0.758 1.00 0.00 4 GLY A C 20
ATOM 21541 O O . GLY A 1 4 ? -30.304 11.309 -1.197 1.00 0.00 4 GLY A O 20
ATOM 21545 N N . SER A 1 5 ? -28.262 10.530 -0.660 1.00 0.00 5 SER A N 20
ATOM 21546 C CA . SER A 1 5 ? -27.570 11.747 -1.070 1.00 0.00 5 SER A CA 20
ATOM 21547 C C . SER A 1 5 ? -26.293 11.413 -1.836 1.00 0.00 5 SER A C 20
ATOM 21548 O O . SER A 1 5 ? -25.611 10.435 -1.532 1.00 0.00 5 SER A O 20
ATOM 21556 N N . SER A 1 6 ? -25.977 12.235 -2.832 1.00 0.00 6 SER A N 20
ATOM 21557 C CA . SER A 1 6 ? -24.785 12.026 -3.646 1.00 0.00 6 SER A CA 20
ATOM 21558 C C . SER A 1 6 ? -24.131 13.358 -4.003 1.00 0.00 6 SER A C 20
ATOM 21559 O O . SER A 1 6 ? -24.646 14.424 -3.670 1.00 0.00 6 SER A O 20
ATOM 21567 N N . GLY A 1 7 ? -22.992 13.287 -4.685 1.00 0.00 7 GLY A N 20
ATOM 21568 C CA . GLY A 1 7 ? -22.286 14.492 -5.077 1.00 0.00 7 GLY A CA 20
ATOM 21569 C C . GLY A 1 7 ? -20.781 14.340 -4.980 1.00 0.00 7 GLY A C 20
ATOM 21570 O O . GLY A 1 7 ? -20.082 14.349 -5.992 1.00 0.00 7 GLY A O 20
ATOM 21574 N N . GLY A 1 8 ? -20.279 14.203 -3.756 1.00 0.00 8 GLY A N 20
ATOM 21575 C CA . GLY A 1 8 ? -18.850 14.052 -3.552 1.00 0.00 8 GLY A CA 20
ATOM 21576 C C . GLY A 1 8 ? -18.123 15.382 -3.540 1.00 0.00 8 GLY A C 20
ATOM 21577 O O . GLY A 1 8 ? -17.571 15.804 -4.556 1.00 0.00 8 GLY A O 20
ATOM 21581 N N . ILE A 1 9 ? -18.124 16.044 -2.388 1.00 0.00 9 ILE A N 20
ATOM 21582 C CA . ILE A 1 9 ? -17.460 17.334 -2.249 1.00 0.00 9 ILE A CA 20
ATOM 21583 C C . ILE A 1 9 ? -16.207 17.218 -1.387 1.00 0.00 9 ILE A C 20
ATOM 21584 O O . ILE A 1 9 ? -16.247 17.454 -0.179 1.00 0.00 9 ILE A O 20
ATOM 21600 N N . LYS A 1 10 ? -15.095 16.853 -2.015 1.00 0.00 10 LYS A N 20
ATOM 21601 C CA . LYS A 1 10 ? -13.828 16.708 -1.308 1.00 0.00 10 LYS A CA 20
ATOM 21602 C C . LYS A 1 10 ? -12.719 17.482 -2.013 1.00 0.00 10 LYS A C 20
ATOM 21603 O O . LYS A 1 10 ? -12.876 17.904 -3.159 1.00 0.00 10 LYS A O 20
ATOM 21622 N N . ASP A 1 11 ? -11.598 17.662 -1.323 1.00 0.00 11 ASP A N 20
ATOM 21623 C CA . ASP A 1 11 ? -10.462 18.383 -1.884 1.00 0.00 11 ASP A CA 20
ATOM 21624 C C . ASP A 1 11 ? -9.171 18.008 -1.163 1.00 0.00 11 ASP A C 20
ATOM 21625 O O . ASP A 1 11 ? -9.013 18.277 0.028 1.00 0.00 11 ASP A O 20
ATOM 21634 N N . SER A 1 12 ? -8.251 17.385 -1.893 1.00 0.00 12 SER A N 20
ATOM 21635 C CA . SER A 1 12 ? -6.975 16.969 -1.321 1.00 0.00 12 SER A CA 20
ATOM 21636 C C . SER A 1 12 ? -5.891 16.917 -2.393 1.00 0.00 12 SER A C 20
ATOM 21637 O O . SER A 1 12 ? -6.157 16.667 -3.569 1.00 0.00 12 SER A O 20
ATOM 21645 N N . PRO A 1 13 ? -4.638 17.157 -1.979 1.00 0.00 13 PRO A N 20
ATOM 21646 C CA . PRO A 1 13 ? -3.488 17.143 -2.887 1.00 0.00 13 PRO A CA 20
ATOM 21647 C C . PRO A 1 13 ? -3.158 15.739 -3.384 1.00 0.00 13 PRO A C 20
ATOM 21648 O O . PRO A 1 13 ? -3.892 14.787 -3.116 1.00 0.00 13 PRO A O 20
ATOM 21659 N N . VAL A 1 14 ? -2.050 15.617 -4.108 1.00 0.00 14 VAL A N 20
ATOM 21660 C CA . VAL A 1 14 ? -1.623 14.329 -4.640 1.00 0.00 14 VAL A CA 20
ATOM 21661 C C . VAL A 1 14 ? -0.452 13.766 -3.844 1.00 0.00 14 VAL A C 20
ATOM 21662 O O . VAL A 1 14 ? 0.437 13.122 -4.399 1.00 0.00 14 VAL A O 20
ATOM 21675 N N . ASN A 1 15 ? -0.458 14.013 -2.538 1.00 0.00 15 ASN A N 20
ATOM 21676 C CA . ASN A 1 15 ? 0.605 13.531 -1.663 1.00 0.00 15 ASN A CA 20
ATOM 21677 C C . ASN A 1 15 ? 0.761 12.018 -1.781 1.00 0.00 15 ASN A C 20
ATOM 21678 O O . ASN A 1 15 ? -0.169 11.262 -1.498 1.00 0.00 15 ASN A O 20
ATOM 21689 N N . LYS A 1 16 ? 1.945 11.582 -2.200 1.00 0.00 16 LYS A N 20
ATOM 21690 C CA . LYS A 1 16 ? 2.226 10.159 -2.353 1.00 0.00 16 LYS A CA 20
ATOM 21691 C C . LYS A 1 16 ? 2.839 9.585 -1.080 1.00 0.00 16 LYS A C 20
ATOM 21692 O O . LYS A 1 16 ? 3.791 10.141 -0.532 1.00 0.00 16 LYS A O 20
ATOM 21711 N N . VAL A 1 17 ? 2.287 8.469 -0.614 1.00 0.00 17 VAL A N 20
ATOM 21712 C CA . VAL A 1 17 ? 2.782 7.818 0.593 1.00 0.00 17 VAL A CA 20
ATOM 21713 C C . VAL A 1 17 ? 4.289 7.600 0.522 1.00 0.00 17 VAL A C 20
ATOM 21714 O O . VAL A 1 17 ? 5.013 7.889 1.475 1.00 0.00 17 VAL A O 20
ATOM 21727 N N . GLU A 1 18 ? 4.755 7.090 -0.613 1.00 0.00 18 GLU A N 20
ATOM 21728 C CA . GLU A 1 18 ? 6.177 6.834 -0.808 1.00 0.00 18 GLU A CA 20
ATOM 21729 C C . GLU A 1 18 ? 6.467 6.440 -2.253 1.00 0.00 18 GLU A C 20
ATOM 21730 O O . GLU A 1 18 ? 5.573 6.060 -3.010 1.00 0.00 18 GLU A O 20
ATOM 21742 N N . PRO A 1 19 ? 7.746 6.532 -2.647 1.00 0.00 19 PRO A N 20
ATOM 21743 C CA . PRO A 1 19 ? 8.183 6.190 -4.004 1.00 0.00 19 PRO A CA 20
ATOM 21744 C C . PRO A 1 19 ? 8.105 4.692 -4.277 1.00 0.00 19 PRO A C 20
ATOM 21745 O O . PRO A 1 19 ? 8.495 4.226 -5.347 1.00 0.00 19 PRO A O 20
ATOM 21756 N N . ASN A 1 20 ? 7.597 3.943 -3.304 1.00 0.00 20 ASN A N 20
ATOM 21757 C CA . ASN A 1 20 ? 7.468 2.497 -3.441 1.00 0.00 20 ASN A CA 20
ATOM 21758 C C . ASN A 1 20 ? 6.110 2.125 -4.027 1.00 0.00 20 ASN A C 20
ATOM 21759 O O . ASN A 1 20 ? 5.646 0.994 -3.879 1.00 0.00 20 ASN A O 20
ATOM 21770 N N . ASP A 1 21 ? 5.477 3.084 -4.694 1.00 0.00 21 ASP A N 20
ATOM 21771 C CA . ASP A 1 21 ? 4.173 2.858 -5.305 1.00 0.00 21 ASP A CA 20
ATOM 21772 C C . ASP A 1 21 ? 4.132 1.510 -6.018 1.00 0.00 21 ASP A C 20
ATOM 21773 O O . ASP A 1 21 ? 3.093 0.850 -6.065 1.00 0.00 21 ASP A O 20
ATOM 21782 N N . THR A 1 22 ? 5.271 1.104 -6.572 1.00 0.00 22 THR A N 20
ATOM 21783 C CA . THR A 1 22 ? 5.366 -0.164 -7.284 1.00 0.00 22 THR A CA 20
ATOM 21784 C C . THR A 1 22 ? 4.604 -1.263 -6.552 1.00 0.00 22 THR A C 20
ATOM 21785 O O . THR A 1 22 ? 4.065 -2.179 -7.175 1.00 0.00 22 THR A O 20
ATOM 21796 N N . LEU A 1 23 ? 4.562 -1.167 -5.228 1.00 0.00 23 LEU A N 20
ATOM 21797 C CA . LEU A 1 23 ? 3.864 -2.153 -4.411 1.00 0.00 23 LEU A CA 20
ATOM 21798 C C . LEU A 1 23 ? 2.356 -2.064 -4.620 1.00 0.00 23 LEU A C 20
ATOM 21799 O O . LEU A 1 23 ? 1.668 -3.083 -4.689 1.00 0.00 23 LEU A O 20
ATOM 21815 N N . GLU A 1 24 ? 1.848 -0.840 -4.721 1.00 0.00 24 GLU A N 20
ATOM 21816 C CA . GLU A 1 24 ? 0.421 -0.619 -4.923 1.00 0.00 24 GLU A CA 20
ATOM 21817 C C . GLU A 1 24 ? -0.139 -1.592 -5.957 1.00 0.00 24 GLU A C 20
ATOM 21818 O O . GLU A 1 24 ? -1.260 -2.082 -5.823 1.00 0.00 24 GLU A O 20
ATOM 21830 N N . LYS A 1 25 ? 0.651 -1.868 -6.990 1.00 0.00 25 LYS A N 20
ATOM 21831 C CA . LYS A 1 25 ? 0.237 -2.782 -8.047 1.00 0.00 25 LYS A CA 20
ATOM 21832 C C . LYS A 1 25 ? 0.204 -4.221 -7.541 1.00 0.00 25 LYS A C 20
ATOM 21833 O O . LYS A 1 25 ? -0.864 -4.822 -7.418 1.00 0.00 25 LYS A O 20
ATOM 21852 N N . VAL A 1 26 ? 1.379 -4.767 -7.246 1.00 0.00 26 VAL A N 20
ATOM 21853 C CA . VAL A 1 26 ? 1.485 -6.134 -6.750 1.00 0.00 26 VAL A CA 20
ATOM 21854 C C . VAL A 1 26 ? 0.425 -6.417 -5.692 1.00 0.00 26 VAL A C 20
ATOM 21855 O O . VAL A 1 26 ? -0.153 -7.504 -5.652 1.00 0.00 26 VAL A O 20
ATOM 21868 N N . PHE A 1 27 ? 0.174 -5.433 -4.835 1.00 0.00 27 PHE A N 20
ATOM 21869 C CA . PHE A 1 27 ? -0.817 -5.576 -3.775 1.00 0.00 27 PHE A CA 20
ATOM 21870 C C . PHE A 1 27 ? -2.133 -6.114 -4.329 1.00 0.00 27 PHE A C 20
ATOM 21871 O O . PHE A 1 27 ? -2.728 -7.032 -3.766 1.00 0.00 27 PHE A O 20
ATOM 21888 N N . VAL A 1 28 ? -2.583 -5.533 -5.438 1.00 0.00 28 VAL A N 20
ATOM 21889 C CA . VAL A 1 28 ? -3.828 -5.953 -6.070 1.00 0.00 28 VAL A CA 20
ATOM 21890 C C . VAL A 1 28 ? -3.558 -6.721 -7.359 1.00 0.00 28 VAL A C 20
ATOM 21891 O O . VAL A 1 28 ? -4.482 -7.045 -8.105 1.00 0.00 28 VAL A O 20
ATOM 21904 N N . SER A 1 29 ? -2.286 -7.010 -7.614 1.00 0.00 29 SER A N 20
ATOM 21905 C CA . SER A 1 29 ? -1.893 -7.737 -8.816 1.00 0.00 29 SER A CA 20
ATOM 21906 C C . SER A 1 29 ? -1.598 -9.199 -8.493 1.00 0.00 29 SER A C 20
ATOM 21907 O O . SER A 1 29 ? -2.088 -10.106 -9.166 1.00 0.00 29 SER A O 20
ATOM 21915 N N . VAL A 1 30 ? -0.792 -9.419 -7.460 1.00 0.00 30 VAL A N 20
ATOM 21916 C CA . VAL A 1 30 ? -0.431 -10.770 -7.046 1.00 0.00 30 VAL A CA 20
ATOM 21917 C C . VAL A 1 30 ? -1.124 -11.149 -5.742 1.00 0.00 30 VAL A C 20
ATOM 21918 O O . VAL A 1 30 ? -1.704 -12.230 -5.626 1.00 0.00 30 VAL A O 20
ATOM 21931 N N . THR A 1 31 ? -1.062 -10.253 -4.762 1.00 0.00 31 THR A N 20
ATOM 21932 C CA . THR A 1 31 ? -1.683 -10.494 -3.466 1.00 0.00 31 THR A CA 20
ATOM 21933 C C . THR A 1 31 ? -1.673 -9.233 -2.610 1.00 0.00 31 THR A C 20
ATOM 21934 O O . THR A 1 31 ? -0.758 -8.414 -2.701 1.00 0.00 31 THR A O 20
ATOM 21945 N N . LYS A 1 32 ? -2.696 -9.082 -1.775 1.00 0.00 32 LYS A N 20
ATOM 21946 C CA . LYS A 1 32 ? -2.806 -7.921 -0.900 1.00 0.00 32 LYS A CA 20
ATOM 21947 C C . LYS A 1 32 ? -1.815 -8.016 0.256 1.00 0.00 32 LYS A C 20
ATOM 21948 O O . LYS A 1 32 ? -1.180 -7.028 0.625 1.00 0.00 32 LYS A O 20
ATOM 21967 N N . TYR A 1 33 ? -1.686 -9.211 0.822 1.00 0.00 33 TYR A N 20
ATOM 21968 C CA . TYR A 1 33 ? -0.773 -9.435 1.936 1.00 0.00 33 TYR A CA 20
ATOM 21969 C C . TYR A 1 33 ? 0.395 -10.320 1.514 1.00 0.00 33 TYR A C 20
ATOM 21970 O O . TYR A 1 33 ? 0.320 -11.549 1.547 1.00 0.00 33 TYR A O 20
ATOM 21988 N N . PRO A 1 34 ? 1.503 -9.683 1.108 1.00 0.00 34 PRO A N 20
ATOM 21989 C CA . PRO A 1 34 ? 2.710 -10.392 0.672 1.00 0.00 34 PRO A CA 20
ATOM 21990 C C . PRO A 1 34 ? 3.419 -11.093 1.826 1.00 0.00 34 PRO A C 20
ATOM 21991 O O . PRO A 1 34 ? 3.219 -10.748 2.991 1.00 0.00 34 PRO A O 20
ATOM 22002 N N . ASP A 1 35 ? 4.247 -12.077 1.495 1.00 0.00 35 ASP A N 20
ATOM 22003 C CA . ASP A 1 35 ? 4.987 -12.826 2.504 1.00 0.00 35 ASP A CA 20
ATOM 22004 C C . ASP A 1 35 ? 6.485 -12.561 2.388 1.00 0.00 35 ASP A C 20
ATOM 22005 O O . ASP A 1 35 ? 6.959 -12.068 1.365 1.00 0.00 35 ASP A O 20
ATOM 22014 N N . GLU A 1 36 ? 7.222 -12.890 3.444 1.00 0.00 36 GLU A N 20
ATOM 22015 C CA . GLU A 1 36 ? 8.666 -12.685 3.460 1.00 0.00 36 GLU A CA 20
ATOM 22016 C C . GLU A 1 36 ? 9.262 -12.903 2.072 1.00 0.00 36 GLU A C 20
ATOM 22017 O O . GLU A 1 36 ? 9.843 -11.991 1.483 1.00 0.00 36 GLU A O 20
ATOM 22029 N N . LYS A 1 37 ? 9.114 -14.118 1.556 1.00 0.00 37 LYS A N 20
ATOM 22030 C CA . LYS A 1 37 ? 9.636 -14.458 0.237 1.00 0.00 37 LYS A CA 20
ATOM 22031 C C . LYS A 1 37 ? 9.527 -13.270 -0.714 1.00 0.00 37 LYS A C 20
ATOM 22032 O O . LYS A 1 37 ? 10.476 -12.947 -1.428 1.00 0.00 37 LYS A O 20
ATOM 22051 N N . ARG A 1 38 ? 8.366 -12.625 -0.717 1.00 0.00 38 ARG A N 20
ATOM 22052 C CA . ARG A 1 38 ? 8.134 -11.473 -1.580 1.00 0.00 38 ARG A CA 20
ATOM 22053 C C . ARG A 1 38 ? 8.906 -10.255 -1.080 1.00 0.00 38 ARG A C 20
ATOM 22054 O O . ARG A 1 38 ? 9.525 -9.535 -1.864 1.00 0.00 38 ARG A O 20
ATOM 22075 N N . LEU A 1 39 ? 8.863 -10.030 0.228 1.00 0.00 39 LEU A N 20
ATOM 22076 C CA . LEU A 1 39 ? 9.557 -8.899 0.834 1.00 0.00 39 LEU A CA 20
ATOM 22077 C C . LEU A 1 39 ? 11.020 -8.865 0.403 1.00 0.00 39 LEU A C 20
ATOM 22078 O O . LEU A 1 39 ? 11.547 -7.813 0.040 1.00 0.00 39 LEU A O 20
ATOM 22094 N N . LYS A 1 40 ? 11.671 -10.022 0.445 1.00 0.00 40 LYS A N 20
ATOM 22095 C CA . LYS A 1 40 ? 13.072 -10.127 0.056 1.00 0.00 40 LYS A CA 20
ATOM 22096 C C . LYS A 1 40 ? 13.316 -9.450 -1.289 1.00 0.00 40 LYS A C 20
ATOM 22097 O O . LYS A 1 40 ? 14.269 -8.688 -1.447 1.00 0.00 40 LYS A O 20
ATOM 22116 N N . GLY A 1 41 ? 12.447 -9.731 -2.255 1.00 0.00 41 GLY A N 20
ATOM 22117 C CA . GLY A 1 41 ? 12.585 -9.140 -3.573 1.00 0.00 41 GLY A CA 20
ATOM 22118 C C . GLY A 1 41 ? 12.487 -7.628 -3.543 1.00 0.00 41 GLY A C 20
ATOM 22119 O O . GLY A 1 41 ? 13.468 -6.929 -3.802 1.00 0.00 41 GLY A O 20
ATOM 22123 N N . LEU A 1 42 ? 11.301 -7.119 -3.226 1.00 0.00 42 LEU A N 20
ATOM 22124 C CA . LEU A 1 42 ? 11.078 -5.679 -3.165 1.00 0.00 42 LEU A CA 20
ATOM 22125 C C . LEU A 1 42 ? 12.174 -4.992 -2.356 1.00 0.00 42 LEU A C 20
ATOM 22126 O O . LEU A 1 42 ? 12.612 -3.892 -2.695 1.00 0.00 42 LEU A O 20
ATOM 22142 N N . SER A 1 43 ? 12.615 -5.649 -1.288 1.00 0.00 43 SER A N 20
ATOM 22143 C CA . SER A 1 43 ? 13.659 -5.101 -0.431 1.00 0.00 43 SER A CA 20
ATOM 22144 C C . SER A 1 43 ? 14.860 -4.652 -1.257 1.00 0.00 43 SER A C 20
ATOM 22145 O O . SER A 1 43 ? 15.467 -3.617 -0.981 1.00 0.00 43 SER A O 20
ATOM 22153 N N . LYS A 1 44 ? 15.199 -5.439 -2.272 1.00 0.00 44 LYS A N 20
ATOM 22154 C CA . LYS A 1 44 ? 16.327 -5.124 -3.142 1.00 0.00 44 LYS A CA 20
ATOM 22155 C C . LYS A 1 44 ? 15.911 -4.155 -4.243 1.00 0.00 44 LYS A C 20
ATOM 22156 O O . LYS A 1 44 ? 16.575 -3.145 -4.477 1.00 0.00 44 LYS A O 20
ATOM 22175 N N . GLN A 1 45 ? 14.808 -4.469 -4.916 1.00 0.00 45 GLN A N 20
ATOM 22176 C CA . GLN A 1 45 ? 14.304 -3.624 -5.992 1.00 0.00 45 GLN A CA 20
ATOM 22177 C C . GLN A 1 45 ? 14.278 -2.159 -5.568 1.00 0.00 45 GLN A C 20
ATOM 22178 O O . GLN A 1 45 ? 14.783 -1.287 -6.276 1.00 0.00 45 GLN A O 20
ATOM 22192 N N . LEU A 1 46 ? 13.685 -1.895 -4.409 1.00 0.00 46 LEU A N 20
ATOM 22193 C CA . LEU A 1 46 ? 13.592 -0.535 -3.889 1.00 0.00 46 LEU A CA 20
ATOM 22194 C C . LEU A 1 46 ? 14.594 -0.313 -2.761 1.00 0.00 46 LEU A C 20
ATOM 22195 O O . LEU A 1 46 ? 14.433 0.594 -1.944 1.00 0.00 46 LEU A O 20
ATOM 22211 N N . ASP A 1 47 ? 15.629 -1.145 -2.724 1.00 0.00 47 ASP A N 20
ATOM 22212 C CA . ASP A 1 47 ? 16.660 -1.038 -1.698 1.00 0.00 47 ASP A CA 20
ATOM 22213 C C . ASP A 1 47 ? 16.046 -0.694 -0.344 1.00 0.00 47 ASP A C 20
ATOM 22214 O O . ASP A 1 47 ? 16.554 0.162 0.379 1.00 0.00 47 ASP A O 20
ATOM 22223 N N . TRP A 1 48 ? 14.950 -1.367 -0.010 1.00 0.00 48 TRP A N 20
ATOM 22224 C CA . TRP A 1 48 ? 14.266 -1.131 1.257 1.00 0.00 48 TRP A CA 20
ATOM 22225 C C . TRP A 1 48 ? 14.527 -2.270 2.236 1.00 0.00 48 TRP A C 20
ATOM 22226 O O . TRP A 1 48 ? 15.309 -3.177 1.954 1.00 0.00 48 TRP A O 20
ATOM 22247 N N . SER A 1 49 ? 13.867 -2.216 3.389 1.00 0.00 49 SER A N 20
ATOM 22248 C CA . SER A 1 49 ? 14.031 -3.242 4.412 1.00 0.00 49 SER A CA 20
ATOM 22249 C C . SER A 1 49 ? 12.736 -4.025 4.609 1.00 0.00 49 SER A C 20
ATOM 22250 O O . SER A 1 49 ? 11.648 -3.450 4.638 1.00 0.00 49 SER A O 20
ATOM 22258 N N . VAL A 1 50 ? 12.862 -5.341 4.743 1.00 0.00 50 VAL A N 20
ATOM 22259 C CA . VAL A 1 50 ? 11.704 -6.205 4.938 1.00 0.00 50 VAL A CA 20
ATOM 22260 C C . VAL A 1 50 ? 10.692 -5.562 5.879 1.00 0.00 50 VAL A C 20
ATOM 22261 O O . VAL A 1 50 ? 9.492 -5.821 5.789 1.00 0.00 50 VAL A O 20
ATOM 22274 N N . ARG A 1 51 ? 11.184 -4.721 6.784 1.00 0.00 51 ARG A N 20
ATOM 22275 C CA . ARG A 1 51 ? 10.322 -4.041 7.743 1.00 0.00 51 ARG A CA 20
ATOM 22276 C C . ARG A 1 51 ? 9.618 -2.853 7.095 1.00 0.00 51 ARG A C 20
ATOM 22277 O O . ARG A 1 51 ? 8.389 -2.790 7.058 1.00 0.00 51 ARG A O 20
ATOM 22298 N N . LYS A 1 52 ? 10.405 -1.911 6.584 1.00 0.00 52 LYS A N 20
ATOM 22299 C CA . LYS A 1 52 ? 9.858 -0.725 5.936 1.00 0.00 52 LYS A CA 20
ATOM 22300 C C . LYS A 1 52 ? 8.797 -1.107 4.909 1.00 0.00 52 LYS A C 20
ATOM 22301 O O . LYS A 1 52 ? 7.706 -0.537 4.889 1.00 0.00 52 LYS A O 20
ATOM 22320 N N . ILE A 1 53 ? 9.125 -2.074 4.058 1.00 0.00 53 ILE A N 20
ATOM 22321 C CA . ILE A 1 53 ? 8.199 -2.532 3.030 1.00 0.00 53 ILE A CA 20
ATOM 22322 C C . ILE A 1 53 ? 6.854 -2.921 3.635 1.00 0.00 53 ILE A C 20
ATOM 22323 O O . ILE A 1 53 ? 5.801 -2.620 3.076 1.00 0.00 53 ILE A O 20
ATOM 22339 N N . GLN A 1 54 ? 6.900 -3.591 4.783 1.00 0.00 54 GLN A N 20
ATOM 22340 C CA . GLN A 1 54 ? 5.684 -4.021 5.464 1.00 0.00 54 GLN A CA 20
ATOM 22341 C C . GLN A 1 54 ? 4.875 -2.820 5.943 1.00 0.00 54 GLN A C 20
ATOM 22342 O O . GLN A 1 54 ? 3.644 -2.844 5.930 1.00 0.00 54 GLN A O 20
ATOM 22356 N N . CYS A 1 55 ? 5.574 -1.772 6.364 1.00 0.00 55 CYS A N 20
ATOM 22357 C CA . CYS A 1 55 ? 4.921 -0.561 6.849 1.00 0.00 55 CYS A CA 20
ATOM 22358 C C . CYS A 1 55 ? 4.192 0.153 5.715 1.00 0.00 55 CYS A C 20
ATOM 22359 O O . CYS A 1 55 ? 3.210 0.860 5.944 1.00 0.00 55 CYS A O 20
ATOM 22367 N N . TRP A 1 56 ? 4.679 -0.034 4.495 1.00 0.00 56 TRP A N 20
ATOM 22368 C CA . TRP A 1 56 ? 4.075 0.594 3.325 1.00 0.00 56 TRP A CA 20
ATOM 22369 C C . TRP A 1 56 ? 2.792 -0.125 2.923 1.00 0.00 56 TRP A C 20
ATOM 22370 O O . TRP A 1 56 ? 1.758 0.506 2.703 1.00 0.00 56 TRP A O 20
ATOM 22391 N N . PHE A 1 57 ? 2.866 -1.448 2.829 1.00 0.00 57 PHE A N 20
ATOM 22392 C CA . PHE A 1 57 ? 1.710 -2.253 2.452 1.00 0.00 57 PHE A CA 20
ATOM 22393 C C . PHE A 1 57 ? 0.552 -2.031 3.421 1.00 0.00 57 PHE A C 20
ATOM 22394 O O . PHE A 1 57 ? -0.611 -1.997 3.019 1.00 0.00 57 PHE A O 20
ATOM 22411 N N . ARG A 1 58 ? 0.880 -1.879 4.700 1.00 0.00 58 ARG A N 20
ATOM 22412 C CA . ARG A 1 58 ? -0.131 -1.662 5.728 1.00 0.00 58 ARG A CA 20
ATOM 22413 C C . ARG A 1 58 ? -0.862 -0.342 5.500 1.00 0.00 58 ARG A C 20
ATOM 22414 O O . ARG A 1 58 ? -2.087 -0.272 5.605 1.00 0.00 58 ARG A O 20
ATOM 22435 N N . HIS A 1 59 ? -0.102 0.704 5.189 1.00 0.00 59 HIS A N 20
ATOM 22436 C CA . HIS A 1 59 ? -0.677 2.022 4.947 1.00 0.00 59 HIS A CA 20
ATOM 22437 C C . HIS A 1 59 ? -1.599 1.997 3.732 1.00 0.00 59 HIS A C 20
ATOM 22438 O O . HIS A 1 59 ? -2.697 2.553 3.762 1.00 0.00 59 HIS A O 20
ATOM 22453 N N . ARG A 1 60 ? -1.146 1.350 2.663 1.00 0.00 60 ARG A N 20
ATOM 22454 C CA . ARG A 1 60 ? -1.929 1.255 1.438 1.00 0.00 60 ARG A CA 20
ATOM 22455 C C . ARG A 1 60 ? -3.392 0.953 1.750 1.00 0.00 60 ARG A C 20
ATOM 22456 O O . ARG A 1 60 ? -4.271 1.782 1.512 1.00 0.00 60 ARG A O 20
ATOM 22477 N N . ARG A 1 61 ? -3.645 -0.238 2.282 1.00 0.00 61 ARG A N 20
ATOM 22478 C CA . ARG A 1 61 ? -5.001 -0.649 2.625 1.00 0.00 61 ARG A CA 20
ATOM 22479 C C . ARG A 1 61 ? -5.802 0.526 3.178 1.00 0.00 61 ARG A C 20
ATOM 22480 O O . ARG A 1 61 ? -6.941 0.758 2.773 1.00 0.00 61 ARG A O 20
ATOM 22501 N N . ASN A 1 62 ? -5.199 1.263 4.104 1.00 0.00 62 ASN A N 20
ATOM 22502 C CA . ASN A 1 62 ? -5.857 2.414 4.713 1.00 0.00 62 ASN A CA 20
ATOM 22503 C C . ASN A 1 62 ? -6.049 3.533 3.694 1.00 0.00 62 ASN A C 20
ATOM 22504 O O . ASN A 1 62 ? -7.067 4.224 3.702 1.00 0.00 62 ASN A O 20
ATOM 22515 N N . GLN A 1 63 ? -5.064 3.704 2.819 1.00 0.00 63 GLN A N 20
ATOM 22516 C CA . GLN A 1 63 ? -5.124 4.739 1.793 1.00 0.00 63 GLN A CA 20
ATOM 22517 C C . GLN A 1 63 ? -6.270 4.476 0.821 1.00 0.00 63 GLN A C 20
ATOM 22518 O O . GLN A 1 63 ? -6.824 5.404 0.233 1.00 0.00 63 GLN A O 20
ATOM 22532 N N . ASP A 1 64 ? -6.619 3.205 0.657 1.00 0.00 64 ASP A N 20
ATOM 22533 C CA . ASP A 1 64 ? -7.699 2.819 -0.244 1.00 0.00 64 ASP A CA 20
ATOM 22534 C C . ASP A 1 64 ? -9.048 2.887 0.465 1.00 0.00 64 ASP A C 20
ATOM 22535 O O . ASP A 1 64 ? -9.878 1.987 0.332 1.00 0.00 64 ASP A O 20
ATOM 22544 N N . LYS A 1 65 ? -9.261 3.960 1.219 1.00 0.00 65 LYS A N 20
ATOM 22545 C CA . LYS A 1 65 ? -10.509 4.147 1.950 1.00 0.00 65 LYS A CA 20
ATOM 22546 C C . LYS A 1 65 ? -11.699 3.672 1.123 1.00 0.00 65 LYS A C 20
ATOM 22547 O O . LYS A 1 65 ? -11.732 3.811 -0.100 1.00 0.00 65 LYS A O 20
ATOM 22566 N N . PRO A 1 66 ? -12.703 3.099 1.804 1.00 0.00 66 PRO A N 20
ATOM 22567 C CA . PRO A 1 66 ? -13.915 2.594 1.153 1.00 0.00 66 PRO A CA 20
ATOM 22568 C C . PRO A 1 66 ? -14.793 3.718 0.611 1.00 0.00 66 PRO A C 20
ATOM 22569 O O . PRO A 1 66 ? -14.976 4.745 1.264 1.00 0.00 66 PRO A O 20
ATOM 22580 N N . SER A 1 67 ? -15.335 3.515 -0.586 1.00 0.00 67 SER A N 20
ATOM 22581 C CA . SER A 1 67 ? -16.191 4.512 -1.216 1.00 0.00 67 SER A CA 20
ATOM 22582 C C . SER A 1 67 ? -17.448 4.752 -0.386 1.00 0.00 67 SER A C 20
ATOM 22583 O O . SER A 1 67 ? -17.886 3.880 0.364 1.00 0.00 67 SER A O 20
ATOM 22591 N N . GLY A 1 68 ? -18.025 5.942 -0.526 1.00 0.00 68 GLY A N 20
ATOM 22592 C CA . GLY A 1 68 ? -19.226 6.276 0.217 1.00 0.00 68 GLY A CA 20
ATOM 22593 C C . GLY A 1 68 ? -19.296 7.748 0.574 1.00 0.00 68 GLY A C 20
ATOM 22594 O O . GLY A 1 68 ? -18.928 8.160 1.675 1.00 0.00 68 GLY A O 20
ATOM 22598 N N . PRO A 1 69 ? -19.776 8.568 -0.372 1.00 0.00 69 PRO A N 20
ATOM 22599 C CA . PRO A 1 69 ? -19.903 10.015 -0.176 1.00 0.00 69 PRO A CA 20
ATOM 22600 C C . PRO A 1 69 ? -20.997 10.370 0.826 1.00 0.00 69 PRO A C 20
ATOM 22601 O O . PRO A 1 69 ? -21.157 11.532 1.199 1.00 0.00 69 PRO A O 20
ATOM 22612 N N . SER A 1 70 ? -21.748 9.362 1.257 1.00 0.00 70 SER A N 20
ATOM 22613 C CA . SER A 1 70 ? -22.829 9.569 2.213 1.00 0.00 70 SER A CA 20
ATOM 22614 C C . SER A 1 70 ? -22.363 9.268 3.634 1.00 0.00 70 SER A C 20
ATOM 22615 O O . SER A 1 70 ? -22.462 8.135 4.105 1.00 0.00 70 SER A O 20
ATOM 22623 N N . SER A 1 71 ? -21.855 10.292 4.313 1.00 0.00 71 SER A N 20
ATOM 22624 C CA . SER A 1 71 ? -21.370 10.138 5.679 1.00 0.00 71 SER A CA 20
ATOM 22625 C C . SER A 1 71 ? -21.525 11.439 6.461 1.00 0.00 71 SER A C 20
ATOM 22626 O O . SER A 1 71 ? -21.708 12.507 5.879 1.00 0.00 71 SER A O 20
ATOM 22634 N N . GLY A 1 72 ? -21.450 11.339 7.785 1.00 0.00 72 GLY A N 20
ATOM 22635 C CA . GLY A 1 72 ? -21.584 12.514 8.626 1.00 0.00 72 GLY A CA 20
ATOM 22636 C C . GLY A 1 72 ? -22.760 12.416 9.577 1.00 0.00 72 GLY A C 20
ATOM 22637 O O . GLY A 1 72 ? -23.022 13.339 10.348 1.00 0.00 72 GLY A O 20
#